Protein AF-0000000084954285 (afdb_homodimer)

InterPro domains:
  IPR023214 HAD superfamily [G3DSA:3.40.50.1000] (372-583)
  IPR036412 HAD-like superfamily [SSF56784] (378-584)
  IPR046348 SIS domain superfamily [SSF53697] (40-312)

Nearest PDB structures (foldseek):
  3ooj-assembly1_C  TM=7.540E-01  e=4.101E-11  Escherichia coli
  2j6h-assembly1_B  TM=7.605E-01  e=1.048E-10  Escherichia coli
  7dnr-assembly1_B  TM=7.717E-01  e=2.677E-10  Escherichia coli K-12
  3ooj-assembly1_E  TM=7.482E-01  e=1.237E-10  Escherichia coli
  3tbf-assembly1_B  TM=7.006E-01  e=2.946E-11  Francisella tularensis subsp. tularensis

Organism: Tannerella forsythia (strain ATCC 43037 / JCM 10827 / CCUG 21028 A / KCTC 5666 / FDC 338) (NCBI:txid203275)

Secondary structure (DSSP, 8-state):
-PPPHHHHHHTHHHHHHHHHHS--HHHHHHHHTTTTTS-EEEE--THHHHHHHHHHHHHHHHH---EEEE-HHHHHHH-HHHHHHSEEEEEESSS--HHHHHHHHHHHHH--S-EEEEESSSS-HHHHHHTT-TTSEEEE---TT-S--SS-SHHHHHHHHHHHHHTT----------TT---S-TTS-TTT--EEEEEE-TTTHHHHHHHHHHHHHTTS-EEEEEETTGGGTTGGGHHHHH-TTEEEEEEE-GGGHHHHHHHHHTS-TTS-EEEEE----STHHHHHHHHHHHHHHHHHHHHHT--TT-----HHHHHHHT---HHHHHHHSPPPPHHHHHHHHHHHHHHHH-HHHHHHHHHHHHHHHHHHHH--BSEEEEETBTTTB-SSHHHHHSSS--HHHHHHHHHHHHTT-EEEEE-S--HHHHHHHHHHS-GGGGGGEEEEEGGGTEEEETT-THHHHHHHTSPPPHHHHHHHHHHHHHS-TTTS-EEEEEETTEEEEEES--HHHHHHHHHHHHHHHHHTT--SEEEEE-SS-EEEEEBTTB-GGGG-S-GGGEEEEEEE-STTBTTHHHHTSSSEEEEEE--S-TTS-B--SPTT--HHHHHHHHHTTEEEETTEEEE----/-PPPHHHHHHTHHHHHHHHHHS--HHHHHHHHTTTTTS-EEEE--THHHHHHHHHHHHHHHHH---EEEE-HHHHHHH-HHHHHHSEEEEE-SSS--HHHHHHHHHHHHH--S-EEEEESSSS-HHHHHHTT-TTSEEEE---TT-S--SS-SHHHHHHHHHHHHHTT----------TT---S-TTS-TTT--EEEEEE-TTTHHHHHHHHHHHHHTTS-EEEEEETTGGGTTGGGHHHHH-TTEEEEEEE-TTTHHHHHHHHHTS-TTS-EEEEE----STHHHHHHHHHHHHHHHHHHHHHT--TT-----HHHHHHHT---HHHHHHHSPPPPHHHHHHHHHHHHHHHH-HHHHHHHHHHHHHHHHHHHH--BSEEEEETBTTTB-SSHHHHHSSS--HHHHHHHHHHHHTT-EEEEE-S--HHHHHHHHHHS-GGGGGGEEEEEGGGTEEEETT-THHHHHHHTSPPPHHHHHHHHHHHHHS-TTTS-EEEEEETTEEEEEES--HHHHHHHHHHHHHHHHHTT--SEEEEE-SS-EEEEEBTTB-GGGG-S-GGGEEEEEEE-STTBTTHHHHTSSSEEEEEE--S-TTS-B--SPTT--HHHHHHHHHTTEEEETTEEEE----

Solvent-accessible surface area (backbone atoms only — not comparable to full-atom values): 64475 Å² total; per-residue (Å²): 122,55,34,58,42,71,63,50,59,70,43,40,66,58,36,52,55,50,36,70,70,54,87,42,64,68,58,21,38,56,60,70,49,47,70,33,82,49,35,37,37,22,32,15,52,48,52,34,32,22,48,16,41,44,50,28,53,51,43,20,64,74,47,38,27,63,49,41,60,31,38,39,67,51,49,43,59,51,31,66,47,39,45,22,64,19,29,38,41,39,40,33,53,55,36,64,55,59,54,60,45,50,38,48,52,53,38,58,44,36,26,71,64,45,44,37,41,42,30,40,34,64,92,21,58,42,58,59,59,41,66,79,37,75,83,47,44,75,46,67,44,68,50,88,78,57,79,48,31,68,43,66,48,55,56,44,52,32,50,50,44,41,57,49,48,33,73,64,55,74,73,63,74,78,62,75,65,72,84,79,50,69,63,79,50,84,86,52,69,59,66,61,43,45,37,32,41,34,31,23,50,69,63,28,39,29,40,48,48,38,51,31,46,53,25,34,31,47,46,65,31,50,55,46,79,36,42,66,66,49,31,30,50,40,41,58,41,25,53,78,74,49,39,90,33,33,35,35,37,39,36,36,36,64,65,49,37,67,59,50,52,53,53,58,63,46,48,68,83,82,61,47,69,38,68,47,71,45,86,42,82,52,80,63,29,31,55,48,44,37,54,47,49,50,45,44,52,50,52,47,19,60,54,67,74,37,45,52,8,45,64,71,75,58,70,46,49,58,51,44,47,65,56,84,52,69,77,58,40,43,64,57,46,61,86,78,54,41,49,57,52,29,40,34,68,52,48,35,69,71,37,57,71,39,58,57,38,38,51,52,43,47,51,31,47,54,51,43,48,52,49,52,40,69,39,64,23,39,29,40,35,31,30,37,76,25,22,64,30,50,7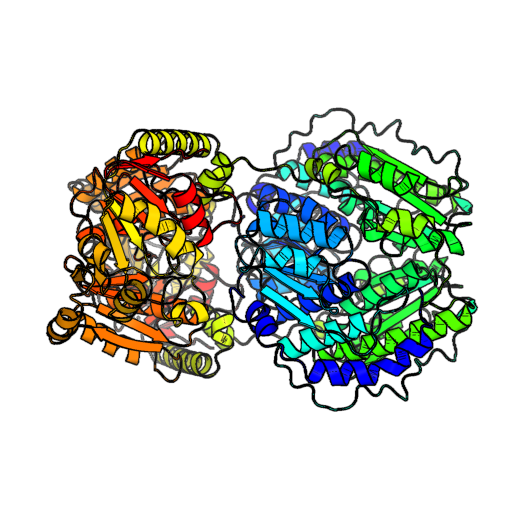2,48,72,67,52,66,70,44,85,37,59,53,67,69,54,46,62,63,48,44,59,34,49,76,27,57,27,33,39,33,37,32,26,72,48,61,69,67,57,57,52,14,47,58,71,60,44,66,74,90,51,26,84,41,28,34,37,10,28,49,29,18,57,45,73,39,49,48,89,48,64,73,56,51,61,63,54,56,67,43,72,62,42,67,65,58,51,53,48,53,56,50,46,44,67,78,50,39,61,84,49,46,55,65,42,79,43,87,46,27,59,35,42,36,42,38,60,82,52,52,67,63,52,47,49,51,52,52,53,48,52,55,45,48,39,58,74,66,62,58,73,57,59,46,74,25,37,54,100,77,38,37,37,35,30,34,50,93,67,38,35,43,48,67,64,54,85,51,65,90,32,28,41,27,38,28,22,34,22,27,85,54,20,64,30,18,72,41,24,60,33,75,44,20,35,21,25,65,38,41,31,75,54,61,67,25,14,46,39,64,55,55,65,39,52,43,22,38,59,26,42,52,55,55,54,72,35,47,47,58,53,88,28,31,32,40,40,64,77,73,102,122,56,34,60,42,70,62,51,60,70,43,40,64,59,37,52,55,52,36,71,69,53,86,42,63,70,59,20,37,56,59,69,49,49,71,33,80,47,34,40,37,22,30,15,53,49,51,35,32,23,49,16,41,43,50,27,52,51,42,20,66,75,47,37,28,62,51,41,60,32,38,36,68,52,49,43,59,51,31,65,46,38,45,22,64,19,31,37,40,39,40,33,53,55,36,64,54,60,54,61,46,49,38,48,52,52,39,58,44,37,26,71,66,44,45,36,41,41,29,40,34,64,93,21,59,42,56,58,60,40,66,79,36,75,83,46,42,76,44,67,45,68,50,88,79,55,80,48,30,69,43,66,48,55,55,43,52,32,51,49,45,42,56,49,48,34,73,62,52,75,72,63,80,70,73,78,58,72,85,79,51,68,65,79,49,85,87,54,69,60,66,61,43,44,36,31,41,35,32,24,52,71,62,28,39,29,40,48,47,38,52,33,46,53,24,35,32,46,47,67,32,50,56,45,79,36,40,66,65,50,32,30,51,39,42,59,38,23,53,78,73,49,38,90,34,31,35,36,38,39,38,37,36,64,66,48,37,68,59,50,51,54,54,58,63,48,46,68,84,82,62,47,70,38,67,46,70,44,86,42,83,52,80,64,30,30,55,49,44,37,54,50,47,50,44,45,52,51,52,47,19,59,54,65,74,36,46,53,7,46,65,72,74,59,70,47,48,57,52,45,47,64,55,83,52,70,77,57,39,43,66,58,45,61,84,77,56,42,49,56,53,29,40,33,68,52,47,35,68,71,36,58,70,39,59,56,38,38,50,53,41,46,51,32,47,53,51,44,48,52,50,51,41,69,38,63,23,39,30,38,36,30,31,36,76,25,21,65,30,50,72,48,72,67,52,64,71,44,84,36,59,52,67,70,55,47,62,62,47,46,59,34,49,77,27,56,27,32,40,33,36,34,26,72,48,60,69,66,58,58,53,14,48,59,72,60,45,65,72,91,52,25,84,43,28,35,36,10,28,52,29,19,59,44,75,40,49,49,88,49,64,75,56,53,62,64,54,55,69,43,71,64,43,65,67,58,50,53,49,53,55,52,46,46,67,79,51,39,62,85,48,46,54,65,42,79,44,86,45,26,58,33,39,37,41,38,59,83,52,52,68,64,52,47,49,50,51,50,53,47,51,55,46,48,39,56,76,66,61,58,73,58,59,44,74,24,38,54,101,76,37,37,39,37,31,34,48,92,67,38,36,41,50,66,62,55,86,50,63,89,31,29,41,26,38,27,22,35,24,28,86,53,20,63,30,19,71,42,23,62,34,75,43,20,35,21,23,64,37,42,31,75,54,60,67,26,13,47,39,65,56,55,66,41,52,42,23,37,59,27,43,52,54,54,53,71,33,46,45,57,53,87,28,30,33,39,41,64,76,72,102

Foldseek 3Di:
DFDFLVVLLVCQVVLLVVLVPDDLQVVLCLQQFAPLQFEAEEEDDQLVLLLRLLLQLLSCVRSVHHYYYDYLLVLLLVFLVCLARHEYEYEDAQQAFPSSVLSVVSSLQFHDRAYEYEYQAPPYPNVVVCVVPVRHHYDYHHGPSHDFFQHDDSSNLSSLSSSQVSSVDPPPPPPLVLPPQAFPCVVPLLLQAAEEEEEEDSLCVSLLVNLQSLCVSLVLHHYHYDYLVVCVVCVVCCCVVPQRRYAYEYEDEPVCNVSRCVSCVVDDPPRHYTYQYDDDPDSCSSSSSNSSSSNVSCVSCVSNVARSRCRPDDPVVVVVRRPDCSVVSCVSYPDDDLLQVLLCQQQPPVQCVVVVSSVVLSVLVVVLLVVQQVAKFLEEEEEPALAQFDVDPVRVPDAAGDPLSLVLCVQLLVLPGAYEYFYLAADRVLRRCPVRDDPVSQQSYWYQYNQNLDIDGRPVSVVVVVQQPAAADPLVVVLVVVLCVVQPCVRAPWDWDTRRFKIKIAGDGGPVSQVVSQVVSVVCCVVVVGPQWAWADDSGIIMIGRHPSHHNCNRPPDLSRYAYEEAACAPRHSCVVVFVGQHYEHQHHAHNDSRTHTHSDRRSGGGHRSSSVQSVQWDRHNSIIRGDDDD/DFDFLVVLLVCQVVLLVVLVPDDLQLVLCLQQFAPLQFEEEEEDDQLVLLLRLLLQLLSCVRSVHHYYYDYLLVLLLVFLVCLARHEYEYEDAQQAFPSSVLSVVSSLQFHDRAYEYEYQAPPYPNVVVCVVPVRHHYDYHHGPSHDFFQHDDSSSLSSLSSSQVSSVDDPPPDPLVLPPQDFPCVVPLLLQAAEEEEEEDSLCVSLLVNLQSLCVSLVLHHYHYDYLVVCVVCVVCCCVVPQRRYAYEYEDEPVCNVSRCVSCVVDDPPRHYTYQYDDDPDSCSSSSSNSSSSNVSCVSCVSNVARSRCRPDDPVVVVVRRPDCSVVSCVSYPDDDLLQVLLCQQQPPVNCVVPVSSVVLSVLVVVLLVVQQPAKFLEEEEEPALAQFDPDPVRVPDAAGDPLSLVLCVQLLVLNGAYEYFYLAADRVLRRCPVRDDPVSQQSYWYQYNQNLDIDGRPVSVVVVVQQPAAADPLVVVLVVVLCVVQPCVRAPWDWDTRRFKIKIAGDGGPVSQVVSVVVSVVCCVVVVGPQWAWADDSGIIMIGRHPSHHNCNRPPDLRRYAYEYAACDPRHSCVVVFVGQHYEHQHHAHNDSRTHTHSDRRSGGGHRSSSVQSVQWDRHNSIIRGDDDD

Radius of gyration: 32.31 Å; Cα contacts (8 Å, |Δi|>4): 2661; chains: 2; bounding box: 78×87×75 Å

Sequence (1262 aa):
MGKPFKVELKKLSETIRWAEQQDVTRLAWFLFAENKHIPLVCIGSGGSFSACHYAVQLYQHCNGVLAQAMTPLQLMYAGHNIIRSSKLLCLSASGKNKDVLNAVKYGVKYNETGMMSLTLRKKNPTEELLEQYPKVLRWCEDIPSEKDGFLATNSLIATFMLLNKATGSKFQDSRFKLSDLQPATCNLKLDSIQNFIVLFGALGEPVAWDIESKLTEAALGSALLSDYRNFGHGRHHWFAKKGENSCIIALVTPVERELAYKTIGCLPKDVPVIYLETELETPAASIDLLIKAFHFVNELGIARGIDPGRPGVPSYGRTLYNLDYFKLTNRILPSEKALDVAVLRKLGVAGMENKPLREYYSEACKRFVKQLNKGKFTTVAFDYDGTLSASDHTSRHTKGLCDEIKNALLPLLENGVQILVATGRGKSVGESFQESIAQKYWPQIKVGYYNGACLLVLGEEAKLEAWKEQPFDSELKALEEELKVRLPKGCVDYKCEERSLQLSIEGEMTQTESQLVYETCCEIIWDKQMKGIRVWCSSHSMDIVVYRKVSKLQVIEDPENTLCIGDYGTVEGNDYEMLTCKYSLSVDRVSKNAESCWNIVPSGVKGLDATLYYMSRMKANDGKITCKFRVMGKPFKVELKKLSETIRWAEQQDVTRLAWFLFAENKHIPLVCIGSGGSFSACHYAVQLYQHCNGVLAQAMTPLQLMYAGHNIIRSSKLLCLSASGKNKDVLNAVKYGVKYNETGMMSLTLRKKNPTEELLEQYPKVLRWCEDIPSEKDGFLATNSLIATFMLLNKATGSKFQDSRFKLSDLQPATCNLKLDSIQNFIVLFGALGEPVAWDIESKLTEAALGSALLSDYRNFGHGRHHWFAKKGENSCIIALVTPVERELAYKTIGCLPKDVPVIYLETELETPAASIDLLIKAFHFVNELGIARGIDPGRPGVPSYGRTLYNLDYFKLTNRILPSEKALDVAVLRKLGVAGMENKPLREYYSEACKRFVKQLNKGKFTTVAFDYDGTLSASDHTSRHTKGLCDEIKNALLPLLENGVQILVATGRGKSVGESFQESIAQKYWPQIKVGYYNGACLLVLGEEAKLEAWKEQPFDSELKALEEELKVRLPKGCVDYKCEERSLQLSIEGEMTQTESQLVYETCCEIIWDKQMKGIRVWCSSHSMDIVVYRKVSKLQVIEDPENTLCIGDYGTVEGNDYEMLTCKYSLSVDRVSKNAESCWNIVPSGVKGLDATLYYMSRMKANDGKITCKFRV

pLDDT: mean 92.01, std 8.44, range [45.44, 98.69]

Structure (mmCIF, N/CA/C/O backbone):
data_AF-0000000084954285-model_v1
#
loop_
_entity.id
_entity.type
_entity.pdbx_description
1 polymer 'Uncharacterized protein'
#
loop_
_atom_site.group_PDB
_atom_site.id
_atom_site.type_symbol
_atom_site.label_atom_id
_atom_site.label_alt_id
_atom_site.label_comp_id
_atom_site.label_asym_id
_atom_site.label_entity_id
_atom_site.label_seq_id
_atom_site.pdbx_PDB_ins_code
_atom_site.Cartn_x
_atom_site.Cartn_y
_atom_site.Cartn_z
_atom_site.occupancy
_atom_site.B_iso_or_equiv
_atom_site.auth_seq_id
_atom_site.auth_comp_id
_atom_site.auth_asym_id
_atom_site.auth_atom_id
_atom_site.pdbx_PDB_model_num
ATOM 1 N N . MET A 1 1 ? -23.922 -31.422 -7.855 1 57.88 1 MET A N 1
ATOM 2 C CA . MET A 1 1 ? -23.797 -32.344 -8.977 1 57.88 1 MET A CA 1
ATOM 3 C C . MET A 1 1 ? -23.203 -31.656 -10.195 1 57.88 1 MET A C 1
ATOM 5 O O . MET A 1 1 ? -23.312 -30.438 -10.336 1 57.88 1 MET A O 1
ATOM 9 N N . GLY A 1 2 ? -22.078 -32.281 -10.805 1 71.38 2 GLY A N 1
ATOM 10 C CA . GLY A 1 2 ? -21.391 -31.781 -11.984 1 71.38 2 GLY A CA 1
ATOM 11 C C . GLY A 1 2 ? -22.312 -31.578 -13.172 1 71.38 2 GLY A C 1
ATOM 12 O O . GLY A 1 2 ? -23.422 -32.125 -13.211 1 71.38 2 GLY A O 1
ATOM 13 N N . LYS A 1 3 ? -22.25 -30.5 -13.945 1 87.75 3 LYS A N 1
ATOM 14 C CA . LYS A 1 3 ? -22.891 -30.219 -15.234 1 87.75 3 LYS A CA 1
ATOM 15 C C . LYS A 1 3 ? -21.891 -30.391 -16.375 1 87.75 3 LYS A C 1
ATOM 17 O O . LYS A 1 3 ? -20.719 -30.031 -16.25 1 87.75 3 LYS A O 1
ATOM 22 N N . PRO A 1 4 ? -22.453 -31.062 -17.438 1 93.06 4 PRO A N 1
ATOM 23 C CA . PRO A 1 4 ? -21.516 -31.188 -18.562 1 93.06 4 PRO A CA 1
ATOM 24 C C . PRO A 1 4 ? -20.922 -29.844 -18.969 1 93.06 4 PRO A C 1
ATOM 26 O O . PRO A 1 4 ? -21.625 -28.844 -19.078 1 93.06 4 PRO A O 1
ATOM 29 N N . PHE A 1 5 ? -19.672 -29.875 -19.219 1 95.25 5 PHE A N 1
ATOM 30 C CA . PHE A 1 5 ? -18.922 -28.656 -19.484 1 95.25 5 PHE A CA 1
ATOM 31 C C . PHE A 1 5 ? -19.391 -28 -20.781 1 95.25 5 PHE A C 1
ATOM 33 O O . PHE A 1 5 ? -19.547 -26.781 -20.844 1 95.25 5 PHE A O 1
ATOM 40 N N . LYS A 1 6 ? -19.703 -28.797 -21.766 1 93.19 6 LYS A N 1
ATOM 41 C CA . LYS A 1 6 ? -20.172 -28.312 -23.062 1 93.19 6 LYS A CA 1
ATOM 42 C C . LYS A 1 6 ? -21.484 -27.547 -22.938 1 93.19 6 LYS A C 1
ATOM 44 O O . LYS A 1 6 ? -21.703 -26.547 -23.625 1 93.19 6 LYS A O 1
ATOM 49 N N . VAL A 1 7 ? -22.281 -28.016 -22.109 1 93.06 7 VAL A N 1
ATOM 50 C CA . VAL A 1 7 ? -23.578 -27.391 -21.875 1 93.06 7 VAL A CA 1
ATOM 51 C C . VAL A 1 7 ? -23.406 -26.047 -21.188 1 93.06 7 VAL A C 1
ATOM 53 O O . VAL A 1 7 ? -24.109 -25.094 -21.5 1 93.06 7 VAL A O 1
ATOM 56 N N . GLU A 1 8 ? -22.484 -26.016 -20.297 1 94.81 8 GLU A N 1
ATOM 57 C CA . GLU A 1 8 ? -22.188 -24.75 -19.625 1 94.81 8 GLU A CA 1
ATOM 58 C C . GLU A 1 8 ? -21.703 -23.688 -20.609 1 94.81 8 GLU A C 1
ATOM 60 O O . GLU A 1 8 ? -22.031 -22.516 -20.469 1 94.81 8 GLU A O 1
ATOM 65 N N . LEU A 1 9 ? -20.891 -24.125 -21.594 1 94.69 9 LEU A N 1
ATOM 66 C CA . LEU A 1 9 ? -20.328 -23.188 -22.578 1 94.69 9 LEU A CA 1
ATOM 67 C C . LEU A 1 9 ? -21.438 -22.578 -23.438 1 94.69 9 LEU A C 1
ATOM 69 O O . LEU A 1 9 ? -21.328 -21.438 -23.875 1 94.69 9 LEU A O 1
ATOM 73 N N . LYS A 1 10 ? -22.469 -23.281 -23.609 1 93.12 10 LYS A N 1
ATOM 74 C CA . LYS A 1 10 ? -23.578 -22.797 -24.422 1 93.12 10 LYS A CA 1
ATOM 75 C C . LYS A 1 10 ? -24.312 -21.656 -23.719 1 93.12 10 LYS A C 1
ATOM 77 O O . LYS A 1 10 ? -25.016 -20.875 -24.359 1 93.12 10 LYS A O 1
ATOM 82 N N . LYS A 1 11 ? -24.141 -21.578 -22.453 1 94.69 11 LYS A N 1
ATOM 83 C CA . LYS A 1 11 ? -24.859 -20.594 -21.672 1 94.69 11 LYS A CA 1
ATOM 84 C C . LYS A 1 11 ? -24.047 -19.312 -21.516 1 94.69 11 LYS A C 1
ATOM 86 O O . LYS A 1 11 ? -24.516 -18.328 -20.922 1 94.69 11 LYS A O 1
ATOM 91 N N . LEU A 1 12 ? -22.875 -19.266 -22.078 1 95 12 LEU A N 1
ATOM 92 C CA . LEU A 1 12 ? -21.969 -18.141 -21.875 1 95 12 LEU A CA 1
ATOM 93 C C . LEU A 1 12 ? -22.578 -16.844 -22.391 1 95 12 LEU A C 1
ATOM 95 O O . LEU A 1 12 ? -22.484 -15.805 -21.734 1 95 12 LEU A O 1
ATOM 99 N N . SER A 1 13 ? -23.156 -16.922 -23.594 1 92.94 13 SER A N 1
ATOM 100 C CA . SER A 1 13 ? -23.734 -15.719 -24.203 1 92.94 13 SER A CA 1
ATOM 101 C C . SER A 1 13 ? -24.812 -15.125 -23.312 1 92.94 13 SER A C 1
ATOM 103 O O . SER A 1 13 ? -24.891 -13.898 -23.156 1 92.94 13 SER A O 1
ATOM 105 N N . GLU A 1 14 ? -25.625 -15.977 -22.781 1 94.5 14 GLU A N 1
ATOM 106 C CA . GLU A 1 14 ? -26.688 -15.531 -21.891 1 94.5 14 GLU A CA 1
ATOM 107 C C . GLU A 1 14 ? -26.094 -14.898 -20.625 1 94.5 14 GLU A C 1
ATOM 109 O O . GLU A 1 14 ? -26.578 -13.859 -20.172 1 94.5 14 GLU A O 1
ATOM 114 N N . THR A 1 15 ? -25.109 -15.5 -20.062 1 96 15 THR A N 1
ATOM 115 C CA . THR A 1 15 ? -24.453 -15 -18.875 1 96 15 THR A CA 1
ATOM 116 C C . THR A 1 15 ? -23.797 -13.641 -19.125 1 96 15 THR A C 1
ATOM 118 O O . THR A 1 15 ? -23.875 -12.734 -18.297 1 96 15 THR A O 1
ATOM 121 N N . ILE A 1 16 ? -23.156 -13.484 -20.266 1 94.81 16 ILE A N 1
ATOM 122 C CA . ILE A 1 16 ? -22.5 -12.234 -20.625 1 94.81 16 ILE A CA 1
ATOM 123 C C . ILE A 1 16 ? -23.531 -11.117 -20.75 1 94.81 16 ILE A C 1
ATOM 125 O O . ILE A 1 16 ? -23.344 -10.031 -20.203 1 94.81 16 ILE A O 1
ATOM 129 N N . ARG A 1 17 ? -24.641 -11.375 -21.422 1 93.25 17 ARG A N 1
ATOM 130 C CA . ARG A 1 17 ? -25.703 -10.398 -21.547 1 93.25 17 ARG A CA 1
ATOM 131 C C . ARG A 1 17 ? -26.266 -10.016 -20.188 1 93.25 17 ARG A C 1
ATOM 133 O O . ARG A 1 17 ? -26.562 -8.844 -19.938 1 93.25 17 ARG A O 1
ATOM 140 N N . TRP A 1 18 ? -26.484 -10.984 -19.406 1 96.38 18 TRP A N 1
ATOM 141 C CA . TRP A 1 18 ? -26.984 -10.758 -18.062 1 96.38 18 TRP A CA 1
ATOM 142 C C . TRP A 1 18 ? -26.047 -9.82 -17.281 1 96.38 18 TRP A C 1
ATOM 144 O O . TRP A 1 18 ? -26.516 -8.875 -16.641 1 96.38 18 TRP A O 1
ATOM 154 N N . ALA A 1 19 ? -24.781 -10.125 -17.25 1 96 19 ALA A N 1
ATOM 155 C CA . ALA A 1 19 ? -23.797 -9.344 -16.516 1 96 19 ALA A CA 1
ATOM 156 C C . ALA A 1 19 ? -23.781 -7.891 -16.984 1 96 19 ALA A C 1
ATOM 158 O O . ALA A 1 19 ? -23.625 -6.969 -16.172 1 96 19 ALA A O 1
ATOM 159 N N . GLU A 1 20 ? -23.969 -7.691 -18.266 1 93.12 20 GLU A N 1
ATOM 160 C CA . GLU A 1 20 ? -23.969 -6.352 -18.844 1 93.12 20 GLU A CA 1
ATOM 161 C C . GLU A 1 20 ? -25.141 -5.523 -18.297 1 93.12 20 GLU A C 1
ATOM 163 O O . GLU A 1 20 ? -25.062 -4.293 -18.25 1 93.12 20 GLU A O 1
ATOM 168 N N . GLN A 1 21 ? -26.141 -6.176 -17.875 1 94.75 21 GLN A N 1
ATOM 169 C CA . GLN A 1 21 ? -27.359 -5.484 -17.453 1 94.75 21 GLN A CA 1
ATOM 170 C C . GLN A 1 21 ? -27.328 -5.223 -15.945 1 94.75 21 GLN A C 1
ATOM 172 O O . GLN A 1 21 ? -28.156 -4.473 -15.43 1 94.75 21 GLN A O 1
ATOM 177 N N . GLN A 1 22 ? -26.375 -5.75 -15.242 1 96.25 22 GLN A N 1
ATOM 178 C CA . GLN A 1 22 ? -26.359 -5.621 -13.789 1 96.25 22 GLN A CA 1
ATOM 179 C C . GLN A 1 22 ? -25.891 -4.23 -13.367 1 96.25 22 GLN A C 1
ATOM 181 O O . GLN A 1 22 ? -25.109 -3.586 -14.078 1 96.25 22 GLN A O 1
ATOM 186 N N . ASP A 1 23 ? -26.406 -3.768 -12.258 1 96.25 23 ASP A N 1
ATOM 187 C CA . ASP A 1 23 ? -25.922 -2.531 -11.641 1 96.25 23 ASP A CA 1
ATOM 188 C C . ASP A 1 23 ? -24.641 -2.77 -10.859 1 96.25 23 ASP A C 1
ATOM 190 O O . ASP A 1 23 ? -24.641 -3.465 -9.844 1 96.25 23 ASP A O 1
ATOM 194 N N . VAL A 1 24 ? -23.547 -2.174 -11.312 1 96.94 24 VAL A N 1
ATOM 195 C CA . VAL A 1 24 ? -22.266 -2.402 -10.664 1 96.94 24 VAL A CA 1
ATOM 196 C C . VAL A 1 24 ? -21.781 -1.112 -10.008 1 96.94 24 VAL A C 1
ATOM 198 O O . VAL A 1 24 ? -20.578 -0.936 -9.781 1 96.94 24 VAL A O 1
ATOM 201 N N . THR A 1 25 ? -22.609 -0.203 -9.703 1 94.19 25 THR A N 1
ATOM 202 C CA . THR A 1 25 ? -22.25 1.098 -9.148 1 94.19 25 THR A CA 1
ATOM 203 C C . THR A 1 25 ? -21.531 0.935 -7.816 1 94.19 25 THR A C 1
ATOM 205 O O . THR A 1 25 ? -20.5 1.585 -7.578 1 94.19 25 THR A O 1
ATOM 208 N N . AR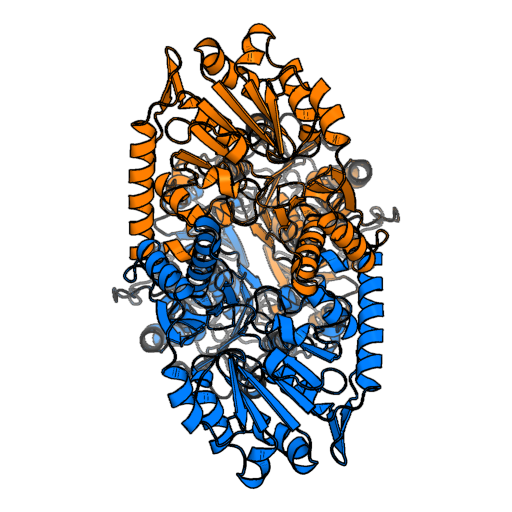G A 1 26 ? -22.031 0.055 -6.973 1 93.69 26 ARG A N 1
ATOM 209 C CA . ARG A 1 26 ? -21.422 -0.17 -5.664 1 93.69 26 ARG A CA 1
ATOM 210 C C . ARG A 1 26 ? -20.047 -0.798 -5.805 1 93.69 26 ARG A C 1
ATOM 212 O O . ARG A 1 26 ? -19.125 -0.459 -5.059 1 93.69 26 ARG A O 1
ATOM 219 N N . LEU A 1 27 ? -19.969 -1.681 -6.762 1 97.12 27 LEU A N 1
ATOM 220 C CA . LEU A 1 27 ? -18.688 -2.33 -7.02 1 97.12 27 LEU A CA 1
ATOM 221 C C . LEU A 1 27 ? -17.672 -1.33 -7.547 1 97.12 27 LEU A C 1
ATOM 223 O O . LEU A 1 27 ? -16.531 -1.312 -7.102 1 97.12 27 LEU A O 1
ATOM 227 N N . ALA A 1 28 ? -18.078 -0.49 -8.445 1 95.44 28 ALA A N 1
ATOM 228 C CA . ALA A 1 28 ? -17.219 0.542 -9.016 1 95.44 28 ALA A CA 1
ATOM 229 C C . ALA A 1 28 ? -16.781 1.543 -7.953 1 95.44 28 ALA A C 1
ATOM 231 O O . ALA A 1 28 ? -15.609 1.949 -7.922 1 95.44 28 ALA A O 1
ATOM 232 N N . TRP A 1 29 ? -17.719 1.905 -7.125 1 91.31 29 TRP A N 1
ATOM 233 C CA . TRP A 1 29 ? -17.422 2.85 -6.051 1 91.31 29 TRP A CA 1
ATOM 234 C C . TRP A 1 29 ? -16.391 2.275 -5.09 1 91.31 29 TRP A C 1
ATOM 236 O O . TRP A 1 29 ? -15.438 2.965 -4.703 1 91.31 29 TRP A O 1
ATOM 246 N N . PHE A 1 30 ? -16.547 1.055 -4.691 1 94.44 30 PHE A N 1
ATOM 247 C CA . PHE A 1 30 ? -15.656 0.402 -3.748 1 94.44 30 PHE A CA 1
ATOM 248 C C . PHE A 1 30 ? -14.25 0.293 -4.324 1 94.44 30 PHE A C 1
ATOM 250 O O . PHE A 1 30 ? -13.266 0.566 -3.633 1 94.44 30 PHE A O 1
ATOM 257 N N . LEU A 1 31 ? -14.148 -0.06 -5.609 1 95.94 31 LEU A N 1
ATOM 258 C CA . LEU A 1 31 ? -12.859 -0.385 -6.195 1 95.94 31 LEU A CA 1
ATOM 259 C C . LEU A 1 31 ? -12.156 0.873 -6.691 1 95.94 31 LEU A C 1
ATOM 261 O O . LEU A 1 31 ? -10.93 0.988 -6.59 1 95.94 31 LEU A O 1
ATOM 265 N N . PHE A 1 32 ? -12.875 1.858 -7.199 1 91.38 32 PHE A N 1
ATOM 266 C CA . PHE A 1 32 ? -12.195 2.861 -8.008 1 91.38 32 PHE A CA 1
ATOM 267 C C . PHE A 1 32 ? -12.547 4.266 -7.539 1 91.38 32 PHE A C 1
ATOM 269 O O . PHE A 1 32 ? -12.156 5.254 -8.164 1 91.38 32 PHE A O 1
ATOM 276 N N . ALA A 1 33 ? -13.289 4.359 -6.441 1 87.25 33 ALA A N 1
ATOM 277 C CA . ALA A 1 33 ? -13.633 5.691 -5.949 1 87.25 33 ALA A CA 1
ATOM 278 C C . ALA A 1 33 ? -13.273 5.836 -4.473 1 87.25 33 ALA A C 1
ATOM 280 O O . ALA A 1 33 ? -12.406 6.637 -4.113 1 87.25 33 ALA A O 1
ATOM 281 N N . GLU A 1 34 ? -13.82 4.957 -3.705 1 84.56 34 GLU A N 1
ATOM 282 C CA . GLU A 1 34 ? -13.617 5.051 -2.264 1 84.56 34 GLU A CA 1
ATOM 283 C C . GLU A 1 34 ? -12.258 4.492 -1.86 1 84.56 34 GLU A C 1
ATOM 285 O O . GLU A 1 34 ? -11.922 3.357 -2.199 1 84.56 34 GLU A O 1
ATOM 290 N N . ASN A 1 35 ? -11.516 5.266 -1.099 1 85.56 35 ASN A N 1
ATOM 291 C CA . ASN A 1 35 ? -10.242 4.805 -0.561 1 85.56 35 ASN A CA 1
ATOM 292 C C . ASN A 1 35 ? -9.383 4.141 -1.637 1 85.56 35 ASN A C 1
ATOM 294 O O . ASN A 1 35 ? -8.781 3.094 -1.398 1 85.56 35 ASN A O 1
ATOM 298 N N . LYS A 1 36 ? -9.438 4.637 -2.863 1 88.31 36 LYS A N 1
ATOM 299 C CA . LYS A 1 36 ? -8.789 3.98 -3.994 1 88.31 36 LYS A CA 1
ATOM 300 C C . LYS A 1 36 ? -7.273 4.062 -3.881 1 88.31 36 LYS A C 1
ATOM 302 O O . LYS A 1 36 ? -6.551 3.443 -4.664 1 88.31 36 LYS A O 1
ATOM 307 N N . HIS A 1 37 ? -6.707 4.824 -2.879 1 88.31 37 HIS A N 1
ATOM 308 C CA . HIS A 1 37 ? -5.27 4.91 -2.656 1 88.31 37 HIS A CA 1
ATOM 309 C C . HIS A 1 37 ? -4.785 3.787 -1.746 1 88.31 37 HIS A C 1
ATOM 311 O O . HIS A 1 37 ? -3.578 3.609 -1.56 1 88.31 37 HIS A O 1
ATOM 317 N N . ILE A 1 38 ? -5.715 3.051 -1.14 1 93.12 38 ILE A N 1
ATOM 318 C CA . ILE A 1 38 ? -5.387 1.966 -0.221 1 93.12 38 ILE A CA 1
ATOM 319 C C . ILE A 1 38 ? -5.168 0.673 -1.005 1 93.12 38 ILE A C 1
ATOM 321 O O . ILE A 1 38 ? -5.91 0.377 -1.945 1 93.12 38 ILE A O 1
ATOM 325 N N . PRO A 1 39 ? -4.125 -0.133 -0.671 1 96.31 39 PRO A N 1
ATOM 326 C CA . PRO A 1 39 ? -3.902 -1.415 -1.345 1 96.31 39 PRO A CA 1
ATOM 327 C C . PRO A 1 39 ? -5.094 -2.361 -1.221 1 96.31 39 PRO A C 1
ATOM 329 O O . PRO A 1 39 ? -5.852 -2.281 -0.249 1 96.31 39 PRO A O 1
ATOM 332 N N . LEU A 1 40 ? -5.211 -3.266 -2.189 1 97.75 40 LEU A N 1
ATOM 333 C CA . LEU A 1 40 ? -6.336 -4.191 -2.236 1 97.75 40 LEU A CA 1
ATOM 334 C C . LEU A 1 40 ? -5.859 -5.637 -2.104 1 97.75 40 LEU A C 1
ATOM 336 O O . LEU A 1 40 ? -4.848 -6.016 -2.699 1 97.75 40 LEU A O 1
ATOM 340 N N . VAL A 1 41 ? -6.535 -6.41 -1.299 1 98.38 41 VAL A N 1
ATOM 341 C CA . VAL A 1 41 ? -6.406 -7.863 -1.306 1 98.38 41 VAL A CA 1
ATOM 342 C C . VAL A 1 41 ? -7.695 -8.492 -1.821 1 98.38 41 VAL A C 1
ATOM 344 O O . VAL A 1 41 ? -8.773 -8.266 -1.263 1 98.38 41 VAL A O 1
ATOM 347 N N . CYS A 1 42 ? -7.59 -9.203 -2.885 1 98.62 42 CYS A N 1
ATOM 348 C CA . CYS A 1 42 ? -8.711 -9.961 -3.422 1 98.62 42 CYS A CA 1
ATOM 349 C C . CYS A 1 42 ? -8.641 -11.422 -2.992 1 98.62 42 CYS A C 1
ATOM 351 O O . CYS A 1 42 ? -7.629 -12.086 -3.223 1 98.62 42 CYS A O 1
ATOM 353 N N . ILE A 1 43 ? -9.688 -11.906 -2.414 1 98.56 43 ILE A N 1
ATOM 354 C CA . ILE A 1 43 ? -9.664 -13.234 -1.798 1 98.56 43 ILE A CA 1
ATOM 355 C C . ILE A 1 43 ? -10.586 -14.18 -2.568 1 98.56 43 ILE A C 1
ATOM 357 O O . ILE A 1 43 ? -11.75 -13.859 -2.816 1 98.56 43 ILE A O 1
ATOM 361 N N . GLY A 1 44 ? -10.055 -15.312 -2.938 1 97.69 44 GLY A N 1
ATOM 362 C CA . GLY A 1 44 ? -10.82 -16.344 -3.623 1 97.69 44 GLY A CA 1
ATOM 363 C C . GLY A 1 44 ? -10.125 -17.688 -3.635 1 97.69 44 GLY A C 1
ATOM 364 O O . GLY A 1 44 ? -8.953 -17.797 -3.258 1 97.69 44 GLY A O 1
ATOM 365 N N . SER A 1 45 ? -10.859 -18.703 -4.027 1 95.12 45 SER A N 1
ATOM 366 C CA . SER A 1 45 ? -10.367 -20.078 -4.145 1 95.12 45 SER A CA 1
ATOM 367 C C . SER A 1 45 ? -10.773 -20.703 -5.473 1 95.12 45 SER A C 1
ATOM 369 O O . SER A 1 45 ? -11.789 -20.312 -6.059 1 95.12 45 SER A O 1
ATOM 371 N N . GLY A 1 46 ? -10 -21.625 -5.934 1 91.06 46 GLY A N 1
ATOM 372 C CA . GLY A 1 46 ? -10.344 -22.297 -7.18 1 91.06 46 GLY A CA 1
ATOM 373 C C . GLY A 1 46 ? -10.531 -21.328 -8.344 1 91.06 46 GLY A C 1
ATOM 374 O O . GLY A 1 46 ? -9.656 -20.516 -8.625 1 91.06 46 GLY A O 1
ATOM 375 N N . GLY A 1 47 ? -11.695 -21.422 -8.906 1 90.31 47 GLY A N 1
ATOM 376 C CA . GLY A 1 47 ? -12.008 -20.547 -10.023 1 90.31 47 GLY A CA 1
ATOM 377 C C . GLY A 1 47 ? -12.07 -19.078 -9.641 1 90.31 47 GLY A C 1
ATOM 378 O O . GLY A 1 47 ? -11.656 -18.219 -10.406 1 90.31 47 GLY A O 1
ATOM 379 N N . SER A 1 48 ? -12.555 -18.766 -8.461 1 95.94 48 SER A N 1
ATOM 380 C CA . SER A 1 48 ? -12.648 -17.375 -8.016 1 95.94 48 SER A CA 1
ATOM 381 C C . SER A 1 48 ? -11.273 -16.766 -7.832 1 95.94 48 SER A C 1
ATOM 383 O O . SER A 1 48 ? -11.117 -15.539 -7.887 1 95.94 48 SER A O 1
ATOM 385 N N . PHE A 1 49 ? -10.305 -17.641 -7.621 1 97.38 49 PHE A N 1
ATOM 386 C CA . PHE A 1 49 ? -8.945 -17.141 -7.461 1 97.38 49 PHE A CA 1
ATOM 387 C C . PHE A 1 49 ? -8.438 -16.531 -8.758 1 97.38 49 PHE A C 1
ATOM 389 O O . PHE A 1 49 ? -7.688 -15.547 -8.727 1 97.38 49 PHE A O 1
ATOM 396 N N . SER A 1 50 ? -8.852 -17.078 -9.898 1 97.19 50 SER A N 1
ATOM 397 C CA . SER A 1 50 ? -8.516 -16.484 -11.195 1 97.19 50 SER A CA 1
ATOM 398 C C . SER A 1 50 ? -9.117 -15.094 -11.344 1 97.19 50 SER A C 1
ATOM 400 O O . SER A 1 50 ? -8.484 -14.195 -11.891 1 97.19 50 SER A O 1
ATOM 402 N N . ALA A 1 51 ? -10.336 -14.969 -10.859 1 98.31 51 ALA A N 1
ATOM 403 C CA . ALA A 1 51 ? -10.992 -13.664 -10.898 1 98.31 51 ALA A CA 1
ATOM 404 C C . ALA A 1 51 ? -10.266 -12.656 -10.016 1 98.31 51 ALA A C 1
ATOM 406 O O . ALA A 1 51 ? -10.242 -11.461 -10.32 1 98.31 51 ALA A O 1
ATOM 407 N N . CYS A 1 52 ? -9.672 -13.117 -8.914 1 98.56 52 CYS A N 1
ATOM 408 C CA . CYS A 1 52 ? -8.891 -12.242 -8.047 1 98.56 52 CYS A CA 1
ATOM 409 C C . CYS A 1 52 ? -7.707 -11.648 -8.797 1 98.56 52 CYS A C 1
ATOM 411 O O . CYS A 1 52 ? -7.406 -10.469 -8.648 1 98.56 52 CYS A O 1
ATOM 413 N N . HIS A 1 53 ? -7.066 -12.492 -9.617 1 98.12 53 HIS A N 1
ATOM 414 C CA . HIS A 1 53 ? -5.941 -12 -10.406 1 98.12 53 HIS A CA 1
ATOM 415 C C . HIS A 1 53 ? -6.387 -10.938 -11.398 1 98.12 53 HIS A C 1
ATOM 417 O O . HIS A 1 53 ? -5.66 -9.977 -11.656 1 98.12 53 HIS A O 1
ATOM 423 N N . TYR A 1 54 ? -7.566 -11.094 -11.93 1 98.19 54 TYR A N 1
ATOM 424 C CA . TYR A 1 54 ? -8.109 -10.102 -12.852 1 98.19 54 TYR A CA 1
ATOM 425 C C . TYR A 1 54 ? -8.414 -8.797 -12.125 1 98.19 54 TYR A C 1
ATOM 427 O O . TYR A 1 54 ? -8.078 -7.715 -12.609 1 98.19 54 TYR A O 1
ATOM 435 N N . ALA A 1 55 ? -9.016 -8.922 -10.953 1 98.5 55 ALA A N 1
ATOM 436 C CA . ALA A 1 55 ? -9.328 -7.746 -10.141 1 98.5 55 ALA A CA 1
ATOM 437 C C . ALA A 1 55 ? -8.062 -6.984 -9.766 1 98.5 55 ALA A C 1
ATOM 439 O O . ALA A 1 55 ? -8.047 -5.754 -9.758 1 98.5 55 ALA A O 1
ATOM 440 N N . VAL A 1 56 ? -7.039 -7.695 -9.453 1 97.56 56 VAL A N 1
ATOM 441 C CA . VAL A 1 56 ? -5.75 -7.109 -9.094 1 97.56 56 VAL A CA 1
ATOM 442 C C . VAL A 1 56 ? -5.215 -6.281 -10.258 1 97.56 56 VAL A C 1
ATOM 444 O O . VAL A 1 56 ? -4.766 -5.148 -10.07 1 97.56 56 VAL A O 1
ATOM 447 N N . GLN A 1 57 ? -5.309 -6.859 -11.453 1 96.31 57 GLN A N 1
ATOM 448 C CA . GLN A 1 57 ? -4.828 -6.152 -12.633 1 96.31 57 GLN A CA 1
ATOM 449 C C . GLN A 1 57 ? -5.605 -4.859 -12.852 1 96.31 57 GLN A C 1
ATOM 451 O O . GLN A 1 57 ? -5.016 -3.812 -13.125 1 96.31 57 GLN A O 1
ATOM 456 N N . LEU A 1 58 ? -6.902 -4.957 -12.758 1 96.5 58 LEU A N 1
ATOM 457 C CA . LEU A 1 58 ? -7.75 -3.787 -12.961 1 96.5 58 LEU A CA 1
ATOM 458 C C . LEU A 1 58 ? -7.457 -2.717 -11.914 1 96.5 58 LEU A C 1
ATOM 460 O O . LEU A 1 58 ? -7.332 -1.535 -12.242 1 96.5 58 LEU A O 1
ATOM 464 N N . TYR A 1 59 ? -7.316 -3.094 -10.656 1 96.12 59 TYR A N 1
ATOM 465 C CA . TYR A 1 59 ? -7.121 -2.16 -9.555 1 96.12 59 TYR A CA 1
ATOM 466 C C . TYR A 1 59 ? -5.789 -1.427 -9.688 1 96.12 59 TYR A C 1
ATOM 468 O O . TYR A 1 59 ? -5.723 -0.211 -9.492 1 96.12 59 TYR A O 1
ATOM 476 N N . GLN A 1 60 ? -4.734 -2.17 -10.031 1 94.75 60 GLN A N 1
ATOM 477 C CA . GLN A 1 60 ? -3.408 -1.579 -10.18 1 94.75 60 GLN A CA 1
ATOM 478 C C . GLN A 1 60 ? -3.359 -0.635 -11.375 1 94.75 60 GLN A C 1
ATOM 480 O O . GLN A 1 60 ? -2.754 0.435 -11.305 1 94.75 60 GLN A O 1
ATOM 485 N N . HIS A 1 61 ? -3.984 -1.04 -12.406 1 90.94 61 HIS A N 1
ATOM 486 C CA . HIS A 1 61 ? -3.969 -0.236 -13.625 1 90.94 61 HIS A CA 1
ATOM 487 C C . HIS A 1 61 ? -4.766 1.052 -13.445 1 90.94 61 HIS A C 1
ATOM 489 O O . HIS A 1 61 ? -4.332 2.121 -13.875 1 90.94 61 HIS A O 1
ATOM 495 N N . CYS A 1 62 ? -5.91 0.923 -12.797 1 91.25 62 CYS A N 1
ATOM 496 C CA . CYS A 1 62 ? -6.809 2.066 -12.688 1 91.25 62 CYS A CA 1
ATOM 497 C C . CYS A 1 62 ? -6.355 3.014 -11.586 1 91.25 62 CYS A C 1
ATOM 499 O O . CYS A 1 62 ? -6.453 4.234 -11.727 1 91.25 62 CYS A O 1
ATOM 501 N N . ASN A 1 63 ? -5.855 2.439 -10.484 1 91.5 63 ASN A N 1
ATOM 502 C CA . ASN A 1 63 ? -5.602 3.271 -9.32 1 91.5 63 ASN A CA 1
ATOM 503 C C . ASN A 1 63 ? -4.109 3.551 -9.141 1 91.5 63 ASN A C 1
ATOM 505 O O . ASN A 1 63 ? -3.73 4.465 -8.406 1 91.5 63 ASN A O 1
ATOM 509 N N . GLY A 1 64 ? -3.227 2.727 -9.758 1 91.38 64 GLY A N 1
ATOM 510 C CA . GLY A 1 64 ? -1.795 2.881 -9.562 1 91.38 64 GLY A CA 1
ATOM 511 C C . GLY A 1 64 ? -1.335 2.457 -8.18 1 91.38 64 GLY A C 1
ATOM 512 O O . GLY A 1 64 ? -0.352 2.988 -7.656 1 91.38 64 GLY A O 1
ATOM 513 N N . VAL A 1 65 ? -2.115 1.616 -7.566 1 93.94 65 VAL A N 1
ATOM 514 C CA . VAL A 1 65 ? -1.838 1.143 -6.215 1 93.94 65 VAL A CA 1
ATOM 515 C C . VAL A 1 65 ? -1.703 -0.378 -6.215 1 93.94 65 VAL A C 1
ATOM 517 O O . VAL A 1 65 ? -2.395 -1.067 -6.969 1 93.94 65 VAL A O 1
ATOM 520 N N . LEU A 1 66 ? -0.829 -0.876 -5.387 1 96.12 66 LEU A N 1
ATOM 521 C CA . LEU A 1 66 ? -0.53 -2.303 -5.348 1 96.12 66 LEU A CA 1
ATOM 522 C C . LEU A 1 66 ? -1.74 -3.1 -4.871 1 96.12 66 LEU A C 1
ATOM 524 O O . LEU A 1 66 ? -2.477 -2.648 -3.99 1 96.12 66 LEU A O 1
ATOM 528 N N . ALA A 1 67 ? -1.942 -4.215 -5.41 1 97.12 67 ALA A N 1
ATOM 529 C CA . ALA A 1 67 ? -2.977 -5.176 -5.035 1 97.12 67 ALA A CA 1
ATOM 530 C C . ALA A 1 67 ? -2.447 -6.605 -5.102 1 97.12 67 ALA A C 1
ATOM 532 O O . ALA A 1 67 ? -1.442 -6.871 -5.766 1 97.12 67 ALA A O 1
ATOM 533 N N . GLN A 1 68 ? -3.107 -7.516 -4.383 1 97.38 68 GLN A N 1
ATOM 534 C CA . GLN A 1 68 ? -2.645 -8.898 -4.348 1 97.38 68 GLN A CA 1
ATOM 535 C C . GLN A 1 68 ? -3.818 -9.875 -4.297 1 97.38 68 GLN A C 1
ATOM 537 O O . GLN A 1 68 ? -4.809 -9.625 -3.607 1 97.38 68 GLN A O 1
ATOM 542 N N . ALA A 1 69 ? -3.699 -10.914 -5.059 1 97.94 69 ALA A N 1
ATOM 543 C CA . ALA A 1 69 ? -4.625 -12.039 -4.949 1 97.94 69 ALA A CA 1
ATOM 544 C C . ALA A 1 69 ? -4.172 -13.016 -3.869 1 97.94 69 ALA A C 1
ATOM 546 O O . ALA A 1 69 ? -3.004 -13.406 -3.828 1 97.94 69 ALA A O 1
ATOM 547 N N . MET A 1 70 ? -5.082 -13.367 -2.975 1 97.88 70 MET A N 1
ATOM 548 C CA . MET A 1 70 ? -4.789 -14.336 -1.917 1 97.88 70 MET A CA 1
ATOM 549 C C . MET A 1 70 ? -5.91 -15.359 -1.791 1 97.88 70 MET A C 1
ATOM 551 O O . MET A 1 70 ? -7.074 -15.047 -2.049 1 97.88 70 MET A O 1
ATOM 555 N N . THR A 1 71 ? -5.523 -16.562 -1.466 1 97.94 71 THR A N 1
ATOM 556 C CA . THR A 1 71 ? -6.516 -17.5 -0.957 1 97.94 71 THR A CA 1
ATOM 557 C C . THR A 1 71 ? -6.93 -17.141 0.466 1 97.94 71 THR A C 1
ATOM 559 O O . THR A 1 71 ? -6.258 -16.344 1.128 1 97.94 71 THR A O 1
ATOM 562 N N . PRO A 1 72 ? -8.062 -17.719 0.943 1 96.69 72 PRO A N 1
ATOM 563 C CA . PRO A 1 72 ? -8.461 -17.438 2.326 1 96.69 72 PRO A CA 1
ATOM 564 C C . PRO A 1 72 ? -7.379 -17.812 3.338 1 96.69 72 PRO A C 1
ATOM 566 O O . PRO A 1 72 ? -7.141 -17.078 4.297 1 96.69 72 PRO A O 1
ATOM 569 N N . LEU A 1 73 ? -6.707 -18.891 3.152 1 96.5 73 LEU A N 1
ATOM 570 C CA . LEU A 1 73 ? -5.66 -19.312 4.078 1 96.5 73 LEU A CA 1
ATOM 571 C C . LEU A 1 73 ? -4.465 -18.375 4.016 1 96.5 73 LEU A C 1
ATOM 573 O O . LEU A 1 73 ? -3.875 -18.047 5.047 1 96.5 73 LEU A O 1
ATOM 577 N N . GLN A 1 74 ? -4.117 -17.938 2.82 1 96.38 74 GLN A N 1
ATOM 578 C CA . GLN A 1 74 ? -3.023 -16.984 2.658 1 96.38 74 GLN A CA 1
ATOM 579 C C . GLN A 1 74 ? -3.336 -15.664 3.355 1 96.38 74 GLN A C 1
ATOM 581 O O . GLN A 1 74 ? -2.436 -15.016 3.891 1 96.38 74 GLN A O 1
ATOM 586 N N . LEU A 1 75 ? -4.59 -15.258 3.32 1 96.62 75 LEU A N 1
ATOM 587 C CA . LEU A 1 75 ? -4.988 -14.039 4.027 1 96.62 75 LEU A CA 1
ATOM 588 C C . LEU A 1 75 ? -4.68 -14.156 5.52 1 96.62 75 LEU A C 1
ATOM 590 O O . LEU A 1 75 ? -4.184 -13.211 6.129 1 96.62 75 LEU A O 1
ATOM 594 N N . MET A 1 76 ? -4.961 -15.336 6.086 1 95 76 MET A N 1
ATOM 595 C CA . MET A 1 76 ? -4.691 -15.547 7.504 1 95 76 MET A CA 1
ATOM 596 C C . MET A 1 76 ? -3.193 -15.492 7.785 1 95 76 MET A C 1
ATOM 598 O O . MET A 1 76 ? -2.764 -14.883 8.766 1 95 76 MET A O 1
ATOM 602 N N . TYR A 1 77 ? -2.451 -16.078 6.875 1 94.5 77 TYR A N 1
ATOM 603 C CA . TYR A 1 77 ? -1.001 -16.078 7.031 1 94.5 77 TYR A CA 1
ATOM 604 C C . TYR A 1 77 ? -0.429 -14.672 6.91 1 94.5 77 TYR A C 1
ATOM 606 O O . TYR A 1 77 ? 0.601 -14.359 7.512 1 94.5 77 TYR A O 1
ATOM 614 N N . ALA A 1 78 ? -1.109 -13.789 6.133 1 94.44 78 ALA A N 1
ATOM 615 C CA . ALA A 1 78 ? -0.618 -12.43 5.914 1 94.44 78 ALA A CA 1
ATOM 616 C C . ALA A 1 78 ? -0.629 -11.633 7.211 1 94.44 78 ALA A C 1
ATOM 618 O O . ALA A 1 78 ? 0.163 -10.703 7.383 1 94.44 78 ALA A O 1
ATOM 619 N N . GLY A 1 79 ? -1.648 -11.891 8.125 1 92.94 79 GLY A N 1
ATOM 620 C CA . GLY A 1 79 ? -1.603 -11.32 9.461 1 92.94 79 GLY A CA 1
ATOM 621 C C . GLY A 1 79 ? -2.615 -10.203 9.664 1 92.94 79 GLY A C 1
ATOM 622 O O . GLY A 1 79 ? -3.211 -9.719 8.703 1 92.94 79 GLY A O 1
ATOM 623 N N . HIS A 1 80 ? -2.676 -9.734 10.914 1 93.5 80 HIS A N 1
ATOM 624 C CA . HIS A 1 80 ? -3.668 -8.758 11.344 1 93.5 80 HIS A CA 1
ATOM 625 C C . HIS A 1 80 ? -3.477 -7.422 10.633 1 93.5 80 HIS A C 1
ATOM 627 O O . HIS A 1 80 ? -4.445 -6.805 10.188 1 93.5 80 HIS A O 1
ATOM 633 N N . ASN A 1 81 ? -2.271 -7.039 10.57 1 93.19 81 ASN A N 1
ATOM 634 C CA . ASN A 1 81 ? -1.98 -5.703 10.062 1 93.19 81 ASN A CA 1
ATOM 635 C C . ASN A 1 81 ? -2.336 -5.578 8.578 1 93.19 81 ASN A C 1
ATOM 637 O O . ASN A 1 81 ? -2.834 -4.539 8.141 1 93.19 81 ASN A O 1
ATOM 641 N N . ILE A 1 82 ? -2.125 -6.648 7.797 1 95.62 82 ILE A N 1
ATOM 642 C CA . ILE A 1 82 ? -2.492 -6.637 6.387 1 95.62 82 ILE A CA 1
ATOM 643 C C . ILE A 1 82 ? -4.012 -6.59 6.25 1 95.62 82 ILE A C 1
ATOM 645 O O . ILE A 1 82 ? -4.547 -5.82 5.445 1 95.62 82 ILE A O 1
ATOM 649 N N . ILE A 1 83 ? -4.703 -7.398 7.031 1 96.06 83 ILE A N 1
ATOM 650 C CA . ILE A 1 83 ? -6.164 -7.426 6.996 1 96.06 83 ILE A CA 1
ATOM 651 C C . ILE A 1 83 ? -6.715 -6.059 7.395 1 96.06 83 ILE A C 1
ATOM 653 O O . ILE A 1 83 ? -7.66 -5.559 6.777 1 96.06 83 ILE A O 1
ATOM 657 N N . ARG A 1 84 ? -6.121 -5.434 8.32 1 93.31 84 ARG A N 1
ATOM 658 C CA . ARG A 1 84 ? -6.574 -4.168 8.891 1 93.31 84 ARG A CA 1
ATOM 659 C C . ARG A 1 84 ? -6.371 -3.023 7.906 1 93.31 84 ARG A C 1
ATOM 661 O O . ARG A 1 84 ? -7.238 -2.16 7.762 1 93.31 84 ARG A O 1
ATOM 668 N N . SER A 1 85 ? -5.258 -3.041 7.188 1 92.06 85 SER A N 1
ATOM 669 C CA . SER A 1 85 ? -4.836 -1.851 6.461 1 92.06 85 SER A CA 1
ATOM 670 C C . SER A 1 85 ? -5.102 -1.991 4.965 1 92.06 85 SER A C 1
ATOM 672 O O . SER A 1 85 ? -4.816 -1.077 4.188 1 92.06 85 SER A O 1
ATOM 674 N N . SER A 1 86 ? -5.664 -3.119 4.512 1 96.06 86 SER A N 1
ATOM 675 C CA . SER A 1 86 ? -5.988 -3.314 3.102 1 96.06 86 SER A CA 1
ATOM 676 C C . SER A 1 86 ? -7.496 -3.334 2.875 1 96.06 86 SER A C 1
ATOM 678 O O . SER A 1 86 ? -8.258 -3.715 3.768 1 96.06 86 SER A O 1
ATOM 680 N N . LYS A 1 87 ? -7.875 -2.838 1.691 1 96.5 87 LYS A N 1
ATOM 681 C CA . LYS A 1 87 ? -9.234 -3.164 1.255 1 96.5 87 LYS A CA 1
ATOM 682 C C . LYS A 1 87 ? -9.367 -4.652 0.94 1 96.5 87 LYS A C 1
ATOM 684 O O . LYS A 1 87 ? -8.438 -5.262 0.401 1 96.5 87 LYS A O 1
ATOM 689 N N . LEU A 1 88 ? -10.492 -5.242 1.284 1 98.12 88 LEU A N 1
ATOM 690 C CA . LEU A 1 88 ? -10.688 -6.672 1.064 1 98.12 88 LEU A CA 1
ATOM 691 C C . LEU A 1 88 ? -11.867 -6.918 0.123 1 98.12 88 LEU A C 1
ATOM 693 O O . LEU A 1 88 ? -12.984 -6.469 0.389 1 98.12 88 LEU A O 1
ATOM 697 N N . LEU A 1 89 ? -11.633 -7.559 -0.99 1 98.69 89 LEU A N 1
ATOM 698 C CA . LEU A 1 89 ? -12.68 -8.016 -1.899 1 98.69 89 LEU A CA 1
ATOM 699 C C . LEU A 1 89 ? -12.797 -9.531 -1.877 1 98.69 89 LEU A C 1
ATOM 701 O O . LEU A 1 89 ? -11.891 -10.234 -2.338 1 98.69 89 LEU A O 1
ATOM 705 N N . CYS A 1 90 ? -13.844 -10.055 -1.365 1 98.5 90 CYS A N 1
ATOM 706 C CA . CYS A 1 90 ? -14.094 -11.492 -1.333 1 98.5 90 CYS A CA 1
ATOM 707 C C . CYS A 1 90 ? -14.945 -11.922 -2.52 1 98.5 90 CYS A C 1
ATOM 709 O O . CYS A 1 90 ? -16.078 -11.461 -2.68 1 98.5 90 CYS A O 1
ATOM 711 N N . LEU A 1 91 ? -14.43 -12.805 -3.33 1 98.38 91 LEU A N 1
ATOM 712 C CA . LEU A 1 91 ? -15.133 -13.312 -4.508 1 98.38 91 LEU A CA 1
ATOM 713 C C . LEU A 1 91 ? -15.516 -14.773 -4.328 1 98.38 91 LEU A C 1
ATOM 715 O O . LEU A 1 91 ? -14.656 -15.617 -4.082 1 98.38 91 LEU A O 1
ATOM 719 N N . SER A 1 92 ? -16.734 -15.078 -4.41 1 97.31 92 SER A N 1
ATOM 720 C CA . SER A 1 92 ? -17.25 -16.438 -4.328 1 97.31 92 SER A CA 1
ATOM 721 C C . SER A 1 92 ? -18.531 -16.594 -5.125 1 97.31 92 SER A C 1
ATOM 723 O O . SER A 1 92 ? -19.438 -15.766 -5.027 1 97.31 92 SER A O 1
ATOM 725 N N . ALA A 1 93 ? -18.625 -17.641 -5.914 1 95.81 93 ALA A N 1
ATOM 726 C CA . ALA A 1 93 ? -19.828 -17.844 -6.703 1 95.81 93 ALA A CA 1
ATOM 727 C C . ALA A 1 93 ? -21.031 -18.141 -5.805 1 95.81 93 ALA A C 1
ATOM 729 O O . ALA A 1 93 ? -22.047 -17.438 -5.859 1 95.81 93 ALA A O 1
ATOM 730 N N . SER A 1 94 ? -20.906 -19.078 -4.879 1 93.75 94 SER A N 1
ATOM 731 C CA . SER A 1 94 ? -22.047 -19.531 -4.102 1 93.75 94 SER A CA 1
ATOM 732 C C . SER A 1 94 ? -22.047 -18.938 -2.699 1 93.75 94 SER A C 1
ATOM 734 O O . SER A 1 94 ? -23.047 -18.969 -1.996 1 93.75 94 SER A O 1
ATOM 736 N N . GLY A 1 95 ? -20.891 -18.438 -2.182 1 94.19 95 GLY A N 1
ATOM 737 C CA . GLY A 1 95 ? -20.766 -17.891 -0.842 1 94.19 95 GLY A CA 1
ATOM 738 C C . GLY A 1 95 ? -20.953 -18.922 0.248 1 94.19 95 GLY A C 1
ATOM 739 O O . GLY A 1 95 ? -21.281 -18.578 1.388 1 94.19 95 GLY A O 1
ATOM 740 N N . LYS A 1 96 ? -20.688 -20.203 -0.105 1 91.88 96 LYS A N 1
ATOM 741 C CA . LYS A 1 96 ? -21.078 -21.25 0.826 1 91.88 96 LYS A CA 1
ATOM 742 C C . LYS A 1 96 ? -19.844 -21.906 1.444 1 91.88 96 LYS A C 1
ATOM 744 O O . LYS A 1 96 ? -19.938 -22.531 2.506 1 91.88 96 LYS A O 1
ATOM 749 N N . ASN A 1 97 ? -18.734 -21.859 0.77 1 90.62 97 ASN A N 1
ATOM 750 C CA . ASN A 1 97 ? -17.594 -22.641 1.258 1 90.62 97 ASN A CA 1
ATOM 751 C C . ASN A 1 97 ? -17.031 -22.047 2.547 1 90.62 97 ASN A C 1
ATOM 753 O O . ASN A 1 97 ? -17.062 -20.844 2.748 1 90.62 97 ASN A O 1
ATOM 757 N N . LYS A 1 98 ? -16.453 -22.922 3.35 1 92.69 98 LYS A N 1
ATOM 758 C CA . LYS A 1 98 ? -15.984 -22.562 4.684 1 92.69 98 LYS A CA 1
ATOM 759 C C . LYS A 1 98 ? -14.773 -21.625 4.613 1 92.69 98 LYS A C 1
ATOM 761 O O . LYS A 1 98 ? -14.57 -20.812 5.508 1 92.69 98 LYS A O 1
ATOM 766 N N . ASP A 1 99 ? -14.039 -21.75 3.592 1 95.25 99 ASP A N 1
ATOM 767 C CA . ASP A 1 99 ? -12.82 -20.953 3.465 1 95.25 99 ASP A CA 1
ATOM 768 C C . ASP A 1 99 ? -13.156 -19.469 3.299 1 95.25 99 ASP A C 1
ATOM 770 O O . ASP A 1 99 ? -12.609 -18.625 4.008 1 95.25 99 ASP A O 1
ATOM 774 N N . VAL A 1 100 ? -14.062 -19.125 2.395 1 94.69 100 VAL A N 1
ATOM 775 C CA . VAL A 1 100 ? -14.438 -17.734 2.195 1 94.69 100 VAL A CA 1
ATOM 776 C C . VAL A 1 100 ? -15.148 -17.219 3.443 1 94.69 100 VAL A C 1
ATOM 778 O O . VAL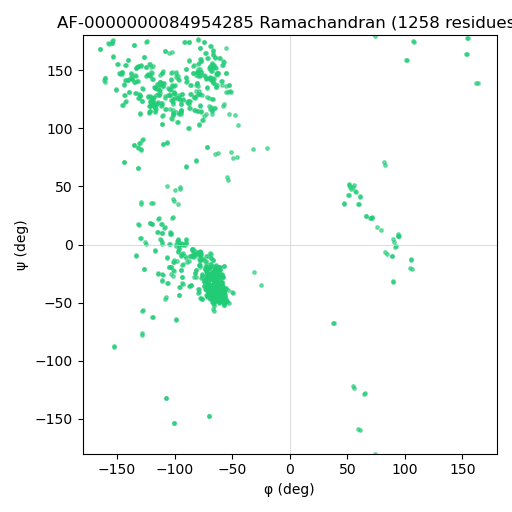 A 1 100 ? -14.992 -16.047 3.811 1 94.69 100 VAL A O 1
ATOM 781 N N . LEU A 1 101 ? -15.938 -18.062 4.07 1 94.81 101 LEU A N 1
ATOM 782 C CA . LEU A 1 101 ? -16.609 -17.672 5.305 1 94.81 101 LEU A CA 1
ATOM 783 C C . LEU A 1 101 ? -15.602 -17.312 6.387 1 94.81 101 LEU A C 1
ATOM 785 O O . LEU A 1 101 ? -15.773 -16.328 7.102 1 94.81 101 LEU A O 1
ATOM 789 N N . ASN A 1 102 ? -14.578 -18.125 6.488 1 94.12 102 ASN A N 1
ATOM 790 C CA . ASN A 1 102 ? -13.523 -17.828 7.449 1 94.12 102 ASN A CA 1
ATOM 791 C C . ASN A 1 102 ? -12.82 -16.516 7.121 1 94.12 102 ASN A C 1
ATOM 793 O O . ASN A 1 102 ? -12.539 -15.711 8.016 1 94.12 102 ASN A O 1
ATOM 797 N N . ALA A 1 103 ? -12.547 -16.328 5.844 1 95.62 103 ALA A N 1
ATOM 798 C CA . ALA A 1 103 ? -11.922 -15.078 5.418 1 95.62 103 ALA A CA 1
ATOM 799 C C . ALA A 1 103 ? -12.789 -13.875 5.77 1 95.62 103 ALA A C 1
ATOM 801 O O . ALA A 1 103 ? -12.289 -12.852 6.238 1 95.62 103 ALA A O 1
ATOM 802 N N . VAL A 1 104 ? -14.078 -14 5.578 1 95.81 104 VAL A N 1
ATOM 803 C CA . VAL A 1 104 ? -15.023 -12.93 5.875 1 95.81 104 VAL A CA 1
ATOM 804 C C . VAL A 1 104 ? -15.07 -12.68 7.383 1 95.81 104 VAL A C 1
ATOM 806 O O . VAL A 1 104 ? -15.078 -11.531 7.828 1 95.81 104 VAL A O 1
ATOM 809 N N . LYS A 1 105 ? -15.062 -13.727 8.125 1 93 105 LYS A N 1
ATOM 810 C CA . LYS A 1 105 ? -15.086 -13.602 9.578 1 93 105 LYS A CA 1
ATOM 811 C C . LYS A 1 105 ? -13.867 -12.836 10.086 1 93 105 LYS A C 1
ATOM 813 O O . LYS A 1 105 ? -13.992 -11.938 10.914 1 93 105 LYS A O 1
ATOM 818 N N . TYR A 1 106 ? -12.734 -13.18 9.57 1 93.25 106 TYR A N 1
ATOM 819 C CA . TYR A 1 106 ? -11.516 -12.484 9.977 1 93.25 106 TYR A CA 1
ATOM 820 C C . TYR A 1 106 ? -11.492 -11.062 9.422 1 93.25 106 TYR A C 1
ATOM 822 O O . TYR A 1 106 ? -11.008 -10.141 10.078 1 93.25 106 TYR A O 1
ATOM 830 N N . GLY A 1 107 ? -12.039 -10.875 8.219 1 94.44 107 GLY A N 1
ATOM 831 C CA . GLY A 1 107 ? -12.172 -9.531 7.672 1 94.44 107 GLY A CA 1
ATOM 832 C C . GLY A 1 107 ? -13.023 -8.617 8.539 1 94.44 107 GLY A C 1
ATOM 833 O O . GLY A 1 107 ? -12.602 -7.508 8.875 1 94.44 107 GLY A O 1
ATOM 834 N N . VAL A 1 108 ? -14.141 -9.125 8.914 1 92.12 108 VAL A N 1
ATOM 835 C CA . VAL A 1 108 ? -15.055 -8.328 9.727 1 92.12 108 VAL A CA 1
ATOM 836 C C . VAL A 1 108 ? -14.414 -8.023 11.078 1 92.12 108 VAL A C 1
ATOM 838 O O . VAL A 1 108 ? -14.602 -6.93 11.625 1 92.12 108 VAL A O 1
ATOM 841 N N . LYS A 1 109 ? -13.648 -8.906 11.523 1 90.56 109 LYS A N 1
ATOM 842 C CA . LYS A 1 109 ? -13.047 -8.781 12.852 1 90.56 109 LYS A CA 1
ATOM 843 C C . LYS A 1 109 ? -11.922 -7.746 12.844 1 90.56 109 LYS A C 1
ATOM 845 O O . LYS A 1 109 ? -11.727 -7.027 13.828 1 90.56 109 LYS A O 1
ATOM 850 N N . TYR A 1 110 ? -11.211 -7.578 11.727 1 92.81 110 TYR A N 1
ATOM 851 C CA . TYR A 1 110 ? -9.961 -6.828 11.828 1 92.81 110 TYR A CA 1
ATOM 852 C C . TYR A 1 110 ? -9.93 -5.688 10.82 1 92.81 110 TYR A C 1
ATOM 854 O O . TYR A 1 110 ? -9.188 -4.719 10.992 1 92.81 110 TYR A O 1
ATOM 862 N N . ASN A 1 111 ? -10.688 -5.715 9.773 1 93.88 111 ASN A N 1
ATOM 863 C CA . ASN A 1 111 ? -10.57 -4.754 8.68 1 93.88 111 ASN A CA 1
ATOM 864 C C . ASN A 1 111 ? -11.078 -3.375 9.094 1 93.88 111 ASN A C 1
ATOM 866 O O . ASN A 1 111 ? -12.133 -3.26 9.727 1 93.88 111 ASN A O 1
ATOM 870 N N . GLU A 1 112 ? -10.344 -2.354 8.766 1 88.25 112 GLU A N 1
ATOM 871 C CA . GLU A 1 112 ? -10.711 -0.996 9.156 1 88.25 112 GLU A CA 1
ATOM 872 C C . GLU A 1 112 ? -10.789 -0.073 7.945 1 88.25 112 GLU A C 1
ATOM 874 O O . GLU A 1 112 ? -11.07 1.12 8.086 1 88.25 112 GLU A O 1
ATOM 879 N N . THR A 1 113 ? -10.531 -0.589 6.742 1 89.5 113 THR A N 1
ATOM 880 C CA . THR A 1 113 ? -10.43 0.259 5.562 1 89.5 113 THR A CA 1
ATOM 881 C C . THR A 1 113 ? -11.648 0.089 4.664 1 89.5 113 THR A C 1
ATOM 883 O O . THR A 1 113 ? -12.117 1.052 4.047 1 89.5 113 THR A O 1
ATOM 886 N N . GLY A 1 114 ? -12.062 -1.085 4.426 1 92.06 114 GLY A N 1
ATOM 887 C CA . GLY A 1 114 ? -13.219 -1.39 3.6 1 92.06 114 GLY A CA 1
ATOM 888 C C . GLY A 1 114 ? -13.242 -2.826 3.111 1 92.06 114 GLY A C 1
ATOM 889 O O . GLY A 1 114 ? -12.211 -3.371 2.723 1 92.06 114 GLY A O 1
ATOM 890 N N . MET A 1 115 ? -14.398 -3.387 3.133 1 95.88 115 MET A N 1
ATOM 891 C CA . MET A 1 115 ? -14.57 -4.777 2.715 1 95.88 115 MET A CA 1
ATOM 892 C C . MET A 1 115 ? -15.812 -4.938 1.854 1 95.88 115 MET A C 1
ATOM 894 O O . MET A 1 115 ? -16.828 -4.262 2.076 1 95.88 115 MET A O 1
ATOM 898 N N . MET A 1 116 ? -15.734 -5.777 0.853 1 97.69 116 MET A N 1
ATOM 899 C CA . MET A 1 116 ? -16.875 -6.082 -0.004 1 97.69 116 MET A CA 1
ATOM 900 C C . MET A 1 116 ? -16.906 -7.566 -0.352 1 97.69 116 MET A C 1
ATOM 902 O O . MET A 1 116 ? -15.867 -8.195 -0.521 1 97.69 116 MET A O 1
ATOM 906 N N . SER A 1 117 ? -18.078 -8.125 -0.393 1 98 117 SER A N 1
ATOM 907 C CA . SER A 1 117 ? -18.297 -9.484 -0.87 1 98 117 SER A CA 1
ATOM 908 C C . SER A 1 117 ? -19.094 -9.492 -2.166 1 98 117 SER A C 1
ATOM 910 O O . SER A 1 117 ? -20.031 -8.719 -2.326 1 98 117 SER A O 1
ATOM 912 N N . LEU A 1 118 ? -18.656 -10.227 -3.121 1 98.25 118 LEU A N 1
ATOM 913 C CA . LEU A 1 118 ? -19.359 -10.453 -4.371 1 98.25 118 LEU A CA 1
ATOM 914 C C . LEU A 1 118 ? -19.719 -11.922 -4.535 1 98.25 118 LEU A C 1
ATOM 916 O O . LEU A 1 118 ? -18.828 -12.773 -4.621 1 98.25 118 LEU A O 1
ATOM 920 N N . THR A 1 119 ? -20.984 -12.227 -4.52 1 97.88 119 THR A N 1
ATOM 921 C CA . THR A 1 119 ? -21.484 -13.578 -4.715 1 97.88 119 THR A CA 1
ATOM 922 C C . THR A 1 119 ? -22.516 -13.625 -5.832 1 97.88 119 THR A C 1
ATOM 924 O O . THR A 1 119 ? -23.078 -12.586 -6.207 1 97.88 119 THR A O 1
ATOM 927 N N . LEU A 1 120 ? -22.781 -14.805 -6.375 1 97.75 120 LEU A N 1
ATOM 928 C CA . LEU A 1 120 ? -23.625 -14.93 -7.555 1 97.75 120 LEU A CA 1
ATOM 929 C C . LEU A 1 120 ? -24.859 -15.797 -7.258 1 97.75 120 LEU A C 1
ATOM 931 O O . LEU A 1 120 ? -25.453 -16.359 -8.172 1 97.75 120 LEU A O 1
ATOM 935 N N . ARG A 1 121 ? -25.109 -15.938 -6.023 1 96 121 ARG A N 1
ATOM 936 C CA . ARG A 1 121 ? -26.297 -16.625 -5.535 1 96 121 ARG A CA 1
ATOM 937 C C . ARG A 1 121 ? -26.891 -15.898 -4.328 1 96 121 ARG A C 1
ATOM 939 O O . ARG A 1 121 ? -26.188 -15.648 -3.346 1 96 121 ARG A O 1
ATOM 946 N N . LYS A 1 122 ? -28.172 -15.68 -4.383 1 94.62 122 LYS A N 1
ATOM 947 C CA . LYS A 1 122 ? -28.812 -15 -3.268 1 94.62 122 LYS A CA 1
ATOM 948 C C . LYS A 1 122 ? -29.031 -15.945 -2.088 1 94.62 122 LYS A C 1
ATOM 950 O O . LYS A 1 122 ? -28.984 -17.172 -2.252 1 94.62 122 LYS A O 1
ATOM 955 N N . LYS A 1 123 ? -29.203 -15.438 -0.98 1 92.31 123 LYS A N 1
ATOM 956 C CA . LYS A 1 123 ? -29.5 -16.156 0.252 1 92.31 123 LYS A CA 1
ATOM 957 C C . LYS A 1 123 ? -28.453 -17.234 0.532 1 92.31 123 LYS A C 1
ATOM 959 O O . LYS A 1 123 ? -28.797 -18.391 0.768 1 92.31 123 LYS A O 1
ATOM 964 N N . ASN A 1 124 ? -27.25 -16.891 0.462 1 95.25 124 ASN A N 1
ATOM 965 C CA . ASN A 1 124 ? -26.156 -17.797 0.771 1 95.25 124 ASN A CA 1
ATOM 966 C C . ASN A 1 124 ? -25.578 -17.516 2.154 1 95.25 124 ASN A C 1
ATOM 968 O O . ASN A 1 124 ? -25.844 -16.484 2.752 1 95.25 124 ASN A O 1
ATOM 972 N N . PRO A 1 125 ? -24.812 -18.391 2.684 1 95.81 125 PRO A N 1
ATOM 973 C CA . PRO A 1 125 ? -24.297 -18.266 4.047 1 95.81 125 PRO A CA 1
ATOM 974 C C . PRO A 1 125 ? -23.469 -17 4.238 1 95.81 125 PRO A C 1
ATOM 976 O O . PRO A 1 125 ? -23.469 -16.406 5.316 1 95.81 125 PRO A O 1
ATOM 979 N N . THR A 1 126 ? -22.703 -16.562 3.264 1 96.38 126 THR A N 1
ATOM 980 C CA . THR A 1 126 ? -21.906 -15.336 3.361 1 96.38 126 THR A CA 1
ATOM 981 C C . THR A 1 126 ? -22.812 -14.117 3.516 1 96.38 126 THR A C 1
ATOM 983 O O . THR A 1 126 ? -22.562 -13.258 4.363 1 96.38 126 THR A O 1
ATOM 986 N N . GLU A 1 127 ? -23.797 -14.086 2.717 1 94.88 127 GLU A N 1
ATOM 987 C CA . GLU A 1 127 ? -24.766 -13 2.814 1 94.88 127 GLU A CA 1
ATOM 988 C C . GLU A 1 127 ? -25.453 -12.992 4.176 1 94.88 127 GLU A C 1
ATOM 990 O O . GLU A 1 127 ? -25.656 -11.938 4.773 1 94.88 127 GLU A O 1
ATOM 995 N N . GLU A 1 128 ? -25.797 -14.148 4.594 1 95.25 128 GLU A N 1
ATOM 996 C CA . GLU A 1 128 ? -26.453 -14.273 5.891 1 95.25 128 GLU A CA 1
ATOM 997 C C . GLU A 1 128 ? -25.547 -13.766 7.016 1 95.25 128 GLU A C 1
ATOM 999 O O . GLU A 1 128 ? -26 -13.047 7.906 1 95.25 128 GLU A O 1
ATOM 1004 N N . LEU A 1 129 ? -24.344 -14.188 6.922 1 94.44 129 LEU A N 1
ATOM 1005 C CA . LEU A 1 129 ? -23.375 -13.742 7.914 1 94.44 129 LEU A CA 1
ATOM 1006 C C . LEU A 1 129 ? -23.234 -12.227 7.895 1 94.44 129 LEU A C 1
ATOM 1008 O O . LEU A 1 129 ? -23.188 -11.594 8.953 1 94.44 129 LEU A O 1
ATOM 1012 N N . LEU A 1 130 ? -23.219 -11.602 6.746 1 93.88 130 LEU A N 1
ATOM 1013 C CA . LEU A 1 130 ? -22.906 -10.188 6.574 1 93.88 130 LEU A CA 1
ATOM 1014 C C . LEU A 1 130 ? -24.125 -9.312 6.855 1 93.88 130 LEU A C 1
ATOM 1016 O O . LEU A 1 130 ? -24 -8.094 6.941 1 93.88 130 LEU A O 1
ATOM 1020 N N . GLU A 1 131 ? -25.25 -9.961 6.992 1 89.88 131 GLU A N 1
ATOM 1021 C CA . GLU A 1 131 ? -26.438 -9.211 7.406 1 89.88 131 GLU A CA 1
ATOM 1022 C C . GLU A 1 131 ? -26.219 -8.539 8.758 1 89.88 131 GLU A C 1
ATOM 1024 O O . GLU A 1 131 ? -26.781 -7.469 9.023 1 89.88 131 GLU A O 1
ATOM 1029 N N . GLN A 1 132 ? -25.406 -9.141 9.492 1 85.38 132 GLN A N 1
ATOM 1030 C CA . GLN A 1 132 ? -25.125 -8.617 10.828 1 85.38 132 GLN A CA 1
ATOM 1031 C C . GLN A 1 132 ? -24.078 -7.504 10.773 1 85.38 132 GLN A C 1
ATOM 1033 O O . GLN A 1 132 ? -23.875 -6.793 11.758 1 85.38 132 GLN A O 1
ATOM 1038 N N . TYR A 1 133 ? -23.516 -7.328 9.641 1 87.25 133 TYR A N 1
ATOM 1039 C CA . TYR A 1 133 ? -22.453 -6.344 9.492 1 87.25 133 TYR A CA 1
ATOM 1040 C C . TYR A 1 133 ? -22.734 -5.414 8.312 1 87.25 133 TYR A C 1
ATOM 1042 O O . TYR A 1 133 ? -22.078 -5.508 7.27 1 87.25 133 TYR A O 1
ATOM 1050 N N . PRO A 1 134 ? -23.5 -4.465 8.523 1 78 134 PRO A N 1
ATOM 1051 C CA . PRO A 1 134 ? -23.969 -3.617 7.422 1 78 134 PRO A CA 1
ATOM 1052 C C . PRO A 1 134 ? -22.859 -2.758 6.82 1 78 134 PRO A C 1
ATOM 1054 O O . PRO A 1 134 ? -23 -2.254 5.703 1 78 134 PRO A O 1
ATOM 1057 N N . LYS A 1 135 ? -21.812 -2.598 7.469 1 78.19 135 LYS A N 1
ATOM 1058 C CA . LYS A 1 135 ? -20.703 -1.796 6.953 1 78.19 135 LYS A CA 1
ATOM 1059 C C . LYS A 1 135 ? -20.016 -2.496 5.785 1 78.19 135 LYS A C 1
ATOM 1061 O O . LYS A 1 135 ? -19.344 -1.852 4.973 1 78.19 135 LYS A O 1
ATOM 1066 N N . VAL A 1 136 ? -20.125 -3.771 5.777 1 91.31 136 VAL A N 1
ATOM 1067 C CA . VAL A 1 136 ? -19.516 -4.531 4.688 1 91.31 136 VAL A CA 1
ATOM 1068 C C . VAL A 1 136 ? -20.391 -4.441 3.441 1 91.31 136 VAL A C 1
ATOM 1070 O O . VAL A 1 136 ? -21.578 -4.789 3.482 1 91.31 136 VAL A O 1
ATOM 1073 N N . LEU A 1 137 ? -19.797 -3.898 2.418 1 93.81 137 LEU A N 1
ATOM 1074 C CA . LEU A 1 137 ? -20.547 -3.803 1.17 1 93.81 137 LEU A CA 1
ATOM 1075 C C . LEU A 1 137 ? -20.797 -5.184 0.577 1 93.81 137 LEU A C 1
ATOM 1077 O O . LEU A 1 137 ? -19.938 -6.07 0.673 1 93.81 137 LEU A O 1
ATOM 1081 N N . ARG A 1 138 ? -22.062 -5.355 -0.014 1 95.06 138 ARG A N 1
ATOM 1082 C CA . ARG A 1 138 ? -22.453 -6.637 -0.599 1 95.06 138 ARG A CA 1
ATOM 1083 C C . ARG A 1 138 ? -23.016 -6.449 -2.008 1 95.06 138 ARG A C 1
ATOM 1085 O O . ARG A 1 138 ? -23.766 -5.512 -2.262 1 95.06 138 ARG A O 1
ATOM 1092 N N . TRP A 1 139 ? -22.516 -7.152 -2.893 1 97.31 139 TRP A N 1
ATOM 1093 C CA . TRP A 1 139 ? -23.109 -7.332 -4.207 1 97.31 139 TRP A CA 1
ATOM 1094 C C . TRP A 1 139 ? -23.516 -8.789 -4.426 1 97.31 139 TRP A C 1
ATOM 1096 O O . TRP A 1 139 ? -22.656 -9.68 -4.402 1 97.31 139 TRP A O 1
ATOM 1106 N N . CYS A 1 140 ? -24.75 -9.07 -4.586 1 96.5 140 CYS A N 1
ATOM 1107 C CA . CYS A 1 140 ? -25.25 -10.43 -4.703 1 96.5 140 CYS A CA 1
ATOM 1108 C C . CYS A 1 140 ? -26.422 -10.508 -5.668 1 96.5 140 CYS A C 1
ATOM 1110 O O . CYS A 1 140 ? -27.422 -9.805 -5.492 1 96.5 140 CYS A O 1
ATOM 1112 N N . GLU A 1 141 ? -26.328 -11.273 -6.738 1 97.12 141 GLU A N 1
ATOM 1113 C CA . GLU A 1 141 ? -27.391 -11.555 -7.691 1 97.12 141 GLU A CA 1
ATOM 1114 C C . GLU A 1 141 ? -27.328 -13 -8.18 1 97.12 141 GLU A C 1
ATOM 1116 O O . GLU A 1 141 ? -26.25 -13.609 -8.195 1 97.12 141 GLU A O 1
ATOM 1121 N N . ASP A 1 142 ? -28.469 -13.5 -8.586 1 96.81 142 ASP A N 1
ATOM 1122 C CA . ASP A 1 142 ? -28.5 -14.844 -9.148 1 96.81 142 ASP A CA 1
ATOM 1123 C C . ASP A 1 142 ? -28.109 -14.828 -10.625 1 96.81 142 ASP A C 1
ATOM 1125 O O . ASP A 1 142 ? -28.688 -14.078 -11.422 1 96.81 142 ASP A O 1
ATOM 1129 N N . ILE A 1 143 ? -27.203 -15.594 -10.93 1 96.06 143 ILE A N 1
ATOM 1130 C CA . ILE A 1 143 ? -26.859 -15.727 -12.344 1 96.06 143 ILE A CA 1
ATOM 1131 C C . ILE A 1 143 ? -27.844 -16.672 -13.031 1 96.06 143 ILE A C 1
ATOM 1133 O O . ILE A 1 143 ? -28.344 -17.609 -12.414 1 96.06 143 ILE A O 1
ATOM 1137 N N . PRO A 1 144 ? -28.109 -16.453 -14.258 1 94.31 144 PRO A N 1
ATOM 1138 C CA . PRO A 1 144 ? -29.125 -17.25 -14.953 1 94.31 144 PRO A CA 1
ATOM 1139 C C . PRO A 1 144 ? -28.703 -18.703 -15.125 1 94.31 144 PRO A C 1
ATOM 1141 O O . PRO A 1 144 ? -29.562 -19.594 -15.172 1 94.31 144 PRO A O 1
ATOM 1144 N N . SER A 1 145 ? -27.438 -18.984 -15.203 1 92.62 145 SER A N 1
ATOM 1145 C CA . SER A 1 145 ? -26.953 -20.344 -15.461 1 92.62 145 SER A CA 1
ATOM 1146 C C . SER A 1 145 ? -27.016 -21.203 -14.203 1 92.62 145 SER A C 1
ATOM 1148 O O . SER A 1 145 ? -26.75 -22.391 -14.25 1 92.62 145 SER A O 1
ATOM 1150 N N . GLU A 1 146 ? -27.359 -20.594 -13.125 1 90.44 146 GLU A N 1
ATOM 1151 C CA . GLU A 1 146 ? -27.344 -21.266 -11.836 1 90.44 146 GLU A CA 1
ATOM 1152 C C . GLU A 1 146 ? -25.953 -21.781 -11.484 1 90.44 146 GLU A C 1
ATOM 1154 O O . GLU A 1 146 ? -24.953 -21.188 -11.875 1 90.44 146 GLU A O 1
ATOM 1159 N N . LYS A 1 147 ? -25.953 -22.75 -10.586 1 90.19 147 LYS A N 1
ATOM 1160 C CA . LYS A 1 147 ? -24.672 -23.25 -10.109 1 90.19 147 LYS A CA 1
ATOM 1161 C C . LYS A 1 147 ? -23.875 -23.906 -11.234 1 90.19 147 LYS A C 1
ATOM 1163 O O . LYS A 1 147 ? -24.438 -24.625 -12.062 1 90.19 147 LYS A O 1
ATOM 1168 N N . ASP A 1 148 ? -22.578 -23.578 -11.289 1 91.75 148 ASP A N 1
ATOM 1169 C CA . ASP A 1 148 ? -21.703 -24.203 -12.258 1 91.75 148 ASP A CA 1
ATOM 1170 C C . ASP A 1 148 ? -21.531 -25.703 -11.953 1 91.75 148 ASP A C 1
ATOM 1172 O O . ASP A 1 148 ? -21.938 -26.172 -10.891 1 91.75 148 ASP A O 1
ATOM 1176 N N . GLY A 1 149 ? -20.984 -26.359 -12.922 1 90.62 149 GLY A N 1
ATOM 1177 C CA . GLY A 1 149 ? -20.562 -27.719 -12.641 1 90.62 149 GLY A CA 1
ATOM 1178 C C . GLY A 1 149 ? -19.359 -27.797 -11.719 1 90.62 149 GLY A C 1
ATOM 1179 O O . GLY A 1 149 ? -19.234 -27 -10.781 1 90.62 149 GLY A O 1
ATOM 1180 N N . PHE A 1 150 ? -18.547 -28.766 -11.906 1 91.31 150 PHE A N 1
ATOM 1181 C CA . PHE A 1 150 ? -17.375 -28.953 -11.055 1 91.31 150 PHE A CA 1
ATOM 1182 C C . PHE A 1 150 ? -16.422 -27.781 -11.18 1 91.31 150 PHE A C 1
ATOM 1184 O O . PHE A 1 150 ? -15.867 -27.312 -10.188 1 91.31 150 PHE A O 1
ATOM 1191 N N . LEU A 1 151 ? -16.266 -27.312 -12.398 1 94.25 151 LEU A N 1
ATOM 1192 C CA . LEU A 1 151 ? -15.367 -26.188 -12.648 1 94.25 151 LEU A CA 1
ATOM 1193 C C . LEU A 1 151 ? -16.141 -24.875 -12.75 1 94.25 151 LEU A C 1
ATOM 1195 O O . LEU A 1 151 ? -17.281 -24.859 -13.219 1 94.25 151 LEU A O 1
ATOM 1199 N N . ALA A 1 152 ? -15.5 -23.797 -12.305 1 94.38 152 ALA A N 1
ATOM 1200 C CA . ALA A 1 152 ? -16.078 -22.453 -12.469 1 94.38 152 ALA A CA 1
ATOM 1201 C C . ALA A 1 152 ? -16.094 -22.047 -13.938 1 94.38 152 ALA A C 1
ATOM 1203 O O . ALA A 1 152 ? -15.039 -22.016 -14.594 1 94.38 152 ALA A O 1
ATOM 1204 N N . THR A 1 153 ? -17.234 -21.812 -14.484 1 96.56 153 THR A N 1
ATOM 1205 C CA . THR A 1 153 ? -17.359 -21.438 -15.891 1 96.56 153 THR A CA 1
ATOM 1206 C C . THR A 1 153 ? -18.203 -20.172 -16.047 1 96.56 153 THR A C 1
ATOM 1208 O O . THR A 1 153 ? -17.656 -19.062 -16.078 1 96.56 153 THR A O 1
ATOM 1211 N N . ASN A 1 154 ? -19.531 -20.359 -15.906 1 97.12 154 ASN A N 1
ATOM 1212 C CA . ASN A 1 154 ? -20.406 -19.203 -16.047 1 97.12 154 ASN A CA 1
ATOM 1213 C C . ASN A 1 154 ? -20.234 -18.234 -14.883 1 97.12 154 ASN A C 1
ATOM 1215 O O . ASN A 1 154 ? -20.297 -17.016 -15.07 1 97.12 154 ASN A O 1
ATOM 1219 N N . SER A 1 155 ? -20.062 -18.719 -13.688 1 97.44 155 SER A N 1
ATOM 1220 C CA . SER A 1 155 ? -19.812 -17.844 -12.547 1 97.44 155 SER A CA 1
ATOM 1221 C C . SER A 1 155 ? -18.547 -17.016 -12.75 1 97.44 155 SER A C 1
ATOM 1223 O O . SER A 1 155 ? -18.5 -15.836 -12.391 1 97.44 155 SER A O 1
ATOM 1225 N N . LEU A 1 156 ? -17.531 -17.641 -13.328 1 98 156 LEU A N 1
ATOM 1226 C CA . LEU A 1 156 ? -16.266 -16.953 -13.531 1 98 156 LEU A CA 1
ATOM 1227 C C . LEU A 1 156 ? -16.406 -15.859 -14.586 1 98 156 LEU A C 1
ATOM 1229 O O . LEU A 1 156 ? -15.961 -14.727 -14.375 1 98 156 LEU A O 1
ATOM 1233 N N . ILE A 1 157 ? -17.047 -16.203 -15.703 1 96.69 157 ILE A N 1
ATOM 1234 C CA . ILE A 1 157 ? -17.219 -15.211 -16.766 1 96.69 157 ILE A CA 1
ATOM 1235 C C . ILE A 1 157 ? -18.078 -14.062 -16.25 1 96.69 157 ILE A C 1
ATOM 1237 O O . ILE A 1 157 ? -17.828 -12.898 -16.594 1 96.69 157 ILE A O 1
ATOM 1241 N N . ALA A 1 158 ? -19.094 -14.383 -15.5 1 97.62 158 ALA A N 1
ATOM 1242 C CA . ALA A 1 158 ? -19.938 -13.344 -14.906 1 97.62 158 ALA A CA 1
ATOM 1243 C C . ALA A 1 158 ? -19.109 -12.398 -14.047 1 97.62 158 ALA A C 1
ATOM 1245 O O . ALA A 1 158 ? -19.25 -11.172 -14.148 1 97.62 158 ALA A O 1
ATOM 1246 N N . THR A 1 159 ? -18.266 -12.93 -13.188 1 98.25 159 THR A N 1
ATOM 1247 C CA . THR A 1 159 ? -17.438 -12.117 -12.297 1 98.25 159 THR A CA 1
ATOM 1248 C C . THR A 1 159 ? -16.484 -11.242 -13.102 1 98.25 159 THR A C 1
ATOM 1250 O O . THR A 1 159 ? -16.312 -10.062 -12.789 1 98.25 159 THR A O 1
ATOM 1253 N N . PHE A 1 160 ? -15.805 -11.859 -14.172 1 97.56 160 PHE A N 1
ATOM 1254 C CA . PHE A 1 160 ? -14.93 -11.086 -15.039 1 97.56 160 PHE A CA 1
ATOM 1255 C C . PHE A 1 160 ? -15.68 -9.914 -15.656 1 97.56 160 PHE A C 1
ATOM 1257 O O . PHE A 1 160 ? -15.172 -8.789 -15.68 1 97.56 160 PHE A O 1
ATOM 1264 N N . MET A 1 161 ? -16.891 -10.203 -16.125 1 96.62 161 MET A N 1
ATOM 1265 C CA . MET A 1 161 ? -17.703 -9.188 -16.781 1 96.62 161 MET A CA 1
ATOM 1266 C C . MET A 1 161 ? -18.078 -8.07 -15.82 1 96.62 161 MET A C 1
ATOM 1268 O O . MET A 1 161 ? -18 -6.891 -16.172 1 96.62 161 MET A O 1
ATOM 1272 N N . LEU A 1 162 ? -18.469 -8.406 -14.641 1 97.56 162 LEU A N 1
ATOM 1273 C CA . LEU A 1 162 ? -18.875 -7.426 -13.641 1 97.56 162 LEU A CA 1
ATOM 1274 C C . LEU A 1 162 ? -17.688 -6.535 -13.258 1 97.56 162 LEU A C 1
ATOM 1276 O O . LEU A 1 162 ? -17.844 -5.316 -13.141 1 97.56 162 LEU A O 1
ATOM 1280 N N . LEU A 1 163 ? -16.531 -7.113 -13.047 1 97.81 163 LEU A N 1
ATOM 1281 C CA . LEU A 1 163 ? -15.328 -6.359 -12.703 1 97.81 163 LEU A CA 1
ATOM 1282 C C . LEU A 1 163 ? -14.945 -5.414 -13.836 1 97.81 163 LEU A C 1
ATOM 1284 O O . LEU A 1 163 ? -14.594 -4.258 -13.586 1 97.81 163 LEU A O 1
ATOM 1288 N N . ASN A 1 164 ? -14.969 -5.965 -15.062 1 96.62 164 ASN A N 1
ATOM 1289 C CA . ASN A 1 164 ? -14.648 -5.133 -16.219 1 96.62 164 ASN A CA 1
ATOM 1290 C C . ASN A 1 164 ? -15.602 -3.951 -16.344 1 96.62 164 ASN A C 1
ATOM 1292 O O . ASN A 1 164 ? -15.172 -2.82 -16.578 1 96.62 164 ASN A O 1
ATOM 1296 N N . LYS A 1 165 ? -16.859 -4.23 -16.203 1 95.56 165 LYS A N 1
ATOM 1297 C CA . LYS A 1 165 ? -17.891 -3.193 -16.266 1 95.56 165 LYS A CA 1
ATOM 1298 C C . LYS A 1 165 ? -17.672 -2.131 -15.195 1 95.56 165 LYS A C 1
ATOM 1300 O O . LYS A 1 165 ? -17.922 -0.946 -15.43 1 95.56 165 LYS A O 1
ATOM 1305 N N . ALA A 1 166 ? -17.203 -2.506 -14.047 1 96.06 166 ALA A N 1
ATOM 1306 C CA . ALA A 1 166 ? -16.984 -1.597 -12.922 1 96.06 166 ALA A CA 1
ATOM 1307 C C . ALA A 1 166 ? -15.906 -0.565 -13.242 1 96.06 166 ALA A C 1
ATOM 1309 O O . ALA A 1 166 ? -15.844 0.497 -12.617 1 96.06 166 ALA A O 1
ATOM 1310 N N . THR A 1 167 ? -15 -0.822 -14.188 1 93.31 167 THR A N 1
ATOM 1311 C CA . THR A 1 167 ? -13.969 0.133 -14.57 1 93.31 167 THR A CA 1
ATOM 1312 C C . THR A 1 167 ? -14.555 1.254 -15.422 1 93.31 167 THR A C 1
ATOM 1314 O O . THR A 1 167 ? -13.898 2.271 -15.656 1 93.31 167 THR A O 1
ATOM 1317 N N . GLY A 1 168 ? -15.703 1.118 -15.883 1 85.69 168 GLY A N 1
ATOM 1318 C CA . GLY A 1 168 ? -16.312 2.088 -16.781 1 85.69 168 GLY A CA 1
ATOM 1319 C C . GLY A 1 168 ? -16.078 1.787 -18.25 1 85.69 168 GLY A C 1
ATOM 1320 O O . GLY A 1 168 ? -16.5 2.559 -19.109 1 85.69 168 GLY A O 1
ATOM 1321 N N . SER A 1 169 ? -15.367 0.782 -18.453 1 74.5 169 SER A N 1
ATOM 1322 C CA . SER A 1 169 ? -15.086 0.423 -19.844 1 74.5 169 SER A CA 1
ATOM 1323 C C . SER A 1 169 ? -16.359 0.016 -20.578 1 74.5 169 SER A C 1
ATOM 1325 O O . SER A 1 169 ? -17.203 -0.672 -20.031 1 74.5 169 SER A O 1
ATOM 1327 N N . LYS A 1 170 ? -16.625 0.895 -21.641 1 62.47 170 LYS A N 1
ATOM 1328 C CA . LYS A 1 170 ? -17.766 0.557 -22.469 1 62.47 170 LYS A CA 1
ATOM 1329 C C . LYS A 1 170 ? -17.516 -0.726 -23.266 1 62.47 170 LYS A C 1
ATOM 1331 O O . LYS A 1 170 ? -16.438 -0.912 -23.828 1 62.47 170 LYS A O 1
ATOM 1336 N N . PHE A 1 171 ? -18.297 -1.656 -22.844 1 58.16 171 PHE A N 1
ATOM 1337 C CA . PHE A 1 171 ? -18.219 -2.893 -23.625 1 58.16 171 PHE A CA 1
ATOM 1338 C C . PHE A 1 171 ? -18.656 -2.664 -25.062 1 58.16 171 PHE A C 1
ATOM 1340 O O . PHE A 1 171 ? -19.719 -2.09 -25.312 1 58.16 171 PHE A O 1
ATOM 1347 N N . GLN A 1 172 ? -17.781 -2.092 -25.891 1 51.88 172 GLN A N 1
ATOM 1348 C CA . GLN A 1 172 ? -18.297 -2.143 -27.25 1 51.88 172 GLN A CA 1
ATOM 1349 C C . GLN A 1 172 ? -18.812 -3.539 -27.594 1 51.88 172 GLN A C 1
ATOM 1351 O O . GLN A 1 172 ? -18.156 -4.539 -27.281 1 51.88 172 GLN A O 1
ATOM 1356 N N . ASP A 1 173 ? -20.016 -3.49 -27.703 1 48.56 173 ASP A N 1
ATOM 1357 C CA . ASP A 1 173 ? -20.766 -4.672 -28.094 1 48.56 173 ASP A CA 1
ATOM 1358 C C . ASP A 1 173 ? -19.953 -5.574 -29.016 1 48.56 173 ASP A C 1
ATOM 1360 O O . ASP A 1 173 ? -20.453 -6.574 -29.531 1 48.56 173 ASP A O 1
ATOM 1364 N N . SER A 1 174 ? -18.906 -4.957 -29.75 1 48.09 174 SER A N 1
ATOM 1365 C CA . SER A 1 174 ? -18.375 -5.926 -30.688 1 48.09 174 SER A CA 1
ATOM 1366 C C . SER A 1 174 ? -17.984 -7.223 -29.984 1 48.09 174 SER A C 1
ATOM 1368 O O . SER A 1 174 ? -17.172 -7.207 -29.062 1 48.09 174 SER A O 1
ATOM 1370 N N . ARG A 1 175 ? -18.766 -8.312 -30.312 1 54.97 175 ARG A N 1
ATOM 1371 C CA . ARG A 1 175 ? -19.266 -9.672 -30.078 1 54.97 175 ARG A CA 1
ATOM 1372 C C . ARG A 1 175 ? -18.109 -10.641 -29.875 1 54.97 175 ARG A C 1
ATOM 1374 O O . ARG A 1 175 ? -17.25 -10.797 -30.734 1 54.97 175 ARG A O 1
ATOM 1381 N N . PHE A 1 176 ? -17.469 -10.602 -28.359 1 65.94 176 PHE A N 1
ATOM 1382 C CA . PHE A 1 176 ? -16.703 -11.82 -28.156 1 65.94 176 PHE A CA 1
ATOM 1383 C C . PHE A 1 176 ? -17.125 -12.898 -29.141 1 65.94 176 PHE A C 1
ATOM 1385 O O . PHE A 1 176 ? -18.328 -13.188 -29.281 1 65.94 176 PHE A O 1
ATOM 1392 N N . LYS A 1 177 ? -16.641 -12.938 -30.344 1 58.47 177 LYS A N 1
ATOM 1393 C CA . LYS A 1 177 ? -17.016 -13.93 -31.359 1 58.47 177 LYS A CA 1
ATOM 1394 C C . LYS A 1 177 ? -17.031 -15.336 -30.766 1 58.47 177 LYS A C 1
ATOM 1396 O O . LYS A 1 177 ? -16.016 -16.031 -30.781 1 58.47 177 LYS A O 1
ATOM 1401 N N . LEU A 1 178 ? -18.094 -15.68 -29.953 1 58.25 178 LEU A N 1
ATOM 1402 C CA . LEU A 1 178 ? -18.219 -16.984 -29.281 1 58.25 178 LEU A CA 1
ATOM 1403 C C . LEU A 1 178 ? -18.297 -18.109 -30.312 1 58.25 178 LEU A C 1
ATOM 1405 O O . LEU A 1 178 ? -17.969 -19.25 -30.016 1 58.25 178 LEU A O 1
ATOM 1409 N N . SER A 1 179 ? -18.938 -17.922 -31.484 1 48.06 179 SER A N 1
ATOM 1410 C CA . SER A 1 179 ? -19.281 -19.016 -32.406 1 48.06 179 SER A CA 1
ATOM 1411 C C . SER A 1 179 ? -18.031 -19.656 -33 1 48.06 179 SER A C 1
ATOM 1413 O O . SER A 1 179 ? -17.969 -20.875 -33.188 1 48.06 179 SER A O 1
ATOM 1415 N N . ASP A 1 180 ? -17.141 -18.891 -33.531 1 49.53 180 ASP A N 1
ATOM 1416 C CA . ASP A 1 180 ? -16.141 -19.469 -34.438 1 49.53 180 ASP A CA 1
ATOM 1417 C C . ASP A 1 180 ? -14.82 -19.688 -33.719 1 49.53 180 ASP A C 1
ATOM 1419 O O . ASP A 1 180 ? -13.758 -19.641 -34.344 1 49.53 180 ASP A O 1
ATOM 1423 N N . LEU A 1 181 ? -14.969 -20.109 -32.375 1 59.34 181 LEU A N 1
ATOM 1424 C CA . LEU A 1 181 ? -13.727 -19.953 -31.625 1 59.34 181 LEU A CA 1
ATOM 1425 C C . LEU A 1 181 ? -13.008 -21.281 -31.484 1 59.34 181 LEU A C 1
ATOM 1427 O O . LEU A 1 181 ? -13.086 -21.938 -30.438 1 59.34 181 LEU A O 1
ATOM 1431 N N . GLN A 1 182 ? -12.984 -22.141 -32.5 1 57.12 182 GLN A N 1
ATOM 1432 C CA . GLN A 1 182 ? -12.148 -23.312 -32.281 1 57.12 182 GLN A CA 1
ATOM 1433 C C . GLN A 1 182 ? -10.672 -22.953 -32.344 1 57.12 182 GLN A C 1
ATOM 1435 O O . GLN A 1 182 ? -10.188 -22.422 -33.344 1 57.12 182 GLN A O 1
ATOM 1440 N N . PRO A 1 183 ? -10.047 -23.094 -31.062 1 61.41 183 PRO A N 1
ATOM 1441 C CA . PRO A 1 183 ? -8.602 -22.891 -31.125 1 61.41 183 PRO A CA 1
ATOM 1442 C C . PRO A 1 183 ? -7.93 -23.75 -32.188 1 61.41 183 PRO A C 1
ATOM 1444 O O . PRO A 1 183 ? -8.438 -24.828 -32.531 1 61.41 183 PRO A O 1
ATOM 1447 N N . ALA A 1 184 ? -7.102 -23.219 -33 1 60.03 184 ALA A N 1
ATOM 1448 C CA . ALA A 1 184 ? -6.387 -23.969 -34.031 1 60.03 184 ALA A CA 1
ATOM 1449 C C . ALA A 1 184 ? -5.625 -25.141 -33.438 1 60.03 184 ALA A C 1
ATOM 1451 O O . ALA A 1 184 ? -4.398 -25.109 -33.312 1 60.03 184 ALA A O 1
ATOM 1452 N N . THR A 1 185 ? -6.32 -26.125 -32.719 1 67.38 185 THR A N 1
ATOM 1453 C CA . THR A 1 185 ? -5.73 -27.297 -32.125 1 67.38 185 THR A CA 1
ATOM 1454 C C . THR A 1 185 ? -5.734 -28.469 -33.094 1 67.38 185 THR A C 1
ATOM 1456 O O . THR A 1 185 ? -5.324 -29.578 -32.75 1 67.38 185 THR A O 1
ATOM 1459 N N . CYS A 1 186 ? -6.223 -28.203 -34.25 1 54.06 186 CYS A N 1
ATOM 1460 C CA . CYS A 1 186 ? -6.586 -29.266 -35.188 1 54.06 186 CYS A CA 1
ATOM 1461 C C . CYS A 1 186 ? -5.363 -30.094 -35.594 1 54.06 186 CYS A C 1
ATOM 1463 O O . CYS A 1 186 ? -5.48 -31.281 -35.844 1 54.06 186 CYS A O 1
ATOM 1465 N N . ASN A 1 187 ? -4.293 -29.484 -35.375 1 66.56 187 ASN A N 1
ATOM 1466 C CA . ASN A 1 187 ? -3.146 -30.25 -35.844 1 66.56 187 ASN A CA 1
ATOM 1467 C C . ASN A 1 187 ? -2.393 -30.906 -34.688 1 66.56 187 ASN A C 1
ATOM 1469 O O . ASN A 1 187 ? -1.352 -31.531 -34.906 1 66.56 187 ASN A O 1
ATOM 1473 N N . LEU A 1 188 ? -3.045 -30.844 -33.5 1 80.5 188 LEU A N 1
ATOM 1474 C CA . LEU A 1 188 ? -2.326 -31.391 -32.344 1 80.5 188 LEU A CA 1
ATOM 1475 C C . LEU A 1 188 ? -3.033 -32.625 -31.797 1 80.5 188 LEU A C 1
ATOM 1477 O O . LEU A 1 188 ? -4.266 -32.688 -31.766 1 80.5 188 LEU A O 1
ATOM 1481 N N . LYS A 1 189 ? -2.334 -33.688 -31.609 1 85.62 189 LYS A N 1
ATOM 1482 C CA . LYS A 1 189 ? -2.861 -34.875 -30.906 1 85.62 189 LYS A CA 1
ATOM 1483 C C . LYS A 1 189 ? -3 -34.594 -29.422 1 85.62 189 LYS A C 1
ATOM 1485 O O . LYS A 1 189 ? -2.158 -35.031 -28.625 1 85.62 189 LYS A O 1
ATOM 1490 N N . LEU A 1 190 ? -4.059 -34 -29 1 90.69 190 LEU A N 1
ATOM 1491 C CA . LEU A 1 190 ? -4.285 -33.531 -27.641 1 90.69 190 LEU A CA 1
ATOM 1492 C C . LEU A 1 190 ? -4.293 -34.719 -26.656 1 90.69 190 LEU A C 1
ATOM 1494 O O . LEU A 1 190 ? -4.02 -34.562 -25.469 1 90.69 190 LEU A O 1
ATOM 1498 N N . ASP A 1 191 ? -4.551 -35.875 -27.172 1 89.12 191 ASP A N 1
ATOM 1499 C CA . ASP A 1 191 ? -4.645 -37.031 -26.328 1 89.12 191 ASP A CA 1
ATOM 1500 C C . ASP A 1 191 ? -3.268 -37.469 -25.812 1 89.12 191 ASP A C 1
ATOM 1502 O O . ASP A 1 191 ? -3.158 -38.125 -24.766 1 89.12 191 ASP A O 1
ATOM 1506 N N . SER A 1 192 ? -2.275 -37.062 -26.5 1 89.94 192 SER A N 1
ATOM 1507 C CA . SER A 1 192 ? -0.928 -37.469 -26.125 1 89.94 192 SER A CA 1
ATOM 1508 C C . SER A 1 192 ? -0.215 -36.406 -25.312 1 89.94 192 SER A C 1
ATOM 1510 O O . SER A 1 192 ? 0.788 -36.688 -24.641 1 89.94 192 SER A O 1
ATOM 1512 N N . ILE A 1 193 ? -0.713 -35.219 -25.281 1 94.12 193 ILE A N 1
ATOM 1513 C CA . ILE A 1 193 ? -0.054 -34.094 -24.594 1 94.12 193 ILE A CA 1
ATOM 1514 C C . ILE A 1 193 ? -0.463 -34.094 -23.125 1 94.12 193 ILE A C 1
ATOM 1516 O O . ILE A 1 193 ? -1.649 -34 -22.797 1 94.12 193 ILE A O 1
ATOM 1520 N N . GLN A 1 194 ? 0.556 -34.156 -22.219 1 94.38 194 GLN A N 1
ATOM 1521 C CA . GLN A 1 194 ? 0.251 -34.25 -20.781 1 94.38 194 GLN A CA 1
ATOM 1522 C C . GLN A 1 194 ? 0.708 -33 -20.031 1 94.38 194 GLN A C 1
ATOM 1524 O O . GLN A 1 194 ? 0.245 -32.75 -18.922 1 94.38 194 GLN A O 1
ATOM 1529 N N . ASN A 1 195 ? 1.684 -32.312 -20.578 1 96.31 195 ASN A N 1
ATOM 1530 C CA . ASN A 1 195 ? 2.268 -31.156 -19.906 1 96.31 195 ASN A CA 1
ATOM 1531 C C . ASN A 1 195 ? 2.137 -29.906 -20.766 1 96.31 195 ASN A C 1
ATOM 1533 O O . ASN A 1 195 ? 2.461 -29.922 -21.953 1 96.31 195 ASN A O 1
ATOM 1537 N N . PHE A 1 196 ? 1.591 -28.875 -20.172 1 97.5 196 PHE A N 1
ATOM 1538 C CA . PHE A 1 196 ? 1.407 -27.609 -20.875 1 97.5 196 PHE A CA 1
ATOM 1539 C C . PHE A 1 196 ? 2.209 -26.5 -20.203 1 97.5 196 PHE A C 1
ATOM 1541 O O . PHE A 1 196 ? 2.164 -26.359 -18.984 1 97.5 196 PHE A O 1
ATOM 1548 N N . ILE A 1 197 ? 3.02 -25.797 -20.938 1 98.06 197 ILE A N 1
ATOM 1549 C CA . ILE A 1 197 ? 3.635 -24.562 -20.484 1 98.06 197 ILE A CA 1
ATOM 1550 C C . ILE A 1 197 ? 2.828 -23.359 -20.969 1 98.06 197 ILE A C 1
ATOM 1552 O O . ILE A 1 197 ? 2.738 -23.125 -22.172 1 98.06 197 ILE A O 1
ATOM 1556 N N . VAL A 1 198 ? 2.215 -22.656 -20.062 1 98.5 198 VAL A N 1
ATOM 1557 C CA . VAL A 1 198 ? 1.361 -21.516 -20.406 1 98.5 198 VAL A CA 1
ATOM 1558 C C . VAL A 1 198 ? 2.164 -20.219 -20.328 1 98.5 198 VAL A C 1
ATOM 1560 O O . VAL A 1 198 ? 2.645 -19.844 -19.266 1 98.5 198 VAL A O 1
ATOM 1563 N N . LEU A 1 199 ? 2.354 -19.578 -21.469 1 98.62 199 LEU A N 1
ATOM 1564 C CA . LEU A 1 199 ? 3.07 -18.312 -21.547 1 98.62 199 LEU A CA 1
ATOM 1565 C C . LEU A 1 199 ? 2.096 -17.141 -21.625 1 98.62 199 LEU A C 1
ATOM 1567 O O . LEU A 1 199 ? 1.084 -17.219 -22.328 1 98.62 199 LEU A O 1
ATOM 1571 N N . PHE A 1 200 ? 2.42 -16.062 -20.859 1 98.31 200 PHE A N 1
ATOM 1572 C CA . PHE A 1 200 ? 1.423 -15.008 -20.797 1 98.31 200 PHE A CA 1
ATOM 1573 C C . PHE A 1 200 ? 2.086 -13.648 -20.594 1 98.31 200 PHE A C 1
ATOM 1575 O O . PHE A 1 200 ? 3.248 -13.578 -20.188 1 98.31 200 PHE A O 1
ATOM 1582 N N . GLY A 1 201 ? 1.37 -12.578 -21.031 1 96 201 GLY A N 1
ATOM 1583 C CA . GLY A 1 201 ? 1.619 -11.203 -20.641 1 96 201 GLY A CA 1
ATOM 1584 C C . GLY A 1 201 ? 0.672 -10.703 -19.562 1 96 201 GLY A C 1
ATOM 1585 O O . GLY A 1 201 ? 0.194 -11.492 -18.734 1 96 201 GLY A O 1
ATOM 1586 N N . ALA A 1 202 ? 0.427 -9.414 -19.5 1 94.19 202 ALA A N 1
ATOM 1587 C CA . ALA A 1 202 ? -0.354 -8.828 -18.406 1 94.19 202 ALA A CA 1
ATOM 1588 C C . ALA A 1 202 ? -1.804 -9.297 -18.453 1 94.19 202 ALA A C 1
ATOM 1590 O O . ALA A 1 202 ? -2.281 -9.953 -17.531 1 94.19 202 ALA A O 1
ATOM 1591 N N . LEU A 1 203 ? -2.479 -9.086 -19.609 1 95.56 203 LEU A N 1
ATOM 1592 C CA . LEU A 1 203 ? -3.908 -9.359 -19.703 1 95.56 203 LEU A CA 1
ATOM 1593 C C . LEU A 1 203 ? -4.16 -10.859 -19.844 1 95.56 203 LEU A C 1
ATOM 1595 O O . LEU A 1 203 ? -5.285 -11.328 -19.656 1 95.56 203 LEU A O 1
ATOM 1599 N N . GLY A 1 204 ? -3.117 -11.625 -20.125 1 97.75 204 GLY A N 1
ATOM 1600 C CA . GLY A 1 204 ? -3.219 -13.07 -20.203 1 97.75 204 GLY A CA 1
ATOM 1601 C C . GLY A 1 204 ? -3.02 -13.773 -18.875 1 97.75 204 GLY A C 1
ATOM 1602 O O . GLY A 1 204 ? -3.359 -14.945 -18.734 1 97.75 204 GLY A O 1
ATOM 1603 N N . GLU A 1 205 ? -2.506 -13.078 -17.891 1 97.75 205 GLU A N 1
ATOM 1604 C CA . GLU A 1 205 ? -2.105 -13.703 -16.625 1 97.75 205 GLU A CA 1
ATOM 1605 C C . GLU A 1 205 ? -3.307 -14.289 -15.898 1 97.75 205 GLU A C 1
ATOM 1607 O O . GLU A 1 205 ? -3.275 -15.453 -15.477 1 97.75 205 GLU A O 1
ATOM 1612 N N . PRO A 1 206 ? -4.426 -13.523 -15.734 1 98 206 PRO A N 1
ATOM 1613 C CA . PRO A 1 206 ? -5.574 -14.133 -15.055 1 98 206 PRO A CA 1
ATOM 1614 C C . PRO A 1 206 ? -6.086 -15.383 -15.766 1 98 206 PRO A C 1
ATOM 1616 O O . PRO A 1 206 ? -6.547 -16.328 -15.117 1 98 206 PRO A O 1
ATOM 1619 N N . VAL A 1 207 ? -5.973 -15.398 -17.078 1 98.25 207 VAL A N 1
ATOM 1620 C CA . VAL A 1 207 ? -6.422 -16.531 -17.891 1 98.25 207 VAL A CA 1
ATOM 1621 C C . VAL A 1 207 ? -5.469 -17.703 -17.703 1 98.25 207 VAL A C 1
ATOM 1623 O O . VAL A 1 207 ? -5.902 -18.859 -17.641 1 98.25 207 VAL A O 1
ATOM 1626 N N . ALA A 1 208 ? -4.18 -17.375 -17.625 1 98.56 208 ALA A N 1
ATOM 1627 C CA . ALA A 1 208 ? -3.193 -18.422 -17.359 1 98.56 208 ALA A CA 1
ATOM 1628 C C . ALA A 1 208 ? -3.488 -19.125 -16.031 1 98.56 208 ALA A C 1
ATOM 1630 O O . ALA A 1 208 ? -3.428 -20.359 -15.961 1 98.56 208 ALA A O 1
ATOM 1631 N N . TRP A 1 209 ? -3.857 -18.375 -15.055 1 98.06 209 TRP A N 1
ATOM 1632 C CA . TRP A 1 209 ? -4.203 -18.938 -13.758 1 98.06 209 TRP A CA 1
ATOM 1633 C C . TRP A 1 209 ? -5.449 -19.812 -13.867 1 98.06 209 TRP A C 1
ATOM 1635 O O . TRP A 1 209 ? -5.547 -20.844 -13.195 1 98.06 209 TRP A O 1
ATOM 1645 N N . ASP A 1 210 ? -6.336 -19.422 -14.672 1 98.31 210 ASP A N 1
ATOM 1646 C CA . ASP A 1 210 ? -7.551 -20.219 -14.828 1 98.31 210 ASP A CA 1
ATOM 1647 C C . ASP A 1 210 ? -7.266 -21.531 -15.57 1 98.31 210 ASP A C 1
ATOM 1649 O O . ASP A 1 210 ? -7.824 -22.578 -15.234 1 98.31 210 ASP A O 1
ATOM 1653 N N . ILE A 1 211 ? -6.449 -21.438 -16.609 1 98.12 211 ILE A N 1
ATOM 1654 C CA . ILE A 1 211 ? -6.062 -22.641 -17.328 1 98.12 211 ILE A CA 1
ATOM 1655 C C . ILE A 1 211 ? -5.406 -23.625 -16.359 1 98.12 211 ILE A C 1
ATOM 1657 O O . ILE A 1 211 ? -5.754 -24.812 -16.344 1 98.12 211 ILE A O 1
ATOM 1661 N N . GLU A 1 212 ? -4.488 -23.094 -15.602 1 98.19 212 GLU A N 1
ATOM 1662 C CA . GLU A 1 212 ? -3.805 -23.938 -14.617 1 98.19 212 GLU A CA 1
ATOM 1663 C C . GLU A 1 212 ? -4.797 -24.562 -13.648 1 98.19 212 GLU A C 1
ATOM 1665 O O . GLU A 1 212 ? -4.719 -25.766 -13.367 1 98.19 212 GLU A O 1
ATOM 1670 N N . SER A 1 213 ? -5.723 -23.781 -13.164 1 97.12 213 SER A N 1
ATOM 1671 C CA . SER A 1 213 ? -6.723 -24.25 -12.211 1 97.12 213 SER A CA 1
ATOM 1672 C C . SER A 1 213 ? -7.605 -25.328 -12.828 1 97.12 213 SER A C 1
ATOM 1674 O O . SER A 1 213 ? -7.789 -26.391 -12.242 1 97.12 213 SER A O 1
ATOM 1676 N N . LYS A 1 214 ? -8.117 -25.172 -14.031 1 97.5 214 LYS A N 1
ATOM 1677 C CA . LYS A 1 214 ? -9.047 -26.109 -14.664 1 97.5 214 LYS A CA 1
ATOM 1678 C C . LYS A 1 214 ? -8.352 -27.406 -15.055 1 97.5 214 LYS A C 1
ATOM 1680 O O . LYS A 1 214 ? -8.945 -28.484 -14.977 1 97.5 214 LYS A O 1
ATOM 1685 N N . LEU A 1 215 ? -7.141 -27.266 -15.555 1 97.5 215 LEU A N 1
ATOM 1686 C CA . LEU A 1 215 ? -6.41 -28.469 -15.93 1 97.5 215 LEU A CA 1
ATOM 1687 C C . LEU A 1 215 ? -6.078 -29.312 -14.703 1 97.5 215 LEU A C 1
ATOM 1689 O O . LEU A 1 215 ? -6.203 -30.547 -14.742 1 97.5 215 LEU A O 1
ATOM 1693 N N . THR A 1 216 ? -5.684 -28.656 -13.641 1 96.56 216 THR A N 1
ATOM 1694 C CA . THR A 1 216 ? -5.336 -29.375 -12.414 1 96.56 216 THR A CA 1
ATOM 1695 C C . THR A 1 216 ? -6.574 -29.984 -11.773 1 96.56 216 THR A C 1
ATOM 1697 O O . THR A 1 216 ? -6.578 -31.156 -11.422 1 96.56 216 THR A O 1
ATOM 1700 N N . GLU A 1 217 ? -7.625 -29.234 -11.664 1 96.06 217 GLU A N 1
ATOM 1701 C CA . GLU A 1 217 ? -8.828 -29.672 -10.961 1 96.06 217 GLU A CA 1
ATOM 1702 C C . GLU A 1 217 ? -9.531 -30.797 -11.711 1 96.06 217 GLU A C 1
ATOM 1704 O O . GLU A 1 217 ? -10.102 -31.703 -11.094 1 96.06 217 GLU A O 1
ATOM 1709 N N . ALA A 1 218 ? -9.477 -30.75 -13.039 1 95.69 218 ALA A N 1
ATOM 1710 C CA . ALA A 1 218 ? -10.133 -31.781 -13.828 1 95.69 218 ALA A CA 1
ATOM 1711 C C . ALA A 1 218 ? -9.148 -32.906 -14.203 1 95.69 218 ALA A C 1
ATOM 1713 O O . ALA A 1 218 ? -9.516 -33.844 -14.898 1 95.69 218 ALA A O 1
ATOM 1714 N N . ALA A 1 219 ? -7.934 -32.75 -13.758 1 95.62 219 ALA A N 1
ATOM 1715 C CA . ALA A 1 219 ? -6.887 -33.75 -14.016 1 95.62 219 ALA A CA 1
ATOM 1716 C C . ALA A 1 219 ? -6.699 -33.969 -15.516 1 95.62 219 ALA A C 1
ATOM 1718 O O . ALA A 1 219 ? -6.668 -35.125 -15.977 1 95.62 219 ALA A O 1
ATOM 1719 N N . LEU A 1 220 ? -6.656 -32.875 -16.219 1 95.94 220 LEU A N 1
ATOM 1720 C CA . LEU A 1 220 ? -6.535 -32.969 -17.672 1 95.94 220 LEU A CA 1
ATOM 1721 C C . LEU A 1 220 ? -5.074 -32.906 -18.094 1 95.94 220 LEU A C 1
ATOM 1723 O O . LEU A 1 220 ? -4.738 -33.25 -19.234 1 95.94 220 LEU A O 1
ATOM 1727 N N . GLY A 1 221 ? -4.207 -32.469 -17.25 1 95.94 221 GLY A N 1
ATOM 1728 C CA . GLY A 1 221 ? -2.785 -32.312 -17.516 1 95.94 221 GLY A CA 1
ATOM 1729 C C . GLY A 1 221 ? -2.141 -31.234 -16.656 1 95.94 221 GLY A C 1
ATOM 1730 O O . GLY A 1 221 ? -2.834 -30.453 -16 1 95.94 221 GLY A O 1
ATOM 1731 N N . SER A 1 222 ? -0.8 -31.266 -16.594 1 96.75 222 SER A N 1
ATOM 1732 C CA . SER A 1 222 ? -0.089 -30.25 -15.812 1 96.75 222 SER A CA 1
ATOM 1733 C C . SER A 1 222 ? 0.046 -28.953 -16.594 1 96.75 222 SER A C 1
ATOM 1735 O O . SER A 1 222 ? 0.206 -28.969 -17.812 1 96.75 222 SER A O 1
ATOM 1737 N N . ALA A 1 223 ? -0.142 -27.891 -15.93 1 97.31 223 ALA A N 1
ATOM 1738 C CA . ALA A 1 223 ? 0.044 -26.578 -16.516 1 97.31 223 ALA A CA 1
ATOM 1739 C C . ALA A 1 223 ? 1.077 -25.766 -15.734 1 97.31 223 ALA A C 1
ATOM 1741 O O . ALA A 1 223 ? 0.861 -25.438 -14.562 1 97.31 223 ALA A O 1
ATOM 1742 N N . LEU A 1 224 ? 2.188 -25.484 -16.359 1 97.31 224 LEU A N 1
ATOM 1743 C CA . LEU A 1 224 ? 3.26 -24.688 -15.766 1 97.31 224 LEU A CA 1
ATOM 1744 C C . LEU A 1 224 ? 3.227 -23.25 -16.297 1 97.31 224 LEU A C 1
ATOM 1746 O O . LEU A 1 224 ? 3.281 -23.031 -17.5 1 97.31 224 LEU A O 1
ATOM 1750 N N . LEU A 1 225 ? 3.16 -22.328 -15.375 1 97.69 225 LEU A N 1
ATOM 1751 C CA . LEU A 1 225 ? 2.932 -20.938 -15.758 1 97.69 225 LEU A CA 1
ATOM 1752 C C . LEU A 1 225 ? 4.25 -20.172 -15.844 1 97.69 225 LEU A C 1
ATOM 1754 O O . LEU A 1 225 ? 5.148 -20.391 -15.023 1 97.69 225 LEU A O 1
ATOM 1758 N N . SER A 1 226 ? 4.355 -19.297 -16.828 1 97.81 226 SER A N 1
ATOM 1759 C CA . SER A 1 226 ? 5.488 -18.375 -16.938 1 97.81 226 SER A CA 1
ATOM 1760 C C . SER A 1 226 ? 5.152 -17.188 -17.828 1 97.81 226 SER A C 1
ATOM 1762 O O . SER A 1 226 ? 4.449 -17.344 -18.828 1 97.81 226 SER A O 1
ATOM 1764 N N . ASP A 1 227 ? 5.656 -16.031 -17.453 1 97.31 227 ASP A N 1
ATOM 1765 C CA . ASP A 1 227 ? 5.605 -14.984 -18.469 1 97.31 227 ASP A CA 1
ATOM 1766 C C . ASP A 1 227 ? 6.648 -15.227 -19.562 1 97.31 227 ASP A C 1
ATOM 1768 O O . ASP A 1 227 ? 7.461 -16.141 -19.453 1 97.31 227 ASP A O 1
ATOM 1772 N N . TYR A 1 228 ? 6.648 -14.461 -20.578 1 96.81 228 TYR A N 1
ATOM 1773 C CA . TYR A 1 228 ? 7.438 -14.711 -21.781 1 96.81 228 TYR A CA 1
ATOM 1774 C C . TYR A 1 228 ? 8.93 -14.586 -21.484 1 96.81 228 TYR A C 1
ATOM 1776 O O . TYR A 1 228 ? 9.75 -15.219 -22.156 1 96.81 228 TYR A O 1
ATOM 1784 N N . ARG A 1 229 ? 9.328 -13.828 -20.516 1 96.62 229 ARG A N 1
ATOM 1785 C CA . ARG A 1 229 ? 10.75 -13.641 -20.266 1 96.62 229 ARG A CA 1
ATOM 1786 C C . ARG A 1 229 ? 11.258 -14.609 -19.203 1 96.62 229 ARG A C 1
ATOM 1788 O O . ARG A 1 229 ? 12.383 -15.102 -19.281 1 96.62 229 ARG A O 1
ATOM 1795 N N . ASN A 1 230 ? 10.43 -14.883 -18.203 1 96.62 230 ASN A N 1
ATOM 1796 C CA . ASN A 1 230 ? 10.836 -15.852 -17.203 1 96.62 230 ASN A CA 1
ATOM 1797 C C . ASN A 1 230 ? 10.984 -17.25 -17.797 1 96.62 230 ASN A C 1
ATOM 1799 O O . ASN A 1 230 ? 11.703 -18.094 -17.25 1 96.62 230 ASN A O 1
ATOM 1803 N N . PHE A 1 231 ? 10.352 -17.484 -18.922 1 97.25 231 PHE A N 1
ATOM 1804 C CA . PHE A 1 231 ? 10.5 -18.703 -19.688 1 97.25 231 PHE A CA 1
ATOM 1805 C C . PHE A 1 231 ? 11.953 -18.906 -20.109 1 97.25 231 PHE A C 1
ATOM 1807 O O . PHE A 1 231 ? 12.438 -20.047 -20.141 1 97.25 231 PHE A O 1
ATOM 1814 N N . GLY A 1 232 ? 12.625 -17.812 -20.344 1 95.19 232 GLY A N 1
ATOM 1815 C CA . GLY A 1 232 ? 14.008 -17.859 -20.781 1 95.19 232 GLY A CA 1
ATOM 1816 C C . GLY A 1 232 ? 14.984 -18.109 -19.656 1 95.19 232 GLY A C 1
ATOM 1817 O O . GLY A 1 232 ? 16.172 -18.328 -19.891 1 95.19 232 GLY A O 1
ATOM 1818 N N . HIS A 1 233 ? 14.492 -18.109 -18.469 1 94.5 233 HIS A N 1
ATOM 1819 C CA . HIS A 1 233 ? 15.344 -18.359 -17.312 1 94.5 233 HIS A CA 1
ATOM 1820 C C . HIS A 1 233 ? 15.297 -19.828 -16.906 1 94.5 233 HIS A C 1
ATOM 1822 O O . HIS A 1 233 ? 15.078 -20.141 -15.734 1 94.5 233 HIS A O 1
ATOM 1828 N N . GLY A 1 234 ? 15.477 -20.688 -17.875 1 94.31 234 GLY A N 1
ATOM 1829 C CA . GLY A 1 234 ? 15.688 -22.109 -17.625 1 94.31 234 GLY A CA 1
ATOM 1830 C C . GLY A 1 234 ? 14.469 -22.953 -17.922 1 94.31 234 GLY A C 1
ATOM 1831 O O . GLY A 1 234 ? 14.594 -24.141 -18.234 1 94.31 234 GLY A O 1
ATOM 1832 N N . ARG A 1 235 ? 13.289 -22.438 -17.984 1 96.19 235 ARG A N 1
ATOM 1833 C CA . ARG A 1 235 ? 12.062 -23.203 -18.094 1 96.19 235 ARG A CA 1
ATOM 1834 C C . ARG A 1 235 ? 11.914 -23.797 -19.5 1 96.19 235 ARG A C 1
ATOM 1836 O O . ARG A 1 235 ? 11.25 -24.812 -19.688 1 96.19 235 ARG A O 1
ATOM 1843 N N . HIS A 1 236 ? 12.602 -23.172 -20.453 1 95.44 236 HIS A N 1
ATOM 1844 C CA . HIS A 1 236 ? 12.609 -23.656 -21.828 1 95.44 236 HIS A CA 1
ATOM 1845 C C . HIS A 1 236 ? 13.242 -25.047 -21.906 1 95.44 236 HIS A C 1
ATOM 1847 O O . HIS A 1 236 ? 12.969 -25.797 -22.844 1 95.44 236 HIS A O 1
ATOM 1853 N N . HIS A 1 237 ? 14.141 -25.391 -20.969 1 95.25 237 HIS A N 1
ATOM 1854 C CA . HIS A 1 237 ? 14.852 -26.656 -20.969 1 95.25 237 HIS A CA 1
ATOM 1855 C C . HIS A 1 237 ? 13.883 -27.828 -20.875 1 95.25 237 HIS A C 1
ATOM 1857 O O . HIS A 1 237 ? 14.195 -28.938 -21.312 1 95.25 237 HIS A O 1
ATOM 1863 N N . TRP A 1 238 ? 12.703 -27.562 -20.391 1 96.12 238 TRP A N 1
ATOM 1864 C CA . TRP A 1 238 ? 11.648 -28.578 -20.297 1 96.12 238 TRP A CA 1
ATOM 1865 C C . TRP A 1 238 ? 11.484 -29.297 -21.625 1 96.12 238 TRP A C 1
ATOM 1867 O O . TRP A 1 238 ? 11.406 -30.531 -21.672 1 96.12 238 TRP A O 1
ATOM 1877 N N . PHE A 1 239 ? 11.539 -28.578 -22.703 1 95.5 239 PHE A N 1
ATOM 1878 C CA . PHE A 1 239 ? 11.234 -29.125 -24.016 1 95.5 239 PHE A CA 1
ATOM 1879 C C . PHE A 1 239 ? 12.414 -29.938 -24.562 1 95.5 239 PHE A C 1
ATOM 1881 O O . PHE A 1 239 ? 12.25 -30.734 -25.469 1 95.5 239 PHE A O 1
ATOM 1888 N N . ALA A 1 240 ? 13.586 -29.719 -23.984 1 93.81 240 ALA A N 1
ATOM 1889 C CA . ALA A 1 240 ? 14.75 -30.516 -24.375 1 93.81 240 ALA A CA 1
ATOM 1890 C C . ALA A 1 240 ? 14.656 -31.938 -23.859 1 93.81 240 ALA A C 1
ATOM 1892 O O . ALA A 1 240 ? 15.188 -32.875 -24.469 1 93.81 240 ALA A O 1
ATOM 1893 N N . LYS A 1 241 ? 13.969 -32.094 -22.734 1 93.62 241 LYS A N 1
ATOM 1894 C CA . LYS A 1 241 ? 13.938 -33.375 -22.094 1 93.62 241 LYS A CA 1
ATOM 1895 C C . LYS A 1 241 ? 12.555 -34.031 -22.172 1 93.62 241 LYS A C 1
ATOM 1897 O O . LYS A 1 241 ? 12.422 -35.25 -22.203 1 93.62 241 LYS A O 1
ATOM 1902 N N . LYS A 1 242 ? 11.523 -33.188 -22.203 1 93.19 242 LYS A N 1
ATOM 1903 C CA . LYS A 1 242 ? 10.156 -33.688 -22.109 1 93.19 242 LYS A CA 1
ATOM 1904 C C . LYS A 1 242 ? 9.281 -33.125 -23.219 1 93.19 242 LYS A C 1
ATOM 1906 O O . LYS A 1 242 ? 8.094 -32.875 -23.031 1 93.19 242 LYS A O 1
ATOM 1911 N N . GLY A 1 243 ? 9.828 -32.938 -24.312 1 91.38 243 GLY A N 1
ATOM 1912 C CA . GLY A 1 243 ? 9.125 -32.312 -25.422 1 91.38 243 GLY A CA 1
ATOM 1913 C C . GLY A 1 243 ? 8.062 -33.188 -26.047 1 91.38 243 GLY A C 1
ATOM 1914 O O . GLY A 1 243 ? 7.07 -32.688 -26.578 1 91.38 243 GLY A O 1
ATOM 1915 N N . GLU A 1 244 ? 8.164 -34.5 -26.016 1 89.12 244 GLU A N 1
ATOM 1916 C CA . GLU A 1 244 ? 7.297 -35.438 -26.719 1 89.12 244 GLU A CA 1
ATOM 1917 C C . GLU A 1 244 ? 5.859 -35.344 -26.219 1 89.12 244 GLU A C 1
ATOM 1919 O O . GLU A 1 244 ? 4.914 -35.438 -27 1 89.12 244 GLU A O 1
ATOM 1924 N N . ASN A 1 245 ? 5.609 -35.094 -25 1 92.44 245 ASN A N 1
ATOM 1925 C CA . ASN A 1 245 ? 4.254 -35 -24.469 1 92.44 245 ASN A CA 1
ATOM 1926 C C . ASN A 1 245 ? 3.979 -33.625 -23.859 1 92.44 245 ASN A C 1
ATOM 1928 O O . ASN A 1 245 ? 3.297 -33.531 -22.844 1 92.44 245 ASN A O 1
ATOM 1932 N N . SER A 1 246 ? 4.574 -32.656 -24.516 1 95.88 246 SER A N 1
ATOM 1933 C CA . SER A 1 246 ? 4.418 -31.297 -23.984 1 95.88 246 SER A CA 1
ATOM 1934 C C . SER A 1 246 ? 4.012 -30.312 -25.062 1 95.88 246 SER A C 1
ATOM 1936 O O . SER A 1 246 ? 4.215 -30.578 -26.25 1 95.88 246 SER A O 1
ATOM 1938 N N . CYS A 1 247 ? 3.35 -29.266 -24.672 1 96.12 247 CYS A N 1
ATOM 1939 C CA . CYS A 1 247 ? 2.859 -28.234 -25.578 1 96.12 247 CYS A CA 1
ATOM 1940 C C . CYS A 1 247 ? 2.898 -26.859 -24.922 1 96.12 247 CYS A C 1
ATOM 1942 O O . CYS A 1 247 ? 2.775 -26.75 -23.703 1 96.12 247 CYS A O 1
ATOM 1944 N N . ILE A 1 248 ? 3.15 -25.828 -25.75 1 97.25 248 ILE A N 1
ATOM 1945 C CA . ILE A 1 248 ? 3.062 -24.453 -25.266 1 97.25 248 ILE A CA 1
ATOM 1946 C C . ILE A 1 248 ? 1.669 -23.906 -25.547 1 97.25 248 ILE A C 1
ATOM 1948 O O . ILE A 1 248 ? 1.124 -24.094 -26.625 1 97.25 248 ILE A O 1
ATOM 1952 N N . ILE A 1 249 ? 1.02 -23.328 -24.531 1 97.69 249 ILE A N 1
ATOM 1953 C CA . ILE A 1 249 ? -0.145 -22.469 -24.719 1 97.69 249 ILE A CA 1
ATOM 1954 C C . ILE A 1 249 ? 0.269 -21 -24.609 1 97.69 249 ILE A C 1
ATOM 1956 O O . ILE A 1 249 ? 0.642 -20.547 -23.531 1 97.69 249 ILE A O 1
ATOM 1960 N N . ALA A 1 250 ? 0.217 -20.281 -25.719 1 97.94 250 ALA A N 1
ATOM 1961 C CA . ALA A 1 250 ? 0.632 -18.891 -25.734 1 97.94 250 ALA A CA 1
ATOM 1962 C C . ALA A 1 250 ? -0.577 -17.953 -25.703 1 97.94 250 ALA A C 1
ATOM 1964 O O . ALA A 1 250 ? -1.393 -17.953 -26.625 1 97.94 250 ALA A O 1
ATOM 1965 N N . LEU A 1 251 ? -0.759 -17.219 -24.641 1 98.06 251 LEU A N 1
ATOM 1966 C CA . LEU A 1 251 ? -1.772 -16.172 -24.547 1 98.06 251 LEU A CA 1
ATOM 1967 C C . LEU A 1 251 ? -1.236 -14.852 -25.094 1 98.06 251 LEU A C 1
ATOM 1969 O O . LEU A 1 251 ? -0.31 -14.273 -24.531 1 98.06 251 LEU A O 1
ATOM 1973 N N . VAL A 1 252 ? -1.872 -14.359 -26.172 1 97.12 252 VAL A N 1
ATOM 1974 C CA . VAL A 1 252 ? -1.232 -13.266 -26.906 1 97.12 252 VAL A CA 1
ATOM 1975 C C . VAL A 1 252 ? -2.223 -12.117 -27.078 1 97.12 252 VAL A C 1
ATOM 1977 O O . VAL A 1 252 ? -3.326 -12.32 -27.594 1 97.12 252 VAL A O 1
ATOM 1980 N N . THR A 1 253 ? -1.897 -10.953 -26.641 1 95.12 253 THR A N 1
ATOM 1981 C CA . THR A 1 253 ? -2.562 -9.703 -26.984 1 95.12 253 THR A CA 1
ATOM 1982 C C . THR A 1 253 ? -1.681 -8.852 -27.891 1 95.12 253 THR A C 1
ATOM 1984 O O . THR A 1 253 ? -0.495 -9.148 -28.062 1 95.12 253 THR A O 1
ATOM 1987 N N . PRO A 1 254 ? -2.215 -7.812 -28.516 1 94.69 254 PRO A N 1
ATOM 1988 C CA . PRO A 1 254 ? -1.4 -6.973 -29.391 1 94.69 254 PRO A CA 1
ATOM 1989 C C . PRO A 1 254 ? -0.21 -6.344 -28.672 1 94.69 254 PRO A C 1
ATOM 1991 O O . PRO A 1 254 ? 0.831 -6.098 -29.297 1 94.69 254 PRO A O 1
ATOM 1994 N N . VAL A 1 255 ? -0.262 -6.145 -27.469 1 93.31 255 VAL A N 1
ATOM 1995 C CA . VAL A 1 255 ? 0.765 -5.453 -26.688 1 93.31 255 VAL A CA 1
ATOM 1996 C C . VAL A 1 255 ? 2.047 -6.281 -26.672 1 93.31 255 VAL A C 1
ATOM 1998 O O . VAL A 1 255 ? 3.141 -5.746 -26.875 1 93.31 255 VAL A O 1
ATOM 2001 N N . GLU A 1 256 ? 1.946 -7.598 -26.422 1 93.44 256 GLU A N 1
ATOM 2002 C CA . GLU A 1 256 ? 3.152 -8.406 -26.297 1 93.44 256 GLU A CA 1
ATOM 2003 C C . GLU A 1 256 ? 3.32 -9.336 -27.5 1 93.44 256 GLU A C 1
ATOM 2005 O O . GLU A 1 256 ? 4.102 -10.289 -27.438 1 93.44 256 GLU A O 1
ATOM 2010 N N . ARG A 1 257 ? 2.627 -9.141 -28.562 1 95.06 257 ARG A N 1
ATOM 2011 C CA . ARG A 1 257 ? 2.613 -10.047 -29.703 1 95.06 257 ARG A CA 1
ATOM 2012 C C . ARG A 1 257 ? 4.02 -10.258 -30.25 1 95.06 257 ARG A C 1
ATOM 2014 O O . ARG A 1 257 ? 4.457 -11.398 -30.438 1 95.06 257 ARG A O 1
ATOM 2021 N N . GLU A 1 258 ? 4.684 -9.164 -30.469 1 95.56 258 GLU A N 1
ATOM 2022 C CA . GLU A 1 258 ? 6.031 -9.289 -31.016 1 95.56 258 GLU A CA 1
ATOM 2023 C C . GLU A 1 258 ? 6.941 -10.07 -30.078 1 95.56 258 GLU A C 1
ATOM 2025 O O . GLU A 1 258 ? 7.715 -10.922 -30.516 1 95.56 258 GLU A O 1
ATOM 2030 N N . LEU A 1 259 ? 6.875 -9.781 -28.812 1 95.56 259 LEU A N 1
ATOM 2031 C CA . LEU A 1 259 ? 7.684 -10.484 -27.828 1 95.56 259 LEU A CA 1
ATOM 2032 C C . LEU A 1 259 ? 7.316 -11.969 -27.797 1 95.56 259 LEU A C 1
ATOM 2034 O O . LEU A 1 259 ? 8.195 -12.828 -27.703 1 95.56 259 LEU A O 1
ATOM 2038 N N . ALA A 1 260 ? 6.02 -12.281 -27.812 1 96.75 260 ALA A N 1
ATOM 2039 C CA . ALA A 1 260 ? 5.535 -13.656 -27.781 1 96.75 260 ALA A CA 1
ATOM 2040 C C . ALA A 1 260 ? 6.078 -14.453 -28.969 1 96.75 260 ALA A C 1
ATOM 2042 O O . ALA A 1 260 ? 6.633 -15.539 -28.781 1 96.75 260 ALA A O 1
ATOM 2043 N N . TYR A 1 261 ? 6 -13.906 -30.125 1 95.88 261 TYR A N 1
ATOM 2044 C CA . TYR A 1 261 ? 6.414 -14.617 -31.344 1 95.88 261 TYR A CA 1
ATOM 2045 C C . TYR A 1 261 ? 7.934 -14.734 -31.406 1 95.88 261 TYR A C 1
ATOM 2047 O O . TYR A 1 261 ? 8.469 -15.75 -31.844 1 95.88 261 TYR A O 1
ATOM 2055 N N . LYS A 1 262 ? 8.602 -13.68 -30.953 1 95.56 262 LYS A N 1
ATOM 2056 C CA . LYS A 1 262 ? 10.062 -13.758 -30.906 1 95.56 262 LYS A CA 1
ATOM 2057 C C . LYS A 1 262 ? 10.523 -14.836 -29.922 1 95.56 262 LYS A C 1
ATOM 2059 O O . LYS A 1 262 ? 11.492 -15.547 -30.203 1 95.56 262 LYS A O 1
ATOM 2064 N N . THR A 1 263 ? 9.883 -14.914 -28.766 1 96.62 263 THR A N 1
ATOM 2065 C CA . THR A 1 263 ? 10.211 -15.914 -27.766 1 96.62 263 THR A CA 1
ATOM 2066 C C . THR A 1 263 ? 10 -17.328 -28.312 1 96.62 263 THR A C 1
ATOM 2068 O O . THR A 1 263 ? 10.891 -18.172 -28.219 1 96.62 263 THR A O 1
ATOM 2071 N N . ILE A 1 264 ? 8.859 -17.578 -28.906 1 96.19 264 ILE A N 1
ATOM 2072 C CA . ILE A 1 264 ? 8.5 -18.906 -29.406 1 96.19 264 ILE A CA 1
ATOM 2073 C C . ILE A 1 264 ? 9.352 -19.234 -30.641 1 96.19 264 ILE A C 1
ATOM 2075 O O . ILE A 1 264 ? 9.75 -20.375 -30.828 1 96.19 264 ILE A O 1
ATOM 2079 N N . GLY A 1 265 ? 9.727 -18.188 -31.391 1 95.06 265 GLY A N 1
ATOM 2080 C CA . GLY A 1 265 ? 10.57 -18.359 -32.562 1 95.06 265 GLY A CA 1
ATOM 2081 C C . GLY A 1 265 ? 11.961 -18.875 -32.219 1 95.06 265 GLY A C 1
ATOM 2082 O O . GLY A 1 265 ? 12.641 -19.438 -33.094 1 95.06 265 GLY A O 1
ATOM 2083 N N . CYS A 1 266 ? 12.406 -18.703 -30.984 1 95.06 266 CYS A N 1
ATOM 2084 C CA . CYS A 1 266 ? 13.727 -19.156 -30.562 1 95.06 266 CYS A CA 1
ATOM 2085 C C . CYS A 1 266 ? 13.734 -20.656 -30.312 1 95.06 266 CYS A C 1
ATOM 2087 O O . CYS A 1 266 ? 14.797 -21.281 -30.234 1 95.06 266 CYS A O 1
ATOM 2089 N N . LEU A 1 267 ? 12.555 -21.312 -30.219 1 95.62 267 LEU A N 1
ATOM 2090 C CA . LEU A 1 267 ? 12.453 -22.734 -29.922 1 95.62 267 LEU A CA 1
ATOM 2091 C C . LEU A 1 267 ? 12.523 -23.578 -31.203 1 95.62 267 LEU A C 1
ATOM 2093 O O . LEU A 1 267 ? 12.32 -23.047 -32.281 1 95.62 267 LEU A O 1
ATOM 2097 N N . PRO A 1 268 ? 12.898 -24.859 -30.984 1 94.25 268 PRO A N 1
ATOM 2098 C CA . PRO A 1 268 ? 12.797 -25.75 -32.156 1 94.25 268 PRO A CA 1
ATOM 2099 C C . PRO A 1 268 ? 11.406 -25.766 -32.781 1 94.25 268 PRO A C 1
ATOM 2101 O O . PRO A 1 268 ? 10.398 -25.703 -32.062 1 94.25 268 PRO A O 1
ATOM 2104 N N . LYS A 1 269 ? 11.328 -25.938 -34 1 91.88 269 LYS A N 1
ATOM 2105 C CA . LYS A 1 269 ? 10.078 -25.812 -34.75 1 91.88 269 LYS A CA 1
ATOM 2106 C C . LYS A 1 269 ? 9.117 -26.938 -34.438 1 91.88 269 LYS A C 1
ATOM 2108 O O . LYS A 1 269 ? 7.91 -26.812 -34.625 1 91.88 269 LYS A O 1
ATOM 2113 N N . ASP A 1 270 ? 9.625 -27.984 -33.938 1 90.62 270 ASP A N 1
ATOM 2114 C CA . ASP A 1 270 ? 8.789 -29.156 -33.688 1 90.62 270 ASP A CA 1
ATOM 2115 C C . ASP A 1 270 ? 8.062 -29.031 -32.344 1 90.62 270 ASP A C 1
ATOM 2117 O O . ASP A 1 270 ? 7.195 -29.844 -32.031 1 90.62 270 ASP A O 1
ATOM 2121 N N . VAL A 1 271 ? 8.375 -28.016 -31.547 1 93.5 271 VAL A N 1
ATOM 2122 C CA . VAL A 1 271 ? 7.637 -27.797 -30.312 1 93.5 271 VAL A CA 1
ATOM 2123 C C . VAL A 1 271 ? 6.211 -27.344 -30.641 1 93.5 271 VAL A C 1
ATOM 2125 O O . VAL A 1 271 ? 6.008 -26.328 -31.281 1 93.5 271 VAL A O 1
ATOM 2128 N N . PRO A 1 272 ? 5.219 -28.125 -30.281 1 94.19 272 PRO A N 1
ATOM 2129 C CA . PRO A 1 272 ? 3.838 -27.734 -30.562 1 94.19 272 PRO A CA 1
ATOM 2130 C C . PRO A 1 272 ? 3.406 -26.5 -29.781 1 94.19 272 PRO A C 1
ATOM 2132 O O . PRO A 1 272 ? 3.756 -26.344 -28.594 1 94.19 272 PRO A O 1
ATOM 2135 N N . VAL A 1 273 ? 2.689 -25.625 -30.422 1 95 273 VAL A N 1
ATOM 2136 C CA . VAL A 1 273 ? 2.23 -24.391 -29.797 1 95 273 VAL A CA 1
ATOM 2137 C C . VAL A 1 273 ? 0.751 -24.172 -30.109 1 95 273 VAL A C 1
ATOM 2139 O O . VAL A 1 273 ? 0.328 -24.312 -31.266 1 95 273 VAL A O 1
ATOM 2142 N N . ILE A 1 274 ? -0.027 -23.906 -29.094 1 95.38 274 ILE A N 1
ATOM 2143 C CA . ILE A 1 274 ? -1.405 -23.453 -29.234 1 95.38 274 ILE A CA 1
ATOM 2144 C C . ILE A 1 274 ? -1.477 -21.953 -28.953 1 95.38 274 ILE A C 1
ATOM 2146 O O . ILE A 1 274 ? -1.208 -21.516 -27.828 1 95.38 274 ILE A O 1
ATOM 2150 N N . TYR A 1 275 ? -1.842 -21.203 -29.938 1 95.12 275 TYR A N 1
ATOM 2151 C CA . TYR A 1 275 ? -1.987 -19.766 -29.75 1 95.12 275 TYR A CA 1
ATOM 2152 C C . TYR A 1 275 ? -3.428 -19.391 -29.422 1 95.12 275 TYR A C 1
ATOM 2154 O O . TYR A 1 275 ? -4.348 -19.703 -30.188 1 95.12 275 TYR A O 1
ATOM 2162 N N . LEU A 1 276 ? -3.67 -18.875 -28.281 1 95.69 276 LEU A N 1
ATOM 2163 C CA . LEU A 1 276 ? -4.898 -18.156 -27.953 1 95.69 276 LEU A CA 1
ATOM 2164 C C . LEU A 1 276 ? -4.691 -16.656 -28.062 1 95.69 276 LEU A C 1
ATOM 2166 O O . LEU A 1 276 ? -4.133 -16.031 -27.156 1 95.69 276 LEU A O 1
ATOM 2170 N N . GLU A 1 277 ? -5.219 -16.062 -29.094 1 94.25 277 GLU A N 1
ATOM 2171 C CA . GLU A 1 277 ? -4.91 -14.68 -29.438 1 94.25 277 GLU A CA 1
ATOM 2172 C C . GLU A 1 277 ? -6.168 -13.82 -29.438 1 94.25 277 GLU A C 1
ATOM 2174 O O . GLU A 1 277 ? -7.27 -14.32 -29.688 1 94.25 277 GLU A O 1
ATOM 2179 N N . THR A 1 278 ? -6.016 -12.586 -29.094 1 93.69 278 THR A N 1
ATOM 2180 C CA . THR A 1 278 ? -7.074 -11.586 -29.172 1 93.69 278 THR A CA 1
ATOM 2181 C C . THR A 1 278 ? -6.551 -10.297 -29.812 1 93.69 278 THR A C 1
ATOM 2183 O O . THR A 1 278 ? -5.344 -10.047 -29.797 1 93.69 278 THR A O 1
ATOM 2186 N N . GLU A 1 279 ? -7.395 -9.547 -30.453 1 93.12 279 GLU A N 1
ATOM 2187 C CA . GLU A 1 279 ? -7.023 -8.266 -31.031 1 93.12 279 GLU A CA 1
ATOM 2188 C C . GLU A 1 279 ? -7.367 -7.109 -30.094 1 93.12 279 GLU A C 1
ATOM 2190 O O . GLU A 1 279 ? -7.039 -5.953 -30.375 1 93.12 279 GLU A O 1
ATOM 2195 N N . LEU A 1 280 ? -7.992 -7.488 -28.984 1 91.5 280 LEU A N 1
ATOM 2196 C CA . LEU A 1 280 ? -8.344 -6.465 -28.016 1 91.5 280 LEU A CA 1
ATOM 2197 C C . LEU A 1 280 ? -7.117 -6.047 -27.203 1 91.5 280 LEU A C 1
ATOM 2199 O O . LEU A 1 280 ? -6.254 -6.875 -26.906 1 91.5 280 LEU A O 1
ATOM 2203 N N . GLU A 1 281 ? -7.074 -4.762 -26.844 1 89.19 281 GLU A N 1
ATOM 2204 C CA . GLU A 1 281 ? -5.957 -4.238 -26.062 1 89.19 281 GLU A CA 1
ATOM 2205 C C . GLU A 1 281 ? -6.422 -3.732 -24.703 1 89.19 281 GLU A C 1
ATOM 2207 O O . GLU A 1 281 ? -5.605 -3.32 -23.875 1 89.19 281 GLU A O 1
ATOM 2212 N N . THR A 1 282 ? -7.734 -3.756 -24.531 1 89.81 282 THR A N 1
ATOM 2213 C CA . THR A 1 282 ? -8.328 -3.318 -23.266 1 89.81 282 THR A CA 1
ATOM 2214 C C . THR A 1 282 ? -8.484 -4.492 -22.312 1 89.81 282 THR A C 1
ATOM 2216 O O . THR A 1 282 ? -8.242 -5.645 -22.672 1 89.81 282 THR A O 1
ATOM 2219 N N . PRO A 1 283 ? -8.898 -4.188 -21.125 1 92.44 283 PRO A N 1
ATOM 2220 C CA . PRO A 1 283 ? -9.102 -5.277 -20.156 1 92.44 283 PRO A CA 1
ATOM 2221 C C . PRO A 1 283 ? -10.086 -6.328 -20.656 1 92.44 283 PRO A C 1
ATOM 2223 O O . PRO A 1 283 ? -10.086 -7.465 -20.172 1 92.44 283 PRO A O 1
ATOM 2226 N N . ALA A 1 284 ? -10.875 -6.027 -21.609 1 93.62 284 ALA A N 1
ATOM 2227 C CA . ALA A 1 284 ? -11.797 -6.977 -22.219 1 93.62 284 ALA A CA 1
ATOM 2228 C C . ALA A 1 284 ? -11.047 -8.109 -22.906 1 93.62 284 ALA A C 1
ATOM 2230 O O . ALA A 1 284 ? -11.617 -9.172 -23.172 1 93.62 284 ALA A O 1
ATOM 2231 N N . ALA A 1 285 ? -9.781 -7.883 -23.188 1 94.62 285 ALA A N 1
ATOM 2232 C CA . ALA A 1 285 ? -8.945 -8.914 -23.797 1 94.62 285 ALA A CA 1
ATOM 2233 C C . ALA A 1 285 ? -8.898 -10.164 -22.922 1 94.62 285 ALA A C 1
ATOM 2235 O O . ALA A 1 285 ? -8.883 -11.289 -23.422 1 94.62 285 ALA A O 1
ATOM 2236 N N . SER A 1 286 ? -8.844 -9.969 -21.594 1 96.56 286 SER A N 1
ATOM 2237 C CA . SER A 1 286 ? -8.828 -11.094 -20.656 1 96.56 286 SER A CA 1
ATOM 2238 C C . SER A 1 286 ? -10.094 -11.938 -20.797 1 96.56 286 SER A C 1
ATOM 2240 O O . SER A 1 286 ? -10.047 -13.164 -20.672 1 96.56 286 SER A O 1
ATOM 2242 N N . ILE A 1 287 ? -11.219 -11.289 -21.031 1 95.88 287 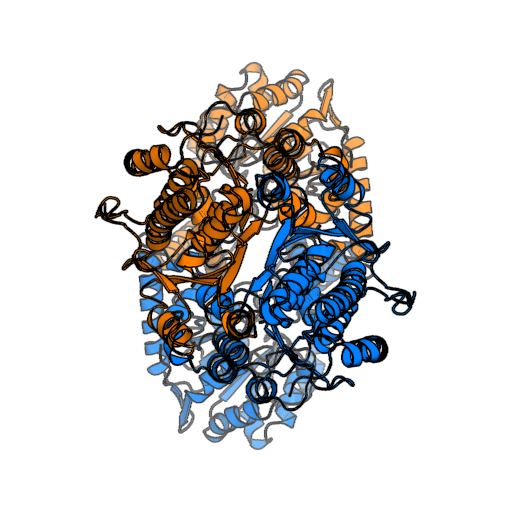ILE A N 1
ATOM 2243 C CA . ILE A 1 287 ? -12.5 -11.977 -21.172 1 95.88 287 ILE A CA 1
ATOM 2244 C C . ILE A 1 287 ? -12.516 -12.789 -22.469 1 95.88 287 ILE A C 1
ATOM 2246 O O . ILE A 1 287 ? -12.914 -13.953 -22.469 1 95.88 287 ILE A O 1
ATOM 2250 N N . ASP A 1 288 ? -12.062 -12.211 -23.516 1 94.75 288 ASP A N 1
ATOM 2251 C CA . ASP A 1 288 ? -11.984 -12.898 -24.797 1 94.75 288 ASP A CA 1
ATOM 2252 C C . ASP A 1 288 ? -11.07 -14.117 -24.703 1 94.75 288 ASP A C 1
ATOM 2254 O O . ASP A 1 288 ? -11.414 -15.195 -25.188 1 94.75 288 ASP A O 1
ATOM 2258 N N . LEU A 1 289 ? -9.898 -13.922 -24.156 1 96.19 289 LEU A N 1
ATOM 2259 C CA . LEU A 1 289 ? -8.945 -15.008 -23.984 1 96.19 289 LEU A CA 1
ATOM 2260 C C . LEU A 1 289 ? -9.516 -16.094 -23.078 1 96.19 289 LEU A C 1
ATOM 2262 O O . LEU A 1 289 ? -9.25 -17.281 -23.281 1 96.19 289 LEU A O 1
ATOM 2266 N N . LEU A 1 290 ? -10.273 -15.656 -22.047 1 97 290 LEU A N 1
ATOM 2267 C CA . LEU A 1 290 ? -10.875 -16.625 -21.125 1 97 290 LEU A CA 1
ATOM 2268 C C . LEU A 1 290 ? -11.859 -17.516 -21.859 1 97 290 LEU A C 1
ATOM 2270 O O . LEU A 1 290 ? -11.875 -18.734 -21.641 1 97 290 LEU A O 1
ATOM 2274 N N . ILE A 1 291 ? -12.672 -16.969 -22.703 1 95.56 291 ILE A N 1
ATOM 2275 C CA . ILE A 1 291 ? -13.641 -17.719 -23.484 1 95.56 291 ILE A CA 1
ATOM 2276 C C . ILE A 1 291 ? -12.922 -18.719 -24.391 1 95.56 291 ILE A C 1
ATOM 2278 O O . ILE A 1 291 ? -13.305 -19.891 -24.453 1 95.56 291 ILE A O 1
ATOM 2282 N N . LYS A 1 292 ? -11.914 -18.328 -25.016 1 95.19 292 LYS A N 1
ATOM 2283 C CA . LYS A 1 292 ? -11.125 -19.219 -25.859 1 95.19 292 LYS A CA 1
ATOM 2284 C C . LYS A 1 292 ? -10.477 -20.328 -25.047 1 95.19 292 LYS A C 1
ATOM 2286 O O . LYS A 1 292 ? -10.391 -21.469 -25.5 1 95.19 292 LYS A O 1
ATOM 2291 N N . ALA A 1 293 ? -10.008 -19.953 -23.859 1 96.31 293 ALA A N 1
ATOM 2292 C CA . ALA A 1 293 ? -9.43 -20.953 -22.969 1 96.31 293 ALA A CA 1
ATOM 2293 C C . ALA A 1 293 ? -10.461 -22 -22.562 1 96.31 293 ALA A C 1
ATOM 2295 O O . ALA A 1 293 ? -10.141 -23.188 -22.438 1 96.31 293 ALA A O 1
ATOM 2296 N N . PHE A 1 294 ? -11.742 -21.578 -22.359 1 96.12 294 PHE A N 1
ATOM 2297 C CA . PHE A 1 294 ? -12.812 -22.516 -22.047 1 96.12 294 PHE A CA 1
ATOM 2298 C C . PHE A 1 294 ? -12.984 -23.531 -23.172 1 96.12 294 PHE A C 1
ATOM 2300 O O . PHE A 1 294 ? -13.141 -24.719 -22.906 1 96.12 294 PHE A O 1
ATOM 2307 N N . HIS A 1 295 ? -12.961 -23.062 -24.312 1 94.06 295 HIS A N 1
ATOM 2308 C CA . HIS A 1 295 ? -13.125 -23.953 -25.453 1 94.06 295 HIS A CA 1
ATOM 2309 C C . HIS A 1 295 ? -11.953 -24.922 -25.562 1 94.06 295 HIS A C 1
ATOM 2311 O O . HIS A 1 295 ? -12.141 -26.094 -25.891 1 94.06 295 HIS A O 1
ATOM 2317 N N . PHE A 1 296 ? -10.828 -24.453 -25.328 1 94.88 296 PHE A N 1
ATOM 2318 C CA . PHE A 1 296 ? -9.656 -25.328 -25.297 1 94.88 296 PHE A CA 1
ATOM 2319 C C . PHE A 1 296 ? -9.812 -26.422 -24.25 1 94.88 296 PHE A C 1
ATOM 2321 O O . PHE A 1 296 ? -9.57 -27.609 -24.531 1 94.88 296 PHE A O 1
ATOM 2328 N N . VAL A 1 297 ? -10.188 -26.016 -23.062 1 95.69 297 VAL A N 1
ATOM 2329 C CA . VAL A 1 297 ? -10.367 -26.969 -21.969 1 95.69 297 VAL A CA 1
ATOM 2330 C C . VAL A 1 297 ? -11.406 -28.016 -22.375 1 95.69 297 VAL A C 1
ATOM 2332 O O . VAL A 1 297 ? -11.242 -29.203 -22.078 1 95.69 297 VAL A O 1
ATOM 2335 N N . ASN A 1 298 ? -12.469 -27.547 -23.031 1 94.44 298 ASN A N 1
ATOM 2336 C CA . ASN A 1 298 ? -13.492 -28.469 -23.516 1 94.44 298 ASN A CA 1
ATOM 2337 C C . ASN A 1 298 ? -12.93 -29.484 -24.5 1 94.44 298 ASN A C 1
ATOM 2339 O O . ASN A 1 298 ? -13.195 -30.672 -24.406 1 94.44 298 ASN A O 1
ATOM 2343 N N . GLU A 1 299 ? -12.172 -29.031 -25.422 1 93.69 299 GLU A N 1
ATOM 2344 C CA . GLU A 1 299 ? -11.562 -29.906 -26.422 1 93.69 299 GLU A CA 1
ATOM 2345 C C . GLU A 1 299 ? -10.594 -30.906 -25.781 1 93.69 299 GLU A C 1
ATOM 2347 O O . GLU A 1 299 ? -10.555 -32.062 -26.172 1 93.69 299 GLU A O 1
ATOM 2352 N N . LEU A 1 300 ? -9.859 -30.438 -24.859 1 95.06 300 LEU A N 1
ATOM 2353 C CA . LEU A 1 300 ? -8.93 -31.297 -24.141 1 95.06 300 LEU A CA 1
ATOM 2354 C C . LEU A 1 300 ? -9.672 -32.375 -23.359 1 95.06 300 LEU A C 1
ATOM 2356 O O . LEU A 1 300 ? -9.25 -33.531 -23.312 1 95.06 300 LEU A O 1
ATOM 2360 N N . GLY A 1 301 ? -10.773 -31.953 -22.703 1 94.94 301 GLY A N 1
ATOM 2361 C CA . GLY A 1 301 ? -11.602 -32.906 -22 1 94.94 301 GLY A CA 1
ATOM 2362 C C . GLY A 1 301 ? -12.148 -34 -22.922 1 94.94 301 GLY A C 1
ATOM 2363 O O . GLY A 1 301 ? -12.141 -35.188 -22.547 1 94.94 301 GLY A O 1
ATOM 2364 N N . ILE A 1 302 ? -12.586 -33.594 -24.094 1 93.44 302 ILE A N 1
ATOM 2365 C CA . ILE A 1 302 ? -13.102 -34.562 -25.078 1 93.44 302 ILE A CA 1
ATOM 2366 C C . ILE A 1 302 ? -11.992 -35.5 -25.5 1 93.44 302 ILE A C 1
ATOM 2368 O O . ILE A 1 302 ? -12.195 -36.719 -25.531 1 93.44 302 ILE A O 1
ATOM 2372 N N . ALA A 1 303 ? -10.875 -35 -25.719 1 93.25 303 ALA A N 1
ATOM 2373 C CA . ALA A 1 303 ? -9.75 -35.812 -26.156 1 93.25 303 ALA A CA 1
ATOM 2374 C C . ALA A 1 303 ? -9.352 -36.812 -25.078 1 93.25 303 ALA A C 1
ATOM 2376 O O . ALA A 1 303 ? -8.922 -37.938 -25.391 1 93.25 303 ALA A O 1
ATOM 2377 N N . ARG A 1 304 ? -9.547 -36.531 -23.797 1 92.62 304 ARG A N 1
ATOM 2378 C CA . ARG A 1 304 ? -9.141 -37.375 -22.672 1 92.62 304 ARG A CA 1
ATOM 2379 C C . ARG A 1 304 ? -10.281 -38.281 -22.219 1 92.62 304 ARG A C 1
ATOM 2381 O O . ARG A 1 304 ? -10.086 -39.156 -21.391 1 92.62 304 ARG A O 1
ATOM 2388 N N . GLY A 1 305 ? -11.422 -38 -22.75 1 92.38 305 GLY A N 1
ATOM 2389 C CA . GLY A 1 305 ? -12.586 -38.719 -22.281 1 92.38 305 GLY A CA 1
ATOM 2390 C C . GLY A 1 305 ? -13.016 -38.344 -20.875 1 92.38 305 GLY A C 1
ATOM 2391 O O . GLY A 1 305 ? -13.516 -39.188 -20.125 1 92.38 305 GLY A O 1
ATOM 2392 N N . ILE A 1 306 ? -12.648 -37.188 -20.422 1 94.19 306 ILE A N 1
ATOM 2393 C CA . ILE A 1 306 ? -13.039 -36.656 -19.125 1 94.19 306 ILE A CA 1
ATOM 2394 C C . ILE A 1 306 ? -13.844 -35.375 -19.312 1 94.19 306 ILE A C 1
ATOM 2396 O O . ILE A 1 306 ? -13.336 -34.406 -19.844 1 94.19 306 ILE A O 1
ATOM 2400 N N . ASP A 1 307 ? -15.039 -35.375 -18.891 1 94.94 307 ASP A N 1
ATOM 2401 C CA . ASP A 1 307 ? -15.812 -34.125 -18.906 1 94.94 307 ASP A CA 1
ATOM 2402 C C . ASP A 1 307 ? -15.398 -33.219 -17.766 1 94.94 307 ASP A C 1
ATOM 2404 O O . ASP A 1 307 ? -15.695 -33.5 -16.594 1 94.94 307 ASP A O 1
ATOM 2408 N N . PRO A 1 308 ? -14.82 -32.062 -18.078 1 94.12 308 PRO A N 1
ATOM 2409 C CA . PRO A 1 308 ? -14.328 -31.172 -17.016 1 94.12 308 PRO A CA 1
ATOM 2410 C C . PRO A 1 308 ? -15.43 -30.719 -16.062 1 94.12 308 PRO A C 1
ATOM 2412 O O . PRO A 1 308 ? -15.156 -30.375 -14.914 1 94.12 308 PRO A O 1
ATOM 2415 N N . GLY A 1 309 ? -16.609 -30.688 -16.531 1 93.06 309 GLY A N 1
ATOM 2416 C CA . GLY A 1 309 ? -17.719 -30.25 -15.695 1 93.06 309 GLY A CA 1
ATOM 2417 C C . GLY A 1 309 ? -18.234 -31.344 -14.773 1 93.06 309 GLY A C 1
ATOM 2418 O O . GLY A 1 309 ? -18.938 -31.062 -13.797 1 93.06 309 GLY A O 1
ATOM 2419 N N . ARG A 1 310 ? -17.969 -32.531 -15.125 1 92.12 310 ARG A N 1
ATOM 2420 C CA . ARG A 1 310 ? -18.375 -33.688 -14.344 1 92.12 310 ARG A CA 1
ATOM 2421 C C . ARG A 1 310 ? -17.328 -34.781 -14.383 1 92.12 310 ARG A C 1
ATOM 2423 O O . ARG A 1 310 ? -17.594 -35.906 -14.836 1 92.12 310 ARG A O 1
ATOM 2430 N N . PRO A 1 311 ? -16.25 -34.594 -13.758 1 88.94 311 PRO A N 1
ATOM 2431 C CA . PRO A 1 311 ? -15.133 -35.5 -13.93 1 88.94 311 PRO A CA 1
ATOM 2432 C C . PRO A 1 311 ? -15.234 -36.75 -13.023 1 88.94 311 PRO A C 1
ATOM 2434 O O . PRO A 1 311 ? -14.43 -37.656 -13.141 1 88.94 311 PRO A O 1
ATOM 2437 N N . GLY A 1 312 ? -16.266 -36.812 -12.141 1 87.19 312 GLY A N 1
ATOM 2438 C CA . GLY A 1 312 ? -16.406 -37.938 -11.227 1 87.19 312 GLY A CA 1
ATOM 2439 C C . GLY A 1 312 ? -15.539 -37.812 -9.992 1 87.19 312 GLY A C 1
ATOM 2440 O O . GLY A 1 312 ? -14.688 -38.656 -9.734 1 87.19 312 GLY A O 1
ATOM 2441 N N . VAL A 1 313 ? -15.859 -36.969 -9.172 1 87.5 313 VAL A N 1
ATOM 2442 C CA . VAL A 1 313 ? -15.055 -36.594 -8.008 1 87.5 313 VAL A CA 1
ATOM 2443 C C . VAL A 1 313 ? -15.328 -37.594 -6.871 1 87.5 313 VAL A C 1
ATOM 2445 O O . VAL A 1 313 ? -16.484 -37.812 -6.516 1 87.5 313 VAL A O 1
ATOM 2448 N N . PRO A 1 314 ? -14.281 -38.125 -6.371 1 91 314 PRO A N 1
ATOM 2449 C CA . PRO A 1 314 ? -14.469 -39.062 -5.262 1 91 314 PRO A CA 1
ATOM 2450 C C . PRO A 1 314 ? -14.969 -38.406 -3.988 1 91 314 PRO A C 1
ATOM 2452 O O . PRO A 1 314 ? -14.898 -37.156 -3.871 1 91 314 PRO A O 1
ATOM 2455 N N . SER A 1 315 ? -15.352 -39.188 -2.984 1 90 315 SER A N 1
ATOM 2456 C CA . SER A 1 315 ? -16.016 -38.688 -1.782 1 90 315 SER A CA 1
ATOM 2457 C C . SER A 1 315 ? -15.055 -37.938 -0.881 1 90 315 SER A C 1
ATOM 2459 O O . SER A 1 315 ? -15.461 -37.031 -0.154 1 90 315 SER A O 1
ATOM 2461 N N . TYR A 1 316 ? -13.773 -38.312 -0.906 1 91.62 316 TYR A N 1
ATOM 2462 C CA . TYR A 1 316 ? -12.828 -37.625 -0.04 1 91.62 316 TYR A CA 1
ATOM 2463 C C . TYR A 1 316 ? -12.703 -36.156 -0.436 1 91.62 316 TYR A C 1
ATOM 2465 O O . TYR A 1 316 ? -12.297 -35.312 0.374 1 91.62 316 TYR A O 1
ATOM 2473 N N . GLY A 1 317 ? -13.031 -35.875 -1.673 1 92.19 317 GLY A N 1
ATOM 2474 C CA . GLY A 1 317 ? -13.07 -34.5 -2.094 1 92.19 317 GLY A CA 1
ATOM 2475 C C . GLY A 1 317 ? -14.047 -33.656 -1.295 1 92.19 317 GLY A C 1
ATOM 2476 O O . GLY A 1 317 ? -13.727 -32.531 -0.892 1 92.19 317 GLY A O 1
ATOM 2477 N N . ARG A 1 318 ? -15.164 -34.219 -1.103 1 90.44 318 ARG A N 1
ATOM 2478 C CA . ARG A 1 318 ? -16.188 -33.531 -0.316 1 90.44 318 ARG A CA 1
ATOM 2479 C C . ARG A 1 318 ? -15.727 -33.344 1.127 1 90.44 318 ARG A C 1
ATOM 2481 O O . ARG A 1 318 ? -16 -32.312 1.741 1 90.44 318 ARG A O 1
ATOM 2488 N N . THR A 1 319 ? -15.039 -34.312 1.618 1 91.94 319 THR A N 1
ATOM 2489 C CA . THR A 1 319 ? -14.516 -34.25 2.975 1 91.94 319 THR A CA 1
ATOM 2490 C C . THR A 1 319 ? -13.492 -33.094 3.09 1 91.94 319 THR A C 1
ATOM 2492 O O . THR A 1 319 ? -13.531 -32.312 4.047 1 91.94 319 THR A O 1
ATOM 2495 N N . LEU A 1 320 ? -12.688 -33 2.111 1 92.81 320 LEU A N 1
ATOM 2496 C CA . LEU A 1 320 ? -11.656 -31.969 2.086 1 92.81 320 LEU A CA 1
ATOM 2497 C C . LEU A 1 320 ? -12.266 -30.578 1.937 1 92.81 320 LEU A C 1
ATOM 2499 O O . LEU A 1 320 ? -11.859 -29.641 2.615 1 92.81 320 LEU A O 1
ATOM 2503 N N . TYR A 1 321 ? -13.18 -30.516 1.074 1 90.44 321 TYR A N 1
ATOM 2504 C CA . TYR A 1 321 ? -13.844 -29.25 0.784 1 90.44 321 TYR A CA 1
ATOM 2505 C C . TYR A 1 321 ? -14.539 -28.703 2.023 1 90.44 321 TYR A C 1
ATOM 2507 O O . TYR A 1 321 ? -14.516 -27.484 2.275 1 90.44 321 TYR A O 1
ATOM 2515 N N . ASN A 1 322 ? -15.062 -29.578 2.855 1 89.06 322 ASN A N 1
ATOM 2516 C CA . ASN A 1 322 ? -15.859 -29.172 4.012 1 89.06 322 ASN A CA 1
ATOM 2517 C C . ASN A 1 322 ? -15.062 -29.281 5.305 1 89.06 322 ASN A C 1
ATOM 2519 O O . ASN A 1 322 ? -15.625 -29.234 6.398 1 89.06 322 ASN A O 1
ATOM 2523 N N . LEU A 1 323 ? -13.805 -29.516 5.148 1 88.31 323 LEU A N 1
ATOM 2524 C CA . LEU A 1 323 ? -12.977 -29.656 6.336 1 88.31 323 LEU A CA 1
ATOM 2525 C C . LEU A 1 323 ? -13.07 -28.406 7.219 1 88.31 323 LEU A C 1
ATOM 2527 O O . LEU A 1 323 ? -12.812 -27.297 6.762 1 88.31 323 LEU A O 1
ATOM 2531 N N . ASP A 1 324 ? -13.492 -28.594 8.422 1 83.5 324 ASP A N 1
ATOM 2532 C CA . ASP A 1 324 ? -13.555 -27.5 9.375 1 83.5 324 ASP A CA 1
ATOM 2533 C C . ASP A 1 324 ? -12.203 -27.266 10.047 1 83.5 324 ASP A C 1
ATOM 2535 O O . ASP A 1 324 ? -11.688 -28.156 10.734 1 83.5 324 ASP A O 1
ATOM 2539 N N . TYR A 1 325 ? -11.648 -26.109 9.805 1 84.25 325 TYR A N 1
ATOM 2540 C CA . TYR A 1 325 ? -10.312 -25.844 10.336 1 84.25 325 TYR A CA 1
ATOM 2541 C C . TYR A 1 325 ? -10.266 -24.484 11.023 1 84.25 325 TYR A C 1
ATOM 2543 O O . TYR A 1 325 ? -9.195 -23.891 11.164 1 84.25 325 TYR A O 1
ATOM 2551 N N . PHE A 1 326 ? -11.375 -23.953 11.344 1 83.31 326 PHE A N 1
ATOM 2552 C CA . PHE A 1 326 ? -11.422 -22.609 11.922 1 83.31 326 PHE A CA 1
ATOM 2553 C C . PHE A 1 326 ? -10.609 -22.547 13.211 1 83.31 326 PHE A C 1
ATOM 2555 O O . PHE A 1 326 ? -9.844 -21.609 13.414 1 83.31 326 PHE A O 1
ATOM 2562 N N . LYS A 1 327 ? -10.695 -23.562 14.016 1 83.12 327 LYS A N 1
ATOM 2563 C CA . LYS A 1 327 ? -9.969 -23.594 15.281 1 83.12 327 LYS A CA 1
ATOM 2564 C C . LYS A 1 327 ? -8.461 -23.641 15.047 1 83.12 327 LYS A C 1
ATOM 2566 O O . LYS A 1 327 ? -7.691 -23.094 15.852 1 83.12 327 LYS A O 1
ATOM 2571 N N . LEU A 1 328 ? -8.125 -24.281 13.984 1 86.75 328 LEU A N 1
ATOM 2572 C CA . LEU A 1 328 ? -6.711 -24.422 13.664 1 86.75 328 LEU A CA 1
ATOM 2573 C C . LEU A 1 328 ? -6.133 -23.094 13.188 1 86.75 328 LEU A C 1
ATOM 2575 O O . LEU A 1 328 ? -4.926 -22.859 13.289 1 86.75 328 LEU A O 1
ATOM 2579 N N . THR A 1 329 ? -7.074 -22.234 12.742 1 84.25 329 THR A N 1
ATOM 2580 C CA . THR A 1 329 ? -6.625 -20.938 12.234 1 84.25 329 THR A CA 1
ATOM 2581 C C . THR A 1 329 ? -6.152 -20.047 13.375 1 84.25 329 THR A C 1
ATOM 2583 O O . THR A 1 329 ? -5.406 -19.094 13.148 1 84.25 329 THR A O 1
ATOM 2586 N N . ASN A 1 330 ? -6.551 -20.344 14.594 1 84.44 330 ASN A N 1
ATOM 2587 C CA . ASN A 1 330 ? -6.141 -19.531 15.734 1 84.44 330 ASN A CA 1
ATOM 2588 C C . ASN A 1 330 ? -4.633 -19.609 15.961 1 84.44 330 ASN A C 1
ATOM 2590 O O . ASN A 1 330 ? -4.031 -18.656 16.484 1 84.44 330 ASN A O 1
ATOM 2594 N N . ARG A 1 331 ? -4.125 -20.75 15.516 1 86.62 331 ARG A N 1
ATOM 2595 C CA . ARG A 1 331 ? -2.674 -20.891 15.617 1 86.62 331 ARG A CA 1
ATOM 2596 C C . ARG A 1 331 ? -1.974 -20.031 14.555 1 86.62 331 ARG A C 1
ATOM 2598 O O . ARG A 1 331 ? -0.885 -19.516 14.789 1 86.62 331 ARG A O 1
ATOM 2605 N N . ILE A 1 332 ? -2.637 -19.922 13.5 1 90.12 332 ILE A N 1
ATOM 2606 C CA . ILE A 1 332 ? -2.082 -19.172 12.367 1 90.12 332 ILE A CA 1
ATOM 2607 C C . ILE A 1 332 ? -2.236 -17.672 12.609 1 90.12 332 ILE A C 1
ATOM 2609 O O . ILE A 1 332 ? -1.299 -16.906 12.383 1 90.12 332 ILE A O 1
ATOM 2613 N N . LEU A 1 333 ? -3.369 -17.234 13.133 1 91.44 333 LEU A N 1
ATOM 2614 C CA . LEU A 1 333 ? -3.699 -15.836 13.406 1 91.44 333 LEU A CA 1
ATOM 2615 C C . LEU A 1 333 ? -4.34 -15.688 14.781 1 91.44 333 LEU A C 1
ATOM 2617 O O . LEU A 1 333 ? -5.562 -15.57 14.891 1 91.44 333 LEU A O 1
ATOM 2621 N N . PRO A 1 334 ? -3.516 -15.57 15.719 1 86.94 334 PRO A N 1
ATOM 2622 C CA . PRO A 1 334 ? -4.051 -15.445 17.078 1 86.94 334 PRO A CA 1
ATOM 2623 C C . PRO A 1 334 ? -4.805 -14.133 17.297 1 86.94 334 PRO A C 1
ATOM 2625 O O . PRO A 1 334 ? -4.527 -13.133 16.625 1 86.94 334 PRO A O 1
ATOM 2628 N N . SER A 1 335 ? -5.719 -14.141 18.266 1 88.31 335 SER A N 1
ATOM 2629 C CA . SER A 1 335 ? -6.496 -12.945 18.578 1 88.31 335 SER A CA 1
ATOM 2630 C C . SER A 1 335 ? -5.617 -11.844 19.156 1 88.31 335 SER A C 1
ATOM 2632 O O . SER A 1 335 ? -4.645 -12.133 19.859 1 88.31 335 SER A O 1
ATOM 2634 N N . GLU A 1 336 ? -6 -10.664 18.953 1 89.19 336 GLU A N 1
ATOM 2635 C CA . GLU A 1 336 ? -5.273 -9.508 19.469 1 89.19 336 GLU A CA 1
ATOM 2636 C C . GLU A 1 336 ? -5.895 -9.016 20.781 1 89.19 336 GLU A C 1
ATOM 2638 O O . GLU A 1 336 ? -7.117 -9.031 20.938 1 89.19 336 GLU A O 1
ATOM 2643 N N . LYS A 1 337 ? -4.992 -8.57 21.609 1 90.06 337 LYS A N 1
ATOM 2644 C CA . LYS A 1 337 ? -5.48 -7.957 22.844 1 90.06 337 LYS A CA 1
ATOM 2645 C C . LYS A 1 337 ? -6.047 -6.566 22.562 1 90.06 337 LYS A C 1
ATOM 2647 O O . LYS A 1 337 ? -5.504 -5.812 21.766 1 90.06 337 LYS A O 1
ATOM 2652 N N . ALA A 1 338 ? -7.09 -6.234 23.328 1 91.06 338 ALA A N 1
ATOM 2653 C CA . ALA A 1 338 ? -7.746 -4.938 23.172 1 91.06 338 ALA A CA 1
ATOM 2654 C C . ALA A 1 338 ? -6.781 -3.793 23.453 1 91.06 338 ALA A C 1
ATOM 2656 O O . ALA A 1 338 ? -6.801 -2.771 22.75 1 91.06 338 ALA A O 1
ATOM 2657 N N . LEU A 1 339 ? -5.973 -4.008 24.484 1 95.81 339 LEU A N 1
ATOM 2658 C CA . LEU A 1 339 ? -5 -2.988 24.859 1 95.81 339 LEU A CA 1
ATOM 2659 C C . LEU A 1 339 ? -4.027 -2.717 23.719 1 95.81 339 LEU A C 1
ATOM 2661 O O . LEU A 1 339 ? -3.713 -1.562 23.422 1 95.81 339 LEU A O 1
ATOM 2665 N N . ASP A 1 340 ? -3.609 -3.795 23.047 1 94.38 340 ASP A N 1
ATOM 2666 C CA . ASP A 1 340 ? -2.652 -3.656 21.953 1 94.38 340 ASP A CA 1
ATOM 2667 C C . ASP A 1 340 ? -3.277 -2.932 20.766 1 94.38 340 ASP A C 1
ATOM 2669 O O . ASP A 1 340 ? -2.609 -2.146 20.078 1 94.38 340 ASP A O 1
ATOM 2673 N N . VAL A 1 341 ? -4.52 -3.18 20.562 1 93.94 341 VAL A N 1
ATOM 2674 C CA . VAL A 1 341 ? -5.223 -2.531 19.453 1 93.94 341 VAL A CA 1
ATOM 2675 C C . VAL A 1 341 ? -5.344 -1.034 19.734 1 93.94 341 VAL A C 1
ATOM 2677 O O . VAL A 1 341 ? -5.129 -0.214 18.844 1 93.94 341 VAL A O 1
ATOM 2680 N N . ALA A 1 342 ? -5.66 -0.672 20.953 1 96.56 342 ALA A N 1
ATOM 2681 C CA . ALA A 1 342 ? -5.781 0.734 21.344 1 96.56 342 ALA A CA 1
ATOM 2682 C C . ALA A 1 342 ? -4.449 1.462 21.172 1 96.56 342 ALA A C 1
ATOM 2684 O O . ALA A 1 342 ? -4.406 2.58 20.656 1 96.56 342 ALA A O 1
ATOM 2685 N N . VAL A 1 343 ? -3.422 0.818 21.609 1 96.81 343 VAL A N 1
ATOM 2686 C CA . VAL A 1 343 ? -2.094 1.416 21.531 1 96.81 343 VAL A CA 1
ATOM 2687 C C . VAL A 1 343 ? -1.657 1.523 20.078 1 96.81 343 VAL A C 1
ATOM 2689 O O . VAL A 1 343 ? -1.084 2.535 19.656 1 96.81 343 VAL A O 1
ATOM 2692 N N . LEU A 1 344 ? -1.948 0.52 19.344 1 94.19 344 LEU A N 1
ATOM 2693 C CA . LEU A 1 344 ? -1.615 0.501 17.922 1 94.19 344 LEU A CA 1
ATOM 2694 C C . LEU A 1 344 ? -2.273 1.669 17.203 1 94.19 344 LEU A C 1
ATOM 2696 O O . LEU A 1 344 ? -1.669 2.27 16.312 1 94.19 344 LEU A O 1
ATOM 2700 N N . ARG A 1 345 ? -3.443 2.031 17.531 1 93.62 345 ARG A N 1
ATOM 2701 C CA . ARG A 1 345 ? -4.176 3.113 16.875 1 93.62 345 ARG A CA 1
ATOM 2702 C C . ARG A 1 345 ? -3.477 4.453 17.078 1 93.62 345 ARG A C 1
ATOM 2704 O O . ARG A 1 345 ? -3.518 5.32 16.203 1 93.62 345 ARG A O 1
ATOM 2711 N N . LYS A 1 346 ? -2.812 4.598 18.188 1 94.62 346 LYS A N 1
ATOM 2712 C CA . LYS A 1 346 ? -2.113 5.855 18.453 1 94.62 346 LYS A CA 1
ATOM 2713 C C . LYS A 1 346 ? -0.704 5.828 17.859 1 94.62 346 LYS A C 1
ATOM 2715 O O . LYS A 1 346 ? -0.211 6.848 17.375 1 94.62 346 LYS A O 1
ATOM 2720 N N . LEU A 1 347 ? -0.089 4.668 17.906 1 92.44 347 LEU A N 1
ATOM 2721 C CA . LEU A 1 347 ? 1.336 4.625 17.594 1 92.44 347 LEU A CA 1
ATOM 2722 C C . LEU A 1 347 ? 1.568 4.125 16.172 1 92.44 347 LEU A C 1
ATOM 2724 O O . LEU A 1 347 ? 2.633 4.359 15.602 1 92.44 347 LEU A O 1
ATOM 2728 N N . GLY A 1 348 ? 0.611 3.424 15.648 1 86.31 348 GLY A N 1
ATOM 2729 C CA . GLY A 1 348 ? 0.843 2.73 14.391 1 86.31 348 GLY A CA 1
ATOM 2730 C C . GLY A 1 348 ? 1.722 1.503 14.539 1 86.31 348 GLY A C 1
ATOM 2731 O O . GLY A 1 348 ? 2.242 1.233 15.625 1 86.31 348 GLY A O 1
ATOM 2732 N N . VAL A 1 349 ? 1.991 0.828 13.516 1 79.81 349 VAL A N 1
ATOM 2733 C CA . VAL A 1 349 ? 2.736 -0.427 13.508 1 79.81 349 VAL A CA 1
ATOM 2734 C C . VAL A 1 349 ? 4.195 -0.164 13.875 1 79.81 349 VAL A C 1
ATOM 2736 O O . VAL A 1 349 ? 4.777 -0.886 14.688 1 79.81 349 VAL A O 1
ATOM 2739 N N . ALA A 1 350 ? 4.715 0.848 13.359 1 74 350 ALA A N 1
ATOM 2740 C CA . ALA A 1 350 ? 6.117 1.18 13.609 1 74 350 ALA A CA 1
ATOM 2741 C C . ALA A 1 350 ? 6.34 1.555 15.07 1 74 350 ALA A C 1
ATOM 2743 O O . ALA A 1 350 ? 7.359 1.196 15.664 1 74 350 ALA A O 1
ATOM 2744 N N . GLY A 1 351 ? 5.406 2.229 15.664 1 81.62 351 GLY A N 1
ATOM 2745 C CA . GLY A 1 351 ? 5.52 2.602 17.062 1 81.62 351 GLY A CA 1
ATOM 2746 C C . GLY A 1 351 ? 5.453 1.412 18 1 81.62 351 GLY A C 1
ATOM 2747 O O . GLY A 1 351 ? 6.07 1.426 19.078 1 81.62 351 GLY A O 1
ATOM 2748 N N . MET A 1 352 ? 4.848 0.393 17.516 1 86.88 352 MET A N 1
ATOM 2749 C CA . MET A 1 352 ? 4.684 -0.803 18.328 1 86.88 352 MET A CA 1
ATOM 2750 C C . MET A 1 352 ? 6.004 -1.55 18.484 1 86.88 352 MET A C 1
ATOM 2752 O O . MET A 1 352 ? 6.188 -2.314 19.422 1 86.88 352 MET A O 1
ATOM 2756 N N . GLU A 1 353 ? 6.871 -1.309 17.594 1 84.38 353 GLU A N 1
ATOM 2757 C CA . GLU A 1 353 ? 8.172 -1.976 17.625 1 84.38 353 GLU A CA 1
ATOM 2758 C C . GLU A 1 353 ? 9.07 -1.362 18.688 1 84.38 353 GLU A C 1
ATOM 2760 O O . GLU A 1 353 ? 9.992 -2.02 19.188 1 84.38 353 GLU A O 1
ATOM 2765 N N . ASN A 1 354 ? 8.82 -0.088 19.016 1 88.88 354 ASN A N 1
ATOM 2766 C CA . ASN A 1 354 ? 9.547 0.586 20.094 1 88.88 354 ASN A CA 1
ATOM 2767 C C . ASN A 1 354 ? 9.008 0.192 21.469 1 88.88 354 ASN A C 1
ATOM 2769 O O . ASN A 1 354 ? 8.008 0.749 21.922 1 88.88 354 ASN A O 1
ATOM 2773 N N . LYS A 1 355 ? 9.727 -0.654 22.141 1 91.94 355 LYS A N 1
ATOM 2774 C CA . LYS A 1 355 ? 9.234 -1.275 23.375 1 91.94 355 LYS A CA 1
ATOM 2775 C C . LYS A 1 355 ? 8.969 -0.229 24.453 1 91.94 355 LYS A C 1
ATOM 2777 O O . LYS A 1 355 ? 7.898 -0.213 25.062 1 91.94 355 LYS A O 1
ATOM 2782 N N . PRO A 1 356 ? 9.922 0.675 24.656 1 93.44 356 PRO A N 1
ATOM 2783 C CA . PRO A 1 356 ? 9.648 1.681 25.688 1 93.44 356 PRO A CA 1
ATOM 2784 C C . PRO A 1 356 ? 8.438 2.547 25.359 1 93.44 356 PRO A C 1
ATOM 2786 O O . PRO A 1 356 ? 7.645 2.859 26.25 1 93.44 356 PRO A O 1
ATOM 2789 N N . LEU A 1 357 ? 8.305 2.922 24.188 1 93.69 357 LEU A N 1
ATOM 2790 C CA . LEU A 1 357 ? 7.172 3.738 23.75 1 93.69 357 LEU A CA 1
ATOM 2791 C C . LEU A 1 357 ? 5.863 2.973 23.906 1 93.69 357 LEU A C 1
ATOM 2793 O O . LEU A 1 357 ? 4.867 3.521 24.375 1 93.69 357 LEU A O 1
ATOM 2797 N N . ARG A 1 358 ? 5.863 1.745 23.484 1 94.81 358 ARG A N 1
ATOM 2798 C CA . ARG A 1 358 ? 4.688 0.887 23.578 1 94.81 358 ARG A CA 1
ATOM 2799 C C . ARG A 1 358 ? 4.262 0.718 25.031 1 94.81 358 ARG A C 1
ATOM 2801 O O . ARG A 1 358 ? 3.07 0.778 25.359 1 94.81 358 ARG A O 1
ATOM 2808 N N . GLU A 1 359 ? 5.18 0.505 25.922 1 96 359 GLU A N 1
ATOM 2809 C CA . GLU A 1 359 ? 4.883 0.336 27.344 1 96 359 GLU A CA 1
ATOM 2810 C C . GLU A 1 359 ? 4.328 1.622 27.938 1 96 359 GLU A C 1
ATOM 2812 O O . GLU A 1 359 ? 3.387 1.584 28.734 1 96 359 GLU A O 1
ATOM 2817 N N . TYR A 1 360 ? 4.91 2.682 27.547 1 95.69 360 TYR A N 1
ATOM 2818 C CA . TYR A 1 360 ? 4.449 3.979 28.031 1 95.69 360 TYR A CA 1
ATOM 2819 C C . TYR A 1 360 ? 2.986 4.207 27.672 1 95.69 360 TYR A C 1
ATOM 2821 O O . TYR A 1 360 ? 2.18 4.562 28.547 1 95.69 360 TYR A O 1
ATOM 2829 N N . TYR A 1 361 ? 2.627 3.955 26.453 1 96.75 361 TYR A N 1
ATOM 2830 C CA . TYR A 1 361 ? 1.254 4.16 26 1 96.75 361 TYR A CA 1
ATOM 2831 C C . TYR A 1 361 ? 0.325 3.104 26.594 1 96.75 361 TYR A C 1
ATOM 2833 O O . TYR A 1 361 ? -0.845 3.381 26.859 1 96.75 361 TYR A O 1
ATOM 2841 N N . SER A 1 362 ? 0.822 1.879 26.766 1 97.62 362 SER A N 1
ATOM 2842 C CA . SER A 1 362 ? 0.02 0.822 27.375 1 97.62 362 SER A CA 1
ATOM 2843 C C . SER A 1 362 ? -0.386 1.186 28.797 1 97.62 362 SER A C 1
ATOM 2845 O O . SER A 1 362 ? -1.55 1.032 29.172 1 97.62 362 SER A O 1
ATOM 2847 N N . GLU A 1 363 ? 0.547 1.699 29.5 1 97.38 363 GLU A N 1
ATOM 2848 C CA . GLU A 1 363 ? 0.264 2.098 30.875 1 97.38 363 GLU A CA 1
ATOM 2849 C C . GLU A 1 363 ? -0.679 3.297 30.906 1 97.38 363 GLU A C 1
ATOM 2851 O O . GLU A 1 363 ? -1.561 3.369 31.766 1 97.38 363 GLU A O 1
ATOM 2856 N N . ALA A 1 364 ? -0.441 4.211 30.031 1 97.44 364 ALA A N 1
ATOM 2857 C CA . ALA A 1 364 ? -1.314 5.379 29.969 1 97.44 364 ALA A CA 1
ATOM 2858 C C . ALA A 1 364 ? -2.75 4.973 29.641 1 97.44 364 ALA A C 1
ATOM 2860 O O . ALA A 1 364 ? -3.699 5.523 30.203 1 97.44 364 ALA A O 1
ATOM 2861 N N . CYS A 1 365 ? -2.881 4.027 28.75 1 98.12 365 CYS A N 1
ATOM 2862 C CA . CYS A 1 365 ? -4.207 3.561 28.375 1 98.12 365 CYS A CA 1
ATOM 2863 C C . CYS A 1 365 ? -4.922 2.912 29.547 1 98.12 365 CYS A C 1
ATOM 2865 O O . CYS A 1 365 ? -6.102 3.172 29.781 1 98.12 365 CYS A O 1
ATOM 2867 N N . LYS A 1 366 ? -4.207 2.059 30.281 1 98 366 LYS A N 1
ATOM 2868 C CA . LYS A 1 366 ? -4.77 1.414 31.469 1 98 366 LYS A CA 1
ATOM 2869 C C . LYS A 1 366 ? -5.227 2.447 32.5 1 98 366 LYS A C 1
ATOM 2871 O O . LYS A 1 366 ? -6.316 2.332 33.062 1 98 366 LYS A O 1
ATOM 2876 N N . ARG A 1 367 ? -4.395 3.408 32.688 1 97.69 367 ARG A N 1
ATOM 2877 C CA . ARG A 1 367 ? -4.727 4.469 33.625 1 97.69 367 ARG A CA 1
ATOM 2878 C C . ARG A 1 367 ? -5.953 5.246 33.188 1 97.69 367 ARG A C 1
ATOM 2880 O O . ARG A 1 367 ? -6.82 5.582 34 1 97.69 367 ARG A O 1
ATOM 2887 N N . PHE A 1 368 ? -5.973 5.535 31.984 1 97.75 368 PHE A N 1
ATOM 2888 C CA . PHE A 1 368 ? -7.086 6.277 31.406 1 97.75 368 PHE A CA 1
ATOM 2889 C C . PHE A 1 368 ? -8.398 5.531 31.609 1 97.75 368 PHE A C 1
ATOM 2891 O O . PHE A 1 368 ? -9.391 6.117 32.031 1 97.75 368 PHE A O 1
ATOM 2898 N N . VAL A 1 369 ? -8.359 4.242 31.281 1 98 369 VAL A N 1
ATOM 2899 C CA . VAL A 1 369 ? -9.555 3.422 31.406 1 98 369 VAL A CA 1
ATOM 2900 C C . VAL A 1 369 ? -9.977 3.336 32.875 1 98 369 VAL A C 1
ATOM 2902 O O . VAL A 1 369 ? -11.164 3.402 33.188 1 98 369 VAL A O 1
ATOM 2905 N N . LYS A 1 370 ? -9.055 3.154 33.719 1 97.44 370 LYS A N 1
ATOM 2906 C CA . LYS A 1 370 ? -9.336 3.143 35.156 1 97.44 370 LYS A CA 1
ATOM 2907 C C . LYS A 1 370 ? -9.992 4.445 35.594 1 97.44 370 LYS A C 1
ATOM 2909 O O . LYS A 1 370 ? -10.93 4.434 36.406 1 97.44 370 LYS A O 1
ATOM 2914 N N . GLN A 1 371 ? -9.5 5.512 35.062 1 96.56 371 GLN A N 1
ATOM 2915 C CA . GLN A 1 371 ? -10.047 6.824 35.406 1 96.56 371 GLN A CA 1
ATOM 2916 C C . GLN A 1 371 ? -11.484 6.957 34.906 1 96.56 371 GLN A C 1
ATOM 2918 O O . GLN A 1 371 ? -12.344 7.508 35.594 1 96.56 371 GLN A O 1
ATOM 2923 N N . LEU A 1 372 ? -11.742 6.508 33.75 1 97.19 372 LEU A N 1
ATOM 2924 C CA . LEU A 1 372 ? -13.094 6.543 33.188 1 97.19 372 LEU A CA 1
ATOM 2925 C C . LEU A 1 372 ? -14.047 5.73 34.062 1 97.19 372 LEU A C 1
ATOM 2927 O O . LEU A 1 372 ? -15.172 6.164 34.344 1 97.19 372 LEU A O 1
ATOM 2931 N N . ASN A 1 373 ? -13.555 4.582 34.469 1 97.5 373 ASN A N 1
ATOM 2932 C CA . ASN A 1 373 ? -14.398 3.67 35.25 1 97.5 373 ASN A CA 1
ATOM 2933 C C . ASN A 1 373 ? -14.641 4.191 36.656 1 97.5 373 ASN A C 1
ATOM 2935 O O . ASN A 1 373 ? -15.625 3.814 37.312 1 97.5 373 ASN A O 1
ATOM 2939 N N . LYS A 1 374 ? -13.805 4.977 37.125 1 95.44 374 LYS A N 1
ATOM 2940 C CA . LYS A 1 374 ? -13.969 5.586 38.438 1 95.44 374 LYS A CA 1
ATOM 2941 C C . LYS A 1 374 ? -14.883 6.809 38.344 1 95.44 374 LYS A C 1
ATOM 2943 O O . LYS A 1 374 ? -15.461 7.215 39.375 1 95.44 374 LYS A O 1
ATOM 2948 N N . GLY A 1 375 ? -14.922 7.348 37.219 1 93.25 375 GLY A N 1
ATOM 2949 C CA . GLY A 1 375 ? -15.68 8.578 37.031 1 93.25 375 GLY A CA 1
ATOM 2950 C C . GLY A 1 375 ? -17.172 8.367 37.125 1 93.25 375 GLY A C 1
ATOM 2951 O O . GLY A 1 375 ? -17.656 7.246 36.969 1 93.25 375 GLY A O 1
ATOM 2952 N N . LYS A 1 376 ? -17.922 9.43 37.531 1 95.25 376 LYS A N 1
ATOM 2953 C CA . LYS A 1 376 ? -19.375 9.539 37.5 1 95.25 376 LYS A CA 1
ATOM 2954 C C . LYS A 1 376 ? -19.812 10.734 36.656 1 95.25 376 LYS A C 1
ATOM 2956 O O . LYS A 1 376 ? -19.531 11.883 37 1 95.25 376 LYS A O 1
ATOM 2961 N N . PHE A 1 377 ? -20.562 10.391 35.625 1 97.88 377 PHE A N 1
ATOM 2962 C CA . PHE A 1 377 ? -20.859 11.445 34.656 1 97.88 377 PHE A CA 1
ATOM 2963 C C . PHE A 1 377 ? -22.344 11.789 34.688 1 97.88 377 PHE A C 1
ATOM 2965 O O . PHE A 1 377 ? -23.188 10.898 34.812 1 97.88 377 PHE A O 1
ATOM 2972 N N . THR A 1 378 ? -22.625 13.023 34.594 1 97.94 378 THR A N 1
ATOM 2973 C CA . THR A 1 378 ? -24.016 13.469 34.531 1 97.94 378 THR A CA 1
ATOM 2974 C C . THR A 1 378 ? -24.422 13.805 33.125 1 97.94 378 THR A C 1
ATOM 2976 O O . THR A 1 378 ? -25.609 13.945 32.812 1 97.94 378 THR A O 1
ATOM 2979 N N . THR A 1 379 ? -23.438 13.938 32.281 1 97.88 379 THR A N 1
ATOM 2980 C CA . THR A 1 379 ? -23.641 14.391 30.922 1 97.88 379 THR A CA 1
ATOM 2981 C C . THR A 1 379 ? -22.781 13.586 29.953 1 97.88 379 THR A C 1
ATOM 2983 O O . THR A 1 379 ? -21.672 13.172 30.281 1 97.88 379 THR A O 1
ATOM 2986 N N . VAL A 1 380 ? -23.297 13.312 28.781 1 98.12 380 VAL A N 1
ATOM 2987 C CA . VAL A 1 380 ? -22.516 12.758 27.688 1 98.12 380 VAL A CA 1
ATOM 2988 C C . VAL A 1 380 ? -22.609 13.672 26.469 1 98.12 380 VAL A C 1
ATOM 2990 O O . VAL A 1 380 ? -23.703 14.094 26.078 1 98.12 380 VAL A O 1
ATOM 2993 N N . ALA A 1 381 ? -21.5 14.031 25.953 1 98.25 381 ALA A N 1
ATOM 2994 C CA . ALA A 1 381 ? -21.422 14.844 24.734 1 98.25 381 ALA A CA 1
ATOM 2995 C C . ALA A 1 381 ? -21.031 13.992 23.531 1 98.25 381 ALA A C 1
ATOM 2997 O O . ALA A 1 381 ? -20.047 13.25 23.594 1 98.25 381 ALA A O 1
ATOM 2998 N N . PHE A 1 382 ? -21.812 14.094 22.469 1 97.94 382 PHE A N 1
ATOM 2999 C CA . PHE A 1 382 ? -21.562 13.32 21.25 1 97.94 382 PHE A CA 1
ATOM 3000 C C . PHE A 1 382 ? -21.297 14.242 20.062 1 97.94 382 PHE A C 1
ATOM 3002 O O . PHE A 1 382 ? -21.938 15.289 19.938 1 97.94 382 PHE A O 1
ATOM 3009 N N . ASP A 1 383 ? -20.359 13.836 19.188 1 95.81 383 ASP A N 1
ATOM 3010 C CA . ASP A 1 383 ? -20.422 14.281 17.797 1 95.81 383 ASP A CA 1
ATOM 3011 C C . ASP A 1 383 ? -21.562 13.602 17.047 1 95.81 383 ASP A C 1
ATOM 3013 O O . ASP A 1 383 ? -22.141 12.633 17.547 1 95.81 383 ASP A O 1
ATOM 3017 N N . TYR A 1 384 ? -21.938 14.188 15.977 1 94.75 384 TYR A N 1
ATOM 3018 C CA . TYR A 1 384 ? -23.094 13.625 15.273 1 94.75 384 TYR A CA 1
ATOM 3019 C C . TYR A 1 384 ? -22.641 12.75 14.109 1 94.75 384 TYR A C 1
ATOM 3021 O O . TYR A 1 384 ? -22.688 11.523 14.188 1 94.75 384 TYR A O 1
ATOM 3029 N N . ASP A 1 385 ? -21.969 13.367 13.086 1 90.5 385 ASP A N 1
ATOM 3030 C CA . ASP A 1 385 ? -21.562 12.633 11.891 1 90.5 385 ASP A CA 1
ATOM 3031 C C . ASP A 1 385 ? -20.406 11.68 12.203 1 90.5 385 ASP A C 1
ATOM 3033 O O . ASP A 1 385 ? -19.375 12.102 12.742 1 90.5 385 ASP A O 1
ATOM 3037 N N . GLY A 1 386 ? -20.562 10.422 11.852 1 90.88 386 GLY A N 1
ATOM 3038 C CA . GLY A 1 386 ? -19.547 9.43 12.094 1 90.88 386 GLY A CA 1
ATOM 3039 C C . GLY A 1 386 ? -19.578 8.859 13.5 1 90.88 386 GLY A C 1
ATOM 3040 O O . GLY A 1 386 ? -18.875 7.902 13.812 1 90.88 386 GLY A O 1
ATOM 3041 N N . THR A 1 387 ? -20.438 9.43 14.359 1 94.88 387 THR A N 1
ATOM 3042 C CA . THR A 1 387 ? -20.562 9.023 15.75 1 94.88 387 THR A CA 1
ATOM 3043 C C . THR A 1 387 ? -21.969 8.539 16.047 1 94.88 387 THR A C 1
ATOM 3045 O O . THR A 1 387 ? -22.203 7.332 16.203 1 94.88 387 THR A O 1
ATOM 3048 N N . LEU A 1 388 ? -22.984 9.43 15.914 1 94.75 388 LEU A N 1
ATOM 3049 C CA . LEU A 1 388 ? -24.375 9.047 16.141 1 94.75 388 LEU A CA 1
ATOM 3050 C C . LEU A 1 388 ? -25.031 8.664 14.82 1 94.75 388 LEU A C 1
ATOM 3052 O O . LEU A 1 388 ? -26.094 8.016 14.82 1 94.75 388 LEU A O 1
ATOM 3056 N N . SER A 1 389 ? -24.438 9.164 13.828 1 89.5 389 SER A N 1
ATOM 3057 C CA . SER A 1 389 ? -24.906 8.836 12.484 1 89.5 389 SER A CA 1
ATOM 3058 C C . SER A 1 389 ? -23.781 8.227 11.648 1 89.5 389 SER A C 1
ATOM 3060 O O . SER A 1 389 ? -22.609 8.594 11.797 1 89.5 389 SER A O 1
ATOM 3062 N N . ALA A 1 390 ? -24.219 7.297 10.766 1 78.56 390 ALA A N 1
ATOM 3063 C CA . ALA A 1 390 ? -23.219 6.676 9.906 1 78.56 390 ALA A CA 1
ATOM 3064 C C . ALA A 1 390 ? -22.625 7.688 8.93 1 78.56 390 ALA A C 1
ATOM 3066 O O . ALA A 1 390 ? -23.25 8.711 8.633 1 78.56 390 ALA A O 1
ATOM 3067 N N . SER A 1 391 ? -21.453 7.414 8.516 1 66.44 391 SER A N 1
ATOM 3068 C CA . SER A 1 391 ? -20.703 8.352 7.676 1 66.44 391 SER A CA 1
ATOM 3069 C C . SER A 1 391 ? -21.125 8.234 6.215 1 66.44 391 SER A C 1
ATOM 3071 O O . SER A 1 391 ? -20.781 9.086 5.395 1 66.44 391 SER A O 1
ATOM 3073 N N . ASP A 1 392 ? -21.969 7.277 5.918 1 64.31 392 ASP A N 1
ATOM 3074 C CA . ASP A 1 392 ? -22.312 7.094 4.508 1 64.31 392 ASP A CA 1
ATOM 3075 C C . ASP A 1 392 ? -23.344 8.109 4.059 1 64.31 392 ASP A C 1
ATOM 3077 O O . ASP A 1 392 ? -24.094 8.648 4.879 1 64.31 392 ASP A O 1
ATOM 3081 N N . HIS A 1 393 ? -23.312 8.445 2.826 1 56 393 HIS A N 1
ATOM 3082 C CA . HIS A 1 393 ? -24.141 9.484 2.211 1 56 393 HIS A CA 1
ATOM 3083 C C . HIS A 1 393 ? -25.609 9.25 2.475 1 56 393 HIS A C 1
ATOM 3085 O O . HIS A 1 393 ? -26.359 10.195 2.768 1 56 393 HIS A O 1
ATOM 3091 N N . THR A 1 394 ? -25.922 8.047 2.416 1 57.84 394 THR A N 1
ATOM 3092 C CA . THR A 1 394 ? -27.328 7.734 2.574 1 57.84 394 THR A CA 1
ATOM 3093 C C . THR A 1 394 ? -27.797 8.039 3.996 1 57.84 394 THR A C 1
ATOM 3095 O O . THR A 1 394 ? -28.875 8.602 4.195 1 57.84 394 THR A O 1
ATOM 3098 N N . SER A 1 395 ? -27 7.723 4.883 1 62.22 395 SER A N 1
ATOM 3099 C CA . SER A 1 395 ? -27.359 7.926 6.281 1 62.22 395 SER A CA 1
ATOM 3100 C C . SER A 1 395 ? -27.375 9.406 6.637 1 62.22 395 SER A C 1
ATOM 3102 O O . SER A 1 395 ? -28.156 9.836 7.496 1 62.22 395 SER A O 1
ATOM 3104 N N . ARG A 1 396 ? -26.688 10.102 5.938 1 61.19 396 ARG A N 1
ATOM 3105 C CA . ARG A 1 396 ? -26.562 11.531 6.211 1 61.19 396 ARG A CA 1
ATOM 3106 C C . ARG A 1 396 ? -27.859 12.266 5.871 1 61.19 396 ARG A C 1
ATOM 3108 O O . ARG A 1 396 ? -28.172 13.289 6.477 1 61.19 396 ARG A O 1
ATOM 3115 N N . HIS A 1 397 ? -28.531 11.703 5.004 1 65 397 HIS A N 1
ATOM 3116 C CA . HIS A 1 397 ? -29.688 12.445 4.531 1 65 397 HIS A CA 1
ATOM 3117 C C . HIS A 1 397 ? -30.984 11.789 4.977 1 65 397 HIS A C 1
ATOM 3119 O O . HIS A 1 397 ? -32.062 12.258 4.637 1 65 397 HIS A O 1
ATOM 3125 N N . THR A 1 398 ? -30.766 10.742 5.676 1 69.62 398 THR A N 1
ATOM 3126 C CA . THR A 1 398 ? -31.938 10.117 6.258 1 69.62 398 THR A CA 1
ATOM 3127 C C . THR A 1 398 ? -32.406 10.859 7.512 1 69.62 398 THR A C 1
ATOM 3129 O O . THR A 1 398 ? -31.562 11.25 8.336 1 69.62 398 THR A O 1
ATOM 3132 N N . LYS A 1 399 ? -33.688 11.094 7.52 1 76.62 399 LYS A N 1
ATOM 3133 C CA . LYS A 1 399 ? -34.25 11.797 8.672 1 76.62 399 LYS A CA 1
ATOM 3134 C C . LYS A 1 399 ? -34.406 10.859 9.867 1 76.62 399 LYS A C 1
ATOM 3136 O O . LYS A 1 399 ? -34.844 9.711 9.711 1 76.62 399 LYS A O 1
ATOM 3141 N N . GLY A 1 400 ? -33.875 11.375 10.953 1 87.25 400 GLY A N 1
ATOM 3142 C CA . GLY A 1 400 ? -34.031 10.609 12.18 1 87.25 400 GLY A CA 1
ATOM 3143 C C . GLY A 1 400 ? -32.781 9.82 12.555 1 87.25 400 GLY A C 1
ATOM 3144 O O . GLY A 1 400 ? -31.922 9.578 11.711 1 87.25 400 GLY A O 1
ATOM 3145 N N . LEU A 1 401 ? -32.75 9.508 13.82 1 92 401 LEU A N 1
ATOM 3146 C CA . LEU A 1 401 ? -31.719 8.617 14.305 1 92 401 LEU A CA 1
ATOM 3147 C C . LEU A 1 401 ? -32.062 7.164 14 1 92 401 LEU A C 1
ATOM 3149 O O . LEU A 1 401 ? -33.219 6.805 13.898 1 92 401 LEU A O 1
ATOM 3153 N N . CYS A 1 402 ? -31.109 6.355 13.719 1 88.88 402 CYS A N 1
ATOM 3154 C CA . CYS A 1 402 ? -31.406 4.938 13.547 1 88.88 402 CYS A CA 1
ATOM 3155 C C . CYS A 1 402 ? -31.906 4.32 14.852 1 88.88 402 CYS A C 1
ATOM 3157 O O . CYS A 1 402 ? -31.609 4.82 15.938 1 88.88 402 CYS A O 1
ATOM 3159 N N . ASP A 1 403 ? -32.562 3.211 14.836 1 91.31 403 ASP A N 1
ATOM 3160 C CA . ASP A 1 403 ? -33.25 2.6 15.977 1 91.31 403 ASP A CA 1
ATOM 3161 C C . ASP A 1 403 ? -32.25 2.191 17.047 1 91.31 403 ASP A C 1
ATOM 3163 O O . ASP A 1 403 ? -32.531 2.312 18.25 1 91.31 403 ASP A O 1
ATOM 3167 N N . GLU A 1 404 ? -31.156 1.744 16.625 1 91.88 404 GLU A N 1
ATOM 3168 C CA . GLU A 1 404 ? -30.156 1.29 17.594 1 91.88 404 GLU A CA 1
ATOM 3169 C C . GLU A 1 404 ? -29.672 2.438 18.469 1 91.88 404 GLU A C 1
ATOM 3171 O O . GLU A 1 404 ? -29.547 2.279 19.688 1 91.88 404 GLU A O 1
ATOM 3176 N N . ILE A 1 405 ? -29.469 3.574 17.859 1 94.38 405 ILE A N 1
ATOM 3177 C CA . ILE A 1 405 ? -29 4.746 18.594 1 94.38 405 ILE A CA 1
ATOM 3178 C C . ILE A 1 405 ? -30.109 5.289 19.484 1 94.38 405 ILE A C 1
ATOM 3180 O O . ILE A 1 405 ? -29.875 5.648 20.641 1 94.38 405 ILE A O 1
ATOM 3184 N N . LYS A 1 406 ? -31.266 5.344 18.922 1 95.19 406 LYS A N 1
ATOM 3185 C CA . LYS A 1 406 ? -32.438 5.789 19.703 1 95.19 406 LYS A CA 1
ATOM 3186 C C . LYS A 1 406 ? -32.594 4.945 20.969 1 95.19 406 LYS A C 1
ATOM 3188 O O . LYS A 1 406 ? -32.719 5.48 22.062 1 95.19 406 LYS A O 1
ATOM 3193 N N . ASN A 1 407 ? -32.531 3.656 20.75 1 95.69 407 ASN A N 1
ATOM 3194 C CA . ASN A 1 407 ? -32.719 2.719 21.844 1 95.69 407 ASN A CA 1
ATOM 3195 C C . ASN A 1 407 ? -31.578 2.826 22.875 1 95.69 407 ASN A C 1
ATOM 3197 O O . ASN A 1 407 ? -31.797 2.572 24.062 1 95.69 407 ASN A O 1
ATOM 3201 N N . ALA A 1 408 ? -30.422 3.17 22.438 1 96.56 408 ALA A N 1
ATOM 3202 C CA . ALA A 1 408 ? -29.281 3.291 23.328 1 96.56 408 ALA A CA 1
ATOM 3203 C C . ALA A 1 408 ? -29.344 4.59 24.125 1 96.56 408 ALA A C 1
ATOM 3205 O O . ALA A 1 408 ? -28.859 4.652 25.266 1 96.56 408 ALA A O 1
ATOM 3206 N N . LEU A 1 409 ? -29.953 5.656 23.609 1 97.31 409 LEU A N 1
ATOM 3207 C CA . LEU A 1 409 ? -30.031 6.965 24.25 1 97.31 409 LEU A CA 1
ATOM 3208 C C . LEU A 1 409 ? -31.156 7.008 25.281 1 97.31 409 LEU A C 1
ATOM 3210 O O . LEU A 1 409 ? -31.062 7.738 26.266 1 97.31 409 LEU A O 1
ATOM 3214 N N . LEU A 1 410 ? -32.156 6.254 25.109 1 96.88 410 LEU A N 1
ATOM 3215 C CA . LEU A 1 410 ? -33.375 6.332 25.906 1 96.88 410 LEU A CA 1
ATOM 3216 C C . LEU A 1 410 ? -33.094 6.02 27.359 1 96.88 410 LEU A C 1
ATOM 3218 O O . LEU A 1 410 ? -33.562 6.742 28.25 1 96.88 410 LEU A O 1
ATOM 3222 N N . PRO A 1 411 ? -32.344 4.906 27.625 1 96.88 411 PRO A N 1
ATOM 3223 C CA . PRO A 1 411 ? -32.062 4.629 29.031 1 96.88 411 PRO A CA 1
ATOM 3224 C C . PRO A 1 411 ? -31.328 5.766 29.719 1 96.88 411 PRO A C 1
ATOM 3226 O O . PRO A 1 411 ? -31.516 5.996 30.922 1 96.88 411 PRO A O 1
ATOM 3229 N N . LEU A 1 412 ? -30.5 6.465 29.078 1 97.38 412 LEU A N 1
ATOM 3230 C CA . LEU A 1 412 ? -29.797 7.605 29.641 1 97.38 412 LEU A CA 1
ATOM 3231 C C . LEU A 1 412 ? -30.75 8.742 29.969 1 97.38 412 LEU A C 1
ATOM 3233 O O . LEU A 1 412 ? -30.719 9.297 31.062 1 97.38 412 LEU A O 1
ATOM 3237 N N . LEU A 1 413 ? -31.625 9.023 29.047 1 97.44 413 LEU A N 1
ATOM 3238 C CA . LEU A 1 413 ? -32.594 10.102 29.219 1 97.44 413 LEU A CA 1
ATOM 3239 C C . LEU A 1 413 ? -33.594 9.773 30.328 1 97.44 413 LEU A C 1
ATOM 3241 O O . LEU A 1 413 ? -33.938 10.641 31.125 1 97.44 413 LEU A O 1
ATOM 3245 N N . GLU A 1 414 ? -34.031 8.562 30.312 1 97.5 414 GLU A N 1
ATOM 3246 C CA . GLU A 1 414 ? -35 8.117 31.312 1 97.5 414 GLU A CA 1
ATOM 3247 C C . GLU A 1 414 ? -34.438 8.25 32.719 1 97.5 414 GLU A C 1
ATOM 3249 O O . GLU A 1 414 ? -35.188 8.461 33.688 1 97.5 414 GLU A O 1
ATOM 3254 N N . ASN A 1 415 ? -33.188 8.164 32.812 1 97.56 415 ASN A N 1
ATOM 3255 C CA . ASN A 1 415 ? -32.562 8.234 34.125 1 97.56 415 ASN A CA 1
ATOM 3256 C C . ASN A 1 415 ? -32.062 9.648 34.438 1 97.56 415 ASN A C 1
ATOM 3258 O O . ASN A 1 415 ? -31.266 9.844 35.344 1 97.56 415 ASN A O 1
ATOM 3262 N N . GLY A 1 416 ? -32.344 10.555 33.562 1 96.81 416 GLY A N 1
ATOM 3263 C CA . GLY A 1 416 ? -32.125 11.953 33.875 1 96.81 416 GLY A CA 1
ATOM 3264 C C . GLY A 1 416 ? -30.766 12.453 33.375 1 96.81 416 GLY A C 1
ATOM 3265 O O . GLY A 1 416 ? -30.328 13.547 33.75 1 96.81 416 GLY A O 1
ATOM 3266 N N . VAL A 1 417 ? -30.062 11.719 32.656 1 97.5 417 VAL A N 1
ATOM 3267 C CA . VAL A 1 417 ? -28.766 12.109 32.094 1 97.5 417 VAL A CA 1
ATOM 3268 C C . VAL A 1 417 ? -28.953 13.195 31.047 1 97.5 417 VAL A C 1
ATOM 3270 O O . VAL A 1 417 ? -29.938 13.172 30.297 1 97.5 417 VAL A O 1
ATOM 3273 N N . GLN A 1 418 ? -28.016 14.109 31.016 1 97.69 418 GLN A N 1
ATOM 3274 C CA . GLN A 1 418 ? -28.016 15.148 29.984 1 97.69 418 GLN A CA 1
ATOM 3275 C C . GLN A 1 418 ? -27.234 14.711 28.75 1 97.69 418 GLN A C 1
ATOM 3277 O O . GLN A 1 418 ? -26.188 14.07 28.875 1 97.69 418 GLN A O 1
ATOM 3282 N N . ILE A 1 419 ? -27.781 15.055 27.625 1 97.94 419 ILE A N 1
ATOM 3283 C CA . ILE A 1 419 ? -27.125 14.719 26.359 1 97.94 419 ILE A CA 1
ATOM 3284 C C . ILE A 1 419 ? -26.781 15.992 25.609 1 97.94 419 ILE A C 1
ATOM 3286 O O . ILE A 1 419 ? -27.625 16.859 25.391 1 97.94 419 ILE A O 1
ATOM 3290 N N . LEU A 1 420 ? -25.547 16.109 25.25 1 98.06 420 LEU A N 1
ATOM 3291 C CA . LEU A 1 420 ? -25.062 17.203 24.422 1 98.06 420 LEU A CA 1
ATOM 3292 C C . LEU A 1 420 ? -24.672 16.688 23.031 1 98.06 420 LEU A C 1
ATOM 3294 O O . LEU A 1 420 ? -24.078 15.617 22.922 1 98.06 420 LEU A O 1
ATOM 3298 N N . VAL A 1 421 ? -25.047 17.391 21.984 1 97.31 421 VAL A N 1
ATOM 3299 C CA . VAL A 1 421 ? -24.656 17.031 20.625 1 97.31 421 VAL A CA 1
ATOM 3300 C C . VAL A 1 421 ? -23.891 18.203 19.984 1 97.31 421 VAL A C 1
ATOM 3302 O O . VAL A 1 421 ? -24.438 19.297 19.859 1 97.31 421 VAL A O 1
ATOM 3305 N N . ALA A 1 422 ? -22.672 18.016 19.703 1 95.94 422 ALA A N 1
ATOM 3306 C CA . ALA A 1 422 ? -21.859 19 18.984 1 95.94 422 ALA A CA 1
ATOM 3307 C C . ALA A 1 422 ? -21.703 18.625 17.516 1 95.94 422 ALA A C 1
ATOM 3309 O O . ALA A 1 422 ? -21.172 17.562 17.203 1 95.94 422 ALA A O 1
ATOM 3310 N N . THR A 1 423 ? -22.094 19.422 16.578 1 93.5 423 THR A N 1
ATOM 3311 C CA . THR A 1 423 ? -22.125 19.031 15.172 1 93.5 423 THR A CA 1
ATOM 3312 C C . THR A 1 423 ? -21.781 20.219 14.281 1 93.5 423 THR A C 1
ATOM 3314 O O . THR A 1 423 ? -22.016 21.375 14.656 1 93.5 423 THR A O 1
ATOM 3317 N N . GLY A 1 424 ? -21.188 19.922 13.219 1 91.38 424 GLY A N 1
ATOM 3318 C CA . GLY A 1 424 ? -20.938 20.953 12.211 1 91.38 424 GLY A CA 1
ATOM 3319 C C . GLY A 1 424 ? -22.172 21.266 11.391 1 91.38 424 GLY A C 1
ATOM 3320 O O . GLY A 1 424 ? -22.219 22.297 10.711 1 91.38 424 GLY A O 1
ATOM 3321 N N . ARG A 1 425 ? -23.203 20.547 11.562 1 90.25 425 ARG A N 1
ATOM 3322 C CA . ARG A 1 425 ? -24.438 20.672 10.789 1 90.25 425 ARG A CA 1
ATOM 3323 C C . ARG A 1 425 ? -25.375 21.703 11.406 1 90.25 425 ARG A C 1
ATOM 3325 O O . ARG A 1 425 ? -25.078 22.266 12.469 1 90.25 425 ARG A O 1
ATOM 3332 N N . GLY A 1 426 ? -26.469 21.922 10.625 1 88.94 426 GLY A N 1
ATOM 3333 C CA . GLY A 1 426 ? -27.484 22.875 11.07 1 88.94 426 GLY A CA 1
ATOM 3334 C C . GLY A 1 426 ? -28.766 22.203 11.523 1 88.94 426 GLY A C 1
ATOM 3335 O O . GLY A 1 426 ? -28.734 21.219 12.266 1 88.94 426 GLY A O 1
ATOM 3336 N N . LYS A 1 427 ? -29.781 22.703 11.039 1 86.81 427 LYS A N 1
ATOM 3337 C CA . LYS A 1 427 ? -31.109 22.406 11.547 1 86.81 427 LYS A CA 1
ATOM 3338 C C . LYS A 1 427 ? -31.469 20.938 11.344 1 86.81 427 LYS A C 1
ATOM 3340 O O . LYS A 1 427 ? -32.281 20.375 12.094 1 86.81 427 LYS A O 1
ATOM 3345 N N . SER A 1 428 ? -30.812 20.266 10.422 1 89.5 428 SER A N 1
ATOM 3346 C CA . SER A 1 428 ? -31.156 18.891 10.094 1 89.5 428 SER A CA 1
ATOM 3347 C C . SER A 1 428 ? -30.953 17.969 11.289 1 89.5 428 SER A C 1
ATOM 3349 O O . SER A 1 428 ? -31.672 16.984 11.453 1 89.5 428 SER A O 1
ATOM 3351 N N . VAL A 1 429 ? -29.969 18.219 12.156 1 92.31 429 VAL A N 1
ATOM 3352 C CA . VAL A 1 429 ? -29.688 17.375 13.312 1 92.31 429 VAL A CA 1
ATOM 3353 C C . VAL A 1 429 ? -30.781 17.547 14.367 1 92.31 429 VAL A C 1
ATOM 3355 O O . VAL A 1 429 ? -31.25 16.562 14.953 1 92.31 429 VAL A O 1
ATOM 3358 N N . GLY A 1 430 ? -31.156 18.797 14.602 1 93.38 430 GLY A N 1
ATOM 3359 C CA . GLY A 1 430 ? -32.25 19.031 15.516 1 93.38 430 GLY A CA 1
ATOM 3360 C C . GLY A 1 430 ? -33.531 18.328 15.102 1 93.38 430 GLY A C 1
ATOM 3361 O O . GLY A 1 430 ? -34.219 17.734 15.93 1 93.38 430 GLY A O 1
ATOM 3362 N N . GLU A 1 431 ? -33.812 18.391 13.82 1 92.75 431 GLU A N 1
ATOM 3363 C CA . GLU A 1 431 ? -34.969 17.734 13.281 1 92.75 431 GLU A CA 1
ATOM 3364 C C . GLU A 1 431 ? -34.906 16.219 13.469 1 92.75 431 GLU A C 1
ATOM 3366 O O . GLU A 1 431 ? -35.906 15.578 13.797 1 92.75 431 GLU A O 1
ATOM 3371 N N . SER A 1 432 ? -33.75 15.703 13.281 1 93.69 432 SER A N 1
ATOM 3372 C CA . SER A 1 432 ? -33.562 14.266 13.453 1 93.69 432 SER A CA 1
ATOM 3373 C C . SER A 1 432 ? -33.844 13.836 14.891 1 93.69 432 SER A C 1
ATOM 3375 O O . SER A 1 432 ? -34.469 12.812 15.133 1 93.69 432 SER A O 1
ATOM 3377 N N . PHE A 1 433 ? -33.344 14.586 15.828 1 95.5 433 PHE A N 1
ATOM 3378 C CA . PHE A 1 433 ? -33.562 14.273 17.234 1 95.5 433 PHE A CA 1
ATOM 3379 C C . PHE A 1 433 ? -35.031 14.453 17.625 1 95.5 433 PHE A C 1
ATOM 3381 O O . PHE A 1 433 ? -35.562 13.656 18.391 1 95.5 433 PHE A O 1
ATOM 3388 N N . GLN A 1 434 ? -35.656 15.492 17.109 1 95.25 434 GLN A N 1
ATOM 3389 C CA . GLN A 1 434 ? -37.062 15.758 17.422 1 95.25 434 GLN A CA 1
ATOM 3390 C C . GLN A 1 434 ? -37.969 14.641 16.906 1 95.25 434 GLN A C 1
ATOM 3392 O O . GLN A 1 434 ? -38.938 14.289 17.562 1 95.25 434 GLN A O 1
ATOM 3397 N N . GLU A 1 435 ? -37.594 14.148 15.781 1 94 435 GLU A N 1
ATOM 3398 C CA . GLU A 1 435 ? -38.344 13.062 15.188 1 94 435 GLU A CA 1
ATOM 3399 C C . GLU A 1 435 ? -38.188 11.766 15.969 1 94 435 GLU A C 1
ATOM 3401 O O . GLU A 1 435 ? -39.094 10.93 16 1 94 435 GLU A O 1
ATOM 3406 N N . SER A 1 436 ? -37.094 11.547 16.609 1 95.12 436 SER A N 1
ATOM 3407 C CA . SER A 1 436 ? -36.719 10.242 17.141 1 95.12 436 SER A CA 1
ATOM 3408 C C . SER A 1 436 ? -36.938 10.188 18.656 1 95.12 436 SER A C 1
ATOM 3410 O O . SER A 1 436 ? -37.062 9.102 19.234 1 95.12 436 SER A O 1
ATOM 3412 N N . ILE A 1 437 ? -36.906 11.312 19.344 1 96.69 437 ILE A N 1
ATOM 3413 C CA . ILE A 1 437 ? -36.938 11.344 20.812 1 96.69 437 ILE A CA 1
ATOM 3414 C C . ILE A 1 437 ? -38.219 12.031 21.281 1 96.69 437 ILE A C 1
ATOM 3416 O O . ILE A 1 437 ? -38.625 13.07 20.734 1 96.69 437 ILE A O 1
ATOM 3420 N N . ALA A 1 438 ? -38.875 11.508 22.297 1 96.62 438 ALA A N 1
ATOM 3421 C CA . ALA A 1 438 ? -40.125 12.062 22.828 1 96.62 438 ALA A CA 1
ATOM 3422 C C . ALA A 1 438 ? -39.906 13.469 23.375 1 96.62 438 ALA A C 1
ATOM 3424 O O . ALA A 1 438 ? -38.875 13.758 23.969 1 96.62 438 ALA A O 1
ATOM 3425 N N . GLN A 1 439 ? -40.844 14.336 23.312 1 97.06 439 GLN A N 1
ATOM 3426 C CA . GLN A 1 439 ? -40.781 15.75 23.656 1 97.06 439 GLN A CA 1
ATOM 3427 C C . GLN A 1 439 ? -40.438 15.945 25.125 1 97.06 439 GLN A C 1
ATOM 3429 O O . GLN A 1 439 ? -39.75 16.922 25.484 1 97.06 439 GLN A O 1
ATOM 3434 N N . LYS A 1 440 ? -40.844 15.07 26 1 96.94 440 LYS A N 1
ATOM 3435 C CA . LYS A 1 440 ? -40.594 15.195 27.438 1 96.94 440 LYS A CA 1
ATOM 3436 C C . LYS A 1 440 ? -39.094 15.195 27.734 1 96.94 440 LYS A C 1
ATOM 3438 O O . LYS A 1 440 ? -38.688 15.703 28.766 1 96.94 440 LYS A O 1
ATOM 3443 N N . TYR A 1 441 ? -38.281 14.648 26.844 1 97.69 441 TYR A N 1
ATOM 3444 C CA . TYR A 1 441 ? -36.875 14.539 27.078 1 97.69 441 TYR A CA 1
ATOM 3445 C C . TYR A 1 441 ? -36.094 15.688 26.422 1 97.69 441 TYR A C 1
ATOM 3447 O O . TYR A 1 441 ? -34.906 15.828 26.594 1 97.69 441 TYR A O 1
ATOM 3455 N N . TRP A 1 442 ? -36.75 16.562 25.625 1 97.69 442 TRP A N 1
ATOM 3456 C CA . TRP A 1 442 ? -36.094 17.609 24.828 1 97.69 442 TRP A CA 1
ATOM 3457 C C . TRP A 1 442 ? -35.312 18.562 25.734 1 97.69 442 TRP A C 1
ATOM 3459 O O . TRP A 1 442 ? -34.188 18.953 25.391 1 97.69 442 TRP A O 1
ATOM 3469 N N . PRO A 1 443 ? -35.781 18.844 26.875 1 96.94 443 PRO A N 1
ATOM 3470 C CA . PRO A 1 443 ? -35.031 19.766 27.734 1 96.94 443 PRO A CA 1
ATOM 3471 C C . PRO A 1 443 ? -33.688 19.172 28.203 1 96.94 443 PRO A C 1
ATOM 3473 O O . PRO A 1 443 ? -32.812 19.906 28.672 1 96.94 443 PRO A O 1
ATOM 3476 N N . GLN A 1 444 ? -33.531 17.875 28.141 1 97.25 444 GLN A N 1
ATOM 3477 C CA . GLN A 1 444 ? -32.312 17.188 28.562 1 97.25 444 GLN A CA 1
ATOM 3478 C C . GLN A 1 444 ? -31.281 17.156 27.453 1 97.25 444 GLN A C 1
ATOM 3480 O O . GLN A 1 444 ? -30.156 16.703 27.641 1 97.25 444 GLN A O 1
ATOM 3485 N N . ILE A 1 445 ? -31.656 17.672 26.266 1 97.81 445 ILE A N 1
ATOM 3486 C CA . ILE A 1 445 ? -30.797 17.562 25.078 1 97.81 445 ILE A CA 1
ATOM 3487 C C . ILE A 1 445 ? -30.438 18.969 24.578 1 97.81 445 ILE A C 1
ATOM 3489 O O . ILE A 1 445 ? -31.328 19.766 24.281 1 97.81 445 ILE A O 1
ATOM 3493 N N . LYS A 1 446 ? -29.203 19.266 24.531 1 97.44 446 LYS A N 1
ATOM 3494 C CA . LYS A 1 446 ? -28.703 20.5 23.938 1 97.44 446 LYS A CA 1
ATOM 3495 C C . LYS A 1 446 ? -27.891 20.203 22.672 1 97.44 446 LYS A C 1
ATOM 3497 O O . LYS A 1 446 ? -27.141 19.219 22.625 1 97.44 446 LYS A O 1
ATOM 3502 N N . VAL A 1 447 ? -28.047 20.984 21.688 1 96.75 447 VAL A N 1
ATOM 3503 C CA . VAL A 1 447 ? -27.328 20.797 20.422 1 96.75 447 VAL A CA 1
ATOM 3504 C C . VAL A 1 447 ? -26.5 22.031 20.109 1 96.75 447 VAL A C 1
ATOM 3506 O O . VAL A 1 447 ? -27.016 23.156 20.109 1 96.75 447 VAL A O 1
ATOM 3509 N N . GLY A 1 448 ? -25.203 21.797 20.031 1 96.31 448 GLY A N 1
ATOM 3510 C CA . GLY A 1 448 ? -24.328 22.828 19.484 1 96.31 448 GLY A CA 1
ATOM 3511 C C . GLY A 1 448 ? -24.172 22.766 17.984 1 96.31 448 GLY A C 1
ATOM 3512 O O . GLY A 1 448 ? -23.344 22.016 17.469 1 96.31 448 GLY A O 1
ATOM 3513 N N . TYR A 1 449 ? -24.922 23.641 17.312 1 94.94 449 TYR A N 1
ATOM 3514 C CA . TYR A 1 449 ? -24.922 23.688 15.844 1 94.94 449 TYR A CA 1
ATOM 3515 C C . TYR A 1 449 ? -23.703 24.422 15.32 1 94.94 449 TYR A C 1
ATOM 3517 O O . TYR A 1 449 ? -23.094 25.203 16.047 1 94.94 449 TYR A O 1
ATOM 3525 N N . TYR A 1 450 ? -23.328 24.094 14.039 1 93.75 450 TYR A N 1
ATOM 3526 C CA . TYR A 1 450 ? -22.234 24.766 13.359 1 93.75 450 TYR A CA 1
ATOM 3527 C C . TYR A 1 450 ? -20.969 24.781 14.227 1 93.75 450 TYR A C 1
ATOM 3529 O O . TYR A 1 450 ? -20.391 25.844 14.469 1 93.75 450 TYR A O 1
ATOM 3537 N N . ASN A 1 451 ? -20.625 23.625 14.695 1 94 451 ASN A N 1
ATOM 3538 C CA . ASN A 1 451 ? -19.438 23.344 15.492 1 94 451 ASN A CA 1
ATOM 3539 C C . ASN A 1 451 ? -19.438 24.141 16.797 1 94 451 ASN A C 1
ATOM 3541 O O . ASN A 1 451 ? -18.391 24.625 17.234 1 94 451 ASN A O 1
ATOM 3545 N N . GLY A 1 452 ? -20.594 24.359 17.375 1 93.19 452 GLY A N 1
ATOM 3546 C CA . GLY A 1 452 ? -20.703 25 18.672 1 93.19 452 GLY A CA 1
ATOM 3547 C C . GLY A 1 452 ? -20.922 26.5 18.578 1 93.19 452 GLY A C 1
ATOM 3548 O O . GLY A 1 452 ? -20.969 27.188 19.609 1 93.19 452 GLY A O 1
ATOM 3549 N N . ALA A 1 453 ? -21.141 27.016 17.391 1 92.69 453 ALA A N 1
ATOM 3550 C CA . ALA A 1 453 ? -21.344 28.453 17.219 1 92.69 453 ALA A CA 1
ATOM 3551 C C . ALA A 1 453 ? -22.703 28.875 17.781 1 92.69 453 ALA A C 1
ATOM 3553 O O . ALA A 1 453 ? -22.859 30 18.266 1 92.69 453 ALA A O 1
ATOM 3554 N N . CYS A 1 454 ? -23.656 27.969 17.672 1 93.94 454 CYS A N 1
ATOM 3555 C CA . CYS A 1 454 ? -25 28.219 18.172 1 93.94 454 CYS A CA 1
ATOM 3556 C C . CYS A 1 454 ? -25.469 27.062 19.047 1 93.94 454 CYS A C 1
ATOM 3558 O O . CYS A 1 454 ? -25.641 25.938 18.562 1 93.94 454 CYS A O 1
ATOM 3560 N N . LEU A 1 455 ? -25.625 27.328 20.328 1 94.81 455 LEU A N 1
ATOM 3561 C CA . LEU A 1 455 ? -26.047 26.312 21.281 1 94.81 455 LEU A CA 1
ATOM 3562 C C . LEU A 1 455 ? -27.531 26.484 21.625 1 94.81 455 LEU A C 1
ATOM 3564 O O . LEU A 1 455 ? -27.953 27.547 22.047 1 94.81 455 LEU A O 1
ATOM 3568 N N . LEU A 1 456 ? -28.312 25.422 21.406 1 96.19 456 LEU A N 1
ATOM 3569 C CA . LEU A 1 456 ? -29.734 25.484 21.656 1 96.19 456 LEU A CA 1
ATOM 3570 C C . LEU A 1 456 ? -30.234 24.219 22.344 1 96.19 456 LEU A C 1
ATOM 3572 O O . LEU A 1 456 ? -29.672 23.141 22.141 1 96.19 456 LEU A O 1
ATOM 3576 N N . VAL A 1 457 ? -31.219 24.406 23.172 1 96.75 457 VAL A N 1
ATOM 3577 C CA . VAL A 1 457 ? -31.938 23.25 23.688 1 96.75 457 VAL A CA 1
ATOM 3578 C C . VAL A 1 457 ? -32.812 22.656 22.594 1 96.75 457 VAL A C 1
ATOM 3580 O O . VAL A 1 457 ? -33.375 23.391 21.781 1 96.75 457 VAL A O 1
ATOM 3583 N N . LEU A 1 458 ? -32.875 21.375 22.594 1 96.69 458 LEU A N 1
ATOM 3584 C CA . LEU A 1 458 ? -33.719 20.734 21.578 1 96.69 458 LEU A CA 1
ATOM 3585 C C . LEU A 1 458 ? -35.125 21.297 21.609 1 96.69 458 LEU A C 1
ATOM 3587 O O . LEU A 1 458 ? -35.719 21.422 22.672 1 96.69 458 LEU A O 1
ATOM 3591 N N . GLY A 1 459 ? -35.656 21.672 20.438 1 93.81 459 GLY A N 1
ATOM 3592 C CA . GLY A 1 459 ? -37 22.25 20.344 1 93.81 459 GLY A CA 1
ATOM 3593 C C . GLY A 1 459 ? -36.969 23.75 20.094 1 93.81 459 GLY A C 1
ATOM 3594 O O . GLY A 1 459 ? -37.969 24.344 19.719 1 93.81 459 GLY A O 1
ATOM 3595 N N . GLU A 1 460 ? -35.812 24.391 20.234 1 93.75 460 GLU A N 1
ATOM 3596 C CA . GLU A 1 460 ? -35.688 25.828 20.078 1 93.75 460 GLU A CA 1
ATOM 3597 C C . GLU A 1 460 ? -35.094 26.172 18.719 1 93.75 460 GLU A C 1
ATOM 3599 O O . GLU A 1 460 ? -34.5 27.25 18.547 1 93.75 460 GLU A O 1
ATOM 3604 N N . GLU A 1 461 ? -35.156 25.375 17.75 1 89.62 461 GLU A N 1
ATOM 3605 C CA . GLU A 1 461 ? -34.438 25.516 16.484 1 89.62 461 GLU A CA 1
ATOM 3606 C C . GLU A 1 461 ? -34.938 26.719 15.695 1 89.62 461 GLU A C 1
ATOM 3608 O O . GLU A 1 461 ? -34.281 27.156 14.742 1 89.62 461 GLU A O 1
ATOM 3613 N N . ALA A 1 462 ? -36.062 27.281 16.078 1 87.12 462 ALA A N 1
ATOM 3614 C CA . ALA A 1 462 ? -36.531 28.516 15.445 1 87.12 462 ALA A CA 1
ATOM 3615 C C . ALA A 1 462 ? -35.531 29.641 15.633 1 87.12 462 ALA A C 1
ATOM 3617 O O . ALA A 1 462 ? -35.406 30.516 14.766 1 87.12 462 ALA A O 1
ATOM 3618 N N . LYS A 1 463 ? -34.781 29.531 16.688 1 90.81 463 LYS A N 1
ATOM 3619 C CA . LYS A 1 463 ? -33.781 30.531 17 1 90.81 463 LYS A CA 1
ATOM 3620 C C . LYS A 1 463 ? -32.594 30.438 16.062 1 90.81 463 LYS A C 1
ATOM 3622 O O . LYS A 1 463 ? -31.812 31.391 15.945 1 90.81 463 LYS A O 1
ATOM 3627 N N . LEU A 1 464 ? -32.438 29.312 15.453 1 91.19 464 LEU A N 1
ATOM 3628 C CA . LEU A 1 464 ? -31.328 29.094 14.531 1 91.19 464 LEU A CA 1
ATOM 3629 C C . LEU A 1 464 ? -31.422 30.031 13.336 1 91.19 464 LEU A C 1
ATOM 3631 O O . LEU A 1 464 ? -30.406 30.484 12.805 1 91.19 464 LEU A O 1
ATOM 3635 N N . GLU A 1 465 ? -32.656 30.312 12.875 1 86.38 465 GLU A N 1
ATOM 3636 C CA . GLU A 1 465 ? -32.875 31.188 11.734 1 86.38 465 GLU A CA 1
ATOM 3637 C C . GLU A 1 465 ? -32.406 32.625 12.039 1 86.38 465 GLU A C 1
ATOM 3639 O O . GLU A 1 465 ? -31.797 33.281 11.195 1 86.38 465 GLU A O 1
ATOM 3644 N N . ALA A 1 466 ? -32.719 33.031 13.242 1 87.12 466 ALA A N 1
ATOM 3645 C CA . ALA A 1 466 ? -32.281 34.344 13.664 1 87.12 466 ALA A CA 1
ATOM 3646 C C . ALA A 1 466 ? -30.75 34.406 13.727 1 87.12 466 ALA A C 1
ATOM 3648 O O . ALA A 1 466 ? -30.141 35.438 13.391 1 87.12 466 ALA A O 1
ATOM 3649 N N . TRP A 1 467 ? -30.188 33.375 14.141 1 88.31 467 TRP A N 1
ATOM 3650 C CA . TRP A 1 467 ? -28.719 33.312 14.227 1 88.31 467 TRP A CA 1
ATOM 3651 C C . TRP A 1 467 ? -28.094 33.375 12.844 1 88.31 467 TRP A C 1
ATOM 3653 O O . TRP A 1 467 ? -27.047 34 12.68 1 88.31 467 TRP A O 1
ATOM 3663 N N . LYS A 1 468 ? -28.656 32.781 11.891 1 87.31 468 LYS A N 1
ATOM 3664 C CA . LYS A 1 468 ? -28.141 32.75 10.523 1 87.31 468 LYS A CA 1
ATOM 3665 C C . LYS A 1 468 ? -28.141 34.125 9.891 1 87.31 468 LYS A C 1
ATOM 3667 O O . LYS A 1 468 ? -27.438 34.375 8.906 1 87.31 468 LYS A O 1
ATOM 3672 N N . GLU A 1 469 ? -28.922 35.031 10.422 1 86.19 469 GLU A N 1
ATOM 3673 C CA . GLU A 1 469 ? -29.047 36.375 9.859 1 86.19 469 GLU A CA 1
ATOM 3674 C C . GLU A 1 469 ? -27.859 37.25 10.25 1 86.19 469 GLU A C 1
ATOM 3676 O O . GLU A 1 469 ? -27.656 38.344 9.695 1 86.19 469 GLU A O 1
ATOM 3681 N N . GLN A 1 470 ? -27.094 36.719 11.117 1 90.19 470 GLN A N 1
ATOM 3682 C CA . GLN A 1 470 ? -25.875 37.469 11.492 1 90.19 470 GLN A CA 1
ATOM 3683 C C . GLN A 1 470 ? -24.938 37.594 10.297 1 90.19 470 GLN A C 1
ATOM 3685 O O . GLN A 1 470 ? -24.953 36.781 9.383 1 90.19 470 GLN A O 1
ATOM 3690 N N . PRO A 1 471 ? -24.188 38.656 10.359 1 92.94 471 PRO A N 1
ATOM 3691 C CA . PRO A 1 471 ? -23.297 38.906 9.227 1 92.94 471 PRO A CA 1
ATOM 3692 C C . PRO A 1 471 ? -22.25 37.812 9.047 1 92.94 471 PRO A C 1
ATOM 3694 O O . PRO A 1 471 ? -21.734 37.281 10.031 1 92.94 471 PRO A O 1
ATOM 3697 N N . PHE A 1 472 ? -21.922 37.625 7.82 1 95.25 472 PHE A N 1
ATOM 3698 C CA . PHE A 1 472 ? -20.906 36.625 7.477 1 95.25 472 PHE A CA 1
ATOM 3699 C C . PHE A 1 472 ? -19.516 37.219 7.695 1 95.25 472 PHE A C 1
ATOM 3701 O O . PHE A 1 472 ? -19.25 38.375 7.371 1 95.25 472 PHE A O 1
ATOM 3708 N N . ASP A 1 473 ? -18.625 36.5 8.258 1 95.06 473 ASP A N 1
ATOM 3709 C CA . ASP A 1 473 ? -17.297 36.938 8.633 1 95.06 473 ASP A CA 1
ATOM 3710 C C . ASP A 1 473 ? -16.484 37.344 7.402 1 95.06 473 ASP A C 1
ATOM 3712 O O . ASP A 1 473 ? -16.484 36.625 6.395 1 95.06 473 ASP A O 1
ATOM 3716 N N . SER A 1 474 ? -15.773 38.406 7.465 1 95.19 474 SER A N 1
ATOM 3717 C CA . SER A 1 474 ? -15.07 38.969 6.32 1 95.19 474 SER A CA 1
ATOM 3718 C C . SER A 1 474 ? -13.891 38.062 5.91 1 95.19 474 SER A C 1
ATOM 3720 O O . SER A 1 474 ? -13.578 37.969 4.727 1 95.19 474 SER A O 1
ATOM 3722 N N . GLU A 1 475 ? -13.211 37.5 6.895 1 95.38 475 GLU A N 1
ATOM 3723 C CA . GLU A 1 475 ? -12.094 36.625 6.578 1 95.38 475 GLU A CA 1
ATOM 3724 C C . GLU A 1 475 ? -12.57 35.375 5.836 1 95.38 475 GLU A C 1
ATOM 3726 O O . GLU A 1 475 ? -11.898 34.875 4.922 1 95.38 475 GLU A O 1
ATOM 3731 N N . LEU A 1 476 ? -13.672 34.844 6.266 1 96.62 476 LEU A N 1
ATOM 3732 C CA . LEU A 1 476 ? -14.25 33.656 5.605 1 96.62 476 LEU A CA 1
ATOM 3733 C C . LEU A 1 476 ? -14.641 34 4.168 1 96.62 476 LEU A C 1
ATOM 3735 O O . LEU A 1 476 ? -14.453 33.188 3.268 1 96.62 476 LEU A O 1
ATOM 3739 N N . LYS A 1 477 ? -15.18 35.156 4.004 1 96.81 477 LYS A N 1
ATOM 3740 C CA . LYS A 1 477 ? -15.539 35.594 2.656 1 96.81 477 LYS A CA 1
ATOM 3741 C C . LYS A 1 477 ? -14.312 35.719 1.766 1 96.81 477 LYS A C 1
ATOM 3743 O O . LYS A 1 477 ? -14.336 35.281 0.603 1 96.81 477 LYS A O 1
ATOM 3748 N N . ALA A 1 478 ? -13.305 36.312 2.303 1 97.06 478 ALA A N 1
ATOM 3749 C CA . ALA A 1 478 ? -12.055 36.438 1.561 1 97.06 478 ALA A CA 1
ATOM 3750 C C . ALA A 1 478 ? -11.5 35.094 1.155 1 97.06 478 ALA A C 1
ATOM 3752 O O . ALA A 1 478 ? -10.984 34.938 0.047 1 97.06 478 ALA A O 1
ATOM 3753 N N . LEU A 1 479 ? -11.531 34.156 2.076 1 97.12 479 LEU A N 1
ATOM 3754 C CA . LEU A 1 479 ? -11.055 32.812 1.78 1 97.12 479 LEU A CA 1
ATOM 3755 C C . LEU A 1 479 ? -11.875 32.156 0.668 1 97.12 479 LEU A C 1
ATOM 3757 O O . LEU A 1 479 ? -11.32 31.531 -0.231 1 97.12 479 LEU A O 1
ATOM 3761 N N . GLU A 1 480 ? -13.172 32.281 0.753 1 97.06 480 GLU A N 1
ATOM 3762 C CA . GLU A 1 480 ? -14.062 31.719 -0.261 1 97.06 480 GLU A CA 1
ATOM 3763 C C . GLU A 1 480 ? -13.719 32.25 -1.649 1 97.06 480 GLU A C 1
ATOM 3765 O O . GLU A 1 480 ? -13.664 31.484 -2.615 1 97.06 480 GLU A O 1
ATOM 3770 N N . GLU A 1 481 ? -13.539 33.5 -1.743 1 96.56 481 GLU A N 1
ATOM 3771 C CA . GLU A 1 481 ? -13.227 34.156 -3.02 1 96.56 481 GLU A CA 1
ATOM 3772 C C . GLU A 1 481 ? -11.891 33.656 -3.562 1 96.56 481 GLU A C 1
ATOM 3774 O O . GLU A 1 481 ? -11.766 33.375 -4.754 1 96.56 481 GLU A O 1
ATOM 3779 N N . GLU A 1 482 ? -10.906 33.562 -2.68 1 96.31 482 GLU A N 1
ATOM 3780 C CA . GLU A 1 482 ? -9.594 33.094 -3.105 1 96.31 482 GLU A CA 1
ATOM 3781 C C . GLU A 1 482 ? -9.648 31.641 -3.543 1 96.31 482 GLU A C 1
ATOM 3783 O O . GLU A 1 482 ? -8.953 31.25 -4.477 1 96.31 482 GLU A O 1
ATOM 3788 N N . LEU A 1 483 ? -10.422 30.812 -2.797 1 96.06 483 LEU A N 1
ATOM 3789 C CA . LEU A 1 483 ? -10.578 29.406 -3.139 1 96.06 483 LEU A CA 1
ATOM 3790 C C . LEU A 1 483 ? -11.148 29.25 -4.543 1 96.06 483 LEU A C 1
ATOM 3792 O O . LEU A 1 483 ? -10.688 28.406 -5.312 1 96.06 483 LEU A O 1
ATOM 3796 N N . LYS A 1 484 ? -12.078 30.094 -4.922 1 95.38 484 LYS A N 1
ATOM 3797 C CA . LYS A 1 484 ? -12.711 30.047 -6.234 1 95.38 484 LYS A CA 1
ATOM 3798 C C . LYS A 1 484 ? -11.727 30.406 -7.34 1 95.38 484 LYS A C 1
ATOM 3800 O O . LYS A 1 484 ? -11.82 29.891 -8.461 1 95.38 484 LYS A O 1
ATOM 3805 N N . VAL A 1 485 ? -10.828 31.188 -6.973 1 94.38 485 VAL A N 1
ATOM 3806 C CA . VAL A 1 485 ? -9.812 31.594 -7.941 1 94.38 485 VAL A CA 1
ATOM 3807 C C . VAL A 1 485 ? -8.805 30.469 -8.125 1 94.38 485 VAL A C 1
ATOM 3809 O O . VAL A 1 485 ? -8.445 30.125 -9.258 1 94.38 485 VAL A O 1
ATOM 3812 N N . ARG A 1 486 ? -8.328 29.875 -7.043 1 94.06 486 ARG A N 1
ATOM 3813 C CA . ARG A 1 486 ? -7.277 28.859 -7.098 1 94.06 486 ARG A CA 1
ATOM 3814 C C . ARG A 1 486 ? -7.82 27.547 -7.621 1 94.06 486 ARG A C 1
ATOM 3816 O O . ARG A 1 486 ? -7.086 26.766 -8.234 1 94.06 486 ARG A O 1
ATOM 3823 N N . LEU A 1 487 ? -9.07 27.281 -7.242 1 92.88 487 LEU A N 1
ATOM 3824 C CA . LEU A 1 487 ? -9.742 26.062 -7.691 1 92.88 487 LEU A CA 1
ATOM 3825 C C . LEU A 1 487 ? -11.102 26.391 -8.305 1 92.88 487 LEU A C 1
ATOM 3827 O O . LEU A 1 487 ? -12.133 26.281 -7.641 1 92.88 487 LEU A O 1
ATOM 3831 N N . PRO A 1 488 ? -11.031 26.609 -9.57 1 90.06 488 PRO A N 1
ATOM 3832 C CA . PRO A 1 488 ? -12.289 27 -10.203 1 90.06 488 PRO A CA 1
ATOM 3833 C C . PRO A 1 488 ? -13.367 25.922 -10.125 1 90.06 488 PRO A C 1
ATOM 3835 O O . PRO A 1 488 ? -13.055 24.734 -10.203 1 90.06 488 PRO A O 1
ATOM 3838 N N . LYS A 1 489 ? -14.586 26.281 -10 1 83.06 489 LYS A N 1
ATOM 3839 C CA . LYS A 1 489 ? -15.734 25.391 -9.812 1 83.06 489 LYS A CA 1
ATOM 3840 C C . LYS A 1 489 ? -15.859 24.406 -10.969 1 83.06 489 LYS A C 1
ATOM 3842 O O . LYS A 1 489 ? -16.359 23.297 -10.789 1 83.06 489 LYS A O 1
ATOM 3847 N N . GLY A 1 490 ? -15.422 24.703 -12.07 1 85.44 490 GLY A N 1
ATOM 3848 C CA . GLY A 1 490 ? -15.477 23.781 -13.188 1 85.44 490 GLY A CA 1
ATOM 3849 C C . GLY A 1 490 ? -14.492 22.625 -13.055 1 85.44 490 GLY A C 1
ATOM 3850 O O . GLY A 1 490 ? -14.664 21.594 -13.695 1 85.44 490 GLY A O 1
ATOM 3851 N N . CYS A 1 491 ? -13.555 22.75 -12.188 1 89.88 491 CYS A N 1
ATOM 3852 C CA . CYS A 1 491 ? -12.516 21.734 -12.031 1 89.88 491 CYS A CA 1
ATOM 3853 C C . CYS A 1 491 ? -12.852 20.781 -10.906 1 89.88 491 CYS A C 1
ATOM 3855 O O . CYS A 1 491 ? -12.625 19.562 -11.023 1 89.88 491 CYS A O 1
ATOM 3857 N N . VAL A 1 492 ? -13.312 21.297 -9.812 1 89.81 492 VAL A N 1
ATOM 3858 C CA . VAL A 1 492 ? -13.742 20.5 -8.672 1 89.81 492 VAL A CA 1
ATOM 3859 C C . VAL A 1 492 ? -15.148 20.906 -8.25 1 89.81 492 VAL A C 1
ATOM 3861 O O . VAL A 1 492 ? -15.438 22.094 -8.102 1 89.81 492 VAL A O 1
ATOM 3864 N N . ASP A 1 493 ? -15.961 19.953 -8.031 1 87.75 493 ASP A N 1
ATOM 3865 C CA . ASP A 1 493 ? -17.375 20.203 -7.738 1 87.75 493 ASP A CA 1
ATOM 3866 C C . ASP A 1 493 ? -17.594 20.359 -6.234 1 87.75 493 ASP A C 1
ATOM 3868 O O . ASP A 1 493 ? -18.344 19.594 -5.625 1 87.75 493 ASP A O 1
ATOM 3872 N N . TYR A 1 494 ? -17.062 21.422 -5.688 1 90.25 494 TYR A N 1
ATOM 3873 C CA . TYR A 1 494 ? -17.328 21.734 -4.289 1 90.25 494 TYR A CA 1
ATOM 3874 C C . TYR A 1 494 ? -18.359 22.859 -4.172 1 90.25 494 TYR A C 1
ATOM 3876 O O . TYR A 1 494 ? -18.484 23.703 -5.07 1 90.25 494 TYR A O 1
ATOM 3884 N N . LYS A 1 495 ? -19.172 22.859 -3.154 1 92.31 495 LYS A N 1
ATOM 3885 C CA . LYS A 1 495 ? -20.156 23.875 -2.832 1 92.31 495 LYS A CA 1
ATOM 3886 C C . LYS A 1 495 ? -19.844 24.547 -1.5 1 92.31 495 LYS A C 1
ATOM 3888 O O . LYS A 1 495 ? -19.453 23.891 -0.537 1 92.31 495 LYS A O 1
ATOM 3893 N N . CYS A 1 496 ? -19.953 25.875 -1.53 1 93.88 496 CYS A N 1
ATOM 3894 C CA . CYS A 1 496 ? -19.719 26.641 -0.318 1 93.88 496 CYS A CA 1
ATOM 3895 C C . CYS A 1 496 ? -21.031 27.141 0.28 1 93.88 496 CYS A C 1
ATOM 3897 O O . CYS A 1 496 ? -21.891 27.656 -0.438 1 93.88 496 CYS A O 1
ATOM 3899 N N . GLU A 1 497 ? -21.188 26.891 1.487 1 93 497 GLU A N 1
ATOM 3900 C CA . GLU A 1 497 ? -22.328 27.422 2.227 1 93 497 GLU A CA 1
ATOM 3901 C C . GLU A 1 497 ? -21.875 28.391 3.318 1 93 497 GLU A C 1
ATOM 3903 O O . GLU A 1 497 ? -21.141 28 4.234 1 93 497 GLU A O 1
ATOM 3908 N N . GLU A 1 498 ? -22.359 29.594 3.227 1 93.81 498 GLU A N 1
ATOM 3909 C CA . GLU A 1 498 ? -22 30.641 4.168 1 93.81 498 GLU A CA 1
ATOM 3910 C C . GLU A 1 498 ? -22.922 30.641 5.387 1 93.81 498 GLU A C 1
ATOM 3912 O O . GLU A 1 498 ? -24.141 30.703 5.25 1 93.81 498 GLU A O 1
ATOM 3917 N N . ARG A 1 499 ? -22.297 30.484 6.52 1 90.88 499 ARG A N 1
ATOM 3918 C CA . ARG A 1 499 ? -23.031 30.516 7.777 1 90.88 499 ARG A CA 1
ATOM 3919 C C . ARG A 1 499 ? -22.359 31.422 8.789 1 90.88 499 ARG A C 1
ATOM 3921 O O . ARG A 1 499 ? -21.75 30.953 9.758 1 90.88 499 ARG A O 1
ATOM 3928 N N . SER A 1 500 ? -22.516 32.688 8.859 1 91.88 500 SER A N 1
ATOM 3929 C CA . SER A 1 500 ? -22.031 33.75 9.711 1 91.88 500 SER A CA 1
ATOM 3930 C C . SER A 1 500 ? -20.578 33.531 10.109 1 91.88 500 SER A C 1
ATOM 3932 O O . SER A 1 500 ? -19.672 34.156 9.562 1 91.88 500 SER A O 1
ATOM 3934 N N . LEU A 1 501 ? -20.297 32.406 10.984 1 94.62 501 LEU A N 1
ATOM 3935 C CA . LEU A 1 501 ? -18.953 32.156 11.516 1 94.62 501 LEU A CA 1
ATOM 3936 C C . LEU A 1 501 ? -18.375 30.875 10.977 1 94.62 501 LEU A C 1
ATOM 3938 O O . LEU A 1 501 ? -17.328 30.406 11.461 1 94.62 501 LEU A O 1
ATOM 3942 N N . GLN A 1 502 ? -19.016 30.328 10.008 1 94.62 502 GLN A N 1
ATOM 3943 C CA . GLN A 1 502 ? -18.578 29.047 9.43 1 94.62 502 GLN A CA 1
ATOM 3944 C C . GLN A 1 502 ? -18.812 29.031 7.922 1 94.62 502 GLN A C 1
ATOM 3946 O O . GLN A 1 502 ? -19.875 29.438 7.445 1 94.62 502 GLN A O 1
ATOM 3951 N N . LEU A 1 503 ? -17.812 28.703 7.211 1 96 503 LEU A N 1
ATOM 3952 C CA . LEU A 1 503 ? -17.922 28.375 5.797 1 96 503 LEU A CA 1
ATOM 3953 C C . LEU A 1 503 ? -17.875 26.859 5.586 1 96 503 LEU A C 1
ATOM 3955 O O . LEU A 1 503 ? -16.828 26.234 5.797 1 96 503 LEU A O 1
ATOM 3959 N N . SER A 1 504 ? -18.969 26.266 5.242 1 93.94 504 SER A N 1
ATOM 3960 C CA . SER A 1 504 ? -19.031 24.828 5.012 1 93.94 504 SER A CA 1
ATOM 3961 C C . SER A 1 504 ? -18.797 24.484 3.545 1 93.94 504 SER A C 1
ATOM 3963 O O . SER A 1 504 ? -19.438 25.062 2.66 1 93.94 504 SER A O 1
ATOM 3965 N N . ILE A 1 505 ? -17.844 23.656 3.334 1 93.38 505 ILE A N 1
ATOM 3966 C CA . ILE A 1 505 ? -17.547 23.203 1.978 1 93.38 505 ILE A CA 1
ATOM 3967 C C . ILE A 1 505 ? -17.984 21.75 1.816 1 93.38 505 ILE A C 1
ATOM 3969 O O . ILE A 1 505 ? -17.5 20.859 2.527 1 93.38 505 ILE A O 1
ATOM 3973 N N . GLU A 1 506 ? -18.859 21.531 1.01 1 86.31 506 GLU A N 1
ATOM 3974 C CA . GLU A 1 506 ? -19.391 20.219 0.699 1 86.31 506 GLU A CA 1
ATOM 3975 C C . GLU A 1 506 ? -19.547 20.016 -0.807 1 86.31 506 GLU A C 1
ATOM 3977 O O . GLU A 1 506 ? -19.188 20.906 -1.591 1 86.31 506 GLU A O 1
ATOM 3982 N N . GLY A 1 507 ? -19.859 18.828 -1.256 1 80.5 507 GLY A N 1
ATOM 3983 C CA . GLY A 1 507 ? -20.078 18.562 -2.668 1 80.5 507 GLY A CA 1
ATOM 3984 C C . GLY A 1 507 ? -19.812 17.125 -3.053 1 80.5 507 GLY A C 1
ATOM 3985 O O . GLY A 1 507 ? -19.516 16.281 -2.193 1 80.5 507 GLY A O 1
ATOM 3986 N N . GLU A 1 508 ? -20.047 16.875 -4.262 1 78.94 508 GLU A N 1
ATOM 3987 C CA . GLU A 1 508 ? -19.75 15.555 -4.805 1 78.94 508 GLU A CA 1
ATOM 3988 C C . GLU A 1 508 ? -18.281 15.422 -5.172 1 78.94 508 GLU A C 1
ATOM 3990 O O . GLU A 1 508 ? -17.922 15.461 -6.352 1 78.94 508 GLU A O 1
ATOM 3995 N N . MET A 1 509 ? -17.5 15.336 -4.125 1 81.25 509 MET A N 1
ATOM 3996 C CA . MET A 1 509 ? -16.062 15.234 -4.301 1 81.25 509 MET A CA 1
ATOM 3997 C C . MET A 1 509 ? -15.562 13.844 -3.92 1 81.25 509 MET A C 1
ATOM 3999 O O . MET A 1 509 ? -16.062 13.242 -2.965 1 81.25 509 MET A O 1
ATOM 4003 N N . THR A 1 510 ? -14.664 13.43 -4.75 1 77.44 510 THR A N 1
ATOM 4004 C CA . THR A 1 510 ? -13.93 12.25 -4.309 1 77.44 510 THR A CA 1
ATOM 4005 C C . THR A 1 510 ? -13.07 12.57 -3.088 1 77.44 510 THR A C 1
ATOM 4007 O O . THR A 1 510 ? -12.867 13.742 -2.758 1 77.44 510 THR A O 1
ATOM 4010 N N . GLN A 1 511 ? -12.633 11.641 -2.414 1 77.12 511 GLN A N 1
ATOM 4011 C CA . GLN A 1 511 ? -11.75 11.844 -1.266 1 77.12 511 GLN A CA 1
ATOM 4012 C C . GLN A 1 511 ? -10.508 12.633 -1.658 1 77.12 511 GLN A C 1
ATOM 4014 O O . GLN A 1 511 ? -10.039 13.477 -0.896 1 77.12 511 GLN A O 1
ATOM 4019 N N . THR A 1 512 ? -10.008 12.352 -2.836 1 78.5 512 THR A N 1
ATOM 4020 C CA . THR A 1 512 ? -8.805 13.031 -3.309 1 78.5 512 THR A CA 1
ATOM 4021 C C . THR A 1 512 ? -9.094 14.508 -3.586 1 78.5 512 THR A C 1
ATOM 4023 O O . THR A 1 512 ? -8.266 15.375 -3.297 1 78.5 512 THR A O 1
ATOM 4026 N N . GLU A 1 513 ? -10.188 14.734 -4.152 1 85 513 GLU A N 1
ATOM 4027 C CA . GLU A 1 513 ? -10.578 16.125 -4.422 1 85 513 GLU A CA 1
ATOM 4028 C C . GLU A 1 513 ? -10.82 16.891 -3.127 1 85 513 GLU A C 1
ATOM 4030 O O . GLU A 1 513 ? -10.461 18.062 -3.02 1 85 513 GLU A O 1
ATOM 4035 N N . SER A 1 514 ? -11.406 16.172 -2.211 1 87.12 514 SER A N 1
ATOM 4036 C CA . SER A 1 514 ? -11.617 16.781 -0.905 1 87.12 514 SER A CA 1
ATOM 4037 C C . SER A 1 514 ? -10.297 17.125 -0.235 1 87.12 514 SER A C 1
ATOM 4039 O O . SER A 1 514 ? -10.18 18.172 0.414 1 87.12 514 SER A O 1
ATOM 4041 N N . GLN A 1 515 ? -9.367 16.281 -0.387 1 87.69 515 GLN A N 1
ATOM 4042 C CA . GLN A 1 515 ? -8.047 16.531 0.168 1 87.69 515 GLN A CA 1
ATOM 4043 C C . GLN A 1 515 ? -7.379 17.719 -0.519 1 87.69 515 GLN A C 1
ATOM 4045 O O . GLN A 1 515 ? -6.707 18.531 0.132 1 87.69 515 GLN A O 1
ATOM 4050 N N . LEU A 1 516 ? -7.547 17.828 -1.811 1 90.19 516 LEU A N 1
ATOM 4051 C CA . LEU A 1 516 ? -7.016 18.953 -2.566 1 90.19 516 LEU A CA 1
ATOM 4052 C C . LEU A 1 516 ? -7.617 20.266 -2.076 1 90.19 516 LEU A C 1
ATOM 4054 O O . LEU A 1 516 ? -6.902 21.25 -1.892 1 90.19 516 LEU A O 1
ATOM 4058 N N . VAL A 1 517 ? -8.883 20.25 -1.881 1 92.31 517 VAL A N 1
ATOM 4059 C CA . VAL A 1 517 ? -9.562 21.453 -1.398 1 92.31 517 VAL A CA 1
ATOM 4060 C C . VAL A 1 517 ? -9.047 21.812 -0.009 1 92.31 517 VAL A C 1
ATOM 4062 O O . VAL A 1 517 ? -8.773 22.984 0.272 1 92.31 517 VAL A O 1
ATOM 4065 N N . TYR A 1 518 ? -8.938 20.812 0.815 1 92.31 518 TYR A N 1
ATOM 4066 C CA . TYR A 1 518 ? -8.43 21.031 2.164 1 92.31 518 TYR A CA 1
ATOM 4067 C C . TYR A 1 518 ? -7.043 21.672 2.129 1 92.31 518 TYR A C 1
ATOM 4069 O O . TYR A 1 518 ? -6.797 22.672 2.793 1 92.31 518 TYR A O 1
ATOM 4077 N N . GLU A 1 519 ? -6.156 21.094 1.36 1 92.31 519 GLU A N 1
ATOM 4078 C CA . GLU A 1 519 ? -4.789 21.578 1.267 1 92.31 519 GLU A CA 1
ATOM 4079 C C . GLU A 1 519 ? -4.754 23 0.694 1 92.31 519 GLU A C 1
ATOM 4081 O O . GLU A 1 519 ? -3.98 23.844 1.153 1 92.31 519 GLU A O 1
ATOM 4086 N N . THR A 1 520 ? -5.574 23.25 -0.294 1 94.19 520 THR A N 1
ATOM 4087 C CA . THR A 1 520 ? -5.652 24.578 -0.893 1 94.19 520 THR A CA 1
ATOM 4088 C C . THR A 1 520 ? -6.113 25.609 0.134 1 94.19 520 THR A C 1
ATOM 4090 O O . THR A 1 520 ? -5.574 26.719 0.194 1 94.19 520 THR A O 1
ATOM 4093 N N . CYS A 1 521 ? -7.094 25.234 0.928 1 95.38 521 CYS A N 1
ATOM 4094 C CA . CYS A 1 521 ? -7.566 26.141 1.968 1 95.38 521 CYS A CA 1
ATOM 4095 C C . CYS A 1 521 ? -6.465 26.438 2.975 1 95.38 521 CYS A C 1
ATOM 4097 O O . CYS A 1 521 ? -6.273 27.594 3.367 1 95.38 521 CYS A O 1
ATOM 4099 N N . CYS A 1 522 ? -5.781 25.422 3.381 1 93.62 522 CYS A N 1
ATOM 4100 C CA . CYS A 1 522 ? -4.68 25.625 4.316 1 93.62 522 CYS A CA 1
ATOM 4101 C C . CYS A 1 522 ? -3.613 26.531 3.719 1 93.62 522 CYS A C 1
ATOM 4103 O O . CYS A 1 522 ? -3.088 27.406 4.406 1 93.62 522 CYS A O 1
ATOM 4105 N N . GLU A 1 523 ? -3.33 26.375 2.459 1 94.56 523 GLU A N 1
ATOM 4106 C CA . GLU A 1 523 ? -2.344 27.203 1.778 1 94.56 523 GLU A CA 1
ATOM 4107 C C . GLU A 1 523 ? -2.803 28.656 1.714 1 94.56 523 GLU A C 1
ATOM 4109 O O . GLU A 1 523 ? -2.008 29.578 1.931 1 94.56 523 GLU A O 1
ATOM 4114 N N . ILE A 1 524 ? -4.039 28.844 1.426 1 95.38 524 ILE A N 1
ATOM 4115 C CA . ILE A 1 524 ? -4.598 30.188 1.332 1 95.38 524 ILE A CA 1
ATOM 4116 C C . ILE A 1 524 ? -4.457 30.906 2.676 1 95.38 524 ILE A C 1
ATOM 4118 O O . ILE A 1 524 ? -4.047 32.062 2.73 1 95.38 524 ILE A O 1
ATOM 4122 N N . ILE A 1 525 ? -4.812 30.219 3.713 1 93.62 525 ILE A N 1
ATOM 4123 C CA . ILE A 1 525 ? -4.746 30.812 5.047 1 93.62 525 ILE A CA 1
ATOM 4124 C C . ILE A 1 525 ? -3.314 31.25 5.348 1 93.62 525 ILE A C 1
ATOM 4126 O O . ILE A 1 525 ? -3.09 32.312 5.891 1 93.62 525 ILE A O 1
ATOM 4130 N N . TRP A 1 526 ? -2.492 30.453 4.91 1 88.25 526 TRP A N 1
ATOM 4131 C CA . TRP A 1 526 ? -1.089 30.766 5.172 1 88.25 526 TRP A CA 1
ATOM 4132 C C . TRP A 1 526 ? -0.591 31.875 4.258 1 88.25 526 TRP A C 1
ATOM 4134 O O . TRP A 1 526 ? 0.042 32.812 4.719 1 88.25 526 TRP A O 1
ATOM 4144 N N . ASP A 1 527 ? -0.878 31.766 3.012 1 90.69 527 ASP A N 1
ATOM 4145 C CA . ASP A 1 527 ? -0.388 32.719 2.014 1 90.69 527 ASP A CA 1
ATOM 4146 C C . ASP A 1 527 ? -0.897 34.125 2.297 1 90.69 527 ASP A C 1
ATOM 4148 O O . ASP A 1 527 ? -0.164 35.094 2.125 1 90.69 527 ASP A O 1
ATOM 4152 N N . LYS A 1 528 ? -2.094 34.156 2.707 1 91.31 528 LYS A N 1
ATOM 4153 C CA . LYS A 1 528 ? -2.721 35.438 2.92 1 91.31 528 LYS A CA 1
ATOM 4154 C C . LYS A 1 528 ? -2.629 35.875 4.383 1 91.31 528 LYS A C 1
ATOM 4156 O O . LYS A 1 528 ? -3.125 36.938 4.758 1 91.31 528 LYS A O 1
ATOM 4161 N N . GLN A 1 529 ? -2.031 35.062 5.188 1 86.75 529 GLN A N 1
ATOM 4162 C CA . GLN A 1 529 ? -1.864 35.312 6.613 1 86.75 529 GLN A CA 1
ATOM 4163 C C . GLN A 1 529 ? -3.199 35.656 7.273 1 86.75 529 GLN A C 1
ATOM 4165 O O . GLN A 1 529 ? -3.328 36.688 7.949 1 86.75 529 GLN A O 1
ATOM 4170 N N . MET A 1 530 ? -4.102 34.844 6.98 1 91.06 530 MET A N 1
ATOM 4171 C CA . MET A 1 530 ? -5.438 35.062 7.527 1 91.06 530 MET A CA 1
ATOM 4172 C C . MET A 1 530 ? -5.461 34.812 9.031 1 91.06 530 MET A C 1
ATOM 4174 O O . MET A 1 530 ? -4.773 33.906 9.523 1 91.06 530 MET A O 1
ATOM 4178 N N . LYS A 1 531 ? -6.23 35.594 9.68 1 87.19 531 LYS A N 1
ATOM 4179 C CA . LYS A 1 531 ? -6.219 35.531 11.141 1 87.19 531 LYS A CA 1
ATOM 4180 C C . LYS A 1 531 ? -7.535 35 11.672 1 87.19 531 LYS A C 1
ATOM 4182 O O . LYS A 1 531 ? -8.602 35.281 11.141 1 87.19 531 LYS A O 1
ATOM 4187 N N . GLY A 1 532 ? -7.387 34.156 12.617 1 88.12 532 GLY A N 1
ATOM 4188 C CA . GLY A 1 532 ? -8.539 33.75 13.398 1 88.12 532 GLY A CA 1
ATOM 4189 C C . GLY A 1 532 ? -9.406 32.719 12.695 1 88.12 532 GLY A C 1
ATOM 4190 O O . GLY A 1 532 ? -10.594 32.594 13.008 1 88.12 532 GLY A O 1
ATOM 4191 N N . ILE A 1 533 ? -8.938 32.188 11.703 1 92.56 533 ILE A N 1
ATOM 4192 C CA . ILE A 1 533 ? -9.758 31.188 11.039 1 92.56 533 ILE A CA 1
ATOM 4193 C C . ILE A 1 533 ? -9.008 29.859 11 1 92.56 533 ILE A C 1
ATOM 4195 O O . ILE A 1 533 ? -7.781 29.828 11.039 1 92.56 533 ILE A O 1
ATOM 4199 N N . ARG A 1 534 ? -9.758 28.75 10.906 1 91 534 ARG A N 1
ATOM 4200 C CA . ARG A 1 534 ? -9.195 27.406 10.875 1 91 534 ARG A CA 1
ATOM 4201 C C . ARG A 1 534 ? -10.055 26.469 10.039 1 91 534 ARG A C 1
ATOM 4203 O O . ARG A 1 534 ? -11.281 26.609 10 1 91 534 ARG A O 1
ATOM 4210 N N . VAL A 1 535 ? -9.352 25.531 9.414 1 93.06 535 VAL A N 1
ATOM 4211 C CA . VAL A 1 535 ? -10.047 24.516 8.648 1 93.06 535 VAL A CA 1
ATOM 4212 C C . VAL A 1 535 ? -10.234 23.266 9.508 1 93.06 535 VAL A C 1
ATOM 4214 O O . VAL A 1 535 ? -9.273 22.734 10.062 1 93.06 535 VAL A O 1
ATOM 4217 N N . TRP A 1 536 ? -11.383 22.797 9.586 1 91.5 536 TRP A N 1
ATOM 4218 C CA . TRP A 1 536 ? -11.703 21.547 10.273 1 91.5 536 TRP A CA 1
ATOM 4219 C C . TRP A 1 536 ? -12.219 20.5 9.289 1 91.5 536 TRP A C 1
ATOM 4221 O O . TRP A 1 536 ? -13.047 20.797 8.43 1 91.5 536 TRP A O 1
ATOM 4231 N N . CYS A 1 537 ? -11.68 19.312 9.445 1 88.81 537 CYS A N 1
ATOM 4232 C CA . CYS A 1 537 ? -12.094 18.234 8.57 1 88.81 537 CYS A CA 1
ATOM 4233 C C . CYS A 1 537 ? -13.055 17.281 9.289 1 88.81 537 CYS A C 1
ATOM 4235 O O . CYS A 1 537 ? -12.93 17.078 10.5 1 88.81 537 CYS A O 1
ATOM 4237 N N . SER A 1 538 ? -13.977 16.875 8.523 1 83.69 538 SER A N 1
ATOM 4238 C CA . SER A 1 538 ? -14.836 15.773 8.945 1 83.69 538 SER A CA 1
ATOM 4239 C C . SER A 1 538 ? -14.812 14.633 7.934 1 83.69 538 SER A C 1
ATOM 4241 O O . SER A 1 538 ? -14.117 14.711 6.918 1 83.69 538 SER A O 1
ATOM 4243 N N . SER A 1 539 ? -15.445 13.492 8.18 1 68.44 539 SER A N 1
ATOM 4244 C CA . SER A 1 539 ? -15.453 12.328 7.297 1 68.44 539 SER A CA 1
ATOM 4245 C C . SER A 1 539 ? -16.078 12.664 5.949 1 68.44 539 SER A C 1
ATOM 4247 O O . SER A 1 539 ? -15.836 11.977 4.953 1 68.44 539 SER A O 1
ATOM 4249 N N . HIS A 1 540 ? -16.875 13.773 5.871 1 67.44 540 HIS A N 1
ATOM 4250 C CA . HIS A 1 540 ? -17.641 13.992 4.652 1 67.44 540 HIS A CA 1
ATOM 4251 C C . HIS A 1 540 ? -17.516 15.438 4.168 1 67.44 540 HIS A C 1
ATOM 4253 O O . HIS A 1 540 ? -18.016 15.781 3.094 1 67.44 540 HIS A O 1
ATOM 4259 N N . SER A 1 541 ? -16.953 16.188 5.008 1 81.06 541 SER A N 1
ATOM 4260 C CA . SER A 1 541 ? -16.938 17.609 4.691 1 81.06 541 SER A CA 1
ATOM 4261 C C . SER A 1 541 ? -15.805 18.328 5.422 1 81.06 541 SER A C 1
ATOM 4263 O O . SER A 1 541 ? -15.023 17.703 6.137 1 81.06 541 SER A O 1
ATOM 4265 N N . MET A 1 542 ? -15.711 19.562 5.012 1 91.25 542 MET A N 1
ATOM 4266 C CA . MET A 1 542 ? -14.789 20.438 5.734 1 91.25 542 MET A CA 1
ATOM 4267 C C . MET A 1 542 ? -15.453 21.766 6.094 1 91.25 542 MET A C 1
ATOM 4269 O O . MET A 1 542 ? -16.312 22.25 5.355 1 91.25 542 MET A O 1
ATOM 4273 N N . ASP A 1 543 ? -15.18 22.266 7.258 1 94.06 543 ASP A N 1
ATOM 4274 C CA . ASP A 1 543 ? -15.688 23.531 7.766 1 94.06 543 ASP A CA 1
ATOM 4275 C C . ASP A 1 543 ? -14.547 24.5 8.094 1 94.06 543 ASP A C 1
ATOM 4277 O O . ASP A 1 543 ? -13.617 24.141 8.812 1 94.06 543 ASP A O 1
ATOM 4281 N N . ILE A 1 544 ? -14.617 25.625 7.496 1 96 544 ILE A N 1
ATOM 4282 C CA . ILE A 1 544 ? -13.727 26.703 7.898 1 96 544 ILE A CA 1
ATOM 4283 C C . ILE A 1 544 ? -14.438 27.609 8.898 1 96 544 ILE A C 1
ATOM 4285 O O . ILE A 1 544 ? -15.523 28.109 8.625 1 96 544 ILE A O 1
ATOM 4289 N N . VAL A 1 545 ? -13.844 27.797 10.031 1 95.62 545 VAL A N 1
ATOM 4290 C CA . VAL A 1 545 ? -14.555 28.484 11.109 1 95.62 545 VAL A CA 1
ATOM 4291 C C . VAL A 1 545 ? -13.695 29.609 11.664 1 95.62 545 VAL A C 1
ATOM 4293 O O . VAL A 1 545 ? -12.477 29.625 11.484 1 95.62 545 VAL A O 1
ATOM 4296 N N . VAL A 1 546 ? -14.391 30.609 12.234 1 93.88 546 VAL A N 1
ATOM 4297 C CA . VAL A 1 546 ? -13.711 31.641 13.008 1 93.88 546 VAL A CA 1
ATOM 4298 C C . VAL A 1 546 ? -13.312 31.094 14.375 1 93.88 546 VAL A C 1
ATOM 4300 O O . VAL A 1 546 ? -14.141 31 15.281 1 93.88 546 VAL A O 1
ATOM 4303 N N . TYR A 1 547 ? -12.125 30.922 14.414 1 86.12 547 TYR A N 1
ATOM 4304 C CA . TYR A 1 547 ? -11.625 30.219 15.594 1 86.12 547 TYR A CA 1
ATOM 4305 C C . TYR A 1 547 ? -11.781 31.078 16.844 1 86.12 547 TYR A C 1
ATOM 4307 O O . TYR A 1 547 ? -11.906 32.312 16.75 1 86.12 547 TYR A O 1
ATOM 4315 N N . ARG A 1 548 ? -11.984 30.672 18.078 1 80.38 548 ARG A N 1
ATOM 4316 C CA . ARG A 1 548 ? -12.203 31.297 19.375 1 80.38 548 ARG A CA 1
ATOM 4317 C C . ARG A 1 548 ? -13.695 31.531 19.625 1 80.38 548 ARG A C 1
ATOM 4319 O O . ARG A 1 548 ? -14.141 31.562 20.781 1 80.38 548 ARG A O 1
ATOM 4326 N N . LYS A 1 549 ? -14.32 31.797 18.391 1 88.62 549 LYS A N 1
ATOM 4327 C CA . LYS A 1 549 ? -15.758 32 18.531 1 88.62 549 LYS A CA 1
ATOM 4328 C C . LYS A 1 549 ? -16.516 30.703 18.312 1 88.62 549 LYS A C 1
ATOM 4330 O O . LYS A 1 549 ? -17.656 30.547 18.766 1 88.62 549 LYS A O 1
ATOM 4335 N N . VAL A 1 550 ? -15.938 29.906 17.562 1 92.31 550 VAL A N 1
ATOM 4336 C CA . VAL A 1 550 ? -16.547 28.625 17.234 1 92.31 550 VAL A CA 1
ATOM 4337 C C . VAL A 1 550 ? -15.711 27.484 17.797 1 92.31 550 VAL A C 1
ATOM 4339 O O . VAL A 1 550 ? -14.516 27.375 17.484 1 92.31 550 VAL A O 1
ATOM 4342 N N . SER A 1 551 ? -16.328 26.656 18.625 1 91.38 551 SER A N 1
ATOM 4343 C CA . SER A 1 551 ? -15.672 25.484 19.219 1 91.38 551 SER A CA 1
ATOM 4344 C C . SER A 1 551 ? -16.703 24.484 19.734 1 91.38 551 SER A C 1
ATOM 4346 O O . SER A 1 551 ? -17.719 24.875 20.312 1 91.38 551 SER A O 1
ATOM 4348 N N . LYS A 1 552 ? -16.359 23.312 19.531 1 92.56 552 LYS A N 1
ATOM 4349 C CA . LYS A 1 552 ? -17.266 22.297 20.047 1 92.56 552 LYS A CA 1
ATOM 4350 C C . LYS A 1 552 ? -17.188 22.219 21.578 1 92.56 552 LYS A C 1
ATOM 4352 O O . LYS A 1 552 ? -18.047 21.625 22.219 1 92.56 552 LYS A O 1
ATOM 4357 N N . LEU A 1 553 ? -16.281 22.844 22.172 1 91.69 553 LEU A N 1
ATOM 4358 C CA . LEU A 1 553 ? -16.156 22.891 23.625 1 91.69 553 LEU A CA 1
ATOM 4359 C C . LEU A 1 553 ? -17.25 23.734 24.25 1 91.69 553 LEU A C 1
ATOM 4361 O O . LEU A 1 553 ? -17.531 23.625 25.453 1 91.69 553 LEU A O 1
ATOM 4365 N N . GLN A 1 554 ? -17.766 24.516 23.438 1 90.19 554 GLN A N 1
ATOM 4366 C CA . GLN A 1 554 ? -18.781 25.438 23.953 1 90.19 554 GLN A CA 1
ATOM 4367 C C . GLN A 1 554 ? -20 24.672 24.469 1 90.19 554 GLN A C 1
ATOM 4369 O O . GLN A 1 554 ? -20.734 25.172 25.312 1 90.19 554 GLN A O 1
ATOM 4374 N N . VAL A 1 555 ? -20.125 23.516 23.984 1 90.44 555 VAL A N 1
ATOM 4375 C CA . VAL A 1 555 ? -21.281 22.719 24.391 1 90.44 555 VAL A CA 1
ATOM 4376 C C . VAL A 1 555 ? -21.031 22.125 25.781 1 90.44 555 VAL A C 1
ATOM 4378 O O . VAL A 1 555 ? -21.984 21.734 26.469 1 90.44 555 VAL A O 1
ATOM 4381 N N . ILE A 1 556 ? -19.828 22.109 26.156 1 93.31 556 ILE A N 1
ATOM 4382 C CA . ILE A 1 556 ? -19.453 21.438 27.406 1 93.31 556 ILE A CA 1
ATOM 4383 C C . ILE A 1 556 ? -19.391 22.469 28.531 1 93.31 556 ILE A C 1
ATOM 4385 O O . ILE A 1 556 ? -18.406 23.203 28.656 1 93.31 556 ILE A O 1
ATOM 4389 N N . GLU A 1 557 ? -20.234 22.391 29.438 1 90.5 557 GLU A N 1
ATOM 4390 C CA . GLU A 1 557 ? -20.297 23.328 30.562 1 90.5 557 GLU A CA 1
ATOM 4391 C C . GLU A 1 557 ? -19.516 22.797 31.766 1 90.5 557 GLU A C 1
ATOM 4393 O O . GLU A 1 557 ? -18.875 23.562 32.469 1 90.5 557 GLU A O 1
ATOM 4398 N N . ASP A 1 558 ? -19.531 21.484 31.906 1 93.19 558 ASP A N 1
ATOM 4399 C CA . ASP A 1 558 ? -18.859 20.828 33.031 1 93.19 558 ASP A CA 1
ATOM 4400 C C . ASP A 1 558 ? -17.984 19.688 32.531 1 93.19 558 ASP A C 1
ATOM 4402 O O . ASP A 1 558 ? -18.391 18.531 32.562 1 93.19 558 ASP A O 1
ATOM 4406 N N . PRO A 1 559 ? -16.797 20 32.188 1 92.38 559 PRO A N 1
ATOM 4407 C CA . PRO A 1 559 ? -15.914 18.984 31.625 1 92.38 559 PRO A CA 1
ATOM 4408 C C . PRO A 1 559 ? -15.609 17.859 32.594 1 92.38 559 PRO A C 1
ATOM 4410 O O . PRO A 1 559 ? -15.328 16.734 32.188 1 92.38 559 PRO A O 1
ATOM 4413 N N . GLU A 1 560 ? -15.656 18.094 33.938 1 93.62 560 GLU A N 1
ATOM 4414 C CA . GLU A 1 560 ? -15.297 17.094 34.938 1 93.62 560 GLU A CA 1
ATOM 4415 C C . GLU A 1 560 ? -16.375 16.016 35.031 1 93.62 560 GLU A C 1
ATOM 4417 O O . GLU A 1 560 ? -16.125 14.93 35.562 1 93.62 560 GLU A O 1
ATOM 4422 N N . ASN A 1 561 ? -17.547 16.359 34.594 1 96.25 561 ASN A N 1
ATOM 4423 C CA . ASN A 1 561 ? -18.641 15.406 34.719 1 96.25 561 ASN A CA 1
ATOM 4424 C C . ASN A 1 561 ? -19.25 15.078 33.344 1 96.25 561 ASN A C 1
ATOM 4426 O O . ASN A 1 561 ? -20.406 14.648 33.25 1 96.25 561 ASN A O 1
ATOM 4430 N N . THR A 1 562 ? -18.516 15.359 32.281 1 97.56 562 THR A N 1
ATOM 4431 C CA . THR A 1 562 ? -19.016 15.102 30.938 1 97.56 562 THR A CA 1
ATOM 4432 C C . THR A 1 562 ? -18.125 14.102 30.203 1 97.56 562 THR A C 1
ATOM 4434 O O . THR A 1 562 ? -16.906 14.289 30.125 1 97.56 562 THR A O 1
ATOM 4437 N N . LEU A 1 563 ? -18.703 13.031 29.75 1 98.06 563 LEU A N 1
ATOM 4438 C CA . LEU A 1 563 ? -18 12.094 28.859 1 98.06 563 LEU A CA 1
ATOM 4439 C C . LEU A 1 563 ? -18.172 12.492 27.406 1 98.06 563 LEU A C 1
ATOM 4441 O O . LEU A 1 563 ? -19.297 12.648 26.922 1 98.06 563 LEU A O 1
ATOM 4445 N N . CYS A 1 564 ? -17.078 12.688 26.719 1 98.25 564 CYS A N 1
ATOM 4446 C CA . CYS A 1 564 ? -17.125 13.141 25.344 1 98.25 564 CYS A CA 1
ATOM 4447 C C . CYS A 1 564 ? -16.828 11.992 24.375 1 98.25 564 CYS A C 1
ATOM 4449 O O . CYS A 1 564 ? -15.883 11.234 24.594 1 98.25 564 CYS A O 1
ATOM 4451 N N . ILE A 1 565 ? -17.609 11.812 23.312 1 98.31 565 ILE A N 1
ATOM 4452 C CA . ILE A 1 565 ? -17.438 10.773 22.297 1 98.31 565 ILE A CA 1
ATOM 4453 C C . ILE A 1 565 ? -17.5 11.391 20.906 1 98.31 565 ILE A C 1
ATOM 4455 O O . ILE A 1 565 ? -18.453 12.117 20.578 1 98.31 565 ILE A O 1
ATOM 4459 N N . GLY A 1 566 ? -16.531 11.18 20.094 1 97.06 566 GLY A N 1
ATOM 4460 C CA . GLY A 1 566 ? -16.469 11.695 18.734 1 97.06 566 GLY A CA 1
ATOM 4461 C C . GLY A 1 566 ? -15.609 10.852 17.812 1 97.06 566 GLY A C 1
ATOM 4462 O O . GLY A 1 566 ? -14.961 9.898 18.266 1 97.06 566 GLY A O 1
ATOM 4463 N N . ASP A 1 567 ? -15.586 11.148 16.469 1 94.44 567 ASP A N 1
ATOM 4464 C CA . ASP A 1 567 ? -14.922 10.25 15.531 1 94.44 567 ASP A CA 1
ATOM 4465 C C . ASP A 1 567 ? -13.594 10.836 15.055 1 94.44 567 ASP A C 1
ATOM 4467 O O . ASP A 1 567 ? -12.648 10.102 14.758 1 94.44 567 ASP A O 1
ATOM 4471 N N . TYR A 1 568 ? -13.453 12.133 14.922 1 93.88 568 TYR A N 1
ATOM 4472 C CA . TYR A 1 568 ? -12.273 12.734 14.305 1 93.88 568 TYR A CA 1
ATOM 4473 C C . TYR A 1 568 ? -11.43 13.453 15.352 1 93.88 568 TYR A C 1
ATOM 4475 O O . TYR A 1 568 ? -11.406 14.68 15.398 1 93.88 568 TYR A O 1
ATOM 4483 N N . GLY A 1 569 ? -10.547 12.711 15.992 1 95.31 569 GLY A N 1
ATOM 4484 C CA . GLY A 1 569 ? -9.836 13.211 17.156 1 95.31 569 GLY A CA 1
ATOM 4485 C C . GLY A 1 569 ? -8.445 13.742 16.828 1 95.31 569 GLY A C 1
ATOM 4486 O O . GLY A 1 569 ? -7.73 14.203 17.719 1 95.31 569 GLY A O 1
ATOM 4487 N N . THR A 1 570 ? -8.055 13.758 15.57 1 93.94 570 THR A N 1
ATOM 4488 C CA . THR A 1 570 ? -6.766 14.328 15.203 1 93.94 570 THR A CA 1
ATOM 4489 C C . THR A 1 570 ? -6.832 15.852 15.188 1 93.94 570 THR A C 1
ATOM 4491 O O . THR A 1 570 ? -7.918 16.438 15.211 1 93.94 570 THR A O 1
ATOM 4494 N N . VAL A 1 571 ? -5.754 16.406 15.094 1 90.62 571 VAL A N 1
ATOM 4495 C CA . VAL A 1 571 ? -5.648 17.859 15.242 1 90.62 571 VAL A CA 1
ATOM 4496 C C . VAL A 1 571 ? -6.438 18.547 14.133 1 90.62 571 VAL A C 1
ATOM 4498 O O . VAL A 1 571 ? -7 19.625 14.336 1 90.62 571 VAL A O 1
ATOM 4501 N N . GLU A 1 572 ? -6.547 17.938 12.969 1 90.06 572 GLU A N 1
ATOM 4502 C CA . GLU A 1 572 ? -7.258 18.531 11.844 1 90.06 572 GLU A CA 1
ATOM 4503 C C . GLU A 1 572 ? -8.758 18.266 11.938 1 90.06 572 GLU A C 1
ATOM 4505 O O . GLU A 1 572 ? -9.547 18.906 11.234 1 90.06 572 GLU A O 1
ATOM 4510 N N . GLY A 1 573 ? -9.117 17.422 12.836 1 92.69 573 GLY A N 1
ATOM 4511 C CA . GLY A 1 573 ? -10.516 17.031 12.938 1 92.69 573 GLY A CA 1
ATOM 4512 C C . GLY A 1 573 ? -11.352 18 13.742 1 92.69 573 GLY A C 1
ATOM 4513 O O . GLY A 1 573 ? -10.852 18.641 14.68 1 92.69 573 GLY A O 1
ATOM 4514 N N . ASN A 1 574 ? -12.633 18.047 13.477 1 92.12 574 ASN A N 1
ATOM 4515 C CA . ASN A 1 574 ? -13.516 19 14.156 1 92.12 574 ASN A CA 1
ATOM 4516 C C . ASN A 1 574 ? -13.859 18.531 15.57 1 92.12 574 ASN A C 1
ATOM 4518 O O . ASN A 1 574 ? -14.398 19.297 16.359 1 92.12 574 ASN A O 1
ATOM 4522 N N . ASP A 1 575 ? -13.461 17.297 15.891 1 94.88 575 ASP A N 1
ATOM 4523 C CA . ASP A 1 575 ? -13.727 16.812 17.234 1 94.88 575 ASP A CA 1
ATOM 4524 C C . ASP A 1 575 ? -12.492 16.953 18.125 1 94.88 575 ASP A C 1
ATOM 4526 O O . ASP A 1 575 ? -12.516 16.562 19.297 1 94.88 575 ASP A O 1
ATOM 4530 N N . TYR A 1 576 ? -11.453 17.422 17.594 1 94.25 576 TYR A N 1
ATOM 4531 C CA . TYR A 1 576 ? -10.18 17.438 18.297 1 94.25 576 TYR A CA 1
ATOM 4532 C C . TYR A 1 576 ? -10.32 18.094 19.672 1 94.25 576 TYR A C 1
ATOM 4534 O O . TYR A 1 576 ? -9.938 17.516 20.688 1 94.25 576 TYR A O 1
ATOM 4542 N N . GLU A 1 577 ? -10.898 19.25 19.734 1 93 577 GLU A N 1
ATOM 4543 C CA . GLU A 1 577 ? -11.008 20.016 20.969 1 93 577 GLU A CA 1
ATOM 4544 C C . GLU A 1 577 ? -11.852 19.266 22 1 93 577 GLU A C 1
ATOM 4546 O O . GLU A 1 577 ? -11.461 19.156 23.172 1 93 577 GLU A O 1
ATOM 4551 N N . MET A 1 578 ? -12.922 18.766 21.5 1 95.38 578 MET A N 1
ATOM 4552 C CA . MET A 1 578 ? -13.812 18.031 22.391 1 95.38 578 MET A CA 1
ATOM 4553 C C . MET A 1 578 ? -13.133 16.75 22.891 1 95.38 578 MET A C 1
ATOM 4555 O O . MET A 1 578 ? -13.297 16.391 24.062 1 95.38 578 MET A O 1
ATOM 4559 N N . LEU A 1 579 ? -12.32 16.156 22.047 1 96.31 579 LEU A N 1
ATOM 4560 C CA . LEU A 1 579 ? -11.727 14.875 22.391 1 96.31 579 LEU A CA 1
ATOM 4561 C C . LEU A 1 579 ? -10.398 15.07 23.109 1 96.31 579 LEU A C 1
ATOM 4563 O O . LEU A 1 579 ? -9.734 14.094 23.469 1 96.31 579 LEU A O 1
ATOM 4567 N N . THR A 1 580 ? -10.023 16.234 23.391 1 93.12 580 THR A N 1
ATOM 4568 C CA . THR A 1 580 ? -8.867 16.516 24.234 1 93.12 580 THR A CA 1
ATOM 4569 C C . THR A 1 580 ? -9.281 16.609 25.703 1 93.12 580 THR A C 1
ATOM 4571 O O . THR A 1 580 ? -8.43 16.609 26.594 1 93.12 580 THR A O 1
ATOM 4574 N N . CYS A 1 581 ? -10.57 16.656 25.938 1 93.81 581 CYS A N 1
ATOM 4575 C CA . CYS A 1 581 ? -11.07 16.641 27.297 1 93.81 581 CYS A CA 1
ATOM 4576 C C . CYS A 1 581 ? -10.586 15.406 28.047 1 93.81 581 CYS A C 1
ATOM 4578 O O . CYS A 1 581 ? -10.281 14.383 27.438 1 93.81 581 CYS A O 1
ATOM 4580 N N . LYS A 1 582 ? -10.586 15.547 29.344 1 94.31 582 LYS A N 1
ATOM 4581 C CA . LYS A 1 582 ? -10.055 14.516 30.234 1 94.31 582 LYS A CA 1
ATOM 4582 C C . LYS A 1 582 ? -10.773 13.188 30.016 1 94.31 582 LYS A C 1
ATOM 4584 O O . LYS A 1 582 ? -10.148 12.125 29.984 1 94.31 582 LYS A O 1
ATOM 4589 N N . TYR A 1 583 ? -12.086 13.242 29.922 1 97.25 583 TYR A N 1
ATOM 4590 C CA . TYR A 1 583 ? -12.906 12.055 29.703 1 97.25 583 TYR A CA 1
ATOM 4591 C C . TYR A 1 583 ? -13.445 12.031 28.281 1 97.25 583 TYR A C 1
ATOM 4593 O O . TYR A 1 583 ? -14.523 12.57 28.016 1 97.25 583 TYR A O 1
ATOM 4601 N N . SER A 1 584 ? -12.664 11.477 27.422 1 97.75 584 SER A N 1
ATOM 4602 C CA . SER A 1 584 ? -13.039 11.492 26.016 1 97.75 584 SER A CA 1
ATOM 4603 C C . SER A 1 584 ? -12.672 10.18 25.328 1 97.75 584 SER A C 1
ATOM 4605 O O . SER A 1 584 ? -11.633 9.586 25.625 1 97.75 584 SER A O 1
ATOM 4607 N N . LEU A 1 585 ? -13.516 9.695 24.438 1 98.19 585 LEU A N 1
ATOM 4608 C CA . LEU A 1 585 ? -13.32 8.477 23.672 1 98.19 585 LEU A CA 1
ATOM 4609 C C . LEU A 1 585 ? -13.562 8.734 22.188 1 98.19 585 LEU A C 1
ATOM 4611 O O . LEU A 1 585 ? -14.562 9.344 21.812 1 98.19 585 LEU A O 1
ATOM 4615 N N . SER A 1 586 ? -12.617 8.344 21.422 1 97.81 586 SER A N 1
ATOM 4616 C CA . SER A 1 586 ? -12.805 8.414 19.984 1 97.81 586 SER A CA 1
ATOM 4617 C C . SER A 1 586 ? -13.406 7.121 19.438 1 97.81 586 SER A C 1
ATOM 4619 O O . SER A 1 586 ? -13.172 6.043 19.984 1 97.81 586 SER A O 1
ATOM 4621 N N . VAL A 1 587 ? -14.148 7.266 18.328 1 96.75 587 VAL A N 1
ATOM 4622 C CA . VAL A 1 587 ? -14.742 6.086 17.703 1 96.75 587 VAL A CA 1
ATOM 4623 C C . VAL A 1 587 ? -14.086 5.832 16.344 1 96.75 587 VAL A C 1
ATOM 4625 O O . VAL A 1 587 ? -14.531 4.961 15.602 1 96.75 587 VAL A O 1
ATOM 4628 N N . ASP A 1 588 ? -13.07 6.613 15.992 1 93.81 588 ASP A N 1
ATOM 4629 C CA . ASP A 1 588 ? -12.344 6.41 14.75 1 93.81 588 ASP A CA 1
ATOM 4630 C C . ASP A 1 588 ? -10.906 6.918 14.859 1 93.81 588 ASP A C 1
ATOM 4632 O O . ASP A 1 588 ? -10.023 6.199 15.336 1 93.81 588 ASP A O 1
ATOM 4636 N N . ARG A 1 589 ? -10.656 8.203 14.578 1 94.5 589 ARG A N 1
ATOM 4637 C CA . ARG A 1 589 ? -9.305 8.75 14.586 1 94.5 589 ARG A CA 1
ATOM 4638 C C . ARG A 1 589 ? -8.938 9.289 15.961 1 94.5 589 ARG A C 1
ATOM 4640 O O . ARG A 1 589 ? -9.773 9.875 16.656 1 94.5 589 ARG A O 1
ATOM 4647 N N . VAL A 1 590 ? -7.68 9.102 16.312 1 97.12 590 VAL A N 1
ATOM 4648 C CA . VAL A 1 590 ? -7.25 9.469 17.656 1 97.12 590 VAL A CA 1
ATOM 4649 C C . VAL A 1 590 ? -6.062 10.43 17.578 1 97.12 590 VAL A C 1
ATOM 4651 O O . VAL A 1 590 ? -5.344 10.453 16.578 1 97.12 590 VAL A O 1
ATOM 4654 N N . SER A 1 591 ? -5.93 11.242 18.578 1 96.44 591 SER A N 1
ATOM 4655 C CA . SER A 1 591 ? -4.727 12.055 18.719 1 96.44 591 SER A CA 1
ATOM 4656 C C . SER A 1 591 ? -3.578 11.234 19.312 1 96.44 591 SER A C 1
ATOM 4658 O O . SER A 1 591 ? -3.76 10.07 19.672 1 96.44 591 SER A O 1
ATOM 4660 N N . LYS A 1 592 ? -2.416 11.836 19.438 1 95.5 592 LYS A N 1
ATOM 4661 C CA . LYS A 1 592 ? -1.246 11.148 19.984 1 95.5 592 LYS A CA 1
ATOM 4662 C C . LYS A 1 592 ? -1.144 11.367 21.484 1 95.5 592 LYS A C 1
ATOM 4664 O O . LYS A 1 592 ? -0.286 10.773 22.141 1 95.5 592 LYS A O 1
ATOM 4669 N N . ASN A 1 593 ? -2.07 12.109 22.047 1 94.88 593 ASN A N 1
ATOM 4670 C CA . ASN A 1 593 ? -2.068 12.391 23.469 1 94.88 593 ASN A CA 1
ATOM 4671 C C . ASN A 1 593 ? -2.33 11.133 24.297 1 94.88 593 ASN A C 1
ATOM 4673 O O . ASN A 1 593 ? -3.342 10.453 24.094 1 94.88 593 ASN A O 1
ATOM 4677 N N . ALA A 1 594 ? -1.442 10.859 25.203 1 95.44 594 ALA A N 1
ATOM 4678 C CA . ALA A 1 594 ? -1.529 9.625 25.984 1 95.44 594 ALA A CA 1
ATOM 4679 C C . ALA A 1 594 ? -2.58 9.734 27.078 1 95.44 594 ALA A C 1
ATOM 4681 O O . ALA A 1 594 ? -2.986 8.727 27.672 1 95.44 594 ALA A O 1
ATOM 4682 N N . GLU A 1 595 ? -3.139 10.875 27.281 1 95.25 595 GLU A N 1
ATOM 4683 C CA . GLU A 1 595 ? -4.02 11.07 28.422 1 95.25 595 GLU A CA 1
ATOM 4684 C C . GLU A 1 595 ? -5.48 11.148 27.984 1 95.25 595 GLU A C 1
ATOM 4686 O O . GLU A 1 595 ? -6.387 11.133 28.828 1 95.25 595 GLU A O 1
ATOM 4691 N N . SER A 1 596 ? -5.711 11.258 26.734 1 95.81 596 SER A N 1
ATOM 4692 C CA . SER A 1 596 ? -7.086 11.422 26.281 1 95.81 596 SER A CA 1
ATOM 4693 C C . SER A 1 596 ? -7.262 10.898 24.859 1 95.81 596 SER A C 1
ATOM 4695 O O . SER A 1 596 ? -6.305 10.414 24.25 1 95.81 596 SER A O 1
ATOM 4697 N N . CYS A 1 597 ? -8.508 10.914 24.359 1 97.69 597 CYS A N 1
ATOM 4698 C CA . CYS A 1 597 ? -8.852 10.625 22.969 1 97.69 597 CYS A CA 1
ATOM 4699 C C . CYS A 1 597 ? -8.445 9.203 22.594 1 97.69 597 CYS A C 1
ATOM 4701 O O . CYS A 1 597 ? -7.875 8.984 21.516 1 97.69 597 CYS A O 1
ATOM 4703 N N . TRP A 1 598 ? -8.664 8.242 23.484 1 98.12 598 TRP A N 1
ATOM 4704 C CA . TRP A 1 598 ? -8.383 6.844 23.188 1 98.12 598 TRP A CA 1
ATOM 4705 C C . TRP A 1 598 ? -9.539 6.199 22.438 1 98.12 598 TRP A C 1
ATOM 4707 O O . TRP A 1 598 ? -10.688 6.621 22.562 1 98.12 598 TRP A O 1
ATOM 4717 N N . ASN A 1 599 ? -9.273 5.332 21.641 1 97.75 599 ASN A N 1
ATOM 4718 C CA . ASN A 1 599 ? -10.211 4.398 21.016 1 97.75 599 ASN A CA 1
ATOM 4719 C C . ASN A 1 599 ? -9.984 2.973 21.516 1 97.75 599 ASN A C 1
ATOM 4721 O O . ASN A 1 599 ? -9.062 2.291 21.062 1 97.75 599 ASN A O 1
ATOM 4725 N N . ILE A 1 600 ? -10.844 2.49 22.391 1 97.19 600 ILE A N 1
ATOM 4726 C CA . ILE A 1 600 ? -10.594 1.234 23.078 1 97.19 600 ILE A CA 1
ATOM 4727 C C . ILE A 1 600 ? -11.586 0.173 22.609 1 97.19 600 ILE A C 1
ATOM 4729 O O . ILE A 1 600 ? -11.836 -0.811 23.297 1 97.19 600 ILE A O 1
ATOM 4733 N N . VAL A 1 601 ? -12.203 0.438 21.469 1 94.88 601 VAL A N 1
ATOM 4734 C CA . VAL A 1 601 ? -13.133 -0.539 20.922 1 94.88 601 VAL A CA 1
ATOM 4735 C C . VAL A 1 601 ? -12.359 -1.68 20.266 1 94.88 601 VAL A C 1
ATOM 4737 O O . VAL A 1 601 ? -11.18 -1.529 19.922 1 94.88 601 VAL A O 1
ATOM 4740 N N . PRO A 1 602 ? -13 -2.818 20.125 1 90.19 602 PRO A N 1
ATOM 4741 C CA . PRO A 1 602 ? -12.328 -3.93 19.453 1 90.19 602 PRO A CA 1
ATOM 4742 C C . PRO A 1 602 ? -11.961 -3.604 18 1 90.19 602 PRO A C 1
ATOM 4744 O O . PRO A 1 602 ? -12.523 -2.68 17.406 1 90.19 602 PRO A O 1
ATOM 4747 N N . SER A 1 603 ? -11.039 -4.387 17.516 1 88.19 603 SER A N 1
ATOM 4748 C CA . SER A 1 603 ? -10.609 -4.215 16.125 1 88.19 603 SER A CA 1
ATOM 4749 C C . SER A 1 603 ? -11.773 -4.383 15.164 1 88.19 603 SER A C 1
ATOM 4751 O O . SER A 1 603 ? -12.656 -5.219 15.391 1 88.19 603 SER A O 1
ATOM 4753 N N . GLY A 1 604 ? -11.828 -3.607 14.18 1 85.94 604 GLY A N 1
ATOM 4754 C CA . GLY A 1 604 ? -12.836 -3.734 13.148 1 85.94 604 GLY A CA 1
ATOM 4755 C C . GLY A 1 604 ? -14.102 -2.953 13.445 1 85.94 604 GLY A C 1
ATOM 4756 O O . GLY A 1 604 ? -14.984 -2.834 12.594 1 85.94 604 GLY A O 1
ATOM 4757 N N . VAL A 1 605 ? -14.203 -2.436 14.68 1 88.56 605 VAL A N 1
ATOM 4758 C CA . VAL A 1 605 ? -15.375 -1.668 15.086 1 88.56 605 VAL A CA 1
ATOM 4759 C C . VAL A 1 605 ? -15.062 -0.175 15.016 1 88.56 605 VAL A C 1
ATOM 4761 O O . VAL A 1 605 ? -14.047 0.279 15.547 1 88.56 605 VAL A O 1
ATOM 4764 N N . LYS A 1 606 ? -15.969 0.625 14.344 1 89.44 606 LYS A N 1
ATOM 4765 C CA . LYS A 1 606 ? -15.734 2.059 14.195 1 89.44 606 LYS A CA 1
ATOM 4766 C C . LYS A 1 606 ? -17.047 2.818 14.031 1 89.44 606 LYS A C 1
ATOM 4768 O O . LYS A 1 606 ? -18.109 2.211 13.852 1 89.44 606 LYS A O 1
ATOM 4773 N N . GLY A 1 607 ? -17.016 4.09 14.258 1 90.75 607 GLY A N 1
ATOM 4774 C CA . GLY A 1 607 ? -18.141 4.961 14 1 90.75 607 GLY A CA 1
ATOM 4775 C C . GLY A 1 607 ? -19.344 4.656 14.891 1 90.75 607 GLY A C 1
ATOM 4776 O O . GLY A 1 607 ? -19.203 4.562 16.109 1 90.75 607 GLY A O 1
ATOM 4777 N N . LEU A 1 608 ? -20.469 4.488 14.234 1 91.25 608 LEU A N 1
ATOM 4778 C CA . LEU A 1 608 ? -21.719 4.277 14.938 1 91.25 608 LEU A CA 1
ATOM 4779 C C . LEU A 1 608 ? -21.656 3.016 15.789 1 91.25 608 LEU A C 1
ATOM 4781 O O . LEU A 1 608 ? -22.109 3.02 16.938 1 91.25 608 LEU A O 1
ATOM 4785 N N . ASP A 1 609 ? -21 1.942 15.258 1 90.12 609 ASP A N 1
ATOM 4786 C CA . ASP A 1 609 ? -20.906 0.686 15.992 1 90.12 609 ASP A CA 1
ATOM 4787 C C . ASP A 1 609 ? -20.016 0.843 17.219 1 90.12 609 ASP A C 1
ATOM 4789 O O . ASP A 1 609 ? -20.266 0.212 18.25 1 90.12 609 ASP A O 1
ATOM 4793 N N . ALA A 1 610 ? -19.031 1.638 17.094 1 93.94 610 ALA A N 1
ATOM 4794 C CA . ALA A 1 610 ? -18.156 1.908 18.234 1 93.94 610 ALA A CA 1
ATOM 4795 C C . ALA A 1 610 ? -18.891 2.697 19.312 1 93.94 610 ALA A C 1
ATOM 4797 O O . ALA A 1 610 ? -18.703 2.455 20.516 1 93.94 610 ALA A O 1
ATOM 4798 N N . THR A 1 611 ? -19.672 3.682 18.891 1 96.75 611 THR A N 1
ATOM 4799 C CA . THR A 1 611 ? -20.484 4.445 19.828 1 96.75 611 THR A CA 1
ATOM 4800 C C . THR A 1 611 ? -21.422 3.525 20.609 1 96.75 611 THR A C 1
ATOM 4802 O O . THR A 1 611 ? -21.531 3.625 21.828 1 96.75 611 THR A O 1
ATOM 4805 N N . LEU A 1 612 ? -22.062 2.633 19.875 1 95.75 612 LEU A N 1
ATOM 4806 C CA . LEU A 1 612 ? -22.953 1.674 20.516 1 95.75 612 LEU A CA 1
ATOM 4807 C C . LEU A 1 612 ? -22.203 0.761 21.469 1 95.75 612 LEU A C 1
ATOM 4809 O O . LEU A 1 612 ? -22.703 0.406 22.531 1 95.75 612 LEU A O 1
ATOM 4813 N N . TYR A 1 613 ? -21 0.39 21.047 1 95.19 613 TYR A N 1
ATOM 4814 C CA . TYR A 1 613 ? -20.141 -0.411 21.906 1 95.19 613 TYR A CA 1
ATOM 4815 C C . TYR A 1 613 ? -19.875 0.298 23.234 1 95.19 613 TYR A C 1
ATOM 4817 O O . TYR A 1 613 ? -20 -0.305 24.297 1 95.19 613 TYR A O 1
ATOM 4825 N N . TYR A 1 614 ? -19.531 1.581 23.234 1 97.56 614 TYR A N 1
ATOM 4826 C CA . TYR A 1 614 ? -19.297 2.354 24.438 1 97.56 614 TYR A CA 1
ATOM 4827 C C . TYR A 1 614 ? -20.562 2.461 25.281 1 97.56 614 TYR A C 1
ATOM 4829 O O . TYR A 1 614 ? -20.516 2.254 26.5 1 97.56 614 TYR A O 1
ATOM 4837 N N . MET A 1 615 ? -21.625 2.736 24.609 1 97.31 615 MET A N 1
ATOM 4838 C CA . MET A 1 615 ? -22.875 2.965 25.328 1 97.31 615 MET A CA 1
ATOM 4839 C C . MET A 1 615 ? -23.344 1.69 26.016 1 97.31 615 MET A C 1
ATOM 4841 O O . MET A 1 615 ? -23.969 1.75 27.078 1 97.31 615 MET A O 1
ATOM 4845 N N . SER A 1 616 ? -23.016 0.546 25.453 1 96.75 616 SER A N 1
ATOM 4846 C CA . SER A 1 616 ? -23.391 -0.727 26.062 1 96.75 616 SER A CA 1
ATOM 4847 C C . SER A 1 616 ? -22.641 -0.965 27.359 1 96.75 616 SER A C 1
ATOM 4849 O O . SER A 1 616 ? -23.031 -1.813 28.172 1 96.75 616 SER A O 1
ATOM 4851 N N . ARG A 1 617 ? -21.688 -0.218 27.625 1 96.62 617 ARG A N 1
ATOM 4852 C CA . ARG A 1 617 ? -20.859 -0.385 28.828 1 96.62 617 ARG A CA 1
ATOM 4853 C C . ARG A 1 617 ? -21.094 0.759 29.812 1 96.62 617 ARG A C 1
ATOM 4855 O O . ARG A 1 617 ? -20.328 0.938 30.75 1 96.62 617 ARG A O 1
ATOM 4862 N N . MET A 1 618 ? -22.078 1.517 29.516 1 96.5 618 MET A N 1
ATOM 4863 C CA . MET A 1 618 ? -22.516 2.609 30.391 1 96.5 618 MET A CA 1
ATOM 4864 C C . MET A 1 618 ? -23.812 2.252 31.109 1 96.5 618 MET A C 1
ATOM 4866 O O . MET A 1 618 ? -24.688 1.63 30.531 1 96.5 618 MET A O 1
ATOM 4870 N N . LYS A 1 619 ? -23.828 2.523 32.344 1 96.38 619 LYS A N 1
ATOM 4871 C CA . LYS A 1 619 ? -25.047 2.34 33.125 1 96.38 619 LYS A CA 1
ATOM 4872 C C . LYS A 1 619 ? -25.484 3.65 33.781 1 96.38 619 LYS A C 1
ATOM 4874 O O . LYS A 1 619 ? -24.703 4.301 34.469 1 96.38 619 LYS A O 1
ATOM 4879 N N . ALA A 1 620 ? -26.688 4.004 33.469 1 96.62 620 ALA A N 1
ATOM 4880 C CA . ALA A 1 620 ? -27.25 5.234 34.031 1 96.62 620 ALA A CA 1
ATOM 4881 C C . ALA A 1 620 ? -28.156 4.934 35.219 1 96.62 620 ALA A C 1
ATOM 4883 O O . ALA A 1 620 ? -28.969 4 35.188 1 96.62 620 ALA A O 1
ATOM 4884 N N . ASN A 1 621 ? -27.938 5.602 36.312 1 95.31 621 ASN A N 1
ATOM 4885 C CA . ASN A 1 621 ? -28.766 5.523 37.5 1 95.31 621 ASN A CA 1
ATOM 4886 C C . ASN A 1 621 ? -28.891 6.883 38.188 1 95.31 621 ASN A C 1
ATOM 4888 O O . ASN A 1 621 ? -27.891 7.48 38.562 1 95.31 621 ASN A O 1
ATOM 4892 N N . ASP A 1 622 ? -30.078 7.371 38.375 1 93.81 622 ASP A N 1
ATOM 4893 C CA . ASP A 1 622 ? -30.391 8.594 39.125 1 93.81 622 ASP A CA 1
ATOM 4894 C C . ASP A 1 622 ? -29.547 9.766 38.625 1 93.81 622 ASP A C 1
ATOM 4896 O O . ASP A 1 622 ? -28.875 10.422 39.406 1 93.81 622 ASP A O 1
ATOM 4900 N N . GLY A 1 623 ? -29.422 9.867 37.344 1 93.25 623 GLY A N 1
ATOM 4901 C CA . GLY A 1 623 ? -28.812 11.039 36.75 1 93.25 623 GLY A CA 1
ATOM 4902 C C . GLY A 1 623 ? -27.312 10.906 36.562 1 93.25 623 GLY A C 1
ATOM 4903 O O . GLY A 1 623 ? -26.656 11.844 36.125 1 93.25 623 GLY A O 1
ATOM 4904 N N . LYS A 1 624 ? -26.844 9.727 36.938 1 96.19 624 LYS A N 1
ATOM 4905 C CA . LYS A 1 624 ? -25.406 9.523 36.812 1 96.19 624 LYS A CA 1
ATOM 4906 C C . LYS A 1 624 ? -25.078 8.305 35.969 1 96.19 624 LYS A C 1
ATOM 4908 O O . LYS A 1 624 ? -25.797 7.312 36 1 96.19 624 LYS A O 1
ATOM 4913 N N . ILE A 1 625 ? -23.984 8.445 35.25 1 97.56 625 ILE A N 1
ATOM 4914 C CA . ILE A 1 625 ? -23.5 7.359 34.406 1 97.56 625 ILE A CA 1
ATOM 4915 C C . ILE A 1 625 ? -22.234 6.754 35 1 97.56 625 ILE A C 1
ATOM 4917 O O . ILE A 1 625 ? -21.297 7.48 35.344 1 97.56 625 ILE A O 1
ATOM 4921 N N . THR A 1 626 ? -22.219 5.508 35.188 1 97.31 626 THR A N 1
ATOM 4922 C CA . THR A 1 626 ? -21 4.754 35.5 1 97.31 626 THR A CA 1
ATOM 4923 C C . THR A 1 626 ? -20.609 3.846 34.312 1 97.31 626 THR A C 1
ATOM 4925 O O . THR A 1 626 ? -21.469 3.412 33.562 1 97.31 626 THR A O 1
ATOM 4928 N N . CYS A 1 627 ? -19.344 3.68 34.188 1 97.12 627 CYS A N 1
ATOM 4929 C CA . CYS A 1 627 ? -18.859 2.932 33.031 1 97.12 627 CYS A CA 1
ATOM 4930 C C . CYS A 1 627 ? -18.078 1.699 33.469 1 97.12 627 CYS A C 1
ATOM 4932 O O . CYS A 1 627 ? -17.547 1.663 34.562 1 97.12 627 CYS A O 1
ATOM 4934 N N . LYS A 1 628 ? -18.062 0.686 32.625 1 96.75 628 LYS A N 1
ATOM 4935 C CA . LYS A 1 628 ? -17.266 -0.527 32.812 1 96.75 628 LYS A CA 1
ATOM 4936 C C . LYS A 1 628 ? -16.5 -0.882 31.531 1 96.75 628 LYS A C 1
ATOM 4938 O O . LYS A 1 628 ? -16.719 -1.946 30.953 1 96.75 628 LYS A O 1
ATOM 4943 N N . PHE A 1 629 ? -15.617 -0.042 31.219 1 96.38 629 PHE A N 1
ATOM 4944 C CA . PHE A 1 629 ? -14.766 -0.262 30.047 1 96.38 629 PHE A CA 1
ATOM 4945 C C . PHE A 1 629 ? -13.633 -1.229 30.375 1 96.38 629 PHE A C 1
ATOM 4947 O O . PHE A 1 629 ? -13.234 -1.353 31.547 1 96.38 629 PHE A O 1
ATOM 4954 N N . ARG A 1 630 ? -13.211 -2 29.375 1 92.38 630 ARG A N 1
ATOM 4955 C CA . ARG A 1 630 ? -12.125 -2.955 29.578 1 92.38 630 ARG A CA 1
ATOM 4956 C C . ARG A 1 630 ? -11.125 -2.9 28.438 1 92.38 630 ARG A C 1
ATOM 4958 O O . ARG A 1 630 ? -11.5 -2.695 27.281 1 92.38 630 ARG A O 1
ATOM 4965 N N . VAL A 1 631 ? -9.898 -2.992 28.828 1 92.06 631 VAL A N 1
ATOM 4966 C CA . VAL A 1 631 ? -8.836 -3.174 27.859 1 92.06 631 VAL A CA 1
ATOM 4967 C C . VAL A 1 631 ? -7.914 -4.309 28.297 1 92.06 631 VAL A C 1
ATOM 4969 O O . VAL A 1 631 ? -7.773 -4.57 29.5 1 92.06 631 VAL A O 1
ATOM 4972 N N . MET B 1 1 ? 28.891 -22.484 -17.594 1 58.25 1 MET B N 1
ATOM 4973 C CA . MET B 1 1 ? 29 -23.938 -17.578 1 58.25 1 MET B CA 1
ATOM 4974 C C . MET B 1 1 ? 28.391 -24.5 -16.297 1 58.25 1 MET B C 1
ATOM 4976 O O . MET B 1 1 ? 28.328 -23.812 -15.281 1 58.25 1 MET B O 1
ATOM 4980 N N . GLY B 1 2 ? 27.453 -25.562 -16.469 1 71.88 2 GLY B N 1
ATOM 4981 C CA . GLY B 1 2 ? 26.766 -26.234 -15.383 1 71.88 2 GLY B CA 1
ATOM 4982 C C . GLY B 1 2 ? 27.734 -26.875 -14.391 1 71.88 2 GLY B C 1
ATOM 4983 O O . GLY B 1 2 ? 28.891 -27.094 -14.703 1 71.88 2 GLY B O 1
ATOM 4984 N N . LYS B 1 3 ? 27.562 -26.797 -13.07 1 88.12 3 LYS B N 1
ATOM 4985 C CA . LYS B 1 3 ? 28.219 -27.516 -11.984 1 88.12 3 LYS B CA 1
ATOM 4986 C C . LYS B 1 3 ? 27.328 -28.625 -11.43 1 88.12 3 LYS B C 1
ATOM 4988 O O . LYS B 1 3 ? 26.125 -28.438 -11.312 1 88.12 3 LYS B O 1
ATOM 4993 N N . PRO B 1 4 ? 28.062 -29.781 -11.211 1 93.12 4 PRO B N 1
ATOM 4994 C CA . PRO B 1 4 ? 27.219 -30.828 -10.633 1 93.12 4 PRO B CA 1
ATOM 4995 C C . PRO B 1 4 ? 26.469 -30.375 -9.391 1 93.12 4 PRO B C 1
ATOM 4997 O O . PRO B 1 4 ? 27.047 -29.719 -8.516 1 93.12 4 PRO B O 1
ATOM 5000 N N . PHE B 1 5 ? 25.25 -30.75 -9.336 1 95.25 5 PHE B N 1
ATOM 5001 C CA . PHE B 1 5 ? 24.359 -30.281 -8.281 1 95.25 5 PHE B CA 1
ATOM 5002 C C . PHE B 1 5 ? 24.828 -30.781 -6.914 1 95.25 5 PHE B C 1
ATOM 5004 O O . PHE B 1 5 ? 24.812 -30.031 -5.941 1 95.25 5 PHE B O 1
ATOM 5011 N N . LYS B 1 6 ? 25.312 -32 -6.863 1 93.19 6 LYS B N 1
ATOM 5012 C CA . LYS B 1 6 ? 25.781 -32.594 -5.625 1 93.19 6 LYS B CA 1
ATOM 5013 C C . LYS B 1 6 ? 26.969 -31.844 -5.059 1 93.19 6 LYS B C 1
ATOM 5015 O O . LYS B 1 6 ? 27.109 -31.688 -3.844 1 93.19 6 LYS B O 1
ATOM 5020 N N . VAL B 1 7 ? 27.766 -31.391 -5.902 1 93.06 7 VAL B N 1
ATOM 5021 C CA . VAL B 1 7 ? 28.953 -30.641 -5.496 1 93.06 7 VAL B CA 1
ATOM 5022 C C . VAL B 1 7 ? 28.547 -29.297 -4.922 1 93.06 7 VAL B C 1
ATOM 5024 O O . VAL B 1 7 ? 29.141 -28.812 -3.955 1 93.06 7 VAL B O 1
ATOM 5027 N N . GLU B 1 8 ? 27.578 -28.734 -5.527 1 94.88 8 GLU B N 1
ATOM 5028 C CA . GLU B 1 8 ? 27.078 -27.453 -5.031 1 94.88 8 GLU B CA 1
ATOM 5029 C C . GLU B 1 8 ? 26.516 -27.594 -3.621 1 94.88 8 GLU B C 1
ATOM 5031 O O . GLU B 1 8 ? 26.688 -26.703 -2.787 1 94.88 8 GLU B O 1
ATOM 5036 N N . LEU B 1 9 ? 25.844 -28.734 -3.359 1 94.62 9 LEU B N 1
ATOM 5037 C CA . LEU B 1 9 ? 25.219 -28.953 -2.055 1 94.62 9 LEU B CA 1
ATOM 5038 C C . LEU B 1 9 ? 26.281 -29.062 -0.966 1 94.62 9 LEU B C 1
ATOM 5040 O O . LEU B 1 9 ? 26.047 -28.688 0.18 1 94.62 9 LEU B O 1
ATOM 5044 N N . LYS B 1 10 ? 27.406 -29.516 -1.313 1 93.06 10 LYS B N 1
ATOM 5045 C CA . LYS B 1 10 ? 28.5 -29.672 -0.354 1 93.06 10 LYS B CA 1
ATOM 5046 C C . LYS B 1 10 ? 29.031 -28.312 0.098 1 93.06 10 LYS B C 1
ATOM 5048 O O . LYS B 1 10 ? 29.656 -28.203 1.151 1 93.06 10 LYS B O 1
ATOM 5053 N N . LYS B 1 11 ? 28.75 -27.328 -0.666 1 94.62 11 LYS B N 1
ATOM 5054 C CA . LYS B 1 11 ? 29.281 -26 -0.371 1 94.62 11 LYS B CA 1
ATOM 5055 C C . LYS B 1 11 ? 28.297 -25.172 0.451 1 94.62 11 LYS B C 1
ATOM 5057 O O . LYS B 1 11 ? 28.594 -24.047 0.834 1 94.62 11 LYS B O 1
ATOM 5062 N N . LEU B 1 12 ? 27.156 -25.734 0.775 1 94.94 12 LEU B N 1
ATOM 5063 C CA . LEU B 1 12 ? 26.094 -25 1.438 1 94.94 12 LEU B CA 1
ATOM 5064 C C . LEU B 1 12 ? 26.562 -24.484 2.799 1 94.94 12 LEU B C 1
ATOM 5066 O O . LEU B 1 12 ? 26.281 -23.328 3.156 1 94.94 12 LEU B O 1
ATOM 5070 N N . SER B 1 13 ? 27.219 -25.359 3.553 1 92.94 13 SER B N 1
ATOM 5071 C CA . SER B 1 13 ? 27.656 -24.984 4.891 1 92.94 13 SER B CA 1
ATOM 5072 C C . SER B 1 13 ? 28.594 -23.781 4.844 1 92.94 13 SER B C 1
ATOM 5074 O O . SER B 1 13 ? 28.5 -22.875 5.676 1 92.94 13 SER B O 1
ATOM 5076 N N . GLU B 1 14 ? 29.484 -23.828 3.908 1 94.38 14 GLU B N 1
ATOM 5077 C CA . GLU B 1 14 ? 30.406 -22.703 3.734 1 94.38 14 GLU B CA 1
ATOM 5078 C C . GLU B 1 14 ? 29.672 -21.422 3.363 1 94.38 14 GLU B C 1
ATOM 5080 O O . GLU B 1 14 ? 29.969 -20.344 3.887 1 94.38 14 GLU B O 1
ATOM 5085 N N . THR B 1 15 ? 28.734 -21.516 2.479 1 95.88 15 THR B N 1
ATOM 5086 C CA . THR B 1 15 ? 27.938 -20.375 2.043 1 95.88 15 THR B CA 1
ATOM 5087 C C . THR B 1 15 ? 27.141 -19.797 3.207 1 95.88 15 THR B C 1
ATOM 5089 O O . THR B 1 15 ? 27.047 -18.578 3.357 1 95.88 15 THR B O 1
ATOM 5092 N N . ILE B 1 16 ? 26.547 -20.641 4.02 1 94.75 16 ILE B N 1
ATOM 5093 C CA . ILE B 1 16 ? 25.75 -20.219 5.164 1 94.75 16 ILE B CA 1
ATOM 5094 C C . ILE B 1 16 ? 26.625 -19.453 6.152 1 94.75 16 ILE B C 1
ATOM 5096 O O . ILE B 1 16 ? 26.266 -18.375 6.617 1 94.75 16 ILE B O 1
ATOM 5100 N N . ARG B 1 17 ? 27.797 -19.984 6.457 1 93.06 17 ARG B N 1
ATOM 5101 C CA . ARG B 1 17 ? 28.734 -19.328 7.355 1 93.06 17 ARG B CA 1
ATOM 5102 C C . ARG B 1 17 ? 29.156 -17.969 6.801 1 93.06 17 ARG B C 1
ATOM 5104 O O . ARG B 1 17 ? 29.266 -16.984 7.547 1 93.06 17 ARG B O 1
ATOM 5111 N N . TRP B 1 18 ? 29.453 -17.953 5.566 1 96.31 18 TRP B N 1
ATOM 5112 C CA . TRP B 1 18 ? 29.828 -16.719 4.902 1 96.31 18 TRP B CA 1
ATOM 5113 C C . TRP B 1 18 ? 28.734 -15.664 5.051 1 96.31 18 TRP B C 1
ATOM 5115 O O . TRP B 1 18 ? 29.016 -14.516 5.391 1 96.31 18 TRP B O 1
ATOM 5125 N N . ALA B 1 19 ? 27.516 -16 4.723 1 95.88 19 ALA B N 1
ATOM 5126 C CA . ALA B 1 19 ? 26.375 -15.078 4.781 1 95.88 19 ALA B CA 1
ATOM 5127 C C . ALA B 1 19 ? 26.203 -14.516 6.191 1 95.88 19 ALA B C 1
ATOM 5129 O O . ALA B 1 19 ? 25.859 -13.344 6.359 1 95.88 19 ALA B O 1
ATOM 5130 N N . GLU B 1 20 ? 26.438 -15.336 7.176 1 93.06 20 GLU B N 1
ATOM 5131 C CA . GLU B 1 20 ? 26.312 -14.93 8.57 1 93.06 20 GLU B CA 1
ATOM 5132 C C . GLU B 1 20 ? 27.312 -13.828 8.922 1 93.06 20 GLU B C 1
ATOM 5134 O O . GLU B 1 20 ? 27.062 -13.023 9.82 1 93.06 20 GLU B O 1
ATOM 5139 N N . GLN B 1 21 ? 28.375 -13.781 8.219 1 94.5 21 GLN B N 1
ATOM 5140 C CA . GLN B 1 21 ? 29.453 -12.852 8.539 1 94.5 21 GLN B CA 1
ATOM 5141 C C . GLN B 1 21 ? 29.297 -11.547 7.758 1 94.5 21 GLN B C 1
ATOM 5143 O O . GLN B 1 21 ? 29.969 -10.562 8.047 1 94.5 21 GLN B O 1
ATOM 5148 N N . GLN B 1 22 ? 28.375 -11.477 6.844 1 96.19 22 GLN B N 1
ATOM 5149 C CA . GLN B 1 22 ? 28.234 -10.297 6 1 96.19 22 GLN B CA 1
ATOM 5150 C C . GLN B 1 22 ? 27.562 -9.156 6.754 1 96.19 22 GLN B C 1
ATOM 5152 O O . GLN B 1 22 ? 26.75 -9.391 7.652 1 96.19 22 GLN B O 1
ATOM 5157 N N . ASP B 1 23 ? 27.922 -7.949 6.418 1 96.19 23 ASP B N 1
ATOM 5158 C CA . ASP B 1 23 ? 27.25 -6.766 6.934 1 96.19 23 ASP B CA 1
ATOM 5159 C C . ASP B 1 23 ? 25.953 -6.496 6.164 1 96.19 23 ASP B C 1
ATOM 5161 O O . ASP B 1 23 ? 25.984 -6.168 4.977 1 96.19 23 ASP B O 1
ATOM 5165 N N . VAL B 1 24 ? 24.828 -6.602 6.844 1 96.88 24 VAL B N 1
ATOM 5166 C CA . VAL B 1 24 ? 23.547 -6.434 6.172 1 96.88 24 VAL B CA 1
ATOM 5167 C C . VAL B 1 24 ? 22.844 -5.18 6.699 1 96.88 24 VAL B C 1
ATOM 5169 O O . VAL B 1 24 ? 21.625 -5.059 6.613 1 96.88 24 VAL B O 1
ATOM 5172 N N . THR B 1 25 ? 23.531 -4.258 7.254 1 94.06 25 THR B N 1
ATOM 5173 C CA . THR B 1 25 ? 22.953 -3.061 7.863 1 94.06 25 THR B CA 1
ATOM 5174 C C . THR B 1 25 ? 22.172 -2.248 6.832 1 94.06 25 THR B C 1
ATOM 5176 O O . THR B 1 25 ? 21.062 -1.792 7.105 1 94.06 25 THR B O 1
ATOM 5179 N N . ARG B 1 26 ? 22.75 -2.092 5.652 1 93.62 26 ARG B N 1
ATOM 5180 C CA . ARG B 1 26 ? 22.109 -1.319 4.598 1 93.62 26 ARG B CA 1
ATOM 5181 C C . ARG B 1 26 ? 20.828 -2.01 4.117 1 93.62 26 ARG B C 1
ATOM 5183 O O . ARG B 1 26 ? 19.828 -1.35 3.83 1 93.62 26 ARG B O 1
ATOM 5190 N N . LEU B 1 27 ? 20.938 -3.309 4.055 1 97.12 27 LEU B N 1
ATOM 5191 C CA . LEU B 1 27 ? 19.781 -4.09 3.646 1 97.12 27 LEU B CA 1
ATOM 5192 C C . LEU B 1 27 ? 18.656 -3.992 4.684 1 97.12 27 LEU B C 1
ATOM 5194 O O . LEU B 1 27 ? 17.5 -3.795 4.332 1 97.12 27 LEU B O 1
ATOM 5198 N N . ALA B 1 28 ? 19 -4.094 5.922 1 95.44 28 ALA B N 1
ATOM 5199 C CA . ALA B 1 28 ? 18.047 -3.99 7.023 1 95.44 28 ALA B CA 1
ATOM 5200 C C . ALA B 1 28 ? 17.406 -2.605 7.07 1 95.44 28 ALA B C 1
ATOM 5202 O O . ALA B 1 28 ? 16.203 -2.482 7.281 1 95.44 28 ALA B O 1
ATOM 5203 N N . TRP B 1 29 ? 18.234 -1.617 6.883 1 91.25 29 TRP B N 1
ATOM 5204 C CA . TRP B 1 29 ? 17.75 -0.241 6.891 1 91.25 29 TRP B CA 1
ATOM 5205 C C . TRP B 1 29 ? 16.75 -0.011 5.766 1 91.25 29 TRP B C 1
ATOM 5207 O O . TRP B 1 29 ? 15.688 0.586 5.98 1 91.25 29 TRP B O 1
ATOM 5217 N N . PHE B 1 30 ? 17.047 -0.464 4.59 1 94.44 30 PHE B N 1
ATOM 5218 C CA . PHE B 1 30 ? 16.188 -0.283 3.424 1 94.44 30 PHE B CA 1
ATOM 5219 C C . PHE B 1 30 ? 14.852 -0.984 3.623 1 94.44 30 PHE B C 1
ATOM 5221 O O . PHE B 1 30 ? 13.797 -0.417 3.326 1 94.44 30 PHE B O 1
ATOM 5228 N N . LEU B 1 31 ? 14.891 -2.189 4.172 1 96 31 LEU B N 1
ATOM 5229 C CA . LEU B 1 31 ? 13.688 -3.018 4.223 1 96 31 LEU B CA 1
ATOM 5230 C C . LEU B 1 31 ? 12.852 -2.689 5.453 1 96 31 LEU B C 1
ATOM 5232 O O . LEU B 1 31 ? 11.617 -2.695 5.391 1 96 31 LEU B O 1
ATOM 5236 N N . PHE B 1 32 ? 13.461 -2.355 6.574 1 91.5 32 PHE B N 1
ATOM 5237 C CA . PHE B 1 32 ? 12.703 -2.426 7.816 1 91.5 32 PHE B CA 1
ATOM 5238 C C . PHE B 1 32 ? 12.828 -1.125 8.602 1 91.5 32 PHE B C 1
ATOM 5240 O O . PHE B 1 32 ? 12.344 -1.028 9.734 1 91.5 32 PHE B O 1
ATOM 5247 N N . ALA B 1 33 ? 13.469 -0.132 8.023 1 87.5 33 ALA B N 1
ATOM 5248 C CA . ALA B 1 33 ? 13.602 1.137 8.734 1 87.5 33 ALA B CA 1
ATOM 5249 C C . ALA B 1 33 ? 13.133 2.303 7.867 1 87.5 33 ALA B C 1
ATOM 5251 O O . ALA B 1 33 ? 12.141 2.959 8.18 1 87.5 33 ALA B O 1
ATOM 5252 N N . GLU B 1 34 ? 13.75 2.406 6.742 1 84.75 34 GLU B N 1
ATOM 5253 C CA . GLU B 1 34 ? 13.438 3.533 5.863 1 84.75 34 GLU B CA 1
ATOM 5254 C C . GLU B 1 34 ? 12.148 3.295 5.094 1 84.75 34 GLU B C 1
ATOM 5256 O O . GLU B 1 34 ? 11.992 2.268 4.43 1 84.75 34 GLU B O 1
ATOM 5261 N N . ASN B 1 35 ? 11.25 4.273 5.133 1 85.81 35 ASN B N 1
ATOM 5262 C CA . ASN B 1 35 ? 10.023 4.211 4.355 1 85.81 35 ASN B CA 1
ATOM 5263 C C . ASN B 1 35 ? 9.336 2.854 4.496 1 85.81 35 ASN B C 1
ATOM 5265 O O . ASN B 1 35 ? 8.867 2.285 3.506 1 85.81 35 ASN B O 1
ATOM 5269 N N . LYS B 1 36 ? 9.414 2.246 5.672 1 88.44 36 LYS B N 1
ATOM 5270 C CA . LYS B 1 36 ? 8.938 0.883 5.871 1 88.44 36 LYS B CA 1
ATOM 5271 C C . LYS B 1 36 ? 7.414 0.813 5.754 1 88.44 36 LYS B C 1
ATOM 5273 O O . LYS B 1 36 ? 6.84 -0.276 5.73 1 88.44 36 LYS B O 1
ATOM 5278 N N . HIS B 1 37 ? 6.684 1.98 5.656 1 88.44 37 HIS B N 1
ATOM 5279 C CA . HIS B 1 37 ? 5.238 2.004 5.484 1 88.44 37 HIS B CA 1
ATOM 5280 C C . HIS B 1 37 ? 4.855 1.914 4.012 1 88.44 37 HIS B C 1
ATOM 5282 O O . HIS B 1 37 ? 3.674 1.772 3.68 1 88.44 37 HIS B O 1
ATOM 5288 N N . ILE B 1 38 ? 5.832 2.037 3.113 1 93.19 38 ILE B N 1
ATOM 5289 C CA . ILE B 1 38 ? 5.598 2 1.674 1 93.19 38 ILE B CA 1
ATOM 5290 C C . ILE B 1 38 ? 5.605 0.553 1.187 1 93.19 38 ILE B C 1
ATOM 5292 O O . ILE B 1 38 ? 6.441 -0.246 1.611 1 93.19 38 ILE B O 1
ATOM 5296 N N . PRO B 1 39 ? 4.668 0.149 0.292 1 96.31 39 PRO B N 1
ATOM 5297 C CA . PRO B 1 39 ? 4.664 -1.209 -0.257 1 96.31 39 PRO B CA 1
ATOM 5298 C C . PRO B 1 39 ? 5.961 -1.555 -0.982 1 96.31 39 PRO B C 1
ATOM 5300 O O . PRO B 1 39 ? 6.633 -0.666 -1.512 1 96.31 39 PRO B O 1
ATOM 5303 N N . LEU B 1 40 ? 6.262 -2.854 -1.04 1 97.81 40 LEU B N 1
ATOM 5304 C CA . LEU B 1 40 ? 7.504 -3.324 -1.641 1 97.81 40 LEU B CA 1
ATOM 5305 C C . LEU B 1 40 ? 7.223 -4.207 -2.854 1 97.81 40 LEU B C 1
ATOM 5307 O O . LEU B 1 40 ? 6.312 -5.039 -2.822 1 97.81 40 LEU B O 1
ATOM 5311 N N . VAL B 1 41 ? 7.941 -3.994 -3.916 1 98.44 41 VAL B N 1
ATOM 5312 C CA . VAL B 1 41 ? 8.016 -4.941 -5.023 1 98.44 41 VAL B CA 1
ATOM 5313 C C . VAL B 1 41 ? 9.406 -5.559 -5.086 1 98.44 41 VAL B C 1
ATOM 5315 O O . VAL B 1 41 ? 10.406 -4.844 -5.203 1 98.44 41 VAL B O 1
ATOM 5318 N N . CYS B 1 42 ? 9.469 -6.824 -4.953 1 98.62 42 CYS B N 1
ATOM 5319 C CA . CYS B 1 42 ? 10.711 -7.566 -5.109 1 98.62 42 CYS B CA 1
ATOM 5320 C C . CYS B 1 42 ? 10.812 -8.18 -6.504 1 98.62 42 CYS B C 1
ATOM 5322 O O . CYS B 1 42 ? 9.914 -8.914 -6.922 1 98.62 42 CYS B O 1
ATOM 5324 N N . ILE B 1 43 ? 11.883 -7.914 -7.184 1 98.62 43 ILE B N 1
ATOM 5325 C CA . ILE B 1 43 ? 11.992 -8.289 -8.586 1 98.62 43 ILE B CA 1
ATOM 5326 C C . ILE B 1 43 ? 13.078 -9.352 -8.75 1 98.62 43 ILE B C 1
ATOM 5328 O O . ILE B 1 43 ? 14.203 -9.18 -8.273 1 98.62 43 ILE B O 1
ATOM 5332 N N . GLY B 1 44 ? 12.727 -10.43 -9.406 1 97.75 44 GLY B N 1
ATOM 5333 C CA . GLY B 1 44 ? 13.664 -11.5 -9.695 1 97.75 44 GLY B CA 1
ATOM 5334 C C . GLY B 1 44 ? 13.164 -12.461 -10.758 1 97.75 44 GLY B C 1
ATOM 5335 O O . GLY B 1 44 ? 12 -12.398 -11.164 1 97.75 44 GLY B O 1
ATOM 5336 N N . SER B 1 45 ? 14.055 -13.305 -11.227 1 95.19 45 SER B N 1
ATOM 5337 C CA . SER B 1 45 ? 13.758 -14.328 -12.219 1 95.19 45 SER B CA 1
ATOM 5338 C C . SER B 1 45 ? 14.328 -15.688 -11.805 1 95.19 45 SER B C 1
ATOM 5340 O O . SER B 1 45 ? 15.312 -15.75 -11.07 1 95.19 45 SER B O 1
ATOM 5342 N N . GLY B 1 46 ? 13.719 -16.734 -12.266 1 91 46 GLY B N 1
ATOM 5343 C CA . GLY B 1 46 ? 14.219 -18.062 -11.945 1 91 46 GLY B CA 1
ATOM 5344 C C . GLY B 1 46 ? 14.352 -18.312 -10.453 1 91 46 GLY B C 1
ATOM 5345 O O . GLY B 1 46 ? 13.391 -18.109 -9.703 1 91 46 GLY B O 1
ATOM 5346 N N . GLY B 1 47 ? 15.547 -18.625 -10.086 1 90.38 47 GLY B N 1
ATOM 5347 C CA . GLY B 1 47 ? 15.812 -18.875 -8.672 1 90.38 47 GLY B CA 1
ATOM 5348 C C . GLY B 1 47 ? 15.656 -17.641 -7.809 1 90.38 47 GLY B C 1
ATOM 5349 O O . GLY B 1 47 ? 15.164 -17.734 -6.676 1 90.38 47 GLY B O 1
ATOM 5350 N N . SER B 1 48 ? 16.016 -16.484 -8.289 1 96.06 48 SER B N 1
ATOM 5351 C CA . SER B 1 48 ? 15.906 -15.258 -7.516 1 96.06 48 SER B CA 1
ATOM 5352 C C . SER B 1 48 ? 14.445 -14.906 -7.258 1 96.06 48 SER B C 1
ATOM 5354 O O . SER B 1 48 ? 14.133 -14.188 -6.301 1 96.06 48 SER B O 1
ATOM 5356 N N . PHE B 1 49 ? 13.594 -15.43 -8.125 1 97.44 49 PHE B N 1
ATOM 5357 C CA . PHE B 1 49 ? 12.172 -15.172 -7.941 1 97.44 49 PHE B CA 1
ATOM 5358 C C . PHE B 1 49 ? 11.664 -15.836 -6.664 1 97.44 49 PHE B C 1
ATOM 5360 O O . PHE B 1 49 ? 10.789 -15.289 -5.988 1 97.44 49 PHE B O 1
ATOM 5367 N N . SER B 1 50 ? 12.219 -17 -6.324 1 97.25 50 SER B N 1
ATOM 5368 C CA . SER B 1 50 ? 11.883 -17.656 -5.062 1 97.25 50 SER B CA 1
ATOM 5369 C C . SER B 1 50 ? 12.305 -16.797 -3.869 1 97.25 50 SER B C 1
ATOM 5371 O O . SER B 1 50 ? 11.586 -16.734 -2.869 1 97.25 50 SER B O 1
ATOM 5373 N N . ALA B 1 51 ? 13.461 -16.172 -4 1 98.38 51 ALA B N 1
ATOM 5374 C CA . ALA B 1 51 ? 13.93 -15.281 -2.941 1 98.38 51 ALA B CA 1
ATOM 5375 C C . ALA B 1 51 ? 13.016 -14.07 -2.799 1 98.38 51 ALA B C 1
ATOM 5377 O O . ALA B 1 51 ? 12.844 -13.539 -1.698 1 98.38 51 ALA B O 1
ATOM 5378 N N . CYS B 1 52 ? 12.43 -13.609 -3.898 1 98.62 52 CYS B N 1
ATOM 5379 C CA . CYS B 1 52 ? 11.484 -12.492 -3.848 1 98.62 52 CYS B CA 1
ATOM 5380 C C . CYS B 1 52 ? 10.273 -12.844 -2.99 1 98.62 52 CYS B C 1
ATOM 5382 O O . CYS B 1 52 ? 9.805 -12.023 -2.205 1 98.62 52 CYS B O 1
ATOM 5384 N N . HIS B 1 53 ? 9.812 -14.102 -3.135 1 98.19 53 HIS B N 1
ATOM 5385 C CA . HIS B 1 53 ? 8.68 -14.531 -2.324 1 98.19 53 HIS B CA 1
ATOM 5386 C C . HIS B 1 53 ? 9.039 -14.555 -0.843 1 98.19 53 HIS B C 1
ATOM 5388 O O . HIS B 1 53 ? 8.203 -14.242 0.008 1 98.19 53 HIS B O 1
ATOM 5394 N N . TYR B 1 54 ? 10.258 -14.906 -0.548 1 98.19 54 TYR B N 1
ATOM 5395 C CA . TYR B 1 54 ? 10.719 -14.898 0.836 1 98.19 54 TYR B CA 1
ATOM 5396 C C . TYR B 1 54 ? 10.789 -13.477 1.378 1 98.19 54 TYR B C 1
ATOM 5398 O O . TYR B 1 54 ? 10.344 -13.211 2.494 1 98.19 54 TYR B O 1
ATOM 5406 N N . ALA B 1 55 ? 11.328 -12.594 0.573 1 98.5 55 ALA B N 1
ATOM 5407 C CA . ALA B 1 55 ? 11.422 -11.188 0.961 1 98.5 55 ALA B CA 1
ATOM 5408 C C . ALA B 1 55 ? 10.047 -10.594 1.222 1 98.5 55 ALA B C 1
ATOM 5410 O O . ALA B 1 55 ? 9.867 -9.805 2.154 1 98.5 55 ALA B O 1
ATOM 5411 N N . VAL B 1 56 ? 9.109 -10.945 0.416 1 97.62 56 VAL B N 1
ATOM 5412 C CA . VAL B 1 56 ? 7.734 -10.477 0.551 1 97.62 56 VAL B CA 1
ATOM 5413 C C . VAL B 1 56 ? 7.168 -10.906 1.902 1 97.62 56 VAL B C 1
ATOM 5415 O O . VAL B 1 56 ? 6.559 -10.102 2.611 1 97.62 56 VAL B O 1
ATOM 5418 N N . GLN B 1 57 ? 7.418 -12.172 2.236 1 96.38 57 GLN B N 1
ATOM 5419 C CA . GLN B 1 57 ? 6.926 -12.68 3.512 1 96.38 57 GLN B CA 1
ATOM 5420 C C . GLN B 1 57 ? 7.535 -11.922 4.684 1 96.38 57 GLN B C 1
ATOM 5422 O O . GLN B 1 57 ? 6.828 -11.539 5.617 1 96.38 57 GLN B O 1
ATOM 5427 N N . LEU B 1 58 ? 8.82 -11.727 4.617 1 96.56 58 LEU B N 1
ATOM 5428 C CA . LEU B 1 58 ? 9.516 -11.023 5.691 1 96.56 58 LEU B CA 1
ATOM 5429 C C . LEU B 1 58 ? 9.008 -9.586 5.809 1 96.56 58 LEU B C 1
ATOM 5431 O O . LEU B 1 58 ? 8.75 -9.102 6.91 1 96.56 58 LEU B O 1
ATOM 5435 N N . TYR B 1 59 ? 8.844 -8.891 4.707 1 96.12 59 TYR B N 1
ATOM 5436 C CA . TYR B 1 59 ? 8.461 -7.484 4.688 1 96.12 59 TYR B CA 1
ATOM 5437 C C . TYR B 1 59 ? 7.051 -7.301 5.25 1 96.12 59 TYR B C 1
ATOM 5439 O O . TYR B 1 59 ? 6.809 -6.391 6.043 1 96.12 59 TYR B O 1
ATOM 5447 N N . GLN B 1 60 ? 6.125 -8.172 4.84 1 94.88 60 GLN B N 1
ATOM 5448 C CA . GLN B 1 60 ? 4.746 -8.086 5.301 1 94.88 60 GLN B CA 1
ATOM 5449 C C . GLN B 1 60 ? 4.645 -8.398 6.789 1 94.88 60 GLN B C 1
ATOM 5451 O O . GLN B 1 60 ? 3.891 -7.746 7.516 1 94.88 60 GLN B O 1
ATOM 5456 N N . HIS B 1 61 ? 5.379 -9.359 7.199 1 91.12 61 HIS B N 1
ATOM 5457 C CA . HIS B 1 61 ? 5.32 -9.766 8.602 1 91.12 61 HIS B CA 1
ATOM 5458 C C . HIS B 1 61 ? 5.934 -8.711 9.508 1 91.12 61 HIS B C 1
ATOM 5460 O O . HIS B 1 61 ? 5.402 -8.43 10.586 1 91.12 61 HIS B O 1
ATOM 5466 N N . CYS B 1 62 ? 7.055 -8.148 9.062 1 91.38 62 CYS B N 1
ATOM 5467 C CA . CYS B 1 62 ? 7.781 -7.211 9.906 1 91.38 62 CYS B CA 1
ATOM 5468 C C . CYS B 1 62 ? 7.129 -5.832 9.891 1 91.38 62 CYS B C 1
ATOM 5470 O O . CYS B 1 62 ? 7.059 -5.156 10.914 1 91.38 62 CYS B O 1
ATOM 5472 N N . ASN B 1 63 ? 6.648 -5.434 8.711 1 91.69 63 ASN B N 1
ATOM 5473 C CA . ASN B 1 63 ? 6.207 -4.051 8.57 1 91.69 63 ASN B CA 1
ATOM 5474 C C . ASN B 1 63 ? 4.688 -3.945 8.57 1 91.69 63 ASN B C 1
ATOM 5476 O O . ASN B 1 63 ? 4.137 -2.861 8.766 1 91.69 63 ASN B O 1
ATOM 5480 N N . GLY B 1 64 ? 3.967 -5.062 8.289 1 91.5 64 GLY B N 1
ATOM 5481 C CA . GLY B 1 64 ? 2.516 -5.012 8.188 1 91.5 64 GLY B CA 1
ATOM 5482 C C . GLY B 1 64 ? 2.029 -4.301 6.941 1 91.5 64 GLY B C 1
ATOM 5483 O O . GLY B 1 64 ? 0.947 -3.711 6.938 1 91.5 64 GLY B O 1
ATOM 5484 N N . VAL B 1 65 ? 2.869 -4.258 5.949 1 94.06 65 VAL B N 1
ATOM 5485 C CA . VAL B 1 65 ? 2.568 -3.57 4.699 1 94.06 65 VAL B CA 1
ATOM 5486 C C . VAL B 1 65 ? 2.643 -4.559 3.537 1 94.06 65 VAL B C 1
ATOM 5488 O O . VAL B 1 65 ? 3.469 -5.477 3.545 1 94.06 65 VAL B O 1
ATOM 5491 N N . LEU B 1 66 ? 1.799 -4.355 2.574 1 96.19 66 LEU B N 1
ATOM 5492 C CA . LEU B 1 66 ? 1.697 -5.273 1.447 1 96.19 66 LEU B CA 1
ATOM 5493 C C . LEU B 1 66 ? 2.971 -5.25 0.609 1 96.19 66 LEU B C 1
ATOM 5495 O O . LEU B 1 66 ? 3.58 -4.195 0.428 1 96.19 66 LEU B O 1
ATOM 5499 N N . ALA B 1 67 ? 3.357 -6.348 0.118 1 97.12 67 ALA B N 1
ATOM 5500 C CA . ALA B 1 67 ? 4.488 -6.531 -0.79 1 97.12 67 ALA B CA 1
ATOM 5501 C C . ALA B 1 67 ? 4.164 -7.559 -1.868 1 97.12 67 ALA B C 1
ATOM 5503 O O . ALA B 1 67 ? 3.246 -8.367 -1.708 1 97.12 67 ALA B O 1
ATOM 5504 N N . GLN B 1 68 ? 4.895 -7.5 -2.982 1 97.31 68 GLN B N 1
ATOM 5505 C CA . GLN B 1 68 ? 4.621 -8.414 -4.086 1 97.31 68 GLN B CA 1
ATOM 5506 C C . GLN B 1 68 ? 5.914 -8.836 -4.777 1 97.31 68 GLN B C 1
ATOM 5508 O O . GLN B 1 68 ? 6.82 -8.023 -4.969 1 97.31 68 GLN B O 1
ATOM 5513 N N . ALA B 1 69 ? 5.977 -10.094 -5.098 1 97.94 69 ALA B N 1
ATOM 5514 C CA . ALA B 1 69 ? 7.039 -10.602 -5.961 1 97.94 69 ALA B CA 1
ATOM 5515 C C . ALA B 1 69 ? 6.66 -10.469 -7.434 1 97.94 69 ALA B C 1
ATOM 5517 O O . ALA B 1 69 ? 5.559 -10.852 -7.836 1 97.94 69 ALA B O 1
ATOM 5518 N N . MET B 1 70 ? 7.551 -9.891 -8.219 1 97.88 70 MET B N 1
ATOM 5519 C CA . MET B 1 70 ? 7.328 -9.734 -9.656 1 97.88 70 MET B CA 1
ATOM 5520 C C . MET B 1 70 ? 8.57 -10.148 -10.445 1 97.88 70 MET B C 1
ATOM 5522 O O . MET B 1 70 ? 9.695 -9.984 -9.969 1 97.88 70 MET B O 1
ATOM 5526 N N . THR B 1 71 ? 8.336 -10.719 -11.602 1 97.94 71 THR B N 1
ATOM 5527 C CA . THR B 1 71 ? 9.414 -10.797 -12.586 1 97.94 71 THR B CA 1
ATOM 5528 C C . THR B 1 71 ? 9.688 -9.422 -13.195 1 97.94 71 THR B C 1
ATOM 5530 O O . THR B 1 71 ? 8.875 -8.508 -13.062 1 97.94 71 THR B O 1
ATOM 5533 N N . PRO B 1 72 ? 10.852 -9.273 -13.867 1 96.75 72 PRO B N 1
ATOM 5534 C CA . PRO B 1 72 ? 11.125 -7.992 -14.523 1 96.75 72 PRO B CA 1
ATOM 5535 C C . PRO B 1 72 ? 10.039 -7.605 -15.531 1 96.75 72 PRO B C 1
ATOM 5537 O O . PRO B 1 72 ? 9.641 -6.441 -15.594 1 96.75 72 PRO B O 1
ATOM 5540 N N . LEU B 1 73 ? 9.539 -8.523 -16.281 1 96.5 73 LEU B N 1
ATOM 5541 C CA . LEU B 1 73 ? 8.5 -8.227 -17.266 1 96.5 73 LEU B CA 1
ATOM 5542 C C . LEU B 1 73 ? 7.199 -7.836 -16.578 1 96.5 73 LEU B C 1
ATOM 5544 O O . LEU B 1 73 ? 6.508 -6.922 -17.031 1 96.5 73 LEU B O 1
ATOM 5548 N N . GLN B 1 74 ? 6.875 -8.516 -15.5 1 96.38 74 GLN B N 1
ATOM 5549 C CA . GLN B 1 74 ? 5.676 -8.188 -14.742 1 96.38 74 GLN B CA 1
ATOM 5550 C C . GLN B 1 74 ? 5.758 -6.773 -14.172 1 96.38 74 GLN B C 1
ATOM 5552 O O . GLN B 1 74 ? 4.746 -6.074 -14.07 1 96.38 74 GLN B O 1
ATOM 5557 N N . LEU B 1 75 ? 6.941 -6.371 -13.742 1 96.69 75 LEU B N 1
ATOM 5558 C CA . LEU B 1 75 ? 7.121 -5.012 -13.25 1 96.69 75 LEU B CA 1
ATOM 5559 C C . LEU B 1 75 ? 6.746 -3.99 -14.32 1 96.69 75 LEU B C 1
ATOM 5561 O O . LEU B 1 75 ? 6.082 -2.992 -14.023 1 96.69 75 LEU B O 1
ATOM 5565 N N . MET B 1 76 ? 7.152 -4.262 -15.555 1 95 76 MET B N 1
ATOM 5566 C CA . MET B 1 76 ? 6.832 -3.35 -16.656 1 95 76 MET B CA 1
ATOM 5567 C C . MET B 1 76 ? 5.328 -3.307 -16.906 1 95 76 MET B C 1
ATOM 5569 O O . MET B 1 76 ? 4.758 -2.234 -17.109 1 95 76 MET B O 1
ATOM 5573 N N . TYR B 1 77 ? 4.715 -4.469 -16.812 1 94.56 77 TYR B N 1
ATOM 5574 C CA . TYR B 1 77 ? 3.273 -4.551 -17.016 1 94.56 77 TYR B CA 1
ATOM 5575 C C . TYR B 1 77 ? 2.525 -3.824 -15.898 1 94.56 77 TYR B C 1
ATOM 5577 O O . TYR B 1 77 ? 1.431 -3.301 -16.109 1 94.56 77 TYR B O 1
ATOM 5585 N N . ALA B 1 78 ? 3.129 -3.764 -14.672 1 94.44 78 ALA B N 1
ATOM 5586 C CA . ALA B 1 78 ? 2.473 -3.131 -13.531 1 94.44 78 ALA B CA 1
ATOM 5587 C C . ALA B 1 78 ? 2.295 -1.633 -13.758 1 94.44 78 ALA B C 1
ATOM 5589 O O . ALA B 1 78 ? 1.373 -1.021 -13.219 1 94.44 78 ALA B O 1
ATOM 5590 N N . GLY B 1 79 ? 3.287 -0.972 -14.484 1 92.81 79 GLY B N 1
ATOM 5591 C CA . GLY B 1 79 ? 3.08 0.4 -14.914 1 92.81 79 GLY B CA 1
ATOM 5592 C C . GLY B 1 79 ? 3.908 1.404 -14.141 1 92.81 79 GLY B C 1
ATOM 5593 O O . GLY B 1 79 ? 4.484 1.071 -13.102 1 92.81 79 GLY B O 1
ATOM 5594 N N . HIS B 1 80 ? 3.814 2.658 -14.578 1 93.38 80 HIS B N 1
ATOM 5595 C CA . HIS B 1 80 ? 4.629 3.748 -14.055 1 93.38 80 HIS B CA 1
ATOM 5596 C C . HIS B 1 80 ? 4.301 4.023 -12.594 1 93.38 80 HIS B C 1
ATOM 5598 O O . HIS B 1 80 ? 5.203 4.211 -11.773 1 93.38 80 HIS B O 1
ATOM 5604 N N . ASN B 1 81 ? 3.066 4.051 -12.336 1 93.06 81 ASN B N 1
ATOM 5605 C CA . ASN B 1 81 ? 2.627 4.477 -11.016 1 93.06 81 ASN B CA 1
ATOM 5606 C C . ASN B 1 81 ? 3.055 3.482 -9.938 1 93.06 81 ASN B C 1
ATOM 5608 O O . ASN B 1 81 ? 3.436 3.881 -8.836 1 93.06 81 ASN B O 1
ATOM 5612 N N . ILE B 1 82 ? 3.039 2.176 -10.25 1 95.56 82 ILE B N 1
ATOM 5613 C CA . ILE B 1 82 ? 3.49 1.161 -9.305 1 95.56 82 ILE B CA 1
ATOM 5614 C C . ILE B 1 82 ? 4.996 1.294 -9.086 1 95.56 82 ILE B C 1
ATOM 5616 O O . ILE B 1 82 ? 5.469 1.245 -7.945 1 95.56 82 ILE B O 1
ATOM 5620 N N . ILE B 1 83 ? 5.738 1.469 -10.164 1 96 83 ILE B N 1
ATOM 5621 C CA . ILE B 1 83 ? 7.188 1.621 -10.07 1 96 83 ILE B CA 1
ATOM 5622 C C . ILE B 1 83 ? 7.52 2.867 -9.25 1 96 83 ILE B C 1
ATOM 5624 O O . ILE B 1 83 ? 8.422 2.844 -8.414 1 96 83 ILE B O 1
ATOM 5628 N N . ARG B 1 84 ? 6.801 3.898 -9.43 1 93.25 84 ARG B N 1
ATOM 5629 C CA . ARG B 1 84 ? 7.043 5.195 -8.805 1 93.25 84 ARG B CA 1
ATOM 5630 C C . ARG B 1 84 ? 6.754 5.148 -7.309 1 93.25 84 ARG B C 1
ATOM 5632 O O . ARG B 1 84 ? 7.516 5.688 -6.508 1 93.25 84 ARG B O 1
ATOM 5639 N N . SER B 1 85 ? 5.688 4.445 -6.926 1 92.12 85 SER B N 1
ATOM 5640 C CA . SER B 1 85 ? 5.16 4.598 -5.574 1 92.12 85 SER B CA 1
ATOM 5641 C C . SER B 1 85 ? 5.535 3.408 -4.699 1 92.12 85 SER B C 1
ATOM 5643 O O . SER B 1 85 ? 5.191 3.371 -3.516 1 92.12 85 SER B O 1
ATOM 5645 N N . SER B 1 86 ? 6.258 2.42 -5.227 1 96.06 86 SER B N 1
ATOM 5646 C CA . SER B 1 86 ? 6.688 1.266 -4.441 1 96.06 86 SER B CA 1
ATOM 5647 C C . SER B 1 86 ? 8.195 1.289 -4.211 1 96.06 86 SER B C 1
ATOM 5649 O O . SER B 1 86 ? 8.945 1.845 -5.016 1 96.06 86 SER B O 1
ATOM 5651 N N . LYS B 1 87 ? 8.586 0.737 -3.061 1 96.5 87 LYS B N 1
ATOM 5652 C CA . LYS B 1 87 ? 10 0.382 -2.936 1 96.5 87 LYS B CA 1
ATOM 5653 C C . LYS B 1 87 ? 10.352 -0.785 -3.854 1 96.5 87 LYS B C 1
ATOM 5655 O O . LYS B 1 87 ? 9.555 -1.707 -4.031 1 96.5 87 LYS B O 1
ATOM 5660 N N . LEU B 1 88 ? 11.531 -0.747 -4.445 1 98.19 88 LEU B N 1
ATOM 5661 C CA . LEU B 1 88 ? 11.938 -1.794 -5.375 1 98.19 88 LEU B CA 1
ATOM 5662 C C . LEU B 1 88 ? 13.188 -2.508 -4.879 1 98.19 88 LEU B C 1
ATOM 5664 O O . LEU B 1 88 ? 14.211 -1.87 -4.629 1 98.19 88 LEU B O 1
ATOM 5668 N N . LEU B 1 89 ? 13.125 -3.789 -4.672 1 98.69 89 LEU B N 1
ATOM 5669 C CA . LEU B 1 89 ? 14.273 -4.629 -4.363 1 98.69 89 LEU B CA 1
ATOM 5670 C C . LEU B 1 89 ? 14.594 -5.566 -5.527 1 98.69 89 LEU B C 1
ATOM 5672 O O . LEU B 1 89 ? 13.82 -6.484 -5.816 1 98.69 89 LEU B O 1
ATOM 5676 N N . CYS B 1 90 ? 15.664 -5.359 -6.188 1 98.56 90 CYS B N 1
ATOM 5677 C CA . CYS B 1 90 ? 16.109 -6.215 -7.285 1 98.56 90 CYS B CA 1
ATOM 5678 C C . CYS B 1 90 ? 17.078 -7.277 -6.789 1 98.56 90 CYS B C 1
ATOM 5680 O O . CYS B 1 90 ? 18.141 -6.953 -6.258 1 98.56 90 CYS B O 1
ATOM 5682 N N . LEU B 1 91 ? 16.734 -8.531 -6.98 1 98.38 91 LEU B N 1
ATOM 5683 C CA . LEU B 1 91 ? 17.578 -9.656 -6.551 1 98.38 91 LEU B CA 1
ATOM 5684 C C . LEU B 1 91 ? 18.141 -10.406 -7.754 1 98.38 91 LEU B C 1
ATOM 5686 O O . LEU B 1 91 ? 17.375 -10.875 -8.609 1 98.38 91 LEU B O 1
ATOM 5690 N N . SER B 1 92 ? 19.391 -10.492 -7.855 1 97.38 92 SER B N 1
ATOM 5691 C CA . SER B 1 92 ? 20.078 -11.234 -8.914 1 97.38 92 SER B CA 1
ATOM 5692 C C . SER B 1 92 ? 21.422 -11.766 -8.43 1 97.38 92 SER B C 1
ATOM 5694 O O . SER B 1 92 ? 22.188 -11.047 -7.781 1 97.38 92 SER B O 1
ATOM 5696 N N . ALA B 1 93 ? 21.703 -13.016 -8.711 1 95.88 93 ALA B N 1
ATOM 5697 C CA . ALA B 1 93 ? 22.969 -13.594 -8.289 1 95.88 93 ALA B CA 1
ATOM 5698 C C . ALA B 1 93 ? 24.141 -12.922 -9.008 1 95.88 93 ALA B C 1
ATOM 5700 O O . ALA B 1 93 ? 25.047 -12.383 -8.359 1 95.88 93 ALA B O 1
ATOM 5701 N N . SER B 1 94 ? 24.094 -12.82 -10.328 1 93.88 94 SER B N 1
ATOM 5702 C CA . SER B 1 94 ? 25.234 -12.359 -11.102 1 93.88 94 SER B CA 1
ATOM 5703 C C . SER B 1 94 ? 25.062 -10.914 -11.555 1 93.88 94 SER B C 1
ATOM 5705 O O . SER B 1 94 ? 26.016 -10.266 -11.961 1 93.88 94 SER B O 1
ATOM 5707 N N . GLY B 1 95 ? 23.812 -10.367 -11.578 1 94.19 95 GLY B N 1
ATOM 5708 C CA . GLY B 1 95 ? 23.531 -9.023 -12.039 1 94.19 95 GLY B CA 1
ATOM 5709 C C . GLY B 1 95 ? 23.797 -8.828 -13.523 1 94.19 95 GLY B C 1
ATOM 5710 O O . GLY B 1 95 ? 24 -7.703 -13.984 1 94.19 95 GLY B O 1
ATOM 5711 N N . LYS B 1 96 ? 23.734 -9.945 -14.281 1 91.94 96 LYS B N 1
ATOM 5712 C CA . LYS B 1 96 ? 24.203 -9.859 -15.656 1 91.94 96 LYS B CA 1
ATOM 5713 C C . LYS B 1 96 ? 23.031 -9.969 -16.641 1 91.94 96 LYS B C 1
ATOM 5715 O O . LYS B 1 96 ? 23.141 -9.539 -17.797 1 91.94 96 LYS B O 1
ATOM 5720 N N . ASN B 1 97 ? 21.969 -10.609 -16.25 1 90.81 97 ASN B N 1
ATOM 5721 C CA . ASN B 1 97 ? 20.922 -10.883 -17.219 1 90.81 97 ASN B CA 1
ATOM 5722 C C . ASN B 1 97 ? 20.203 -9.602 -17.641 1 90.81 97 ASN B C 1
ATOM 5724 O O . ASN B 1 97 ? 20.047 -8.68 -16.844 1 90.81 97 ASN B O 1
ATOM 5728 N N . LYS B 1 98 ? 19.703 -9.617 -18.859 1 92.69 98 LYS B N 1
ATOM 5729 C CA . LYS B 1 98 ? 19.109 -8.438 -19.484 1 92.69 98 LYS B CA 1
ATOM 5730 C C . LYS B 1 98 ? 17.797 -8.062 -18.797 1 92.69 98 LYS B C 1
ATOM 5732 O O . LYS B 1 98 ? 17.422 -6.891 -18.766 1 92.69 98 LYS B O 1
ATOM 5737 N N . ASP B 1 99 ? 17.141 -9.016 -18.281 1 95.25 99 ASP B N 1
ATOM 5738 C CA . ASP B 1 99 ? 15.844 -8.773 -17.672 1 95.25 99 ASP B CA 1
ATOM 5739 C C . ASP B 1 99 ? 15.977 -7.914 -16.406 1 95.25 99 ASP B C 1
ATOM 5741 O O . ASP B 1 99 ? 15.273 -6.914 -16.25 1 95.25 99 ASP B O 1
ATOM 5745 N N . VAL B 1 100 ? 16.875 -8.266 -15.508 1 94.69 100 VAL B N 1
ATOM 5746 C CA . VAL B 1 100 ? 17.078 -7.477 -14.297 1 94.69 100 VAL B CA 1
ATOM 5747 C C . VAL B 1 100 ? 17.625 -6.098 -14.656 1 94.69 100 VAL B C 1
ATOM 5749 O O . VAL B 1 100 ? 17.281 -5.102 -14.016 1 94.69 100 VAL B O 1
ATOM 5752 N N . LEU B 1 101 ? 18.484 -6.047 -15.656 1 94.81 101 LEU B N 1
ATOM 5753 C CA . LEU B 1 101 ? 19.016 -4.77 -16.125 1 94.81 101 LEU B CA 1
ATOM 5754 C C . LEU B 1 101 ? 17.891 -3.861 -16.609 1 94.81 101 LEU B C 1
ATOM 5756 O O . LEU B 1 101 ? 17.875 -2.666 -16.312 1 94.81 101 LEU B O 1
ATOM 5760 N N . ASN B 1 102 ? 16.984 -4.441 -17.359 1 94.06 102 ASN B N 1
ATOM 5761 C CA . ASN B 1 102 ? 15.836 -3.666 -17.812 1 94.06 102 ASN B CA 1
ATOM 5762 C C . ASN B 1 102 ? 14.984 -3.176 -16.656 1 94.06 102 ASN B C 1
ATOM 5764 O O . ASN B 1 102 ? 14.531 -2.029 -16.641 1 94.06 102 ASN B O 1
ATOM 5768 N N . ALA B 1 103 ? 14.773 -4.062 -15.688 1 95.62 103 ALA B N 1
ATOM 5769 C CA . ALA B 1 103 ? 14.016 -3.676 -14.508 1 95.62 103 ALA B CA 1
ATOM 5770 C C . ALA B 1 103 ? 14.688 -2.521 -13.773 1 95.62 103 ALA B C 1
ATOM 5772 O O . ALA B 1 103 ? 14.016 -1.584 -13.328 1 95.62 103 ALA B O 1
ATOM 5773 N N . VAL B 1 104 ? 15.992 -2.574 -13.664 1 95.75 104 VAL B N 1
ATOM 5774 C CA . VAL B 1 104 ? 16.766 -1.535 -12.992 1 95.75 104 VAL B CA 1
ATOM 5775 C C . VAL B 1 104 ? 16.672 -0.23 -13.773 1 95.75 104 VAL B C 1
ATOM 5777 O O . VAL B 1 104 ? 16.5 0.843 -13.195 1 95.75 104 VAL B O 1
ATOM 5780 N N . LYS B 1 105 ? 16.75 -0.329 -15.047 1 92.88 105 LYS B N 1
ATOM 5781 C CA . LYS B 1 105 ? 16.672 0.86 -15.891 1 92.88 105 LYS B CA 1
ATOM 5782 C C . LYS B 1 105 ? 15.32 1.562 -15.711 1 92.88 105 LYS B C 1
ATOM 5784 O O . LYS B 1 105 ? 15.273 2.783 -15.555 1 92.88 105 LYS B O 1
ATOM 5789 N N . TYR B 1 106 ? 14.281 0.804 -15.711 1 93.19 106 TYR B N 1
ATOM 5790 C CA . TYR B 1 106 ? 12.961 1.395 -15.516 1 93.19 106 TYR B CA 1
ATOM 5791 C C . TYR B 1 106 ? 12.781 1.87 -14.078 1 93.19 106 TYR B C 1
ATOM 5793 O O . TYR B 1 106 ? 12.133 2.887 -13.836 1 93.19 106 TYR B O 1
ATOM 5801 N N . GLY B 1 107 ? 13.375 1.146 -13.125 1 94.38 107 GLY B N 1
ATOM 5802 C CA . GLY B 1 107 ? 13.367 1.604 -11.75 1 94.38 107 GLY B CA 1
ATOM 5803 C C . GLY B 1 107 ? 14.023 2.957 -11.562 1 94.38 107 GLY B C 1
ATOM 5804 O O . GLY B 1 107 ? 13.438 3.861 -10.961 1 94.38 107 GLY B O 1
ATOM 5805 N N . VAL B 1 108 ? 15.172 3.064 -12.117 1 92.06 108 VAL B N 1
ATOM 5806 C CA . VAL B 1 108 ? 15.93 4.309 -11.984 1 92.06 108 VAL B CA 1
ATOM 5807 C C . VAL B 1 108 ? 15.164 5.445 -12.664 1 92.06 108 VAL B C 1
ATOM 5809 O O . VAL B 1 108 ? 15.164 6.578 -12.172 1 92.06 108 VAL B O 1
ATOM 5812 N N . LYS B 1 109 ? 14.492 5.129 -13.68 1 90.44 109 LYS B N 1
ATOM 5813 C CA . LYS B 1 109 ? 13.789 6.133 -14.477 1 90.44 109 LYS B CA 1
ATOM 5814 C C . LYS B 1 109 ? 12.547 6.633 -13.75 1 90.44 109 LYS B C 1
ATOM 5816 O O . LYS B 1 109 ? 12.195 7.812 -13.852 1 90.44 109 LYS B O 1
ATOM 5821 N N . TYR B 1 110 ? 11.891 5.801 -12.938 1 92.62 110 TYR B N 1
ATOM 5822 C CA . TYR B 1 110 ? 10.547 6.188 -12.508 1 92.62 110 TYR B CA 1
ATOM 5823 C C . TYR B 1 110 ? 10.43 6.145 -10.992 1 92.62 110 TYR B C 1
ATOM 5825 O O . TYR B 1 110 ? 9.547 6.785 -10.414 1 92.62 110 TYR B O 1
ATOM 5833 N N . ASN B 1 111 ? 11.25 5.434 -10.297 1 93.75 111 ASN B N 1
ATOM 5834 C CA . ASN B 1 111 ? 11.07 5.203 -8.867 1 93.75 111 ASN B CA 1
ATOM 5835 C C . ASN B 1 111 ? 11.359 6.465 -8.055 1 93.75 111 ASN B C 1
ATOM 5837 O O . ASN B 1 111 ? 12.352 7.156 -8.305 1 93.75 111 ASN B O 1
ATOM 5841 N N . GLU B 1 112 ? 10.508 6.758 -7.109 1 88.12 112 GLU B N 1
ATOM 5842 C CA . GLU B 1 112 ? 10.672 7.973 -6.312 1 88.12 112 GLU B CA 1
ATOM 5843 C C . GLU B 1 112 ? 10.688 7.652 -4.82 1 88.12 112 GLU B C 1
ATOM 5845 O O . GLU B 1 112 ? 10.75 8.555 -3.986 1 88.12 112 GLU B O 1
ATOM 5850 N N . THR B 1 113 ? 10.602 6.371 -4.445 1 89.38 113 THR B N 1
ATOM 5851 C CA . THR B 1 113 ? 10.461 6 -3.043 1 89.38 113 THR B CA 1
ATOM 5852 C C . THR B 1 113 ? 11.75 5.383 -2.516 1 89.38 113 THR B C 1
ATOM 5854 O O . THR B 1 113 ? 12.141 5.625 -1.372 1 89.38 113 THR B O 1
ATOM 5857 N N . GLY B 1 114 ? 12.312 4.484 -3.219 1 92 114 GLY B N 1
ATOM 5858 C CA . GLY B 1 114 ? 13.555 3.82 -2.844 1 92 114 GLY B CA 1
ATOM 5859 C C . GLY B 1 114 ? 13.805 2.541 -3.617 1 92 114 GLY B C 1
ATOM 5860 O O . GLY B 1 114 ? 12.883 1.761 -3.854 1 92 114 GLY B O 1
ATOM 5861 N N . MET B 1 115 ? 15.023 2.359 -3.986 1 95.88 115 MET B N 1
ATOM 5862 C CA . MET B 1 115 ? 15.406 1.184 -4.762 1 95.88 115 MET B CA 1
ATOM 5863 C C . MET B 1 115 ? 16.719 0.596 -4.25 1 95.88 115 MET B C 1
ATOM 5865 O O . MET B 1 115 ? 17.609 1.331 -3.814 1 95.88 115 MET B O 1
ATOM 5869 N N . MET B 1 116 ? 16.812 -0.708 -4.258 1 97.69 116 MET B N 1
ATOM 5870 C CA . MET B 1 116 ? 18.031 -1.398 -3.865 1 97.69 116 MET B CA 1
ATOM 5871 C C . MET B 1 116 ? 18.297 -2.6 -4.77 1 97.69 116 MET B C 1
ATOM 5873 O O . MET B 1 116 ? 17.359 -3.271 -5.199 1 97.69 116 MET B O 1
ATOM 5877 N N . SER B 1 117 ? 19.531 -2.83 -5.09 1 98 117 SER B N 1
ATOM 5878 C CA . SER B 1 117 ? 19.953 -4.027 -5.801 1 98 117 SER B CA 1
ATOM 5879 C C . SER B 1 117 ? 20.828 -4.906 -4.922 1 98 117 SER B C 1
ATOM 5881 O O . SER B 1 117 ? 21.672 -4.406 -4.172 1 98 117 SER B O 1
ATOM 5883 N N . LEU B 1 118 ? 20.547 -6.156 -4.887 1 98.25 118 LEU B N 1
ATOM 5884 C CA . LEU B 1 118 ? 21.375 -7.152 -4.199 1 98.25 118 LEU B CA 1
ATOM 5885 C C . LEU B 1 118 ? 21.938 -8.164 -5.191 1 98.25 118 LEU B C 1
ATOM 5887 O O . LEU B 1 118 ? 21.172 -8.891 -5.836 1 98.25 118 LEU B O 1
ATOM 5891 N N . THR B 1 119 ? 23.219 -8.18 -5.348 1 97.88 119 THR B N 1
ATOM 5892 C CA . THR B 1 119 ? 23.906 -9.125 -6.223 1 97.88 119 THR B CA 1
ATOM 5893 C C . THR B 1 119 ? 25 -9.859 -5.461 1 97.88 119 THR B C 1
ATOM 5895 O O . THR B 1 119 ? 25.438 -9.406 -4.398 1 97.88 119 THR B O 1
ATOM 5898 N N . LEU B 1 120 ? 25.453 -10.992 -5.988 1 97.75 120 LEU B N 1
ATOM 5899 C CA . LEU B 1 120 ? 26.375 -11.852 -5.266 1 97.75 120 LEU B CA 1
ATOM 5900 C C . LEU B 1 120 ? 27.688 -12.008 -6.039 1 97.75 120 LEU B C 1
ATOM 5902 O O . LEU B 1 120 ? 28.422 -12.984 -5.84 1 97.75 120 LEU B O 1
ATOM 5906 N N . ARG B 1 121 ? 27.875 -11.133 -6.93 1 95.94 121 ARG B N 1
ATOM 5907 C CA . ARG B 1 121 ? 29.125 -11.031 -7.684 1 95.94 121 ARG B CA 1
ATOM 5908 C C . ARG B 1 121 ? 29.531 -9.57 -7.879 1 95.94 121 ARG B C 1
ATOM 5910 O O . ARG B 1 121 ? 28.734 -8.766 -8.367 1 95.94 121 ARG B O 1
ATOM 5917 N N . LYS B 1 122 ? 30.766 -9.305 -7.586 1 94.56 122 LYS B N 1
ATOM 5918 C CA . LYS B 1 122 ? 31.25 -7.934 -7.746 1 94.56 122 LYS B CA 1
ATOM 5919 C C . LYS B 1 122 ? 31.516 -7.613 -9.219 1 94.56 122 LYS B C 1
ATOM 5921 O O . LYS B 1 122 ? 31.656 -8.516 -10.039 1 94.56 122 LYS B O 1
ATOM 5926 N N . LYS B 1 123 ? 31.547 -6.434 -9.547 1 91.94 123 LYS B N 1
ATOM 5927 C CA . LYS B 1 123 ? 31.875 -5.922 -10.875 1 91.94 123 LYS B CA 1
ATOM 5928 C C . LYS B 1 123 ? 30.969 -6.543 -11.938 1 91.94 123 LYS B C 1
ATOM 5930 O O . LYS B 1 123 ? 31.453 -7.074 -12.938 1 91.94 123 LYS B O 1
ATOM 5935 N N . ASN B 1 124 ? 29.734 -6.496 -11.727 1 95.06 124 ASN B N 1
ATOM 5936 C CA . ASN B 1 124 ? 28.75 -6.992 -12.68 1 95.06 124 ASN B CA 1
ATOM 5937 C C . ASN B 1 124 ? 28.047 -5.848 -13.406 1 95.06 124 ASN B C 1
ATOM 5939 O O . ASN B 1 124 ? 28.141 -4.695 -12.984 1 95.06 124 ASN B O 1
ATOM 5943 N N . PRO B 1 125 ? 27.391 -6.109 -14.453 1 95.69 125 PRO B N 1
ATOM 5944 C CA . PRO B 1 125 ? 26.781 -5.059 -15.273 1 95.69 125 PRO B CA 1
ATOM 5945 C C . PRO B 1 125 ? 25.766 -4.227 -14.492 1 95.69 125 PRO B C 1
ATOM 5947 O O . PRO B 1 125 ? 25.625 -3.025 -14.742 1 95.69 125 PRO B O 1
ATOM 5950 N N . THR B 1 126 ? 25.016 -4.793 -13.562 1 96.31 126 THR B N 1
ATOM 5951 C CA . THR B 1 126 ? 24.047 -4.047 -12.75 1 96.31 126 THR B CA 1
ATOM 5952 C C . THR B 1 126 ? 24.766 -3.027 -11.867 1 96.31 126 THR B C 1
ATOM 5954 O O . THR B 1 126 ? 24.344 -1.872 -11.781 1 96.31 126 THR B O 1
ATOM 5957 N N . GLU B 1 127 ? 25.797 -3.484 -11.273 1 94.75 127 GLU B N 1
ATOM 5958 C CA . GLU B 1 127 ? 26.609 -2.588 -10.453 1 94.75 127 GLU B CA 1
ATOM 5959 C C . GLU B 1 127 ? 27.203 -1.458 -11.289 1 94.75 127 GLU B C 1
ATOM 5961 O O . GLU B 1 127 ? 27.203 -0.302 -10.859 1 94.75 127 GLU B O 1
ATOM 5966 N N . GLU B 1 128 ? 27.656 -1.828 -12.422 1 95.19 128 GLU B N 1
ATOM 5967 C CA . GLU B 1 128 ? 28.25 -0.832 -13.312 1 95.19 128 GLU B CA 1
ATOM 5968 C C . GLU B 1 128 ? 27.203 0.216 -13.719 1 95.19 128 GLU B C 1
ATOM 5970 O O . GLU B 1 128 ? 27.5 1.414 -13.719 1 95.19 128 GLU B O 1
ATOM 5975 N N . LEU B 1 129 ? 26.078 -0.283 -14.039 1 94.44 129 LEU B N 1
ATOM 5976 C CA . LEU B 1 129 ? 24.984 0.616 -14.406 1 94.44 129 LEU B CA 1
ATOM 5977 C C . LEU B 1 129 ? 24.641 1.551 -13.258 1 94.44 129 LEU B C 1
ATOM 5979 O O . LEU B 1 129 ? 24.453 2.75 -13.461 1 94.44 129 LEU B O 1
ATOM 5983 N N . LEU B 1 130 ? 24.641 1.08 -12.039 1 93.81 130 LEU B N 1
ATOM 5984 C CA . LEU B 1 130 ? 24.141 1.805 -10.875 1 93.81 130 LEU B CA 1
ATOM 5985 C C . LEU B 1 130 ? 25.203 2.744 -10.32 1 93.81 130 LEU B C 1
ATOM 5987 O O . LEU B 1 130 ? 24.906 3.574 -9.453 1 93.81 130 LEU B O 1
ATOM 5991 N N . GLU B 1 131 ? 26.406 2.592 -10.812 1 89.62 131 GLU B N 1
ATOM 5992 C CA . GLU B 1 131 ? 27.453 3.545 -10.445 1 89.62 131 GLU B CA 1
ATOM 5993 C C . GLU B 1 131 ? 27.047 4.969 -10.828 1 89.62 131 GLU B C 1
ATOM 5995 O O . GLU B 1 131 ? 27.438 5.93 -10.156 1 89.62 131 GLU B O 1
ATOM 6000 N N . GLN B 1 132 ? 26.266 5.02 -11.812 1 85.31 132 GLN B N 1
ATOM 6001 C CA . GLN B 1 132 ? 25.828 6.324 -12.297 1 85.31 132 GLN B CA 1
ATOM 6002 C C . GLN B 1 132 ? 24.656 6.852 -11.477 1 85.31 132 GLN B C 1
ATOM 6004 O O . GLN B 1 132 ? 24.281 8.023 -11.594 1 85.31 132 GLN B O 1
ATOM 6009 N N . TYR B 1 133 ? 24.156 6.027 -10.648 1 87.31 133 TYR B N 1
ATOM 6010 C CA . TYR B 1 133 ? 22.969 6.391 -9.867 1 87.31 133 TYR B CA 1
ATOM 6011 C C . TYR B 1 133 ? 23.203 6.129 -8.383 1 87.31 133 TYR B C 1
ATOM 6013 O O . TYR B 1 133 ? 22.641 5.188 -7.82 1 87.31 133 TYR B O 1
ATOM 6021 N N . PRO B 1 134 ? 23.828 6.984 -7.746 1 78.06 134 PRO B N 1
ATOM 6022 C CA . PRO B 1 134 ? 24.25 6.75 -6.359 1 78.06 134 PRO B CA 1
ATOM 6023 C C . PRO B 1 134 ? 23.062 6.695 -5.391 1 78.06 134 PRO B C 1
ATOM 6025 O O . PRO B 1 134 ? 23.203 6.191 -4.273 1 78.06 134 PRO B O 1
ATOM 6028 N N . LYS B 1 135 ? 21.969 7.145 -5.758 1 78.12 135 LYS B N 1
ATOM 6029 C CA . LYS B 1 135 ? 20.797 7.113 -4.883 1 78.12 135 LYS B CA 1
ATOM 6030 C C . LYS B 1 135 ? 20.281 5.688 -4.703 1 78.12 135 LYS B C 1
ATOM 6032 O O . LYS B 1 135 ? 19.594 5.391 -3.73 1 78.12 135 LYS B O 1
ATOM 6037 N N . VAL B 1 136 ? 20.562 4.891 -5.652 1 91.38 136 VAL B N 1
ATOM 6038 C CA . VAL B 1 136 ? 20.141 3.498 -5.559 1 91.38 136 VAL B CA 1
ATOM 6039 C C . VAL B 1 136 ? 21.078 2.734 -4.625 1 91.38 136 VAL B C 1
ATOM 6041 O O . VAL B 1 136 ? 22.281 2.709 -4.84 1 91.38 136 VAL B O 1
ATOM 6044 N N . LEU B 1 137 ? 20.484 2.221 -3.6 1 93.88 137 LEU B N 1
ATOM 6045 C CA . LEU B 1 137 ? 21.281 1.438 -2.672 1 93.88 137 LEU B CA 1
ATOM 6046 C C . LEU B 1 137 ? 21.766 0.141 -3.322 1 93.88 137 LEU B C 1
ATOM 6048 O O . LEU B 1 137 ? 21.031 -0.464 -4.113 1 93.88 137 LEU B O 1
ATOM 6052 N N . ARG B 1 138 ? 23.062 -0.248 -2.973 1 95 138 ARG B N 1
ATOM 6053 C CA . ARG B 1 138 ? 23.656 -1.451 -3.545 1 95 138 ARG B CA 1
ATOM 6054 C C . ARG B 1 138 ? 24.266 -2.33 -2.457 1 95 138 ARG B C 1
ATOM 6056 O O . ARG B 1 138 ? 24.906 -1.825 -1.531 1 95 138 ARG B O 1
ATOM 6063 N N . TRP B 1 139 ? 23.938 -3.51 -2.465 1 97.25 139 TRP B N 1
ATOM 6064 C CA . TRP B 1 139 ? 24.641 -4.543 -1.717 1 97.25 139 TRP B CA 1
ATOM 6065 C C . TRP B 1 139 ? 25.25 -5.582 -2.658 1 97.25 139 TRP B C 1
ATOM 6067 O O . TRP B 1 139 ? 24.531 -6.238 -3.414 1 97.25 139 TRP B O 1
ATOM 6077 N N . CYS B 1 140 ? 26.531 -5.711 -2.66 1 96.44 140 CYS B N 1
ATOM 6078 C CA . CYS B 1 140 ? 27.219 -6.598 -3.592 1 96.44 140 CYS B CA 1
ATOM 6079 C C . CYS B 1 140 ? 28.453 -7.219 -2.945 1 96.44 140 CYS B C 1
ATOM 6081 O O . CYS B 1 140 ? 29.328 -6.504 -2.461 1 96.44 140 CYS B O 1
ATOM 6083 N N . GLU B 1 141 ? 28.516 -8.531 -2.857 1 97.12 141 GLU B N 1
ATOM 6084 C CA . GLU B 1 141 ? 29.672 -9.289 -2.389 1 97.12 141 GLU B CA 1
ATOM 6085 C C . GLU B 1 141 ? 29.844 -10.586 -3.18 1 97.12 141 GLU B C 1
ATOM 6087 O O . GLU B 1 141 ? 28.859 -11.133 -3.703 1 97.12 141 GLU B O 1
ATOM 6092 N N . ASP B 1 142 ? 31.047 -11.055 -3.221 1 96.88 142 ASP B N 1
ATOM 6093 C CA . ASP B 1 142 ? 31.312 -12.336 -3.875 1 96.88 142 ASP B CA 1
ATOM 6094 C C . ASP B 1 142 ? 31.016 -13.5 -2.934 1 96.88 142 ASP B C 1
ATOM 6096 O O . ASP B 1 142 ? 31.547 -13.555 -1.819 1 96.88 142 ASP B O 1
ATOM 6100 N N . ILE B 1 143 ? 30.234 -14.352 -3.375 1 96.12 143 ILE B N 1
ATOM 6101 C CA . ILE B 1 143 ? 30 -15.555 -2.582 1 96.12 143 ILE B CA 1
ATOM 6102 C C . ILE B 1 143 ? 31.156 -16.531 -2.799 1 96.12 143 ILE B C 1
ATOM 6104 O O . ILE B 1 143 ? 31.734 -16.594 -3.887 1 96.12 143 ILE B O 1
ATOM 6108 N N . PRO B 1 144 ? 31.469 -17.297 -1.822 1 94.31 144 PRO B N 1
ATOM 6109 C CA . PRO B 1 144 ? 32.625 -18.172 -1.92 1 94.31 144 PRO B CA 1
ATOM 6110 C C . PRO B 1 144 ? 32.438 -19.297 -2.936 1 94.31 144 PRO B C 1
ATOM 6112 O O . PRO B 1 144 ? 33.406 -19.781 -3.527 1 94.31 144 PRO B O 1
ATOM 6115 N N . SER B 1 145 ? 31.203 -19.719 -3.162 1 92.62 145 SER B N 1
ATOM 6116 C CA . SER B 1 145 ? 30.922 -20.844 -4.055 1 92.62 145 SER B CA 1
ATOM 6117 C C . SER B 1 145 ? 31.031 -20.422 -5.516 1 92.62 145 SER B C 1
ATOM 6119 O O . SER B 1 145 ? 30.922 -21.25 -6.418 1 92.62 145 SER B O 1
ATOM 6121 N N . GLU B 1 146 ? 31.203 -19.156 -5.73 1 90.69 146 GLU B N 1
ATOM 6122 C CA . GLU B 1 146 ? 31.219 -18.625 -7.086 1 90.69 146 GLU B CA 1
ATOM 6123 C C . GLU B 1 146 ? 29.891 -18.875 -7.793 1 90.69 146 GLU B C 1
ATOM 6125 O O . GLU B 1 146 ? 28.828 -18.922 -7.148 1 90.69 146 GLU B O 1
ATOM 6130 N N . LYS B 1 147 ? 29.953 -18.812 -9.102 1 90.38 147 LYS B N 1
ATOM 6131 C CA . LYS B 1 147 ? 28.719 -18.938 -9.875 1 90.38 147 LYS B CA 1
ATOM 6132 C C . LYS B 1 147 ? 28.094 -20.312 -9.688 1 90.38 147 LYS B C 1
ATOM 6134 O O . LYS B 1 147 ? 28.797 -21.328 -9.664 1 90.38 147 LYS B O 1
ATOM 6139 N N . ASP B 1 148 ? 26.781 -20.328 -9.492 1 92 148 ASP B N 1
ATOM 6140 C CA . ASP B 1 148 ? 26.047 -21.578 -9.398 1 92 148 ASP B CA 1
ATOM 6141 C C . ASP B 1 148 ? 26.062 -22.328 -10.734 1 92 148 ASP B C 1
ATOM 6143 O O . ASP B 1 148 ? 26.484 -21.766 -11.758 1 92 148 ASP B O 1
ATOM 6147 N N . GLY B 1 149 ? 25.672 -23.562 -10.641 1 91 149 GLY B N 1
ATOM 6148 C CA . GLY B 1 149 ? 25.422 -24.266 -11.883 1 91 149 GLY B CA 1
ATOM 6149 C C . GLY B 1 149 ? 24.188 -23.781 -12.617 1 91 149 GLY B C 1
ATOM 6150 O O . GLY B 1 149 ? 23.891 -22.578 -12.625 1 91 149 GLY B O 1
ATOM 6151 N N . PHE B 1 150 ? 23.531 -24.641 -13.297 1 91.44 150 PHE B N 1
ATOM 6152 C CA . PHE B 1 150 ? 22.359 -24.281 -14.07 1 91.44 150 PHE B CA 1
ATOM 6153 C C . PHE B 1 150 ? 21.25 -23.766 -13.156 1 91.44 150 PHE B C 1
ATOM 6155 O O . PHE B 1 150 ? 20.578 -22.781 -13.484 1 91.44 150 PHE B O 1
ATOM 6162 N N . LEU B 1 151 ? 21.109 -24.406 -12.031 1 94.31 151 LEU B N 1
ATOM 6163 C CA . LEU B 1 151 ? 20.094 -24 -11.07 1 94.31 151 LEU B CA 1
ATOM 6164 C C . LEU B 1 151 ? 20.688 -23.141 -9.969 1 94.31 151 LEU B C 1
ATOM 6166 O O . LEU B 1 151 ? 21.859 -23.312 -9.594 1 94.31 151 LEU B O 1
ATOM 6170 N N . ALA B 1 152 ? 19.859 -22.203 -9.453 1 94.38 152 ALA B N 1
ATOM 6171 C CA . ALA B 1 152 ? 20.266 -21.406 -8.305 1 94.38 152 ALA B CA 1
ATOM 6172 C C . ALA B 1 152 ? 20.312 -22.25 -7.035 1 94.38 152 ALA B C 1
ATOM 6174 O O . ALA B 1 152 ? 19.312 -22.875 -6.652 1 94.38 152 ALA B O 1
ATOM 6175 N N . THR B 1 153 ? 21.453 -22.359 -6.426 1 96.56 153 THR B N 1
ATOM 6176 C CA . THR B 1 153 ? 21.625 -23.172 -5.223 1 96.56 153 THR B CA 1
ATOM 6177 C C . THR B 1 153 ? 22.281 -22.359 -4.113 1 96.56 153 THR B C 1
ATOM 6179 O O . THR B 1 153 ? 21.578 -21.75 -3.287 1 96.56 153 THR B O 1
ATOM 6182 N N . ASN B 1 154 ? 23.609 -22.203 -4.254 1 97.06 154 ASN B N 1
ATOM 6183 C CA . ASN B 1 154 ? 24.328 -21.453 -3.229 1 97.06 154 ASN B CA 1
ATOM 6184 C C . ASN B 1 154 ? 23.953 -19.969 -3.25 1 97.06 154 ASN B C 1
ATOM 6186 O O . ASN B 1 154 ? 23.859 -19.328 -2.199 1 97.06 154 ASN B O 1
ATOM 6190 N N . SER B 1 155 ? 23.766 -19.391 -4.398 1 97.5 155 SER B N 1
ATOM 6191 C CA . SER B 1 155 ? 23.328 -18 -4.488 1 97.5 155 SER B CA 1
ATOM 6192 C C . SER B 1 155 ? 21.984 -17.797 -3.807 1 97.5 155 SER B C 1
ATOM 6194 O O . SER B 1 155 ? 21.75 -16.781 -3.15 1 97.5 155 SER B O 1
ATOM 6196 N N . LEU B 1 156 ? 21.094 -18.781 -3.984 1 98 156 LEU B N 1
ATOM 6197 C CA . LEU B 1 156 ? 19.75 -18.672 -3.402 1 98 156 LEU B CA 1
ATOM 6198 C C . LEU B 1 156 ? 19.812 -18.766 -1.882 1 98 156 LEU B C 1
ATOM 6200 O O . LEU B 1 156 ? 19.203 -17.938 -1.185 1 98 156 LEU B O 1
ATOM 6204 N N . ILE B 1 157 ? 20.562 -19.734 -1.393 1 96.75 157 ILE B N 1
ATOM 6205 C CA . ILE B 1 157 ? 20.672 -19.891 0.054 1 96.75 157 ILE B CA 1
ATOM 6206 C C . ILE B 1 157 ? 21.344 -18.656 0.658 1 96.75 157 ILE B C 1
ATOM 6208 O O . ILE B 1 157 ? 20.953 -18.203 1.739 1 96.75 157 ILE B O 1
ATOM 6212 N N . ALA B 1 158 ? 22.344 -18.156 -0.002 1 97.62 158 ALA B N 1
ATOM 6213 C CA . ALA B 1 158 ? 22.984 -16.922 0.455 1 97.62 158 ALA B CA 1
ATOM 6214 C C . ALA B 1 158 ? 21.984 -15.781 0.568 1 97.62 158 ALA B C 1
ATOM 6216 O O . ALA B 1 158 ? 21.969 -15.062 1.569 1 97.62 158 ALA B O 1
ATOM 6217 N N . THR B 1 159 ? 21.172 -15.578 -0.452 1 98.25 159 THR B N 1
ATOM 6218 C CA . THR B 1 159 ? 20.188 -14.5 -0.466 1 98.25 159 THR B CA 1
ATOM 6219 C C . THR B 1 159 ? 19.188 -14.68 0.659 1 98.25 159 THR B C 1
ATOM 6221 O O . THR B 1 159 ? 18.828 -13.719 1.345 1 98.25 159 THR B O 1
ATOM 6224 N N . PHE B 1 160 ? 18.672 -15.977 0.845 1 97.56 160 PHE B N 1
ATOM 6225 C CA . PHE B 1 160 ? 17.75 -16.266 1.94 1 97.56 160 PHE B CA 1
ATOM 6226 C C . PHE B 1 160 ? 18.375 -15.883 3.279 1 97.56 160 PHE B C 1
ATOM 6228 O O . PHE B 1 160 ? 17.719 -15.25 4.113 1 97.56 160 PHE B O 1
ATOM 6235 N N . MET B 1 161 ? 19.641 -16.266 3.434 1 96.62 161 MET B N 1
ATOM 6236 C CA . MET B 1 161 ? 20.359 -16.016 4.684 1 96.62 161 MET B CA 1
ATOM 6237 C C . MET B 1 161 ? 20.5 -14.516 4.93 1 96.62 161 MET B C 1
ATOM 6239 O O . MET B 1 161 ? 20.297 -14.039 6.047 1 96.62 161 MET B O 1
ATOM 6243 N N . LEU B 1 162 ? 20.859 -13.773 3.947 1 97.5 162 LEU B N 1
ATOM 6244 C CA . LEU B 1 162 ? 21.062 -12.336 4.07 1 97.5 162 LEU B CA 1
ATOM 6245 C C . LEU B 1 162 ? 19.75 -11.641 4.422 1 97.5 162 LEU B C 1
ATOM 6247 O O . LEU B 1 162 ? 19.719 -10.758 5.281 1 97.5 162 LEU B O 1
ATOM 6251 N N . LEU B 1 163 ? 18.672 -12.008 3.773 1 97.81 163 LEU B N 1
ATOM 6252 C CA . LEU B 1 163 ? 17.359 -11.438 4.051 1 97.81 163 LEU B CA 1
ATOM 6253 C C . LEU B 1 163 ? 16.922 -11.75 5.477 1 97.81 163 LEU B C 1
ATOM 6255 O O . LEU B 1 163 ? 16.391 -10.875 6.176 1 97.81 163 LEU B O 1
ATOM 6259 N N . ASN B 1 164 ? 17.094 -13.031 5.852 1 96.62 164 ASN B N 1
ATOM 6260 C CA . ASN B 1 164 ? 16.734 -13.43 7.211 1 96.62 164 ASN B CA 1
ATOM 6261 C C . ASN B 1 164 ? 17.531 -12.633 8.242 1 96.62 164 ASN B C 1
ATOM 6263 O O . ASN B 1 164 ? 16.969 -12.156 9.227 1 96.62 164 ASN B O 1
ATOM 6267 N N . LYS B 1 165 ? 18.812 -12.531 8.023 1 95.5 165 LYS B N 1
ATOM 6268 C CA . LYS B 1 165 ? 19.688 -11.781 8.922 1 95.5 165 LYS B CA 1
ATOM 6269 C C . LYS B 1 165 ? 19.25 -10.32 9.023 1 95.5 165 LYS B C 1
ATOM 6271 O O . LYS B 1 165 ? 19.359 -9.711 10.086 1 95.5 165 LYS B O 1
ATOM 6276 N N . ALA B 1 166 ? 18.75 -9.758 7.961 1 96.06 166 ALA B N 1
ATOM 6277 C CA . ALA B 1 166 ? 18.344 -8.352 7.914 1 96.06 166 ALA B CA 1
ATOM 6278 C C . ALA B 1 166 ? 17.172 -8.094 8.844 1 96.06 166 ALA B C 1
ATOM 6280 O O . ALA B 1 166 ? 16.922 -6.953 9.242 1 96.06 166 ALA B O 1
ATOM 6281 N N . THR B 1 167 ? 16.359 -9.094 9.188 1 93.44 167 THR B N 1
ATOM 6282 C CA . THR B 1 167 ? 15.234 -8.922 10.102 1 93.44 167 THR B CA 1
ATOM 6283 C C . THR B 1 167 ? 15.719 -8.789 11.539 1 93.44 167 THR B C 1
ATOM 6285 O O . THR B 1 167 ? 14.945 -8.414 12.43 1 93.44 167 THR B O 1
ATOM 6288 N N . GLY B 1 168 ? 16.891 -9.078 11.812 1 85.62 168 GLY B N 1
ATOM 6289 C CA . GLY B 1 168 ? 17.438 -9.062 13.164 1 85.62 168 GLY B CA 1
ATOM 6290 C C . GLY B 1 168 ? 17.344 -10.414 13.852 1 85.62 168 GLY B C 1
ATOM 6291 O O . GLY B 1 168 ? 17.703 -10.547 15.023 1 85.62 168 GLY B O 1
ATOM 6292 N N . SER B 1 169 ? 16.797 -11.32 13.172 1 75.12 169 SER B N 1
ATOM 6293 C CA . SER B 1 169 ? 16.656 -12.641 13.758 1 75.12 169 SER B CA 1
ATOM 6294 C C . SER B 1 169 ? 18.016 -13.297 13.984 1 75.12 169 SER B C 1
ATOM 6296 O O . SER B 1 169 ? 18.906 -13.18 13.148 1 75.12 169 SER B O 1
ATOM 6298 N N . LYS B 1 170 ? 18.266 -13.547 15.312 1 63.53 170 LYS B N 1
ATOM 6299 C CA . LYS B 1 170 ? 19.5 -14.25 15.633 1 63.53 170 LYS B CA 1
ATOM 6300 C C . LYS B 1 170 ? 19.469 -15.688 15.125 1 63.53 170 LYS B C 1
ATOM 6302 O O . LYS B 1 170 ? 18.453 -16.375 15.281 1 63.53 170 LYS B O 1
ATOM 6307 N N . PHE B 1 171 ? 20.391 -15.805 14.203 1 58.31 171 PHE B N 1
ATOM 6308 C CA . PHE B 1 171 ? 20.516 -17.172 13.734 1 58.31 171 PHE B CA 1
ATOM 6309 C C . PHE B 1 171 ? 21.016 -18.078 14.859 1 58.31 171 PHE B C 1
ATOM 6311 O O . PHE B 1 171 ? 21.984 -17.75 15.539 1 58.31 171 PHE B O 1
ATOM 6318 N N . GLN B 1 172 ? 20.203 -18.469 15.758 1 52.28 172 GLN B N 1
ATOM 6319 C CA . GLN B 1 172 ? 20.844 -19.469 16.609 1 52.28 172 GLN B CA 1
ATOM 6320 C C . GLN B 1 172 ? 21.594 -20.5 15.773 1 52.28 172 GLN B C 1
ATOM 6322 O O . GLN B 1 172 ? 21.047 -21.016 14.789 1 52.28 172 GLN B O 1
ATOM 6327 N N . ASP B 1 173 ? 22.812 -20.219 15.836 1 49.19 173 ASP B N 1
ATOM 6328 C CA . ASP B 1 173 ? 23.797 -21.078 15.172 1 49.19 173 ASP B CA 1
ATOM 6329 C C . ASP B 1 173 ? 23.266 -22.5 15 1 49.19 173 ASP B C 1
ATOM 6331 O O . ASP B 1 173 ? 23.859 -23.297 14.273 1 49.19 173 ASP B O 1
ATOM 6335 N N . SER B 1 174 ? 22.438 -22.859 16.141 1 45.44 174 SER B N 1
ATOM 6336 C CA . SER B 1 174 ? 22.219 -24.297 16.016 1 45.44 174 SER B CA 1
ATOM 6337 C C . SER B 1 174 ? 21.609 -24.641 14.648 1 45.44 174 SER B C 1
ATOM 6339 O O . SER B 1 174 ? 20.906 -23.828 14.062 1 45.44 174 SER B O 1
ATOM 6341 N N . ARG B 1 175 ? 21.531 -26.156 14.219 1 53.5 175 ARG B N 1
ATOM 6342 C CA . ARG B 1 175 ? 22.109 -27.266 13.461 1 53.5 175 ARG B CA 1
ATOM 6343 C C . ARG B 1 175 ? 21.266 -27.578 12.234 1 53.5 175 ARG B C 1
ATOM 6345 O O . ARG B 1 175 ? 20.172 -28.156 12.352 1 53.5 175 ARG B O 1
ATOM 6352 N N . PHE B 1 176 ? 20.922 -25.938 11.219 1 65.94 176 PHE B N 1
ATOM 6353 C CA . PHE B 1 176 ? 20.406 -26.609 10.039 1 65.94 176 PHE B CA 1
ATOM 6354 C C . PHE B 1 176 ? 21.078 -27.969 9.852 1 65.94 176 PHE B C 1
ATOM 6356 O O . PHE B 1 176 ? 22.312 -28.062 9.805 1 65.94 176 PHE B O 1
ATOM 6363 N N . LYS B 1 177 ? 20.672 -28.984 10.5 1 58.09 177 LYS B N 1
ATOM 6364 C CA . LYS B 1 177 ? 21.266 -30.312 10.414 1 58.09 177 LYS B CA 1
ATOM 6365 C C . LYS B 1 177 ? 21.438 -30.75 8.961 1 58.09 177 LYS B C 1
ATOM 6367 O O . LYS B 1 177 ? 20.531 -31.359 8.375 1 58.09 177 LYS B O 1
ATOM 6372 N N . LEU B 1 178 ? 22.469 -30.156 8.234 1 57.72 178 LEU B N 1
ATOM 6373 C CA . LEU B 1 178 ? 22.719 -30.453 6.836 1 57.72 178 LEU B CA 1
ATOM 6374 C C . LEU B 1 178 ? 23.031 -31.938 6.652 1 57.72 178 LEU B C 1
ATOM 6376 O O . LEU B 1 178 ? 22.828 -32.5 5.566 1 57.72 178 LEU B O 1
ATOM 6380 N N . SER B 1 179 ? 23.719 -32.594 7.598 1 48.06 179 SER B N 1
ATOM 6381 C CA . SER B 1 179 ? 24.25 -33.938 7.375 1 48.06 179 SER B CA 1
ATOM 6382 C C . SER B 1 179 ? 23.141 -34.969 7.207 1 48.06 179 SER B C 1
ATOM 6384 O O . SER B 1 179 ? 23.25 -35.906 6.406 1 48.06 179 SER B O 1
ATOM 6386 N N . ASP B 1 180 ? 22.219 -35.031 8.125 1 49.22 180 ASP B N 1
ATOM 6387 C CA . ASP B 1 180 ? 21.375 -36.188 8.219 1 49.22 180 ASP B CA 1
ATOM 6388 C C . ASP B 1 180 ? 20.047 -35.969 7.5 1 49.22 180 ASP B C 1
ATOM 6390 O O . ASP B 1 180 ? 19.031 -36.594 7.855 1 49.22 180 ASP B O 1
ATOM 6394 N N . LEU B 1 181 ? 20.172 -35.156 6.328 1 58.34 181 LEU B N 1
ATOM 6395 C CA . LEU B 1 181 ? 18.859 -34.719 5.887 1 58.34 181 LEU B CA 1
ATOM 6396 C C . LEU B 1 181 ? 18.344 -35.562 4.73 1 58.34 181 LEU B C 1
ATOM 6398 O O . LEU B 1 181 ? 18.516 -35.188 3.562 1 58.34 181 LEU B O 1
ATOM 6402 N N . GLN B 1 182 ? 18.422 -36.875 4.789 1 56.34 182 GLN B N 1
ATOM 6403 C CA . GLN B 1 182 ? 17.75 -37.594 3.715 1 56.34 182 GLN B CA 1
ATOM 6404 C C . GLN B 1 182 ? 16.234 -37.562 3.9 1 56.34 182 GLN B C 1
ATOM 6406 O O . GLN B 1 182 ? 15.719 -38 4.93 1 56.34 182 GLN B O 1
ATOM 6411 N N . PRO B 1 183 ? 15.586 -36.75 2.916 1 60.56 183 PRO B N 1
ATOM 6412 C CA . PRO B 1 183 ? 14.133 -36.844 3.008 1 60.56 183 PRO B CA 1
ATOM 6413 C C . PRO B 1 183 ? 13.633 -38.312 3.02 1 60.56 183 PRO B C 1
ATOM 6415 O O . PRO B 1 183 ? 14.297 -39.188 2.475 1 60.56 183 PRO B O 1
ATOM 6418 N N . ALA B 1 184 ? 12.789 -38.688 3.908 1 59.03 184 ALA B N 1
ATOM 6419 C CA . ALA B 1 184 ? 12.227 -40.031 3.969 1 59.03 184 ALA B CA 1
ATOM 6420 C C . ALA B 1 184 ? 11.609 -40.438 2.633 1 59.03 184 ALA B C 1
ATOM 6422 O O . ALA B 1 184 ? 10.383 -40.469 2.5 1 59.03 184 ALA B O 1
ATOM 6423 N N . THR B 1 185 ? 12.383 -40.406 1.458 1 66.5 185 THR B N 1
ATOM 6424 C CA . THR B 1 185 ? 11.922 -40.781 0.123 1 66.5 185 THR B CA 1
ATOM 6425 C C . THR B 1 185 ? 12.164 -42.25 -0.135 1 66.5 185 THR B C 1
ATOM 6427 O O . THR B 1 185 ? 11.883 -42.75 -1.229 1 66.5 185 THR B O 1
ATOM 6430 N N . CYS B 1 186 ? 12.695 -42.906 0.857 1 53.62 186 CYS B N 1
ATOM 6431 C CA . CYS B 1 186 ? 13.266 -44.25 0.677 1 53.62 186 CYS B CA 1
ATOM 6432 C C . CYS B 1 186 ? 12.211 -45.25 0.216 1 53.62 186 CYS B C 1
ATOM 6434 O O . CYS B 1 186 ? 12.516 -46.188 -0.515 1 53.62 186 CYS B O 1
ATOM 6436 N N . ASN B 1 187 ? 11.039 -44.844 0.466 1 66 187 ASN B N 1
ATOM 6437 C CA . ASN B 1 187 ? 10.047 -45.844 0.108 1 66 187 ASN B CA 1
ATOM 6438 C C . ASN B 1 187 ? 9.32 -45.5 -1.185 1 66 187 ASN B C 1
ATOM 6440 O O . ASN B 1 187 ? 8.414 -46.219 -1.606 1 66 187 ASN B O 1
ATOM 6444 N N . LEU B 1 188 ? 9.859 -44.438 -1.88 1 80.38 188 LEU B N 1
ATOM 6445 C CA . LEU B 1 188 ? 9.148 -44.031 -3.084 1 80.38 188 LEU B CA 1
ATOM 6446 C C . LEU B 1 188 ? 9.977 -44.312 -4.332 1 80.38 188 LEU B C 1
ATOM 6448 O O . LEU B 1 188 ? 11.203 -44.125 -4.316 1 80.38 188 LEU B O 1
ATOM 6452 N N . LYS B 1 189 ? 9.43 -44.938 -5.301 1 85.81 189 LYS B N 1
ATOM 6453 C CA . LYS B 1 189 ? 10.062 -45.062 -6.605 1 85.81 189 LYS B CA 1
ATOM 6454 C C . LYS B 1 189 ? 10.062 -43.75 -7.359 1 85.81 189 LYS B C 1
ATOM 6456 O O . LYS B 1 189 ? 9.234 -43.531 -8.25 1 85.81 189 LYS B O 1
ATOM 6461 N N . LEU B 1 190 ? 11 -42.906 -7.113 1 90.69 190 LEU B N 1
ATOM 6462 C CA . LEU B 1 190 ? 11.07 -41.531 -7.641 1 90.69 190 LEU B CA 1
ATOM 6463 C C . LEU B 1 190 ? 11.18 -41.562 -9.164 1 90.69 190 LEU B C 1
ATOM 6465 O O . LEU B 1 190 ? 10.812 -40.594 -9.82 1 90.69 190 LEU B O 1
ATOM 6469 N N . ASP B 1 191 ? 11.617 -42.656 -9.68 1 89.12 191 ASP B N 1
ATOM 6470 C CA . ASP B 1 191 ? 11.82 -42.75 -11.125 1 89.12 191 ASP B CA 1
ATOM 6471 C C . ASP B 1 191 ? 10.484 -42.812 -11.859 1 89.12 191 ASP B C 1
ATOM 6473 O O . ASP B 1 191 ? 10.398 -42.438 -13.039 1 89.12 191 ASP B O 1
ATOM 6477 N N . SER B 1 192 ? 9.484 -43.188 -11.148 1 89.88 192 SER B N 1
ATOM 6478 C CA . SER B 1 192 ? 8.188 -43.375 -11.797 1 89.88 192 SER B CA 1
ATOM 6479 C C . SER B 1 192 ? 7.289 -42.188 -11.562 1 89.88 192 SER B C 1
ATOM 6481 O O . SER B 1 192 ? 6.293 -42 -12.266 1 89.88 192 SER B O 1
ATOM 6483 N N . ILE B 1 193 ? 7.621 -41.312 -10.648 1 94.12 193 ILE B N 1
ATOM 6484 C CA . ILE B 1 193 ? 6.773 -40.188 -10.297 1 94.12 193 ILE B CA 1
ATOM 6485 C C . ILE B 1 193 ? 7.082 -39 -11.219 1 94.12 193 ILE B C 1
ATOM 6487 O O . ILE B 1 193 ? 8.227 -38.562 -11.281 1 94.12 193 ILE B O 1
ATOM 6491 N N . GLN B 1 194 ? 6.023 -38.5 -11.906 1 94.31 194 GLN B N 1
ATOM 6492 C CA . GLN B 1 194 ? 6.25 -37.438 -12.891 1 94.31 194 GLN B CA 1
ATOM 6493 C C . GLN B 1 194 ? 5.578 -36.125 -12.469 1 94.31 194 GLN B C 1
ATOM 6495 O O . GLN B 1 194 ? 5.934 -35.062 -12.961 1 94.31 194 GLN B O 1
ATOM 6500 N N . ASN B 1 195 ? 4.547 -36.25 -11.664 1 96.31 195 ASN B N 1
ATOM 6501 C CA . ASN B 1 195 ? 3.77 -35.094 -11.258 1 96.31 195 ASN B CA 1
ATOM 6502 C C . ASN B 1 195 ? 3.775 -34.906 -9.742 1 96.31 195 ASN B C 1
ATOM 6504 O O . ASN B 1 195 ? 3.527 -35.844 -9 1 96.31 195 ASN B O 1
ATOM 6508 N N . PHE B 1 196 ? 4.133 -33.75 -9.32 1 97.5 196 PHE B N 1
ATOM 6509 C CA . PHE B 1 196 ? 4.184 -33.438 -7.895 1 97.5 196 PHE B CA 1
ATOM 6510 C C . PHE B 1 196 ? 3.191 -32.344 -7.543 1 97.5 196 PHE B C 1
ATOM 6512 O O . PHE B 1 196 ? 3.105 -31.312 -8.242 1 97.5 196 PHE B O 1
ATOM 6519 N N . ILE B 1 197 ? 2.359 -32.531 -6.555 1 98.06 197 ILE B N 1
ATOM 6520 C CA . ILE B 1 197 ? 1.557 -31.469 -5.953 1 98.06 197 ILE B CA 1
ATOM 6521 C C . ILE B 1 197 ? 2.227 -30.984 -4.672 1 98.06 197 ILE B C 1
ATOM 6523 O O . ILE B 1 197 ? 2.359 -31.734 -3.707 1 98.06 197 ILE B O 1
ATOM 6527 N N . VAL B 1 198 ? 2.684 -29.75 -4.68 1 98.5 198 VAL B N 1
ATOM 6528 C CA . VAL B 1 198 ? 3.396 -29.188 -3.539 1 98.5 198 VAL B CA 1
ATOM 6529 C C . VAL B 1 198 ? 2.422 -28.422 -2.65 1 98.5 198 VAL B C 1
ATOM 6531 O O . VAL B 1 198 ? 1.833 -27.422 -3.082 1 98.5 198 VAL B O 1
ATOM 6534 N N . LEU B 1 199 ? 2.221 -28.891 -1.446 1 98.62 199 LEU B N 1
ATOM 6535 C CA . LEU B 1 199 ? 1.347 -28.25 -0.474 1 98.62 199 LEU B CA 1
ATOM 6536 C C . LEU B 1 199 ? 2.158 -27.438 0.53 1 98.62 199 LEU B C 1
ATOM 6538 O O . LEU B 1 199 ? 3.213 -27.875 0.988 1 98.62 199 LEU B O 1
ATOM 6542 N N . PHE B 1 200 ? 1.644 -26.203 0.826 1 98.38 200 PHE B N 1
ATOM 6543 C CA . PHE B 1 200 ? 2.484 -25.344 1.655 1 98.38 200 PHE B CA 1
ATOM 6544 C C . PHE B 1 200 ? 1.634 -24.422 2.508 1 98.38 200 PHE B C 1
ATOM 6546 O O . PHE B 1 200 ? 0.448 -24.219 2.232 1 98.38 200 PHE B O 1
ATOM 6553 N N . GLY B 1 201 ? 2.223 -23.969 3.652 1 96.06 201 GLY B N 1
ATOM 6554 C CA . GLY B 1 201 ? 1.764 -22.828 4.43 1 96.06 201 GLY B CA 1
ATOM 6555 C C . GLY B 1 201 ? 2.562 -21.578 4.168 1 96.06 201 GLY B C 1
ATOM 6556 O O . GLY B 1 201 ? 3.084 -21.375 3.066 1 96.06 201 GLY B O 1
ATOM 6557 N N . ALA B 1 202 ? 2.637 -20.656 5.117 1 94.31 202 ALA B N 1
ATOM 6558 C CA . ALA B 1 202 ? 3.26 -19.359 4.91 1 94.31 202 ALA B CA 1
ATOM 6559 C C . ALA B 1 202 ? 4.758 -19.5 4.668 1 94.31 202 ALA B C 1
ATOM 6561 O O . ALA B 1 202 ? 5.254 -19.156 3.592 1 94.31 202 ALA B O 1
ATOM 6562 N N . LEU B 1 203 ? 5.473 -20.125 5.609 1 95.69 203 LEU B N 1
ATOM 6563 C CA . LEU B 1 203 ? 6.93 -20.188 5.543 1 95.69 203 LEU B CA 1
ATOM 6564 C C . LEU B 1 203 ? 7.387 -21.234 4.527 1 95.69 203 LEU B C 1
ATOM 6566 O O . LEU B 1 203 ? 8.547 -21.234 4.109 1 95.69 203 LEU B O 1
ATOM 6570 N N . GLY B 1 204 ? 6.473 -22.062 4.059 1 97.75 204 GLY B N 1
ATOM 6571 C CA . GLY B 1 204 ? 6.77 -23.047 3.029 1 97.75 204 GLY B CA 1
ATOM 6572 C C . GLY B 1 204 ? 6.582 -22.516 1.623 1 97.75 204 GLY B C 1
ATOM 6573 O O . GLY B 1 204 ? 7.062 -23.109 0.656 1 97.75 204 GLY B O 1
ATOM 6574 N N . GLU B 1 205 ? 5.914 -21.391 1.478 1 97.81 205 GLU B N 1
ATOM 6575 C CA . GLU B 1 205 ? 5.523 -20.891 0.165 1 97.81 205 GLU B CA 1
ATOM 6576 C C . GLU B 1 205 ? 6.746 -20.547 -0.681 1 97.81 205 GLU B C 1
ATOM 6578 O O . GLU B 1 205 ? 6.852 -20.969 -1.833 1 97.81 205 GLU B O 1
ATOM 6583 N N . PRO B 1 206 ? 7.754 -19.781 -0.131 1 98.06 206 PRO B N 1
ATOM 6584 C CA . PRO B 1 206 ? 8.93 -19.484 -0.957 1 98.06 206 PRO B CA 1
ATOM 6585 C C . PRO B 1 206 ? 9.648 -20.75 -1.413 1 98.06 206 PRO B C 1
ATOM 6587 O O . PRO B 1 206 ? 10.203 -20.797 -2.518 1 98.06 206 PRO B O 1
ATOM 6590 N N . VAL B 1 207 ? 9.617 -21.781 -0.592 1 98.31 207 VAL B N 1
ATOM 6591 C CA . VAL B 1 207 ? 10.266 -23.047 -0.898 1 98.31 207 VAL B CA 1
ATOM 6592 C C . VAL B 1 207 ? 9.469 -23.797 -1.97 1 98.31 207 VAL B C 1
ATOM 6594 O O . VAL B 1 207 ? 10.047 -24.422 -2.855 1 98.31 207 VAL B O 1
ATOM 6597 N N . ALA B 1 208 ? 8.148 -23.688 -1.847 1 98.62 208 ALA B N 1
ATOM 6598 C CA . ALA B 1 208 ? 7.293 -24.281 -2.875 1 98.62 208 ALA B CA 1
ATOM 6599 C C . ALA B 1 208 ? 7.598 -23.703 -4.25 1 98.62 208 ALA B C 1
ATOM 6601 O O . ALA B 1 208 ? 7.703 -24.422 -5.234 1 98.62 208 ALA B O 1
ATOM 6602 N N . TRP B 1 209 ? 7.797 -22.422 -4.285 1 98.12 209 TRP B N 1
ATOM 6603 C CA . TRP B 1 209 ? 8.133 -21.75 -5.535 1 98.12 209 TRP B CA 1
ATOM 6604 C C . TRP B 1 209 ? 9.492 -22.219 -6.055 1 98.12 209 TRP B C 1
ATOM 6606 O O . TRP B 1 209 ? 9.688 -22.359 -7.262 1 98.12 209 TRP B O 1
ATOM 6616 N N . ASP B 1 210 ? 10.367 -22.469 -5.18 1 98.31 210 ASP B N 1
ATOM 6617 C CA . ASP B 1 210 ? 11.688 -22.938 -5.609 1 98.31 210 ASP B CA 1
ATOM 6618 C C . ASP B 1 210 ? 11.625 -24.359 -6.137 1 98.31 210 ASP B C 1
ATOM 6620 O O . ASP B 1 210 ? 12.297 -24.703 -7.113 1 98.31 210 ASP B O 1
ATOM 6624 N N . ILE B 1 211 ? 10.875 -25.203 -5.441 1 98.12 211 ILE B N 1
ATOM 6625 C CA . ILE B 1 211 ? 10.695 -26.562 -5.918 1 98.12 211 ILE B CA 1
ATOM 6626 C C . ILE B 1 211 ? 10.117 -26.547 -7.332 1 98.12 211 ILE B C 1
ATOM 6628 O O . ILE B 1 211 ? 10.625 -27.234 -8.227 1 98.12 211 ILE B O 1
ATOM 6632 N N . GLU B 1 212 ? 9.086 -25.75 -7.473 1 98.19 212 GLU B N 1
ATOM 6633 C CA . GLU B 1 212 ? 8.461 -25.641 -8.781 1 98.19 212 GLU B CA 1
ATOM 6634 C C . GLU B 1 212 ? 9.461 -25.172 -9.836 1 98.19 212 GLU B C 1
ATOM 6636 O O . GLU B 1 212 ? 9.531 -25.719 -10.93 1 98.19 212 GLU B O 1
ATOM 6641 N N . SER B 1 213 ? 10.242 -24.172 -9.492 1 97.19 213 SER B N 1
ATOM 6642 C CA . SER B 1 213 ? 11.234 -23.609 -10.406 1 97.19 213 SER B CA 1
ATOM 6643 C C . SER B 1 213 ? 12.289 -24.641 -10.773 1 97.19 213 SER B C 1
ATOM 6645 O O . SER B 1 213 ? 12.578 -24.859 -11.953 1 97.19 213 SER B O 1
ATOM 6647 N N . LYS B 1 214 ? 12.859 -25.391 -9.852 1 97.56 214 LYS B N 1
ATOM 6648 C CA . LYS B 1 214 ? 13.945 -26.344 -10.086 1 97.56 214 LYS B CA 1
ATOM 6649 C C . LYS B 1 214 ? 13.453 -27.562 -10.867 1 97.56 214 LYS B C 1
ATOM 6651 O O . LYS B 1 214 ? 14.188 -28.109 -11.688 1 97.56 214 LYS B O 1
ATOM 6656 N N . LEU B 1 215 ? 12.266 -28.016 -10.516 1 97.56 215 LEU B N 1
ATOM 6657 C CA . LEU B 1 215 ? 11.727 -29.172 -11.227 1 97.56 215 LEU B CA 1
ATOM 6658 C C . LEU B 1 215 ? 11.438 -28.828 -12.68 1 97.56 215 LEU B C 1
ATOM 6660 O O . LEU B 1 215 ? 11.727 -29.609 -13.586 1 97.56 215 LEU B O 1
ATOM 6664 N N . THR B 1 216 ? 10.898 -27.641 -12.891 1 96.62 216 THR B N 1
ATOM 6665 C CA . THR B 1 216 ? 10.57 -27.203 -14.242 1 96.62 216 THR B CA 1
ATOM 6666 C C . THR B 1 216 ? 11.836 -26.938 -15.047 1 96.62 216 THR B C 1
ATOM 6668 O O . THR B 1 216 ? 11.984 -27.422 -16.172 1 96.62 216 THR B O 1
ATOM 6671 N N . GLU B 1 217 ? 12.766 -26.234 -14.492 1 96.06 217 GLU B N 1
ATOM 6672 C CA . GLU B 1 217 ? 13.969 -25.812 -15.203 1 96.06 217 GLU B CA 1
ATOM 6673 C C . GLU B 1 217 ? 14.867 -27 -15.523 1 96.06 217 GLU B C 1
ATOM 6675 O O . GLU B 1 217 ? 15.516 -27.016 -16.578 1 96.06 217 GLU B O 1
ATOM 6680 N N . ALA B 1 218 ? 14.898 -27.984 -14.633 1 95.75 218 ALA B N 1
ATOM 6681 C CA . ALA B 1 218 ? 15.742 -29.156 -14.867 1 95.75 218 ALA B CA 1
ATOM 6682 C C . ALA B 1 218 ? 14.945 -30.281 -15.539 1 95.75 218 ALA B C 1
ATOM 6684 O O . ALA B 1 218 ? 15.477 -31.359 -15.789 1 95.75 218 ALA B O 1
ATOM 6685 N N . ALA B 1 219 ? 13.695 -30.016 -15.805 1 95.75 219 ALA B N 1
ATOM 6686 C CA . ALA B 1 219 ? 12.812 -30.969 -16.453 1 95.75 219 ALA B CA 1
ATOM 6687 C C . ALA B 1 219 ? 12.75 -32.281 -15.672 1 95.75 219 ALA B C 1
ATOM 6689 O O . ALA B 1 219 ? 12.906 -33.375 -16.25 1 95.75 219 ALA B O 1
ATOM 6690 N N . LEU B 1 220 ? 12.594 -32.125 -14.383 1 96 220 LEU B N 1
ATOM 6691 C CA . LEU B 1 220 ? 12.578 -33.312 -13.523 1 96 220 LEU B CA 1
ATOM 6692 C C . LEU B 1 220 ? 11.148 -33.781 -13.297 1 96 220 LEU B C 1
ATOM 6694 O O . LEU B 1 220 ? 10.938 -34.938 -12.859 1 96 220 LEU B O 1
ATOM 6698 N N . GLY B 1 221 ? 10.188 -33 -13.539 1 96 221 GLY B N 1
ATOM 6699 C CA . GLY B 1 221 ? 8.773 -33.281 -13.344 1 96 221 GLY B CA 1
ATOM 6700 C C . GLY B 1 221 ? 7.938 -32.031 -13.125 1 96 221 GLY B C 1
ATOM 6701 O O . GLY B 1 221 ? 8.477 -30.953 -12.906 1 96 221 GLY B O 1
ATOM 6702 N N . SER B 1 222 ? 6.602 -32.188 -13.281 1 96.75 222 SER B N 1
ATOM 6703 C CA . SER B 1 222 ? 5.711 -31.047 -13.055 1 96.75 222 SER B CA 1
ATOM 6704 C C . SER B 1 222 ? 5.449 -30.844 -11.57 1 96.75 222 SER B C 1
ATOM 6706 O O . SER B 1 222 ? 5.371 -31.797 -10.805 1 96.75 222 SER B O 1
ATOM 6708 N N . ALA B 1 223 ? 5.445 -29.641 -11.188 1 97.31 223 ALA B N 1
ATOM 6709 C CA . ALA B 1 223 ? 5.121 -29.266 -9.812 1 97.31 223 ALA B CA 1
ATOM 6710 C C . ALA B 1 223 ? 3.945 -28.297 -9.766 1 97.31 223 ALA B C 1
ATOM 6712 O O . ALA B 1 223 ? 4.051 -27.156 -10.25 1 97.31 223 ALA B O 1
ATOM 6713 N N . LEU B 1 224 ? 2.846 -28.734 -9.227 1 97.25 224 LEU B N 1
ATOM 6714 C CA . LEU B 1 224 ? 1.647 -27.922 -9.062 1 97.25 224 LEU B CA 1
ATOM 6715 C C . LEU B 1 224 ? 1.527 -27.406 -7.633 1 97.25 224 LEU B C 1
ATOM 6717 O O . LEU B 1 224 ? 1.551 -28.203 -6.684 1 97.25 224 LEU B O 1
ATOM 6721 N N . LEU B 1 225 ? 1.396 -26.125 -7.512 1 97.69 225 LEU B N 1
ATOM 6722 C CA . LEU B 1 225 ? 1.459 -25.5 -6.199 1 97.69 225 LEU B CA 1
ATOM 6723 C C . LEU B 1 225 ? 0.059 -25.266 -5.641 1 97.69 225 LEU B C 1
ATOM 6725 O O . LEU B 1 225 ? -0.855 -24.891 -6.383 1 97.69 225 LEU B O 1
ATOM 6729 N N . SER B 1 226 ? -0.099 -25.453 -4.344 1 97.88 226 SER B N 1
ATOM 6730 C CA . SER B 1 226 ? -1.338 -25.125 -3.645 1 97.88 226 SER B CA 1
ATOM 6731 C C . SER B 1 226 ? -1.108 -24.984 -2.143 1 97.88 226 SER B C 1
ATOM 6733 O O . SER B 1 226 ? -0.323 -25.75 -1.563 1 97.88 226 SER B O 1
ATOM 6735 N N . ASP B 1 227 ? -1.797 -24.047 -1.543 1 97.38 227 ASP B N 1
ATOM 6736 C CA . ASP B 1 227 ? -1.828 -24.141 -0.087 1 97.38 227 ASP B CA 1
ATOM 6737 C C . ASP B 1 227 ? -2.76 -25.266 0.37 1 97.38 227 ASP B C 1
ATOM 6739 O O . ASP B 1 227 ? -3.441 -25.875 -0.449 1 97.38 227 ASP B O 1
ATOM 6743 N N . TYR B 1 228 ? -2.799 -25.547 1.613 1 96.88 228 TYR B N 1
ATOM 6744 C CA . TYR B 1 228 ? -3.469 -26.719 2.146 1 96.88 228 TYR B CA 1
ATOM 6745 C C . TYR B 1 228 ? -4.977 -26.625 1.96 1 96.88 228 TYR B C 1
ATOM 6747 O O . TYR B 1 228 ? -5.664 -27.641 1.863 1 96.88 228 TYR B O 1
ATOM 6755 N N . ARG B 1 229 ? -5.527 -25.453 1.875 1 96.62 229 ARG B N 1
ATOM 6756 C CA . ARG B 1 229 ? -6.98 -25.344 1.774 1 96.62 229 ARG B CA 1
ATOM 6757 C C . ARG B 1 229 ? -7.418 -25.219 0.319 1 96.62 229 ARG B C 1
ATOM 6759 O O . ARG B 1 229 ? -8.461 -25.75 -0.068 1 96.62 229 ARG B O 1
ATOM 6766 N N . ASN B 1 230 ? -6.629 -24.516 -0.477 1 96.62 230 ASN B N 1
ATOM 6767 C CA . ASN B 1 230 ? -6.965 -24.422 -1.893 1 96.62 230 ASN B CA 1
ATOM 6768 C C . ASN B 1 230 ? -6.895 -25.781 -2.578 1 96.62 230 ASN B C 1
ATOM 6770 O O . ASN B 1 230 ? -7.531 -26 -3.613 1 96.62 230 ASN B O 1
ATOM 6774 N N . PHE B 1 231 ? -6.156 -26.703 -1.989 1 97.25 231 PHE B N 1
ATOM 6775 C CA . PHE B 1 231 ? -6.09 -28.078 -2.436 1 97.25 231 PHE B CA 1
ATOM 6776 C C . PHE B 1 231 ? -7.469 -28.734 -2.408 1 97.25 231 PHE B C 1
ATOM 6778 O O . PHE B 1 231 ? -7.797 -29.547 -3.277 1 97.25 231 PHE B O 1
ATOM 6785 N N . GLY B 1 232 ? -8.266 -28.312 -1.474 1 95.25 232 GLY B N 1
ATOM 6786 C CA . GLY B 1 232 ? -9.594 -28.859 -1.307 1 95.25 232 GLY B CA 1
ATOM 6787 C C . GLY B 1 232 ? -10.602 -28.297 -2.293 1 95.25 232 GLY B C 1
ATOM 6788 O O . GLY B 1 232 ? -11.734 -28.766 -2.371 1 95.25 232 GLY B O 1
ATOM 6789 N N . HIS B 1 233 ? -10.195 -27.328 -3.021 1 94.5 233 HIS B N 1
ATOM 6790 C CA . HIS B 1 233 ? -11.078 -26.719 -4.012 1 94.5 233 HIS B CA 1
ATOM 6791 C C . HIS B 1 233 ? -10.867 -27.328 -5.391 1 94.5 233 HIS B C 1
ATOM 6793 O O . HIS B 1 233 ? -10.688 -26.609 -6.379 1 94.5 233 HIS B O 1
ATOM 6799 N N . GLY B 1 234 ? -10.844 -28.641 -5.434 1 94.25 234 GLY B N 1
ATOM 6800 C CA . GLY B 1 234 ? -10.883 -29.375 -6.688 1 94.25 234 GLY B CA 1
ATOM 6801 C C . GLY B 1 234 ? -9.539 -29.984 -7.062 1 94.25 234 GLY B C 1
ATOM 6802 O O . GLY B 1 234 ? -9.484 -30.984 -7.773 1 94.25 234 GLY B O 1
ATOM 6803 N N . ARG B 1 235 ? -8.445 -29.531 -6.559 1 96.12 235 ARG B N 1
ATOM 6804 C CA . ARG B 1 235 ? -7.109 -29.953 -6.992 1 96.12 235 ARG B CA 1
ATOM 6805 C C . ARG B 1 235 ? -6.801 -31.359 -6.523 1 96.12 235 ARG B C 1
ATOM 6807 O O . ARG B 1 235 ? -5.992 -32.062 -7.137 1 96.12 235 ARG B O 1
ATOM 6814 N N . HIS B 1 236 ? -7.504 -31.781 -5.473 1 95.38 236 HIS B N 1
ATOM 6815 C CA . HIS B 1 236 ? -7.352 -33.156 -4.957 1 95.38 236 HIS B CA 1
ATOM 6816 C C . HIS B 1 236 ? -7.789 -34.188 -5.992 1 95.38 236 HIS B C 1
ATOM 6818 O O . HIS B 1 236 ? -7.352 -35.344 -5.949 1 95.38 236 HIS B O 1
ATOM 6824 N N . HIS B 1 237 ? -8.688 -33.812 -6.926 1 95.19 237 HIS B N 1
ATOM 6825 C CA . HIS B 1 237 ? -9.219 -34.719 -7.938 1 95.19 237 HIS B CA 1
ATOM 6826 C C . HIS B 1 237 ? -8.102 -35.25 -8.828 1 95.19 237 HIS B C 1
ATOM 6828 O O . HIS B 1 237 ? -8.234 -36.344 -9.406 1 95.19 237 HIS B O 1
ATOM 6834 N N . TRP B 1 238 ? -7.004 -34.562 -8.867 1 96.12 238 TRP B N 1
ATOM 6835 C CA . TRP B 1 238 ? -5.832 -35 -9.617 1 96.12 238 TRP B CA 1
ATOM 6836 C C . TRP B 1 238 ? -5.488 -36.438 -9.297 1 96.12 238 TRP B C 1
ATOM 6838 O O . TRP B 1 238 ? -5.246 -37.25 -10.203 1 96.12 238 TRP B O 1
ATOM 6848 N N . PHE B 1 239 ? -5.57 -36.812 -8.062 1 95.44 239 PHE B N 1
ATOM 6849 C CA . PHE B 1 239 ? -5.113 -38.125 -7.605 1 95.44 239 PHE B CA 1
ATOM 6850 C C . PHE B 1 239 ? -6.141 -39.188 -7.938 1 95.44 239 PHE B C 1
ATOM 6852 O O . PHE B 1 239 ? -5.816 -40.375 -7.953 1 95.44 239 PHE B O 1
ATOM 6859 N N . ALA B 1 240 ? -7.367 -38.781 -8.219 1 93.75 240 ALA B N 1
ATOM 6860 C CA . ALA B 1 240 ? -8.391 -39.75 -8.625 1 93.75 240 ALA B CA 1
ATOM 6861 C C . ALA B 1 240 ? -8.141 -40.25 -10.047 1 93.75 240 ALA B C 1
ATOM 6863 O O . ALA B 1 240 ? -8.492 -41.375 -10.391 1 93.75 240 ALA B O 1
ATOM 6864 N N . LYS B 1 241 ? -7.508 -39.406 -10.844 1 93.56 241 LYS B N 1
ATOM 6865 C CA . LYS B 1 241 ? -7.344 -39.719 -12.258 1 93.56 241 LYS B CA 1
ATOM 6866 C C . LYS B 1 241 ? -5.883 -40 -12.594 1 93.56 241 LYS B C 1
ATOM 6868 O O . LYS B 1 241 ? -5.586 -40.812 -13.492 1 93.56 241 LYS B O 1
ATOM 6873 N N . LYS B 1 242 ? -4.973 -39.344 -11.867 1 93.06 242 LYS B N 1
ATOM 6874 C CA . LYS B 1 242 ? -3.557 -39.406 -12.219 1 93.06 242 LYS B CA 1
ATOM 6875 C C . LYS B 1 242 ? -2.703 -39.781 -11.008 1 93.06 242 LYS B C 1
ATOM 6877 O O . LYS B 1 242 ? -1.578 -39.281 -10.867 1 93.06 242 LYS B O 1
ATOM 6882 N N . GLY B 1 243 ? -3.184 -40.594 -10.211 1 91.19 243 GLY B N 1
ATOM 6883 C CA . GLY B 1 243 ? -2.506 -40.938 -8.977 1 91.19 243 GLY B CA 1
ATOM 6884 C C . GLY B 1 243 ? -1.286 -41.812 -9.18 1 91.19 243 GLY B C 1
ATOM 6885 O O . GLY B 1 243 ? -0.334 -41.75 -8.398 1 91.19 243 GLY B O 1
ATOM 6886 N N . GLU B 1 244 ? -1.205 -42.625 -10.164 1 88.75 244 GLU B N 1
ATOM 6887 C CA . GLU B 1 244 ? -0.169 -43.656 -10.367 1 88.75 244 GLU B CA 1
ATOM 6888 C C . GLU B 1 244 ? 1.204 -43 -10.531 1 88.75 244 GLU B C 1
ATOM 6890 O O . GLU B 1 244 ? 2.205 -43.531 -10.031 1 88.75 244 GLU B O 1
ATOM 6895 N N . ASN B 1 245 ? 1.328 -41.906 -11.141 1 92.12 245 ASN B N 1
ATOM 6896 C CA . ASN B 1 245 ? 2.619 -41.25 -11.336 1 92.12 245 ASN B CA 1
ATOM 6897 C C . ASN B 1 245 ? 2.66 -39.875 -10.68 1 92.12 245 ASN B C 1
ATOM 6899 O O . ASN B 1 245 ? 3.254 -38.938 -11.219 1 92.12 245 ASN B O 1
ATOM 6903 N N . SER B 1 246 ? 1.983 -39.844 -9.539 1 95.88 246 SER B N 1
ATOM 6904 C CA . SER B 1 246 ? 1.919 -38.562 -8.859 1 95.88 246 SER B CA 1
ATOM 6905 C C . SER B 1 246 ? 2.256 -38.688 -7.379 1 95.88 246 SER B C 1
ATOM 6907 O O . SER B 1 246 ? 2.176 -39.781 -6.82 1 95.88 246 SER B O 1
ATOM 6909 N N . CYS B 1 247 ? 2.738 -37.625 -6.785 1 96.12 247 CYS B N 1
ATOM 6910 C CA . CYS B 1 247 ? 3.139 -37.594 -5.383 1 96.12 247 CYS B CA 1
ATOM 6911 C C . CYS B 1 247 ? 2.873 -36.219 -4.77 1 96.12 247 CYS B C 1
ATOM 6913 O O . CYS B 1 247 ? 2.908 -35.219 -5.465 1 96.12 247 CYS B O 1
ATOM 6915 N N . ILE B 1 248 ? 2.543 -36.219 -3.469 1 97.25 248 ILE B N 1
ATOM 6916 C CA . ILE B 1 248 ? 2.41 -34.969 -2.738 1 97.25 248 ILE B CA 1
ATOM 6917 C C . ILE B 1 248 ? 3.73 -34.625 -2.045 1 97.25 248 ILE B C 1
ATOM 6919 O O . ILE B 1 248 ? 4.363 -35.5 -1.446 1 97.25 248 ILE B O 1
ATOM 6923 N N . ILE B 1 249 ? 4.23 -33.438 -2.213 1 97.69 249 ILE B N 1
ATOM 6924 C CA . ILE B 1 249 ? 5.277 -32.875 -1.368 1 97.69 249 ILE B CA 1
ATOM 6925 C C . ILE B 1 249 ? 4.66 -31.906 -0.355 1 97.69 249 ILE B C 1
ATOM 6927 O O . ILE B 1 249 ? 4.164 -30.828 -0.726 1 97.69 249 ILE B O 1
ATOM 6931 N N . ALA B 1 250 ? 4.688 -32.281 0.912 1 97.94 250 ALA B N 1
ATOM 6932 C CA . ALA B 1 250 ? 4.086 -31.453 1.964 1 97.94 250 ALA B CA 1
ATOM 6933 C C . ALA B 1 250 ? 5.156 -30.672 2.725 1 97.94 250 ALA B C 1
ATOM 6935 O O . ALA B 1 250 ? 6.016 -31.266 3.381 1 97.94 250 ALA B O 1
ATOM 6936 N N . LEU B 1 251 ? 5.172 -29.375 2.604 1 98.12 251 LEU B N 1
ATOM 6937 C CA . LEU B 1 251 ? 6.031 -28.516 3.404 1 98.12 251 LEU B CA 1
ATOM 6938 C C . LEU B 1 251 ? 5.359 -28.141 4.723 1 98.12 251 LEU B C 1
ATOM 6940 O O . LEU B 1 251 ? 4.332 -27.469 4.738 1 98.12 251 LEU B O 1
ATOM 6944 N N . VAL B 1 252 ? 5.984 -28.562 5.832 1 97.19 252 VAL B N 1
ATOM 6945 C CA . VAL B 1 252 ? 5.25 -28.5 7.094 1 97.19 252 VAL B CA 1
ATOM 6946 C C . VAL B 1 252 ? 6.09 -27.781 8.148 1 97.19 252 VAL B C 1
ATOM 6948 O O . VAL B 1 252 ? 7.238 -28.156 8.398 1 97.19 252 VAL B O 1
ATOM 6951 N N . THR B 1 253 ? 5.582 -26.75 8.719 1 95.19 253 THR B N 1
ATOM 6952 C CA . THR B 1 253 ? 6.09 -26.125 9.93 1 95.19 253 THR B CA 1
ATOM 6953 C C . THR B 1 253 ? 5.16 -26.391 11.109 1 95.19 253 THR B C 1
ATOM 6955 O O . THR B 1 253 ? 4.039 -26.859 10.93 1 95.19 253 THR B O 1
ATOM 6958 N N . PRO B 1 254 ? 5.594 -26.125 12.344 1 94.81 254 PRO B N 1
ATOM 6959 C CA . PRO B 1 254 ? 4.734 -26.375 13.5 1 94.81 254 PRO B CA 1
ATOM 6960 C C . PRO B 1 254 ? 3.426 -25.594 13.445 1 94.81 254 PRO B C 1
ATOM 6962 O O . PRO B 1 254 ? 2.406 -26.047 13.969 1 94.81 254 PRO B O 1
ATOM 6965 N N . VAL B 1 255 ? 3.365 -24.547 12.812 1 93.31 255 VAL B N 1
ATOM 6966 C CA . VAL B 1 255 ? 2.207 -23.656 12.773 1 93.31 255 VAL B CA 1
ATOM 6967 C C . VAL B 1 255 ? 1.049 -24.344 12.055 1 93.31 255 VAL B C 1
ATOM 6969 O O . VAL B 1 255 ? -0.093 -24.297 12.523 1 93.31 255 VAL B O 1
ATOM 6972 N N . GLU B 1 256 ? 1.31 -24.969 10.891 1 93.44 256 GLU B N 1
ATOM 6973 C CA . GLU B 1 256 ? 0.217 -25.562 10.117 1 93.44 256 GLU B CA 1
ATOM 6974 C C . GLU B 1 256 ? 0.252 -27.078 10.18 1 93.44 256 GLU B C 1
ATOM 6976 O O . GLU B 1 256 ? -0.397 -27.75 9.375 1 93.44 256 GLU B O 1
ATOM 6981 N N . ARG B 1 257 ? 0.97 -27.672 11.062 1 95.06 257 ARG B N 1
ATOM 6982 C CA . ARG B 1 257 ? 1.178 -29.109 11.117 1 95.06 257 ARG B CA 1
ATOM 6983 C C . ARG B 1 257 ? -0.151 -29.859 11.219 1 95.06 257 ARG B C 1
ATOM 6985 O O . ARG B 1 257 ? -0.414 -30.781 10.453 1 95.06 257 ARG B O 1
ATOM 6992 N N . GLU B 1 258 ? -0.947 -29.406 12.133 1 95.5 258 GLU B N 1
ATOM 6993 C CA . GLU B 1 258 ? -2.229 -30.078 12.312 1 95.5 258 GLU B CA 1
ATOM 6994 C C . GLU B 1 258 ? -3.08 -30 11.055 1 95.5 258 GLU B C 1
ATOM 6996 O O . GLU B 1 258 ? -3.701 -30.984 10.648 1 95.5 258 GLU B O 1
ATOM 7001 N N . LEU B 1 259 ? -3.125 -28.859 10.461 1 95.56 259 LEU B N 1
ATOM 7002 C CA . LEU B 1 259 ? -3.887 -28.672 9.234 1 95.56 259 LEU B CA 1
ATOM 7003 C C . LEU B 1 259 ? -3.324 -29.531 8.109 1 95.56 259 LEU B C 1
ATOM 7005 O O . LEU B 1 259 ? -4.082 -30.125 7.344 1 95.56 259 LEU B O 1
ATOM 7009 N N . ALA B 1 260 ? -1.991 -29.578 7.973 1 96.75 260 ALA B N 1
ATOM 7010 C CA . ALA B 1 260 ? -1.327 -30.375 6.941 1 96.75 260 ALA B CA 1
ATOM 7011 C C . ALA B 1 260 ? -1.685 -31.859 7.07 1 96.75 260 ALA B C 1
ATOM 7013 O O . ALA B 1 260 ? -2.098 -32.469 6.094 1 96.75 260 ALA B O 1
ATOM 7014 N N . TYR B 1 261 ? -1.613 -32.375 8.242 1 95.81 261 TYR B N 1
ATOM 7015 C CA . TYR B 1 261 ? -1.855 -33.781 8.461 1 95.81 261 TYR B CA 1
ATOM 7016 C C . TYR B 1 261 ? -3.336 -34.125 8.32 1 95.81 261 TYR B C 1
ATOM 7018 O O . TYR B 1 261 ? -3.697 -35.188 7.801 1 95.81 261 TYR B O 1
ATOM 7026 N N . LYS B 1 262 ? -4.176 -33.219 8.773 1 95.5 262 LYS B N 1
ATOM 7027 C CA . LYS B 1 262 ? -5.609 -33.406 8.594 1 95.5 262 LYS B CA 1
ATOM 7028 C C . LYS B 1 262 ? -5.98 -33.406 7.113 1 95.5 262 LYS B C 1
ATOM 7030 O O . LYS B 1 262 ? -6.812 -34.219 6.684 1 95.5 262 LYS B O 1
ATOM 7035 N N . THR B 1 263 ? -5.402 -32.5 6.34 1 96.62 263 THR B N 1
ATOM 7036 C CA . THR B 1 263 ? -5.652 -32.406 4.906 1 96.62 263 THR B CA 1
ATOM 7037 C C . THR B 1 263 ? -5.215 -33.719 4.203 1 96.62 263 THR B C 1
ATOM 7039 O O . THR B 1 263 ? -5.988 -34.281 3.447 1 96.62 263 THR B O 1
ATOM 7042 N N . ILE B 1 264 ? -4.012 -34.156 4.473 1 96.19 264 ILE B N 1
ATOM 7043 C CA . ILE B 1 264 ? -3.451 -35.344 3.826 1 96.19 264 ILE B CA 1
ATOM 7044 C C . ILE B 1 264 ? -4.176 -36.594 4.316 1 96.19 264 ILE B C 1
ATOM 7046 O O . ILE B 1 264 ? -4.398 -37.531 3.547 1 96.19 264 ILE B O 1
ATOM 7050 N N . GLY B 1 265 ? -4.648 -36.562 5.562 1 95 265 GLY B N 1
ATOM 7051 C CA . GLY B 1 265 ? -5.379 -37.656 6.141 1 95 265 GLY B CA 1
ATOM 7052 C C . GLY B 1 265 ? -6.707 -37.938 5.457 1 95 265 GLY B C 1
ATOM 7053 O O . GLY B 1 265 ? -7.242 -39.031 5.535 1 95 265 GLY B O 1
ATOM 7054 N N . CYS B 1 266 ? -7.25 -36.938 4.746 1 95.06 266 CYS B N 1
ATOM 7055 C CA . CYS B 1 266 ? -8.523 -37.094 4.043 1 95.06 266 CYS B CA 1
ATOM 7056 C C . CYS B 1 266 ? -8.336 -37.844 2.738 1 95.06 266 CYS B C 1
ATOM 7058 O O . CYS B 1 266 ? -9.312 -38.344 2.156 1 95.06 266 CYS B O 1
ATOM 7060 N N . LEU B 1 267 ? -7.086 -38.031 2.258 1 95.62 267 LEU B N 1
ATOM 7061 C CA . LEU B 1 267 ? -6.809 -38.719 0.986 1 95.62 267 LEU B CA 1
ATOM 7062 C C . LEU B 1 267 ? -6.684 -40.219 1.171 1 95.62 267 LEU B C 1
ATOM 7064 O O . LEU B 1 267 ? -6.48 -40.688 2.289 1 95.62 267 LEU B O 1
ATOM 7068 N N . PRO B 1 268 ? -6.891 -40.906 0.023 1 94.19 268 PRO B N 1
ATOM 7069 C CA . PRO B 1 268 ? -6.598 -42.344 0.1 1 94.19 268 PRO B CA 1
ATOM 7070 C C . PRO B 1 268 ? -5.18 -42.625 0.587 1 94.19 268 PRO B C 1
ATOM 7072 O O . PRO B 1 268 ? -4.246 -41.906 0.235 1 94.19 268 PRO B O 1
ATOM 7075 N N . LYS B 1 269 ? -5.008 -43.688 1.278 1 91.88 269 LYS B N 1
ATOM 7076 C CA . LYS B 1 269 ? -3.748 -44 1.939 1 91.88 269 LYS B CA 1
ATOM 7077 C C . LYS B 1 269 ? -2.662 -44.344 0.919 1 91.88 269 LYS B C 1
ATOM 7079 O O . LYS B 1 269 ? -1.471 -44.219 1.216 1 91.88 269 LYS B O 1
ATOM 7084 N N . ASP B 1 270 ? -3.047 -44.688 -0.219 1 90.62 270 ASP B N 1
ATOM 7085 C CA . ASP B 1 270 ? -2.082 -45.125 -1.225 1 90.62 270 ASP B CA 1
ATOM 7086 C C . ASP B 1 270 ? -1.461 -43.938 -1.943 1 90.62 270 ASP B C 1
ATOM 7088 O O . ASP B 1 270 ? -0.517 -44.094 -2.719 1 90.62 270 ASP B O 1
ATOM 7092 N N . VAL B 1 271 ? -1.957 -42.719 -1.722 1 93.44 271 VAL B N 1
ATOM 7093 C CA . VAL B 1 271 ? -1.335 -41.531 -2.299 1 93.44 271 VAL B CA 1
ATOM 7094 C C . VAL B 1 271 ? 0.036 -41.312 -1.665 1 93.44 271 VAL B C 1
ATOM 7096 O O . VAL B 1 271 ? 0.141 -41.125 -0.451 1 93.44 271 VAL B O 1
ATOM 7099 N N . PRO B 1 272 ? 1.096 -41.406 -2.42 1 94.19 272 PRO B N 1
ATOM 7100 C CA . PRO B 1 272 ? 2.426 -41.188 -1.846 1 94.19 272 PRO B CA 1
ATOM 7101 C C . PRO B 1 272 ? 2.635 -39.75 -1.389 1 94.19 272 PRO B C 1
ATOM 7103 O O . PRO B 1 272 ? 2.195 -38.812 -2.062 1 94.19 272 PRO B O 1
ATOM 7106 N N . VAL B 1 273 ? 3.271 -39.594 -0.269 1 94.94 273 VAL B N 1
ATOM 7107 C CA . VAL B 1 273 ? 3.516 -38.25 0.293 1 94.94 273 VAL B CA 1
ATOM 7108 C C . VAL B 1 273 ? 4.969 -38.156 0.756 1 94.94 273 VAL B C 1
ATOM 7110 O O . VAL B 1 273 ? 5.48 -39.062 1.425 1 94.94 273 VAL B O 1
ATOM 7113 N N . ILE B 1 274 ? 5.637 -37.125 0.351 1 95.38 274 ILE B N 1
ATOM 7114 C CA . ILE B 1 274 ? 6.941 -36.719 0.871 1 95.38 274 ILE B CA 1
ATOM 7115 C C . ILE B 1 274 ? 6.789 -35.562 1.837 1 95.38 274 ILE B C 1
ATOM 7117 O O . ILE B 1 274 ? 6.391 -34.469 1.435 1 95.38 274 ILE B O 1
ATOM 7121 N N . TYR B 1 275 ? 7.121 -35.781 3.061 1 95.12 275 TYR B N 1
ATOM 7122 C CA . TYR B 1 275 ? 7.059 -34.719 4.055 1 95.12 275 TYR B CA 1
ATOM 7123 C C . TYR B 1 275 ? 8.406 -34.031 4.203 1 95.12 275 TYR B C 1
ATOM 7125 O O . TYR B 1 275 ? 9.406 -34.688 4.52 1 95.12 275 TYR B O 1
ATOM 7133 N N . LEU B 1 276 ? 8.516 -32.812 3.881 1 95.69 276 LEU B N 1
ATOM 7134 C CA . LEU B 1 276 ? 9.609 -31.922 4.293 1 95.69 276 LEU B CA 1
ATOM 7135 C C . LEU B 1 276 ? 9.211 -31.094 5.5 1 95.69 276 LEU B C 1
ATOM 7137 O O . LEU B 1 276 ? 8.516 -30.078 5.355 1 95.69 276 LEU B O 1
ATOM 7141 N N . GLU B 1 277 ? 9.711 -31.422 6.652 1 94.44 277 GLU B N 1
ATOM 7142 C CA . GLU B 1 277 ? 9.242 -30.844 7.906 1 94.44 277 GLU B CA 1
ATOM 7143 C C . GLU B 1 277 ? 10.367 -30.109 8.641 1 94.44 277 GLU B C 1
ATOM 7145 O O . GLU B 1 277 ? 11.539 -30.469 8.484 1 94.44 277 GLU B O 1
ATOM 7150 N N . THR B 1 278 ? 10.031 -29.094 9.328 1 93.75 278 THR B N 1
ATOM 7151 C CA . THR B 1 278 ? 10.945 -28.375 10.211 1 93.75 278 THR B CA 1
ATOM 7152 C C . THR B 1 278 ? 10.297 -28.109 11.57 1 93.75 278 THR B C 1
ATOM 7154 O O . THR B 1 278 ? 9.07 -28.109 11.68 1 93.75 278 THR B O 1
ATOM 7157 N N . GLU B 1 279 ? 11.07 -28 12.617 1 93.19 279 GLU B N 1
ATOM 7158 C CA . GLU B 1 279 ? 10.57 -27.672 13.945 1 93.19 279 GLU B CA 1
ATOM 7159 C C . GLU B 1 279 ? 10.695 -26.188 14.227 1 93.19 279 GLU B C 1
ATOM 7161 O O . GLU B 1 279 ? 10.234 -25.703 15.266 1 93.19 279 GLU B O 1
ATOM 7166 N N . LEU B 1 280 ? 11.289 -25.5 13.266 1 91.38 280 LEU B N 1
ATOM 7167 C CA . LEU B 1 280 ? 11.43 -24.062 13.43 1 91.38 280 LEU B CA 1
ATOM 7168 C C . LEU B 1 280 ? 10.117 -23.344 13.141 1 91.38 280 LEU B C 1
ATOM 7170 O O . LEU B 1 280 ? 9.359 -23.75 12.266 1 91.38 280 LEU B O 1
ATOM 7174 N N . GLU B 1 281 ? 9.875 -22.266 13.883 1 89.31 281 GLU B N 1
ATOM 7175 C CA . GLU B 1 281 ? 8.648 -21.484 13.703 1 89.31 281 GLU B CA 1
ATOM 7176 C C . GLU B 1 281 ? 8.961 -20.062 13.234 1 89.31 281 GLU B C 1
ATOM 7178 O O . GLU B 1 281 ? 8.047 -19.281 12.961 1 89.31 281 GLU B O 1
ATOM 7183 N N . THR B 1 282 ? 10.25 -19.766 13.18 1 90 282 THR B N 1
ATOM 7184 C CA . THR B 1 282 ? 10.703 -18.453 12.734 1 90 282 THR B CA 1
ATOM 7185 C C . THR B 1 282 ? 10.961 -18.453 11.227 1 90 282 THR B C 1
ATOM 7187 O O . THR B 1 282 ? 10.898 -19.5 10.578 1 90 282 THR B O 1
ATOM 7190 N N . PRO B 1 283 ? 11.25 -17.297 10.719 1 92.62 283 PRO B N 1
ATOM 7191 C CA . PRO B 1 283 ? 11.539 -17.234 9.281 1 92.62 283 PRO B CA 1
ATOM 7192 C C . PRO B 1 283 ? 12.688 -18.156 8.867 1 92.62 283 PRO B C 1
ATOM 7194 O O . PRO B 1 283 ? 12.797 -18.516 7.695 1 92.62 283 PRO B O 1
ATOM 7197 N N . ALA B 1 284 ? 13.492 -18.578 9.766 1 93.69 284 ALA B N 1
ATOM 7198 C CA . ALA B 1 284 ? 14.57 -19.516 9.492 1 93.69 284 ALA B CA 1
ATOM 7199 C C . ALA B 1 284 ? 14.023 -20.875 9.039 1 93.69 284 ALA B C 1
ATOM 7201 O O . ALA B 1 284 ? 14.742 -21.672 8.445 1 93.69 284 ALA B O 1
ATOM 7202 N N . ALA B 1 285 ? 12.758 -21.109 9.312 1 94.56 285 ALA B N 1
ATOM 7203 C CA . ALA B 1 285 ? 12.102 -22.344 8.875 1 94.56 285 ALA B CA 1
ATOM 7204 C C . ALA B 1 285 ? 12.172 -22.484 7.352 1 94.56 285 ALA B C 1
ATOM 7206 O O . ALA B 1 285 ? 12.352 -23.594 6.836 1 94.56 285 ALA B O 1
ATOM 7207 N N . SER B 1 286 ? 12.008 -21.344 6.637 1 96.56 286 SER B N 1
ATOM 7208 C CA . SER B 1 286 ? 12.086 -21.375 5.18 1 96.56 286 SER B CA 1
ATOM 7209 C C . SER B 1 286 ? 13.461 -21.844 4.707 1 96.56 286 SER B C 1
ATOM 7211 O O . SER B 1 286 ? 13.57 -22.547 3.695 1 96.56 286 SER B O 1
ATOM 7213 N N . ILE B 1 287 ? 14.5 -21.453 5.422 1 95.88 287 ILE B N 1
ATOM 7214 C CA . ILE B 1 287 ? 15.867 -21.828 5.066 1 95.88 287 ILE B CA 1
ATOM 7215 C C . ILE B 1 287 ? 16.078 -23.328 5.293 1 95.88 287 ILE B C 1
ATOM 7217 O O . ILE B 1 287 ? 16.625 -24.016 4.434 1 95.88 287 ILE B O 1
ATOM 7221 N N . ASP B 1 288 ? 15.609 -23.797 6.375 1 94.69 288 ASP B N 1
ATOM 7222 C CA . ASP B 1 288 ? 15.711 -25.234 6.68 1 94.69 288 ASP B CA 1
ATOM 7223 C C . ASP B 1 288 ? 14.961 -26.062 5.645 1 94.69 288 ASP B C 1
ATOM 7225 O O . ASP B 1 288 ? 15.484 -27.062 5.152 1 94.69 288 ASP B O 1
ATOM 7229 N N . LEU B 1 289 ? 13.75 -25.688 5.363 1 96.19 289 LEU B N 1
ATOM 7230 C CA . LEU B 1 289 ? 12.938 -26.375 4.367 1 96.19 289 LEU B CA 1
ATOM 7231 C C . LEU B 1 289 ? 13.594 -26.312 2.992 1 96.19 289 LEU B C 1
ATOM 7233 O O . LEU B 1 289 ? 13.508 -27.25 2.209 1 96.19 289 LEU B O 1
ATOM 7237 N N . LEU B 1 290 ? 14.219 -25.156 2.707 1 97 290 LEU B N 1
ATOM 7238 C CA . LEU B 1 290 ? 14.883 -24.984 1.42 1 97 290 LEU B CA 1
ATOM 7239 C C . LEU B 1 290 ? 16.031 -25.984 1.267 1 97 290 LEU B C 1
ATOM 7241 O O . LEU B 1 290 ? 16.188 -26.578 0.206 1 97 290 LEU B O 1
ATOM 7245 N N . ILE B 1 291 ? 16.797 -26.156 2.285 1 95.56 291 ILE B N 1
ATOM 7246 C CA . ILE B 1 291 ? 17.922 -27.094 2.273 1 95.56 291 ILE B CA 1
ATOM 7247 C C . ILE B 1 291 ? 17.391 -28.516 2.053 1 95.56 291 ILE B C 1
ATOM 7249 O O . ILE B 1 291 ? 17.938 -29.266 1.239 1 95.56 291 ILE B O 1
ATOM 7253 N N . LYS B 1 292 ? 16.391 -28.875 2.701 1 95.12 292 LYS B N 1
ATOM 7254 C CA . LYS B 1 292 ? 15.773 -30.188 2.523 1 95.12 292 LYS B CA 1
ATOM 7255 C C . LYS B 1 292 ? 15.234 -30.359 1.104 1 95.12 292 LYS B C 1
ATOM 7257 O O . LYS B 1 292 ? 15.336 -31.438 0.524 1 95.12 292 LYS B O 1
ATOM 7262 N N . ALA B 1 293 ? 14.656 -29.281 0.594 1 96.31 293 ALA B N 1
ATOM 7263 C CA . ALA B 1 293 ? 14.156 -29.312 -0.78 1 96.31 293 ALA B CA 1
ATOM 7264 C C . ALA B 1 293 ? 15.297 -29.547 -1.769 1 96.31 293 ALA B C 1
ATOM 7266 O O . ALA B 1 293 ? 15.133 -30.25 -2.77 1 96.31 293 ALA B O 1
ATOM 7267 N N . PHE B 1 294 ? 16.484 -28.938 -1.497 1 96.12 294 PHE B N 1
ATOM 7268 C CA . PHE B 1 294 ? 17.656 -29.156 -2.346 1 96.12 294 PHE B CA 1
ATOM 7269 C C . PHE B 1 294 ? 18.031 -30.625 -2.389 1 96.12 294 PHE B C 1
ATOM 7271 O O . PHE B 1 294 ? 18.328 -31.172 -3.457 1 96.12 294 PHE B O 1
ATOM 7278 N N . HIS B 1 295 ? 18.016 -31.203 -1.292 1 94 295 HIS B N 1
ATOM 7279 C CA . HIS B 1 295 ? 18.375 -32.625 -1.22 1 94 295 HIS B CA 1
ATOM 7280 C C . HIS B 1 295 ? 17.344 -33.469 -1.962 1 94 295 HIS B C 1
ATOM 7282 O O . HIS B 1 295 ? 17.719 -34.438 -2.631 1 94 295 HIS B O 1
ATOM 7288 N N . PHE B 1 296 ? 16.156 -33.156 -1.831 1 94.88 296 PHE B N 1
ATOM 7289 C CA . PHE B 1 296 ? 15.117 -33.844 -2.58 1 94.88 296 PHE B CA 1
ATOM 7290 C C . PHE B 1 296 ? 15.359 -33.75 -4.082 1 94.88 296 PHE B C 1
ATOM 7292 O O . PHE B 1 296 ? 15.297 -34.719 -4.809 1 94.88 296 PHE B O 1
ATOM 7299 N N . VAL B 1 297 ? 15.602 -32.5 -4.512 1 95.75 297 VAL B N 1
ATOM 7300 C CA . VAL B 1 297 ? 15.836 -32.25 -5.93 1 95.75 297 VAL B CA 1
ATOM 7301 C C . VAL B 1 297 ? 17.031 -33.094 -6.406 1 95.75 297 VAL B C 1
ATOM 7303 O O . VAL B 1 297 ? 17 -33.625 -7.508 1 95.75 297 VAL B O 1
ATOM 7306 N N . ASN B 1 298 ? 18.062 -33.156 -5.566 1 94.44 298 ASN B N 1
ATOM 7307 C CA . ASN B 1 298 ? 19.234 -33.969 -5.895 1 94.44 298 ASN B CA 1
ATOM 7308 C C . ASN B 1 298 ? 18.859 -35.438 -6.059 1 94.44 298 ASN B C 1
ATOM 7310 O O . ASN B 1 298 ? 19.281 -36.062 -7.02 1 94.44 298 ASN B O 1
ATOM 7314 N N . GLU B 1 299 ? 18.125 -35.969 -5.164 1 93.62 299 GLU B N 1
ATOM 7315 C CA . GLU B 1 299 ? 17.703 -37.344 -5.219 1 93.62 299 GLU B CA 1
ATOM 7316 C C . GLU B 1 299 ? 16.828 -37.625 -6.449 1 93.62 299 GLU B C 1
ATOM 7318 O O . GLU B 1 299 ? 16.969 -38.656 -7.094 1 93.62 299 GLU B O 1
ATOM 7323 N N . LEU B 1 300 ? 15.977 -36.719 -6.73 1 95 300 LEU B N 1
ATOM 7324 C CA . LEU B 1 300 ? 15.133 -36.844 -7.91 1 95 300 LEU B CA 1
ATOM 7325 C C . LEU B 1 300 ? 15.961 -36.844 -9.188 1 95 300 LEU B C 1
ATOM 7327 O O . LEU B 1 300 ? 15.688 -37.594 -10.117 1 95 300 LEU B O 1
ATOM 7331 N N . GLY B 1 301 ? 16.953 -35.938 -9.219 1 94.88 301 GLY B N 1
ATOM 7332 C CA . GLY B 1 301 ? 17.859 -35.906 -10.352 1 94.88 301 GLY B CA 1
ATOM 7333 C C . GLY B 1 301 ? 18.594 -37.219 -10.562 1 94.88 301 GLY B C 1
ATOM 7334 O O . GLY B 1 301 ? 18.719 -37.688 -11.695 1 94.88 301 GLY B O 1
ATOM 7335 N N . ILE B 1 302 ? 19.047 -37.781 -9.469 1 93.5 302 ILE B N 1
ATOM 7336 C CA . ILE B 1 302 ? 19.75 -39.062 -9.523 1 93.5 302 ILE B CA 1
ATOM 7337 C C . ILE B 1 302 ? 18.812 -40.156 -10.047 1 93.5 302 ILE B C 1
ATOM 7339 O O . ILE B 1 302 ? 19.172 -40.906 -10.945 1 93.5 302 ILE B O 1
ATOM 7343 N N . ALA B 1 303 ? 17.656 -40.156 -9.586 1 93.19 303 ALA B N 1
ATOM 7344 C CA . ALA B 1 303 ? 16.672 -41.156 -9.992 1 93.19 303 ALA B CA 1
ATOM 7345 C C . ALA B 1 303 ? 16.344 -41.031 -11.484 1 93.19 303 ALA B C 1
ATOM 7347 O O . ALA B 1 303 ? 16.078 -42.031 -12.148 1 93.19 303 ALA B O 1
ATOM 7348 N N . ARG B 1 304 ? 16.422 -39.844 -12.062 1 92.69 304 ARG B N 1
ATOM 7349 C CA . ARG B 1 304 ? 16.062 -39.562 -13.445 1 92.69 304 ARG B CA 1
ATOM 7350 C C . ARG B 1 304 ? 17.281 -39.625 -14.359 1 92.69 304 ARG B C 1
ATOM 7352 O O . ARG B 1 304 ? 17.156 -39.594 -15.586 1 92.69 304 ARG B O 1
ATOM 7359 N N . GLY B 1 305 ? 18.406 -39.719 -13.75 1 92.31 305 GLY B N 1
ATOM 7360 C CA . GLY B 1 305 ? 19.625 -39.656 -14.531 1 92.31 305 GLY B CA 1
ATOM 7361 C C . GLY B 1 305 ? 19.906 -38.281 -15.125 1 92.31 305 GLY B C 1
ATOM 7362 O O . GLY B 1 305 ? 20.453 -38.188 -16.219 1 92.31 305 GLY B O 1
ATOM 7363 N N . ILE B 1 306 ? 19.375 -37.281 -14.578 1 94.19 306 ILE B N 1
ATOM 7364 C CA . ILE B 1 306 ? 19.609 -35.875 -14.977 1 94.19 306 ILE B CA 1
ATOM 7365 C C . ILE B 1 306 ? 20.25 -35.125 -13.828 1 94.19 306 ILE B C 1
ATOM 7367 O O . ILE B 1 306 ? 19.641 -34.969 -12.758 1 94.19 306 ILE B O 1
ATOM 7371 N N . ASP B 1 307 ? 21.391 -34.625 -14.008 1 95 307 ASP B N 1
ATOM 7372 C CA . ASP B 1 307 ? 22 -33.75 -13.016 1 95 307 ASP B CA 1
ATOM 7373 C C . ASP B 1 307 ? 21.391 -32.344 -13.078 1 95 307 ASP B C 1
ATOM 7375 O O . ASP B 1 307 ? 21.656 -31.609 -14.023 1 95 307 ASP B O 1
ATOM 7379 N N . PRO B 1 308 ? 20.688 -31.938 -12.039 1 94.19 308 PRO B N 1
ATOM 7380 C CA . PRO B 1 308 ? 20.016 -30.641 -12.086 1 94.19 308 PRO B CA 1
ATOM 7381 C C . PRO B 1 308 ? 20.984 -29.469 -12.281 1 94.19 308 PRO B C 1
ATOM 7383 O O . PRO B 1 308 ? 20.594 -28.406 -12.773 1 94.19 308 PRO B O 1
ATOM 7386 N N . GLY B 1 309 ? 22.172 -29.641 -11.898 1 93.19 309 GLY B N 1
ATOM 7387 C CA . GLY B 1 309 ? 23.172 -28.594 -12.039 1 93.19 309 GLY B CA 1
ATOM 7388 C C . GLY B 1 309 ? 23.766 -28.516 -13.43 1 93.19 309 GLY B C 1
ATOM 7389 O O . GLY B 1 309 ? 24.359 -27.5 -13.812 1 93.19 309 GLY B O 1
ATOM 7390 N N . ARG B 1 310 ? 23.672 -29.562 -14.117 1 92.31 310 ARG B N 1
ATOM 7391 C CA . ARG B 1 310 ? 24.188 -29.656 -15.477 1 92.31 310 ARG B CA 1
ATOM 7392 C C . ARG B 1 310 ? 23.297 -30.516 -16.344 1 92.31 310 ARG B C 1
ATOM 7394 O O . ARG B 1 310 ? 23.734 -31.547 -16.875 1 92.31 310 ARG B O 1
ATOM 7401 N N . PRO B 1 311 ? 22.172 -30.062 -16.672 1 89.25 311 PRO B N 1
ATOM 7402 C CA . PRO B 1 311 ? 21.188 -30.938 -17.328 1 89.25 311 PRO B CA 1
ATOM 7403 C C . PRO B 1 311 ? 21.406 -31.016 -18.844 1 89.25 311 PRO B C 1
ATOM 7405 O O . PRO B 1 311 ? 20.719 -31.781 -19.516 1 89.25 311 PRO B O 1
ATOM 7408 N N . GLY B 1 312 ? 22.375 -30.234 -19.406 1 87.31 312 GLY B N 1
ATOM 7409 C CA . GLY B 1 312 ? 22.625 -30.25 -20.844 1 87.31 312 GLY B CA 1
ATOM 7410 C C . GLY B 1 312 ? 21.672 -29.344 -21.609 1 87.31 312 GLY B C 1
ATOM 7411 O O . GLY B 1 312 ? 20.938 -29.812 -22.484 1 87.31 312 GLY B O 1
ATOM 7412 N N . VAL B 1 313 ? 21.797 -28.141 -21.438 1 87.81 313 VAL B N 1
ATOM 7413 C CA . VAL B 1 313 ? 20.875 -27.141 -21.969 1 87.81 313 VAL B CA 1
ATOM 7414 C C . VAL B 1 313 ? 21.219 -26.859 -23.438 1 87.81 313 VAL B C 1
ATOM 7416 O O . VAL B 1 313 ? 22.375 -26.578 -23.766 1 87.81 313 VAL B O 1
ATOM 7419 N N . PRO B 1 314 ? 20.219 -26.953 -24.25 1 91.31 314 PRO B N 1
ATOM 7420 C CA . PRO B 1 314 ? 20.469 -26.688 -25.672 1 91.31 314 PRO B CA 1
ATOM 7421 C C . PRO B 1 314 ? 20.781 -25.219 -25.938 1 91.31 314 PRO B C 1
ATOM 7423 O O . PRO B 1 314 ? 20.531 -24.359 -25.094 1 91.31 314 PRO B O 1
ATOM 7426 N N . SER B 1 315 ? 21.203 -24.906 -27.172 1 90.38 315 SER B N 1
ATOM 7427 C CA . SER B 1 315 ? 21.719 -23.594 -27.547 1 90.38 315 SER B CA 1
ATOM 7428 C C . SER B 1 315 ? 20.609 -22.562 -27.609 1 90.38 315 SER B C 1
ATOM 7430 O O . SER B 1 315 ? 20.828 -21.375 -27.359 1 90.38 315 SER B O 1
ATOM 7432 N N . TYR B 1 316 ? 19.391 -23 -27.953 1 91.94 316 TYR B N 1
ATOM 7433 C CA . TYR B 1 316 ? 18.312 -22.031 -28.047 1 91.94 316 TYR B CA 1
ATOM 7434 C C . TYR B 1 316 ? 18 -21.406 -26.688 1 91.94 316 TYR B C 1
ATOM 7436 O O . TYR B 1 316 ? 17.438 -20.328 -26.609 1 91.94 316 TYR B O 1
ATOM 7444 N N . GLY B 1 317 ? 18.375 -22.141 -25.656 1 92.44 317 GLY B N 1
ATOM 7445 C CA . GLY B 1 317 ? 18.25 -21.562 -24.328 1 92.44 317 GLY B CA 1
ATOM 7446 C C . GLY B 1 317 ? 19.047 -20.297 -24.156 1 92.44 317 GLY B C 1
ATOM 7447 O O . GLY B 1 317 ? 18.562 -19.312 -23.578 1 92.44 317 GLY B O 1
ATOM 7448 N N . ARG B 1 318 ? 20.219 -20.344 -24.641 1 90.56 318 ARG B N 1
ATOM 7449 C CA . ARG B 1 318 ? 21.094 -19.188 -24.562 1 90.56 318 ARG B CA 1
ATOM 7450 C C . ARG B 1 318 ? 20.531 -18.031 -25.375 1 90.56 318 ARG B C 1
ATOM 7452 O O . ARG B 1 318 ? 20.625 -16.859 -24.969 1 90.56 318 ARG B O 1
ATOM 7459 N N . THR B 1 319 ? 19.953 -18.375 -26.484 1 92.12 319 THR B N 1
ATOM 7460 C CA . THR B 1 319 ? 19.344 -17.359 -27.328 1 92.12 319 THR B CA 1
ATOM 7461 C C . THR B 1 319 ? 18.172 -16.688 -26.609 1 92.12 319 THR B C 1
ATOM 7463 O O . THR B 1 319 ? 18.047 -15.461 -26.641 1 92.12 319 THR B O 1
ATOM 7466 N N . LEU B 1 320 ? 17.422 -17.469 -25.953 1 92.81 320 LEU B N 1
ATOM 7467 C CA . LEU B 1 320 ? 16.266 -16.984 -25.219 1 92.81 320 LEU B CA 1
ATOM 7468 C C . LEU B 1 320 ? 16.703 -16.125 -24.031 1 92.81 320 LEU B C 1
ATOM 7470 O O . LEU B 1 320 ? 16.125 -15.07 -23.781 1 92.81 320 LEU B O 1
ATOM 7474 N N . TYR B 1 321 ? 17.625 -16.625 -23.359 1 90.44 321 TYR B N 1
ATOM 7475 C CA . TYR B 1 321 ? 18.141 -15.945 -22.172 1 90.44 321 TYR B CA 1
ATOM 7476 C C . TYR B 1 321 ? 18.672 -14.562 -22.516 1 90.44 321 TYR B C 1
ATOM 7478 O O . TYR B 1 321 ? 18.469 -13.609 -21.75 1 90.44 321 TYR B O 1
ATOM 7486 N N . ASN B 1 322 ? 19.25 -14.414 -23.688 1 89.12 322 ASN B N 1
ATOM 7487 C CA . ASN B 1 322 ? 19.922 -13.18 -24.078 1 89.12 322 ASN B CA 1
ATOM 7488 C C . ASN B 1 322 ? 19.062 -12.367 -25.047 1 89.12 322 ASN B C 1
ATOM 7490 O O . ASN B 1 322 ? 19.547 -11.43 -25.672 1 89.12 322 ASN B O 1
ATOM 7494 N N . LEU B 1 323 ? 17.859 -12.797 -25.188 1 88.38 323 LEU B N 1
ATOM 7495 C CA . LEU B 1 323 ? 16.984 -12.102 -26.109 1 88.38 323 LEU B CA 1
ATOM 7496 C C . LEU B 1 323 ? 16.844 -10.625 -25.734 1 88.38 323 LEU B C 1
ATOM 7498 O O . LEU B 1 323 ? 16.469 -10.305 -24.609 1 88.38 323 LEU B O 1
ATOM 7502 N N . ASP B 1 324 ? 17.234 -9.773 -26.625 1 83.62 324 ASP B N 1
ATOM 7503 C CA . ASP B 1 324 ? 17.078 -8.336 -26.406 1 83.62 324 ASP B CA 1
ATOM 7504 C C . ASP B 1 324 ? 15.672 -7.875 -26.75 1 83.62 324 ASP B C 1
ATOM 7506 O O . ASP B 1 324 ? 15.25 -7.973 -27.906 1 83.62 324 ASP B O 1
ATOM 7510 N N . TYR B 1 325 ? 14.961 -7.41 -25.75 1 84.56 325 TYR B N 1
ATOM 7511 C CA . TYR B 1 325 ? 13.578 -7.023 -25.984 1 84.56 325 TYR B CA 1
ATOM 7512 C C . TYR B 1 325 ? 13.289 -5.645 -25.406 1 84.56 325 TYR B C 1
ATOM 7514 O O . TYR B 1 325 ? 12.133 -5.301 -25.141 1 84.56 325 TYR B O 1
ATOM 7522 N N . PHE B 1 326 ? 14.289 -4.91 -25.125 1 83.5 326 PHE B N 1
ATOM 7523 C CA . PHE B 1 326 ? 14.117 -3.613 -24.484 1 83.5 326 PHE B CA 1
ATOM 7524 C C . PHE B 1 326 ? 13.234 -2.701 -25.328 1 83.5 326 PHE B C 1
ATOM 7526 O O . PHE B 1 326 ? 12.328 -2.043 -24.812 1 83.5 326 PHE B O 1
ATOM 7533 N N . LYS B 1 327 ? 13.422 -2.715 -26.625 1 83.44 327 LYS B N 1
ATOM 7534 C CA . LYS B 1 327 ? 12.648 -1.867 -27.516 1 83.44 327 LYS B CA 1
ATOM 7535 C C . LYS B 1 327 ? 11.172 -2.275 -27.516 1 83.44 327 LYS B C 1
ATOM 7537 O O . LYS B 1 327 ? 10.289 -1.432 -27.703 1 83.44 327 LYS B O 1
ATOM 7542 N N . LEU B 1 328 ? 10.984 -3.541 -27.344 1 86.94 328 LEU B N 1
ATOM 7543 C CA . LEU B 1 328 ? 9.617 -4.062 -27.344 1 86.94 328 LEU B CA 1
ATOM 7544 C C . LEU B 1 328 ? 8.883 -3.654 -26.078 1 86.94 328 LEU B C 1
ATOM 7546 O O . LEU B 1 328 ? 7.652 -3.584 -26.062 1 86.94 328 LEU B O 1
ATOM 7550 N N . THR B 1 329 ? 9.719 -3.324 -25.062 1 84.12 329 THR B N 1
ATOM 7551 C CA . THR B 1 329 ? 9.125 -2.967 -23.781 1 84.12 329 THR B CA 1
ATOM 7552 C C . THR B 1 329 ? 8.477 -1.587 -23.859 1 84.12 329 THR B C 1
ATOM 7554 O O . THR B 1 329 ? 7.633 -1.248 -23.031 1 84.12 329 THR B O 1
ATOM 7557 N N . ASN B 1 330 ? 8.852 -0.803 -24.844 1 84.12 330 ASN B N 1
ATOM 7558 C CA . ASN B 1 330 ? 8.273 0.53 -24.969 1 84.12 330 ASN B CA 1
ATOM 7559 C C . ASN B 1 330 ? 6.777 0.466 -25.25 1 84.12 330 ASN B C 1
ATOM 7561 O O . ASN B 1 330 ? 6.035 1.381 -24.891 1 84.12 330 ASN B O 1
ATOM 7565 N N . ARG B 1 331 ? 6.426 -0.647 -25.859 1 86.62 331 ARG B N 1
ATOM 7566 C CA . ARG B 1 331 ? 5 -0.84 -26.109 1 86.62 331 ARG B CA 1
ATOM 7567 C C . ARG B 1 331 ? 4.27 -1.206 -24.812 1 86.62 331 ARG B C 1
ATOM 7569 O O . ARG B 1 331 ? 3.105 -0.84 -24.625 1 86.62 331 ARG B O 1
ATOM 7576 N N . ILE B 1 332 ? 4.988 -1.84 -24 1 90 332 ILE B N 1
ATOM 7577 C CA . ILE B 1 332 ? 4.422 -2.309 -22.734 1 90 332 ILE B CA 1
ATOM 7578 C C . ILE B 1 332 ? 4.371 -1.159 -21.734 1 90 332 ILE B C 1
ATOM 7580 O O . ILE B 1 332 ? 3.361 -0.968 -21.047 1 90 332 ILE B O 1
ATOM 7584 N N . LEU B 1 333 ? 5.395 -0.34 -21.672 1 91.38 333 LEU B N 1
ATOM 7585 C CA . LEU B 1 333 ? 5.527 0.795 -20.766 1 91.38 333 LEU B CA 1
ATOM 7586 C C . LEU B 1 333 ? 6.055 2.021 -21.5 1 91.38 333 LEU B C 1
ATOM 7588 O O . LEU B 1 333 ? 7.246 2.336 -21.422 1 91.38 333 LEU B O 1
ATOM 7592 N N . PRO B 1 334 ? 5.152 2.693 -22.062 1 86.75 334 PRO B N 1
ATOM 7593 C CA . PRO B 1 334 ? 5.578 3.875 -22.812 1 86.75 334 PRO B CA 1
ATOM 7594 C C . PRO B 1 334 ? 6.137 4.977 -21.906 1 86.75 334 PRO B C 1
ATOM 7596 O O . PRO B 1 334 ? 5.785 5.051 -20.734 1 86.75 334 PRO B O 1
ATOM 7599 N N . SER B 1 335 ? 6.973 5.844 -22.484 1 88.06 335 SER B N 1
ATOM 7600 C CA . SER B 1 335 ? 7.559 6.949 -21.734 1 88.06 335 SER B CA 1
ATOM 7601 C C . SER B 1 335 ? 6.5 7.965 -21.312 1 88.06 335 SER B C 1
ATOM 7603 O O . SER B 1 335 ? 5.52 8.172 -22.047 1 88.06 335 SER B O 1
ATOM 7605 N N . GLU B 1 336 ? 6.75 8.625 -20.281 1 88.94 336 GLU B N 1
ATOM 7606 C CA . GLU B 1 336 ? 5.848 9.656 -19.781 1 88.94 336 GLU B CA 1
ATOM 7607 C C . GLU B 1 336 ? 6.312 11.047 -20.203 1 88.94 336 GLU B C 1
ATOM 7609 O O . GLU B 1 336 ? 7.512 11.32 -20.234 1 88.94 336 GLU B O 1
ATOM 7614 N N . LYS B 1 337 ? 5.301 11.828 -20.469 1 89.62 337 LYS B N 1
ATOM 7615 C CA . LYS B 1 337 ? 5.621 13.219 -20.766 1 89.62 337 LYS B CA 1
ATOM 7616 C C . LYS B 1 337 ? 6.012 13.977 -19.5 1 89.62 337 LYS B C 1
ATOM 7618 O O . LYS B 1 337 ? 5.418 13.773 -18.438 1 89.62 337 LYS B O 1
ATOM 7623 N N . ALA B 1 338 ? 6.953 14.914 -19.672 1 90.81 338 ALA B N 1
ATOM 7624 C CA . ALA B 1 338 ? 7.43 15.703 -18.531 1 90.81 338 ALA B CA 1
ATOM 7625 C C . ALA B 1 338 ? 6.297 16.516 -17.922 1 90.81 338 ALA B C 1
ATOM 7627 O O . ALA B 1 338 ? 6.219 16.641 -16.688 1 90.81 338 ALA B O 1
ATOM 7628 N N . LEU B 1 339 ? 5.473 17.062 -18.812 1 95.62 339 LEU B N 1
ATOM 7629 C CA . LEU B 1 339 ? 4.348 17.859 -18.344 1 95.62 339 LEU B CA 1
ATOM 7630 C C . LEU B 1 339 ? 3.42 17.031 -17.469 1 95.62 339 LEU B C 1
ATOM 7632 O O . LEU B 1 339 ? 2.967 17.5 -16.422 1 95.62 339 LEU B O 1
ATOM 7636 N N . ASP B 1 340 ? 3.193 15.789 -17.875 1 94.12 340 ASP B N 1
ATOM 7637 C CA . ASP B 1 340 ? 2.295 14.914 -17.125 1 94.12 340 ASP B CA 1
ATOM 7638 C C . ASP B 1 340 ? 2.887 14.562 -15.758 1 94.12 340 ASP B C 1
ATOM 7640 O O . ASP B 1 340 ? 2.16 14.453 -14.773 1 94.12 340 ASP B O 1
ATOM 7644 N N . VAL B 1 341 ? 4.156 14.414 -15.742 1 93.75 341 VAL B N 1
ATOM 7645 C CA . VAL B 1 341 ? 4.828 14.078 -14.484 1 93.75 341 VAL B CA 1
ATOM 7646 C C . VAL B 1 341 ? 4.727 15.258 -13.516 1 93.75 341 VAL B C 1
ATOM 7648 O O . VAL B 1 341 ? 4.457 15.07 -12.328 1 93.75 341 VAL B O 1
ATOM 7651 N N . ALA B 1 342 ? 4.926 16.453 -14.016 1 96.44 342 ALA B N 1
ATOM 7652 C CA . ALA B 1 342 ? 4.828 17.656 -13.188 1 96.44 342 ALA B CA 1
ATOM 7653 C C . ALA B 1 342 ? 3.424 17.812 -12.609 1 96.44 342 ALA B C 1
ATOM 7655 O O . ALA B 1 342 ? 3.26 18.125 -11.43 1 96.44 342 ALA B O 1
ATOM 7656 N N . VAL B 1 343 ? 2.467 17.594 -13.445 1 96.75 343 VAL B N 1
ATOM 7657 C CA . VAL B 1 343 ? 1.076 17.75 -13.031 1 96.75 343 VAL B CA 1
ATOM 7658 C C . VAL B 1 343 ? 0.718 16.641 -12.031 1 96.75 343 VAL B C 1
ATOM 7660 O O . VAL B 1 343 ? 0.036 16.891 -11.039 1 96.75 343 VAL B O 1
ATOM 7663 N N . LEU B 1 344 ? 1.185 15.492 -12.312 1 94 344 LEU B N 1
ATOM 7664 C CA . LEU B 1 344 ? 0.946 14.359 -11.43 1 94 344 LEU B CA 1
ATOM 7665 C C . LEU B 1 344 ? 1.48 14.633 -10.023 1 94 344 LEU B C 1
ATOM 7667 O O . LEU B 1 344 ? 0.854 14.266 -9.031 1 94 344 LEU B O 1
ATOM 7671 N N . ARG B 1 345 ? 2.568 15.266 -9.891 1 93.44 345 ARG B N 1
ATOM 7672 C CA . ARG B 1 345 ? 3.186 15.555 -8.602 1 93.44 345 ARG B CA 1
ATOM 7673 C C . ARG B 1 345 ? 2.297 16.469 -7.762 1 93.44 345 ARG B C 1
ATOM 7675 O O . ARG B 1 345 ? 2.271 16.359 -6.535 1 93.44 345 ARG B O 1
ATOM 7682 N N . LYS B 1 346 ? 1.564 17.328 -8.406 1 94.44 346 LYS B N 1
ATOM 7683 C CA . LYS B 1 346 ? 0.687 18.219 -7.664 1 94.44 346 LYS B CA 1
ATOM 7684 C C . LYS B 1 346 ? -0.667 17.578 -7.395 1 94.44 346 LYS B C 1
ATOM 7686 O O . LYS B 1 346 ? -1.261 17.781 -6.332 1 94.44 346 LYS B O 1
ATOM 7691 N N . LEU B 1 347 ? -1.12 16.797 -8.352 1 92.19 347 LEU B N 1
ATOM 7692 C CA . LEU B 1 347 ? -2.504 16.344 -8.273 1 92.19 347 LEU B CA 1
ATOM 7693 C C . LEU B 1 347 ? -2.576 14.922 -7.738 1 92.19 347 LEU B C 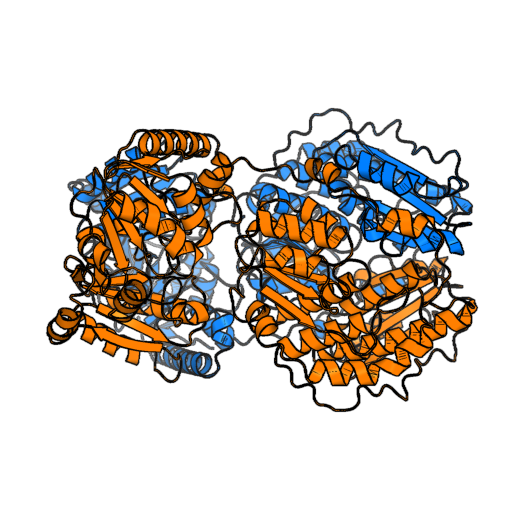1
ATOM 7695 O O . LEU B 1 347 ? -3.625 14.484 -7.254 1 92.19 347 LEU B O 1
ATOM 7699 N N . GLY B 1 348 ? -1.509 14.188 -7.863 1 86.06 348 GLY B N 1
ATOM 7700 C CA . GLY B 1 348 ? -1.565 12.758 -7.586 1 86.06 348 GLY B CA 1
ATOM 7701 C C . GLY B 1 348 ? -2.275 11.969 -8.664 1 86.06 348 GLY B C 1
ATOM 7702 O O . GLY B 1 348 ? -2.832 12.547 -9.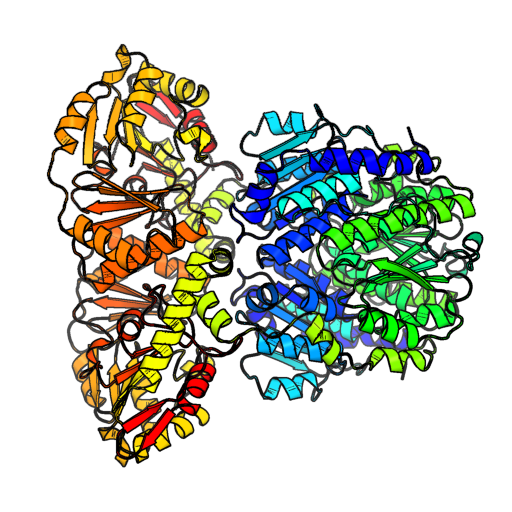602 1 86.06 348 GLY B O 1
ATOM 7703 N N . VAL B 1 349 ? -2.373 10.727 -8.531 1 78.81 349 VAL B N 1
ATOM 7704 C CA . VAL B 1 349 ? -2.934 9.82 -9.523 1 78.81 349 VAL B CA 1
ATOM 7705 C C . VAL B 1 349 ? -4.438 10.062 -9.656 1 78.81 349 VAL B C 1
ATOM 7707 O O . VAL B 1 349 ? -4.965 10.141 -10.773 1 78.81 349 VAL B O 1
ATOM 7710 N N . ALA B 1 350 ? -5.059 10.234 -8.586 1 73 350 ALA B N 1
ATOM 7711 C CA . ALA B 1 350 ? -6.504 10.438 -8.586 1 73 350 ALA B CA 1
ATOM 7712 C C . ALA B 1 350 ? -6.875 11.758 -9.25 1 73 350 ALA B C 1
ATOM 7714 O O . ALA B 1 350 ? -7.875 11.844 -9.969 1 73 350 ALA B O 1
ATOM 7715 N N . GLY B 1 351 ? -6.082 12.758 -9.062 1 81.06 351 GLY B N 1
ATOM 7716 C CA . GLY B 1 351 ? -6.34 14.047 -9.688 1 81.06 351 GLY B CA 1
ATOM 7717 C C . GLY B 1 351 ? -6.18 14.023 -11.195 1 81.06 351 GLY B C 1
ATOM 7718 O O . GLY B 1 351 ? -6.859 14.766 -11.914 1 81.06 351 GLY B O 1
ATOM 7719 N N . MET B 1 352 ? -5.414 13.078 -11.625 1 86.56 352 MET B N 1
ATOM 7720 C CA . MET B 1 352 ? -5.145 12.977 -13.055 1 86.56 352 MET B CA 1
ATOM 7721 C C . MET B 1 352 ? -6.359 12.438 -13.797 1 86.56 352 MET B C 1
ATOM 7723 O O . MET B 1 352 ? -6.496 12.648 -15.008 1 86.56 352 MET B O 1
ATOM 7727 N N . GLU B 1 353 ? -7.199 11.797 -13.094 1 84.06 353 GLU B N 1
ATOM 7728 C CA . GLU B 1 353 ? -8.391 11.227 -13.711 1 84.06 353 GLU B CA 1
ATOM 7729 C C . GLU B 1 353 ? -9.438 12.305 -13.992 1 84.06 353 GLU B C 1
ATOM 7731 O O . GLU B 1 353 ? -10.289 12.141 -14.867 1 84.06 353 GLU B O 1
ATOM 7736 N N . ASN B 1 354 ? -9.375 13.391 -13.227 1 88.75 354 ASN B N 1
ATOM 7737 C CA . ASN B 1 354 ? -10.242 14.539 -13.453 1 88.75 354 ASN B CA 1
ATOM 7738 C C . ASN B 1 354 ? -9.742 15.406 -14.609 1 88.75 354 ASN B C 1
ATOM 7740 O O . ASN B 1 354 ? -8.859 16.25 -14.43 1 88.75 354 ASN B O 1
ATOM 7744 N N . LYS B 1 355 ? -10.383 15.281 -15.742 1 91.88 355 LYS B N 1
ATOM 7745 C CA . LYS B 1 355 ? -9.891 15.883 -16.969 1 91.88 355 LYS B CA 1
ATOM 7746 C C . LYS B 1 355 ? -9.836 17.406 -16.859 1 91.88 355 LYS B C 1
ATOM 7748 O O . LYS B 1 355 ? -8.82 18.016 -17.172 1 91.88 355 LYS B O 1
ATOM 7753 N N . PRO B 1 356 ? -10.906 18.016 -16.375 1 93.31 356 PRO B N 1
ATOM 7754 C CA . PRO B 1 356 ? -10.844 19.469 -16.25 1 93.31 356 PRO B CA 1
ATOM 7755 C C . PRO B 1 356 ? -9.734 19.953 -15.312 1 93.31 356 PRO B C 1
ATOM 7757 O O . PRO B 1 356 ? -9.047 20.938 -15.602 1 93.31 356 PRO B O 1
ATOM 7760 N N . LEU B 1 357 ? -9.586 19.312 -14.266 1 93.56 357 LEU B N 1
ATOM 7761 C CA . LEU B 1 357 ? -8.547 19.656 -13.289 1 93.56 357 LEU B CA 1
ATOM 7762 C C . LEU B 1 357 ? -7.16 19.453 -13.883 1 93.56 357 LEU B C 1
ATOM 7764 O O . LEU B 1 357 ? -6.277 20.297 -13.711 1 93.56 357 LEU B O 1
ATOM 7768 N N . ARG B 1 358 ? -6.965 18.359 -14.547 1 94.69 358 ARG B N 1
ATOM 7769 C CA . ARG B 1 358 ? -5.691 18.047 -15.195 1 94.69 358 ARG B CA 1
ATOM 7770 C C . ARG B 1 358 ? -5.34 19.109 -16.234 1 94.69 358 ARG B C 1
ATOM 7772 O O . ARG B 1 358 ? -4.191 19.547 -16.328 1 94.69 358 ARG B O 1
ATOM 7779 N N . GLU B 1 359 ? -6.277 19.516 -17.016 1 95.88 359 GLU B N 1
ATOM 7780 C CA . GLU B 1 359 ? -6.055 20.516 -18.047 1 95.88 359 GLU B CA 1
ATOM 7781 C C . GLU B 1 359 ? -5.715 21.875 -17.422 1 95.88 359 GLU B C 1
ATOM 7783 O O . GLU B 1 359 ? -4.828 22.578 -17.906 1 95.88 359 GLU B O 1
ATOM 7788 N N . TYR B 1 360 ? -6.414 22.172 -16.406 1 95.56 360 TYR B N 1
ATOM 7789 C CA . TYR B 1 360 ? -6.164 23.422 -15.703 1 95.56 360 TYR B CA 1
ATOM 7790 C C . TYR B 1 360 ? -4.723 23.5 -15.203 1 95.56 360 TYR B C 1
ATOM 7792 O O . TYR B 1 360 ? -4.027 24.484 -15.438 1 95.56 360 TYR B O 1
ATOM 7800 N N . TYR B 1 361 ? -4.258 22.453 -14.578 1 96.56 361 TYR B N 1
ATOM 7801 C CA . TYR B 1 361 ? -2.9 22.422 -14.039 1 96.56 361 TYR B CA 1
ATOM 7802 C C . TYR B 1 361 ? -1.874 22.328 -15.164 1 96.56 361 TYR B C 1
ATOM 7804 O O . TYR B 1 361 ? -0.771 22.859 -15.055 1 96.56 361 TYR B O 1
ATOM 7812 N N . SER B 1 362 ? -2.213 21.609 -16.25 1 97.56 362 SER B N 1
ATOM 7813 C CA . SER B 1 362 ? -1.313 21.516 -17.391 1 97.56 362 SER B CA 1
ATOM 7814 C C . SER B 1 362 ? -1.049 22.875 -18.016 1 97.56 362 SER B C 1
ATOM 7816 O O . SER B 1 362 ? 0.099 23.219 -18.297 1 97.56 362 SER B O 1
ATOM 7818 N N . GLU B 1 363 ? -2.082 23.594 -18.125 1 97.31 363 GLU B N 1
ATOM 7819 C CA . GLU B 1 363 ? -1.94 24.938 -18.688 1 97.31 363 GLU B CA 1
ATOM 7820 C C . GLU B 1 363 ? -1.172 25.859 -17.75 1 97.31 363 GLU B C 1
ATOM 7822 O O . GLU B 1 363 ? -0.363 26.672 -18.188 1 97.31 363 GLU B O 1
ATOM 7827 N N . ALA B 1 364 ? -1.477 25.75 -16.5 1 97.38 364 ALA B N 1
ATOM 7828 C CA . ALA B 1 364 ? -0.767 26.562 -15.508 1 97.38 364 ALA B CA 1
ATOM 7829 C C . ALA B 1 364 ? 0.727 26.25 -15.516 1 97.38 364 ALA B C 1
ATOM 7831 O O . ALA B 1 364 ? 1.556 27.156 -15.406 1 97.38 364 ALA B O 1
ATOM 7832 N N . CYS B 1 365 ? 1.04 24.984 -15.656 1 98.12 365 CYS B N 1
ATOM 7833 C CA . CYS B 1 365 ? 2.439 24.578 -15.68 1 98.12 365 CYS B CA 1
ATOM 7834 C C . CYS B 1 365 ? 3.158 25.156 -16.891 1 98.12 365 CYS B C 1
ATOM 7836 O O . CYS B 1 365 ? 4.277 25.656 -16.766 1 98.12 365 CYS B O 1
ATOM 7838 N N . LYS B 1 366 ? 2.521 25.078 -18.062 1 97.94 366 LYS B N 1
ATOM 7839 C CA . LYS B 1 366 ? 3.094 25.641 -19.281 1 97.94 366 LYS B CA 1
ATOM 7840 C C . LYS B 1 366 ? 3.338 27.141 -19.141 1 97.94 366 LYS B C 1
ATOM 7842 O O . LYS B 1 366 ? 4.395 27.641 -19.516 1 97.94 366 LYS B O 1
ATOM 7847 N N . ARG B 1 367 ? 2.369 27.781 -18.594 1 97.62 367 ARG B N 1
ATOM 7848 C CA . ARG B 1 367 ? 2.492 29.219 -18.375 1 97.62 367 ARG B CA 1
ATOM 7849 C C . ARG B 1 367 ? 3.631 29.531 -17.406 1 97.62 367 ARG B C 1
ATOM 7851 O O . ARG B 1 367 ? 4.391 30.484 -17.625 1 97.62 367 ARG B O 1
ATOM 7858 N N . PHE B 1 368 ? 3.691 28.812 -16.406 1 97.75 368 PHE B N 1
ATOM 7859 C CA . PHE B 1 368 ? 4.727 29 -15.391 1 97.75 368 PHE B CA 1
ATOM 7860 C C . PHE B 1 368 ? 6.113 28.859 -16 1 97.75 368 PHE B C 1
ATOM 7862 O O . PHE B 1 368 ? 6.988 29.688 -15.781 1 97.75 368 PHE B O 1
ATOM 7869 N N . VAL B 1 369 ? 6.27 27.797 -16.781 1 98 369 VAL B N 1
ATOM 7870 C CA . VAL B 1 369 ? 7.559 27.516 -17.406 1 98 369 VAL B CA 1
ATOM 7871 C C . VAL B 1 369 ? 7.895 28.641 -18.391 1 98 369 VAL B C 1
ATOM 7873 O O . VAL B 1 369 ? 9.047 29.078 -18.469 1 98 369 VAL B O 1
ATOM 7876 N N . LYS B 1 370 ? 6.957 29.047 -19.156 1 97.38 370 LYS B N 1
ATOM 7877 C CA . LYS B 1 370 ? 7.152 30.156 -20.078 1 97.38 370 LYS B CA 1
ATOM 7878 C C . LYS B 1 370 ? 7.598 31.406 -19.328 1 97.38 370 LYS B C 1
ATOM 7880 O O . LYS B 1 370 ? 8.477 32.125 -19.797 1 97.38 370 LYS B O 1
ATOM 7885 N N . GLN B 1 371 ? 6.992 31.625 -18.203 1 96.5 371 GLN B N 1
ATOM 7886 C CA . GLN B 1 371 ? 7.332 32.781 -17.391 1 96.5 371 GLN B CA 1
ATOM 7887 C C . GLN B 1 371 ? 8.766 32.688 -16.875 1 96.5 371 GLN B C 1
ATOM 7889 O O . GLN B 1 371 ? 9.492 33.688 -16.844 1 96.5 371 GLN B O 1
ATOM 7894 N N . LEU B 1 372 ? 9.141 31.547 -16.438 1 97.19 372 LEU B N 1
ATOM 7895 C CA . LEU B 1 372 ? 10.508 31.344 -15.969 1 97.19 372 LEU B CA 1
ATOM 7896 C C . LEU B 1 372 ? 11.508 31.609 -17.094 1 97.19 372 LEU B C 1
ATOM 7898 O O . LEU B 1 372 ? 12.547 32.25 -16.859 1 97.19 372 LEU B O 1
ATOM 7902 N N . ASN B 1 373 ? 11.156 31.125 -18.281 1 97.44 373 ASN B N 1
ATOM 7903 C CA . ASN B 1 373 ? 12.062 31.234 -19.406 1 97.44 373 ASN B CA 1
ATOM 7904 C C . ASN B 1 373 ? 12.148 32.688 -19.906 1 97.44 373 ASN B C 1
ATOM 7906 O O . ASN B 1 373 ? 13.133 33.062 -20.547 1 97.44 373 ASN B O 1
ATOM 7910 N N . LYS B 1 374 ? 11.188 33.406 -19.672 1 95.44 374 LYS B N 1
ATOM 7911 C CA . LYS B 1 374 ? 11.188 34.812 -20.047 1 95.44 374 LYS B CA 1
ATOM 7912 C C . LYS B 1 374 ? 11.922 35.656 -19.016 1 95.44 374 LYS B C 1
ATOM 7914 O O . LYS B 1 374 ? 12.383 36.781 -19.328 1 95.44 374 LYS B O 1
ATOM 7919 N N . GLY B 1 375 ? 11.961 35.156 -17.859 1 93.19 375 GLY B N 1
ATOM 7920 C CA . GLY B 1 375 ? 12.555 35.906 -16.766 1 93.19 375 GLY B CA 1
ATOM 7921 C C . GLY B 1 375 ? 14.062 36.062 -16.891 1 93.19 375 GLY B C 1
ATOM 7922 O O . GLY B 1 375 ? 14.703 35.281 -17.609 1 93.19 375 GLY B O 1
ATOM 7923 N N . LYS B 1 376 ? 14.617 37.125 -16.297 1 95.25 376 LYS B N 1
ATOM 7924 C CA . LYS B 1 376 ? 16.047 37.375 -16.094 1 95.25 376 LYS B CA 1
ATOM 7925 C C . LYS B 1 376 ? 16.359 37.562 -14.609 1 95.25 376 LYS B C 1
ATOM 7927 O O . LYS B 1 376 ? 15.914 38.5 -13.992 1 95.25 376 LYS B O 1
ATOM 7932 N N . PHE B 1 377 ? 17.203 36.656 -14.148 1 97.88 377 PHE B N 1
ATOM 7933 C CA . PHE B 1 377 ? 17.422 36.625 -12.711 1 97.88 377 PHE B CA 1
ATOM 7934 C C . PHE B 1 377 ? 18.844 37.062 -12.375 1 97.88 377 PHE B C 1
ATOM 7936 O O . PHE B 1 377 ? 19.797 36.719 -13.078 1 97.88 377 PHE B O 1
ATOM 7943 N N . THR B 1 378 ? 18.953 37.844 -11.359 1 97.94 378 THR B N 1
ATOM 7944 C CA . THR B 1 378 ? 20.266 38.25 -10.898 1 97.94 378 THR B CA 1
ATOM 7945 C C . THR B 1 378 ? 20.719 37.438 -9.688 1 97.94 378 THR B C 1
ATOM 7947 O O . THR B 1 378 ? 21.891 37.469 -9.312 1 97.94 378 THR B O 1
ATOM 7950 N N . THR B 1 379 ? 19.766 36.781 -9.117 1 97.88 379 THR B N 1
ATOM 7951 C CA . THR B 1 379 ? 20 36.062 -7.871 1 97.88 379 THR B CA 1
ATOM 7952 C C . THR B 1 379 ? 19.328 34.688 -7.91 1 97.88 379 THR B C 1
ATOM 7954 O O . THR B 1 379 ? 18.266 34.531 -8.508 1 97.88 379 THR B O 1
ATOM 7957 N N . VAL B 1 380 ? 19.953 33.688 -7.32 1 98.19 380 VAL B N 1
ATOM 7958 C CA . VAL B 1 380 ? 19.312 32.406 -7.082 1 98.19 380 VAL B CA 1
ATOM 7959 C C . VAL B 1 380 ? 19.359 32.062 -5.59 1 98.19 380 VAL B C 1
ATOM 7961 O O . VAL B 1 380 ? 20.406 32.188 -4.949 1 98.19 380 VAL B O 1
ATOM 7964 N N . ALA B 1 381 ? 18.25 31.766 -5.062 1 98.25 381 ALA B N 1
ATOM 7965 C CA . ALA B 1 381 ? 18.141 31.344 -3.664 1 98.25 381 ALA B CA 1
ATOM 7966 C C . ALA B 1 381 ? 17.938 29.844 -3.555 1 98.25 381 ALA B C 1
ATOM 7968 O O . ALA B 1 381 ? 17.062 29.281 -4.211 1 98.25 381 ALA B O 1
ATOM 7969 N N . PHE B 1 382 ? 18.766 29.188 -2.73 1 98 382 PHE B N 1
ATOM 7970 C CA . PHE B 1 382 ? 18.688 27.75 -2.551 1 98 382 PHE B CA 1
ATOM 7971 C C . PHE B 1 382 ? 18.391 27.391 -1.1 1 98 382 PHE B C 1
ATOM 7973 O O . PHE B 1 382 ? 18.875 28.047 -0.18 1 98 382 PHE B O 1
ATOM 7980 N N . ASP B 1 383 ? 17.562 26.328 -0.908 1 95.81 383 ASP B N 1
ATOM 7981 C CA . ASP B 1 383 ? 17.656 25.562 0.331 1 95.81 383 ASP B CA 1
ATOM 7982 C C . ASP B 1 383 ? 18.938 24.734 0.367 1 95.81 383 ASP B C 1
ATOM 7984 O O . ASP B 1 383 ? 19.609 24.562 -0.654 1 95.81 383 ASP B O 1
ATOM 7988 N N . TYR B 1 384 ? 19.297 24.344 1.539 1 94.75 384 TYR B N 1
ATOM 7989 C CA . TYR B 1 384 ? 20.547 23.594 1.635 1 94.75 384 TYR B CA 1
ATOM 7990 C C . TYR B 1 384 ? 20.281 22.094 1.695 1 94.75 384 TYR B C 1
ATOM 7992 O O . TYR B 1 384 ? 20.484 21.391 0.708 1 94.75 384 TYR B O 1
ATOM 8000 N N . ASP B 1 385 ? 19.625 21.625 2.785 1 90.56 385 ASP B N 1
ATOM 8001 C CA . ASP B 1 385 ? 19.391 20.203 2.979 1 90.56 385 ASP B CA 1
ATOM 8002 C C . ASP B 1 385 ? 18.359 19.672 1.983 1 90.56 385 ASP B C 1
ATOM 8004 O O . ASP B 1 385 ? 17.25 20.203 1.883 1 90.56 385 ASP B O 1
ATOM 8008 N N . GLY B 1 386 ? 18.719 18.641 1.264 1 90.75 386 GLY B N 1
ATOM 8009 C CA . GLY B 1 386 ? 17.812 18.047 0.285 1 90.75 386 GLY B CA 1
ATOM 8010 C C . GLY B 1 386 ? 17.844 18.75 -1.058 1 90.75 386 GLY B C 1
ATOM 8011 O O . GLY B 1 386 ? 17.25 18.266 -2.031 1 90.75 386 GLY B O 1
ATOM 8012 N N . THR B 1 387 ? 18.547 19.891 -1.128 1 94.81 387 THR B N 1
ATOM 8013 C CA . THR B 1 387 ? 18.641 20.703 -2.334 1 94.81 387 THR B CA 1
ATOM 8014 C C . THR B 1 387 ? 20.078 20.812 -2.809 1 94.81 387 THR B C 1
ATOM 8016 O O . THR B 1 387 ? 20.469 20.188 -3.803 1 94.81 387 THR B O 1
ATOM 8019 N N . LEU B 1 388 ? 20.969 21.406 -1.979 1 94.75 388 LEU B N 1
ATOM 8020 C CA . LEU B 1 388 ? 22.375 21.531 -2.324 1 94.75 388 LEU B CA 1
ATOM 8021 C C . LEU B 1 388 ? 23.172 20.375 -1.726 1 94.75 388 LEU B C 1
ATOM 8023 O O . LEU B 1 388 ? 24.312 20.109 -2.145 1 94.75 388 LEU B O 1
ATOM 8027 N N . SER B 1 389 ? 22.562 19.844 -0.746 1 89.44 389 SER B N 1
ATOM 8028 C CA . SER B 1 389 ? 23.141 18.672 -0.102 1 89.44 389 SER B CA 1
ATOM 8029 C C . SER B 1 389 ? 22.188 17.5 -0.099 1 89.44 389 SER B C 1
ATOM 8031 O O . SER B 1 389 ? 20.969 17.688 0.004 1 89.44 389 SER B O 1
ATOM 8033 N N . ALA B 1 390 ? 22.797 16.297 -0.214 1 78.38 390 ALA B N 1
ATOM 8034 C CA . ALA B 1 390 ? 21.953 15.102 -0.202 1 78.38 390 ALA B CA 1
ATOM 8035 C C . ALA B 1 390 ? 21.281 14.922 1.159 1 78.38 390 ALA B C 1
ATOM 8037 O O . ALA B 1 390 ? 21.781 15.414 2.172 1 78.38 390 ALA B O 1
ATOM 8038 N N . SER B 1 391 ? 20.188 14.273 1.139 1 66.31 391 SER B N 1
ATOM 8039 C CA . SER B 1 391 ? 19.375 14.117 2.344 1 66.31 391 SER B CA 1
ATOM 8040 C C . SER B 1 391 ? 19.906 12.992 3.223 1 66.31 391 SER B C 1
ATOM 8042 O O . SER B 1 391 ? 19.5 12.859 4.383 1 66.31 391 SER B O 1
ATOM 8044 N N . ASP B 1 392 ? 20.859 12.266 2.729 1 63.94 392 ASP B N 1
ATOM 8045 C CA . ASP B 1 392 ? 21.312 11.133 3.523 1 63.94 392 ASP B CA 1
ATOM 8046 C C . ASP B 1 392 ? 22.234 11.586 4.66 1 63.94 392 ASP B C 1
ATOM 8048 O O . ASP B 1 392 ? 22.844 12.648 4.578 1 63.94 392 ASP B O 1
ATOM 8052 N N . HIS B 1 393 ? 22.234 10.875 5.707 1 55.06 393 HIS B N 1
ATOM 8053 C CA . HIS B 1 393 ? 22.922 11.195 6.949 1 55.06 393 HIS B CA 1
ATOM 8054 C C . HIS B 1 393 ? 24.406 11.438 6.711 1 55.06 393 HIS B C 1
ATOM 8056 O O . HIS B 1 393 ? 24.984 12.352 7.293 1 55.06 393 HIS B O 1
ATOM 8062 N N . THR B 1 394 ? 24.875 10.664 5.848 1 56.66 394 THR B N 1
ATOM 8063 C CA . THR B 1 394 ? 26.312 10.773 5.617 1 56.66 394 THR B CA 1
ATOM 8064 C C . THR B 1 394 ? 26.656 12.102 4.957 1 56.66 394 THR B C 1
ATOM 8066 O O . THR B 1 394 ? 27.625 12.758 5.332 1 56.66 394 THR B O 1
ATOM 8069 N N . SER B 1 395 ? 25.844 12.469 4.09 1 61.41 395 SER B N 1
ATOM 8070 C CA . SER B 1 395 ? 26.094 13.711 3.359 1 61.41 395 SER B CA 1
ATOM 8071 C C . SER B 1 395 ? 25.891 14.93 4.25 1 61.41 395 SER B C 1
ATOM 8073 O O . SER B 1 395 ? 26.562 15.953 4.078 1 61.41 395 SER B O 1
ATOM 8075 N N . ARG B 1 396 ? 25.156 14.727 5.188 1 59.94 396 ARG B N 1
ATOM 8076 C CA . ARG B 1 396 ? 24.812 15.836 6.078 1 59.94 396 ARG B CA 1
ATOM 8077 C C . ARG B 1 396 ? 26 16.219 6.945 1 59.94 396 ARG B C 1
ATOM 8079 O O . ARG B 1 396 ? 26.141 17.391 7.34 1 59.94 396 ARG B O 1
ATOM 8086 N N . HIS B 1 397 ? 26.797 15.305 7.145 1 63.59 397 HIS B N 1
ATOM 8087 C CA . HIS B 1 397 ? 27.859 15.586 8.102 1 63.59 397 HIS B CA 1
ATOM 8088 C C . HIS B 1 397 ? 29.219 15.68 7.402 1 63.59 397 HIS B C 1
ATOM 8090 O O . HIS B 1 397 ? 30.234 15.891 8.055 1 63.59 397 HIS B O 1
ATOM 8096 N N . THR B 1 398 ? 29.109 15.539 6.129 1 69.62 398 THR B N 1
ATOM 8097 C CA . THR B 1 398 ? 30.328 15.734 5.363 1 69.62 398 THR B CA 1
ATOM 8098 C C . THR B 1 398 ? 30.594 17.219 5.137 1 69.62 398 THR B C 1
ATOM 8100 O O . THR B 1 398 ? 29.672 17.984 4.832 1 69.62 398 THR B O 1
ATOM 8103 N N . LYS B 1 399 ? 31.828 17.562 5.418 1 76.81 399 LYS B N 1
ATOM 8104 C CA . LYS B 1 399 ? 32.219 18.953 5.234 1 76.81 399 LYS B CA 1
ATOM 8105 C C . LYS B 1 399 ? 32.438 19.281 3.76 1 76.81 399 LYS B C 1
ATOM 8107 O O . LYS B 1 399 ? 33.031 18.484 3.023 1 76.81 399 LYS B O 1
ATOM 8112 N N . GLY B 1 400 ? 31.766 20.359 3.406 1 87.19 400 GLY B N 1
ATOM 8113 C CA . GLY B 1 400 ? 31.953 20.812 2.039 1 87.19 400 GLY B CA 1
ATOM 8114 C C . GLY B 1 400 ? 30.812 20.438 1.12 1 87.19 400 GLY B C 1
ATOM 8115 O O . GLY B 1 400 ? 30.047 19.516 1.423 1 87.19 400 GLY B O 1
ATOM 8116 N N . LEU B 1 401 ? 30.766 21.188 0.06 1 91.94 401 LEU B N 1
ATOM 8117 C CA . LEU B 1 401 ? 29.812 20.844 -0.998 1 91.94 401 LEU B CA 1
ATOM 8118 C C . LEU B 1 401 ? 30.375 19.734 -1.885 1 91.94 401 LEU B C 1
ATOM 8120 O O . LEU B 1 401 ? 31.594 19.594 -2.016 1 91.94 401 LEU B O 1
ATOM 8124 N N . CYS B 1 402 ? 29.578 18.891 -2.377 1 88.88 402 CYS B N 1
ATOM 8125 C CA . CYS B 1 402 ? 30.078 17.891 -3.324 1 88.88 402 CYS B CA 1
ATOM 8126 C C . CYS B 1 402 ? 30.578 18.562 -4.602 1 88.88 402 CYS B C 1
ATOM 8128 O O . CYS B 1 402 ? 30.141 19.672 -4.941 1 88.88 402 CYS B O 1
ATOM 8130 N N . ASP B 1 403 ? 31.375 17.938 -5.395 1 91.25 403 ASP B N 1
ATOM 8131 C CA . ASP B 1 403 ? 32.062 18.516 -6.555 1 91.25 403 ASP B CA 1
ATOM 8132 C C . ASP B 1 403 ? 31.047 18.938 -7.625 1 91.25 403 ASP B C 1
ATOM 8134 O O . ASP B 1 403 ? 31.234 19.953 -8.289 1 91.25 403 ASP B O 1
ATOM 8138 N N . GLU B 1 404 ? 30.062 18.172 -7.766 1 91.81 404 GLU B N 1
ATOM 8139 C CA . GLU B 1 404 ? 29.062 18.484 -8.789 1 91.81 404 GLU B CA 1
ATOM 8140 C C . GLU B 1 404 ? 28.375 19.812 -8.516 1 91.81 404 GLU B C 1
ATOM 8142 O O . GLU B 1 404 ? 28.188 20.625 -9.438 1 91.81 404 GLU B O 1
ATOM 8147 N N . ILE B 1 405 ? 28.078 20.047 -7.277 1 94.31 405 ILE B N 1
ATOM 8148 C CA . ILE B 1 405 ? 27.406 21.281 -6.891 1 94.31 405 ILE B CA 1
ATOM 8149 C C . ILE B 1 405 ? 28.375 22.469 -6.984 1 94.31 405 ILE B C 1
ATOM 8151 O O . ILE B 1 405 ? 28.016 23.531 -7.477 1 94.31 405 ILE B O 1
ATOM 8155 N N . LYS B 1 406 ? 29.547 22.234 -6.512 1 95.06 406 LYS B N 1
ATOM 8156 C CA . LYS B 1 406 ? 30.578 23.266 -6.605 1 95.06 406 LYS B CA 1
ATOM 8157 C C . LYS B 1 406 ? 30.766 23.703 -8.055 1 95.06 406 LYS B C 1
ATOM 8159 O O . LYS B 1 406 ? 30.766 24.906 -8.352 1 95.06 406 LYS B O 1
ATOM 8164 N N . ASN B 1 407 ? 30.891 22.703 -8.891 1 95.69 407 ASN B N 1
ATOM 8165 C CA . ASN B 1 407 ? 31.125 22.969 -10.305 1 95.69 407 ASN B CA 1
ATOM 8166 C C . ASN B 1 407 ? 29.938 23.672 -10.953 1 95.69 407 ASN B C 1
ATOM 8168 O O . ASN B 1 407 ? 30.094 24.438 -11.906 1 95.69 407 ASN B O 1
ATOM 8172 N N . ALA B 1 408 ? 28.766 23.391 -10.484 1 96.5 408 ALA B N 1
ATOM 8173 C CA . ALA B 1 408 ? 27.562 24 -11.039 1 96.5 408 ALA B CA 1
ATOM 8174 C C . ALA B 1 408 ? 27.391 25.438 -10.57 1 96.5 408 ALA B C 1
ATOM 8176 O O . ALA B 1 408 ? 26.844 26.281 -11.289 1 96.5 408 ALA B O 1
ATOM 8177 N N . LEU B 1 409 ? 27.906 25.812 -9.391 1 97.31 409 LEU B N 1
ATOM 8178 C CA . LEU B 1 409 ? 27.75 27.141 -8.805 1 97.31 409 LEU B CA 1
ATOM 8179 C C . LEU B 1 409 ? 28.781 28.094 -9.367 1 97.31 409 LEU B C 1
ATOM 8181 O O . LEU B 1 409 ? 28.531 29.297 -9.469 1 97.31 409 LEU B O 1
ATOM 8185 N N . LEU B 1 410 ? 29.891 27.625 -9.773 1 96.94 410 LEU B N 1
ATOM 8186 C CA . LEU B 1 410 ? 31.047 28.438 -10.148 1 96.94 410 LEU B CA 1
ATOM 8187 C C . LEU B 1 410 ? 30.719 29.328 -11.352 1 96.94 410 LEU B C 1
ATOM 8189 O O . LEU B 1 410 ? 31.016 30.516 -11.352 1 96.94 410 LEU B O 1
ATOM 8193 N N . PRO B 1 411 ? 30.109 28.719 -12.414 1 96.88 411 PRO B N 1
ATOM 8194 C CA . PRO B 1 411 ? 29.781 29.562 -13.555 1 96.88 411 PRO B CA 1
ATOM 8195 C C . PRO B 1 411 ? 28.844 30.719 -13.188 1 96.88 411 PRO B C 1
ATOM 8197 O O . PRO B 1 411 ? 28.922 31.797 -13.773 1 96.88 411 PRO B O 1
ATOM 8200 N N . LEU B 1 412 ? 27.984 30.547 -12.273 1 97.38 412 LEU B N 1
ATOM 8201 C CA . LEU B 1 412 ? 27.094 31.609 -11.82 1 97.38 412 LEU B CA 1
ATOM 8202 C C . LEU B 1 412 ? 27.859 32.719 -11.109 1 97.38 412 LEU B C 1
ATOM 8204 O O . LEU B 1 412 ? 27.672 33.906 -11.398 1 97.38 412 LEU B O 1
ATOM 8208 N N . LEU B 1 413 ? 28.734 32.312 -10.25 1 97.5 413 LEU B N 1
ATOM 8209 C CA . LEU B 1 413 ? 29.547 33.25 -9.477 1 97.5 413 LEU B CA 1
ATOM 8210 C C . LEU B 1 413 ? 30.5 34 -10.383 1 97.5 413 LEU B C 1
ATOM 8212 O O . LEU B 1 413 ? 30.656 35.219 -10.227 1 97.5 413 LEU B O 1
ATOM 8216 N N . GLU B 1 414 ? 31.109 33.312 -11.273 1 97.5 414 GLU B N 1
ATOM 8217 C CA . GLU B 1 414 ? 32.062 33.906 -12.195 1 97.5 414 GLU B CA 1
ATOM 8218 C C . GLU B 1 414 ? 31.406 35 -13.047 1 97.5 414 GLU B C 1
ATOM 8220 O O . GLU B 1 414 ? 32.062 35.969 -13.453 1 97.5 414 GLU B O 1
ATOM 8225 N N . ASN B 1 415 ? 30.156 34.844 -13.242 1 97.62 415 ASN B N 1
ATOM 8226 C CA . ASN B 1 415 ? 29.438 35.781 -14.078 1 97.62 415 ASN B CA 1
ATOM 8227 C C . ASN B 1 415 ? 28.734 36.844 -13.234 1 97.62 415 ASN B C 1
ATOM 8229 O O . ASN B 1 415 ? 27.859 37.562 -13.734 1 97.62 415 ASN B O 1
ATOM 8233 N N . GLY B 1 416 ? 28.953 36.781 -11.961 1 96.88 416 GLY B N 1
ATOM 8234 C CA . GLY B 1 416 ? 28.5 37.875 -11.117 1 96.88 416 GLY B CA 1
ATOM 8235 C C . GLY B 1 416 ? 27.141 37.656 -10.508 1 96.88 416 GLY B C 1
ATOM 8236 O O . GLY B 1 416 ? 26.531 38.562 -9.938 1 96.88 416 GLY B O 1
ATOM 8237 N N . VAL B 1 417 ? 26.594 36.531 -10.617 1 97.5 417 VAL B N 1
ATOM 8238 C CA . VAL B 1 417 ? 25.297 36.188 -10.055 1 97.5 417 VAL B CA 1
ATOM 8239 C C . VAL B 1 417 ? 25.406 36.094 -8.531 1 97.5 417 VAL B C 1
ATOM 8241 O O . VAL B 1 417 ? 26.422 35.656 -8 1 97.5 417 VAL B O 1
ATOM 8244 N N . GLN B 1 418 ? 24.359 36.531 -7.879 1 97.69 418 GLN B N 1
ATOM 8245 C CA . GLN B 1 418 ? 24.281 36.406 -6.426 1 97.69 418 GLN B CA 1
ATOM 8246 C C . GLN B 1 418 ? 23.656 35.094 -6.016 1 97.69 418 GLN B C 1
ATOM 8248 O O . GLN B 1 418 ? 22.688 34.625 -6.641 1 97.69 418 GLN B O 1
ATOM 8253 N N . ILE B 1 419 ? 24.219 34.531 -4.973 1 97.94 419 ILE B N 1
ATOM 8254 C CA . ILE B 1 419 ? 23.688 33.25 -4.461 1 97.94 419 ILE B CA 1
ATOM 8255 C C . ILE B 1 419 ? 23.219 33.438 -3.023 1 97.94 419 ILE B C 1
ATOM 8257 O O . ILE B 1 419 ? 23.969 33.938 -2.178 1 97.94 419 ILE B O 1
ATOM 8261 N N . LEU B 1 420 ? 22.016 33.094 -2.787 1 98.06 420 LEU B N 1
ATOM 8262 C CA . LEU B 1 420 ? 21.453 33.094 -1.445 1 98.06 420 LEU B CA 1
ATOM 8263 C C . LEU B 1 420 ? 21.203 31.656 -0.967 1 98.06 420 LEU B C 1
ATOM 8265 O O . LEU B 1 420 ? 20.781 30.797 -1.743 1 98.06 420 LEU B O 1
ATOM 8269 N N . VAL B 1 421 ? 21.547 31.359 0.277 1 97.38 421 VAL B N 1
ATOM 8270 C CA . VAL B 1 421 ? 21.281 30.047 0.866 1 97.38 421 VAL B CA 1
ATOM 8271 C C . VAL B 1 421 ? 20.422 30.203 2.115 1 97.38 421 VAL B C 1
ATOM 8273 O O . VAL B 1 421 ? 20.812 30.891 3.066 1 97.38 421 VAL B O 1
ATOM 8276 N N . ALA B 1 422 ? 19.25 29.703 2.076 1 96 422 ALA B N 1
ATOM 8277 C CA . ALA B 1 422 ? 18.375 29.672 3.24 1 96 422 ALA B CA 1
ATOM 8278 C C . ALA B 1 422 ? 18.359 28.297 3.891 1 96 422 ALA B C 1
ATOM 8280 O O . ALA B 1 422 ? 18 27.297 3.25 1 96 422 ALA B O 1
ATOM 8281 N N . THR B 1 423 ? 18.688 28.141 5.133 1 93.56 423 THR B N 1
ATOM 8282 C CA . THR B 1 423 ? 18.844 26.828 5.754 1 93.56 423 THR B CA 1
ATOM 8283 C C . THR B 1 423 ? 18.406 26.859 7.211 1 93.56 423 THR B C 1
ATOM 8285 O O . THR B 1 423 ? 18.469 27.906 7.863 1 93.56 423 THR B O 1
ATOM 8288 N N . GLY B 1 424 ? 17.922 25.781 7.633 1 91.44 424 GLY B N 1
ATOM 8289 C CA . GLY B 1 424 ? 17.609 25.641 9.047 1 91.44 424 GLY B CA 1
ATOM 8290 C C . GLY B 1 424 ? 18.828 25.391 9.906 1 91.44 424 GLY B C 1
ATOM 8291 O O . GLY B 1 424 ? 18.781 25.531 11.125 1 91.44 424 GLY B O 1
ATOM 8292 N N . ARG B 1 425 ? 19.938 25.203 9.305 1 90.31 425 ARG B N 1
ATOM 8293 C CA . ARG B 1 425 ? 21.188 24.859 9.984 1 90.31 425 ARG B CA 1
ATOM 8294 C C . ARG B 1 425 ? 21.938 26.109 10.43 1 90.31 425 ARG B C 1
ATOM 8296 O O . ARG B 1 425 ? 21.5 27.234 10.141 1 90.31 425 ARG B O 1
ATOM 8303 N N . GLY B 1 426 ? 23.031 25.797 11.172 1 88.94 426 GLY B N 1
ATOM 8304 C CA . GLY B 1 426 ? 23.875 26.875 11.656 1 88.94 426 GLY B CA 1
ATOM 8305 C C . GLY B 1 426 ? 25.203 26.953 10.938 1 88.94 426 GLY B C 1
ATOM 8306 O O . GLY B 1 426 ? 25.25 26.891 9.703 1 88.94 426 GLY B O 1
ATOM 8307 N N . LYS B 1 427 ? 26.172 27.047 11.695 1 86.75 427 LYS B N 1
ATOM 8308 C CA . LYS B 1 427 ? 27.5 27.422 11.227 1 86.75 427 LYS B CA 1
ATOM 8309 C C . LYS B 1 427 ? 28.062 26.391 10.258 1 86.75 427 LYS B C 1
ATOM 8311 O O . LYS B 1 427 ? 28.891 26.719 9.406 1 86.75 427 LYS B O 1
ATOM 8316 N N . SER B 1 428 ? 27.578 25.172 10.297 1 89.5 428 SER B N 1
ATOM 8317 C CA . SER B 1 428 ? 28.125 24.094 9.484 1 89.5 428 SER B CA 1
ATOM 8318 C C . SER B 1 428 ? 27.984 24.391 7.996 1 89.5 428 SER B C 1
ATOM 8320 O O . SER B 1 428 ? 28.812 23.984 7.191 1 89.5 428 SER B O 1
ATOM 8322 N N . VAL B 1 429 ? 26.922 25.078 7.57 1 92.25 429 VAL B N 1
ATOM 8323 C CA . VAL B 1 429 ? 26.672 25.375 6.168 1 92.25 429 VAL B CA 1
ATOM 8324 C C . VAL B 1 429 ? 27.672 26.438 5.684 1 92.25 429 VAL B C 1
ATOM 8326 O O . VAL B 1 429 ? 28.219 26.312 4.594 1 92.25 429 VAL B O 1
ATOM 8329 N N . GLY B 1 430 ? 27.844 27.469 6.504 1 93.25 430 GLY B N 1
ATOM 8330 C CA . GLY B 1 430 ? 28.844 28.469 6.168 1 93.25 430 GLY B CA 1
ATOM 8331 C C . GLY B 1 430 ? 30.234 27.875 5.984 1 93.25 430 GLY B C 1
ATOM 8332 O O . GLY B 1 430 ? 30.938 28.219 5.035 1 93.25 430 GLY B O 1
ATOM 8333 N N . GLU B 1 431 ? 30.562 26.984 6.875 1 92.75 431 GLU B N 1
ATOM 8334 C CA . GLU B 1 431 ? 31.859 26.312 6.805 1 92.75 431 GLU B CA 1
ATOM 8335 C C . GLU B 1 431 ? 31.984 25.484 5.527 1 92.75 431 GLU B C 1
ATOM 8337 O O . GLU B 1 431 ? 33.031 25.469 4.895 1 92.75 431 GLU B O 1
ATOM 8342 N N . SER B 1 432 ? 30.938 24.859 5.18 1 93.62 432 SER B N 1
ATOM 8343 C CA . SER B 1 432 ? 30.938 24.047 3.969 1 93.62 432 SER B CA 1
ATOM 8344 C C . SER B 1 432 ? 31.156 24.906 2.729 1 93.62 432 SER B C 1
ATOM 8346 O O . SER B 1 432 ? 31.906 24.516 1.833 1 93.62 432 SER B O 1
ATOM 8348 N N . PHE B 1 433 ? 30.516 26.031 2.668 1 95.44 433 PHE B N 1
ATOM 8349 C CA . PHE B 1 433 ? 30.672 26.922 1.53 1 95.44 433 PHE B CA 1
ATOM 8350 C C . PHE B 1 433 ? 32.062 27.547 1.503 1 95.44 433 PHE B C 1
ATOM 8352 O O . PHE B 1 433 ? 32.656 27.688 0.436 1 95.44 433 PHE B O 1
ATOM 8359 N N . GLN B 1 434 ? 32.594 27.875 2.666 1 95.19 434 GLN B N 1
ATOM 8360 C CA . GLN B 1 434 ? 33.906 28.484 2.756 1 95.19 434 GLN B CA 1
ATOM 8361 C C . GLN B 1 434 ? 35 27.516 2.289 1 95.19 434 GLN B C 1
ATOM 8363 O O . GLN B 1 434 ? 35.969 27.922 1.662 1 95.19 434 GLN B O 1
ATOM 8368 N N . GLU B 1 435 ? 34.75 26.297 2.627 1 94 435 GLU B N 1
ATOM 8369 C CA . GLU B 1 435 ? 35.719 25.266 2.236 1 94 435 GLU B CA 1
ATOM 8370 C C . GLU B 1 435 ? 35.656 25.016 0.733 1 94 435 GLU B C 1
ATOM 8372 O O . GLU B 1 435 ? 36.688 24.641 0.13 1 94 435 GLU B O 1
ATOM 8377 N N . SER B 1 436 ? 34.562 25.203 0.084 1 95.06 436 SER B N 1
ATOM 8378 C CA . SER B 1 436 ? 34.344 24.734 -1.28 1 95.06 436 SER B CA 1
ATOM 8379 C C . SER B 1 436 ? 34.5 25.875 -2.285 1 95.06 436 SER B C 1
ATOM 8381 O O . SER B 1 436 ? 34.719 25.625 -3.473 1 95.06 436 SER B O 1
ATOM 8383 N N . ILE B 1 437 ? 34.25 27.109 -1.884 1 96.62 437 ILE B N 1
ATOM 8384 C CA . ILE B 1 437 ? 34.188 28.234 -2.805 1 96.62 437 ILE B CA 1
ATOM 8385 C C . ILE B 1 437 ? 35.344 29.203 -2.51 1 96.62 437 ILE B C 1
ATOM 8387 O O . ILE B 1 437 ? 35.625 29.516 -1.35 1 96.62 437 ILE B O 1
ATOM 8391 N N . ALA B 1 438 ? 36 29.734 -3.533 1 96.62 438 ALA B N 1
ATOM 8392 C CA . ALA B 1 438 ? 37.125 30.656 -3.387 1 96.62 438 ALA B CA 1
ATOM 8393 C C . ALA B 1 438 ? 36.688 31.938 -2.68 1 96.62 438 ALA B C 1
ATOM 8395 O O . ALA B 1 438 ? 35.594 32.438 -2.904 1 96.62 438 ALA B O 1
ATOM 8396 N N . GLN B 1 439 ? 37.5 32.562 -1.919 1 97.06 439 GLN B N 1
ATOM 8397 C CA . GLN B 1 439 ? 37.219 33.719 -1.066 1 97.06 439 GLN B CA 1
ATOM 8398 C C . GLN B 1 439 ? 36.75 34.906 -1.891 1 97.06 439 GLN B C 1
ATOM 8400 O O . GLN B 1 439 ? 35.938 35.719 -1.427 1 97.06 439 GLN B O 1
ATOM 8405 N N . LYS B 1 440 ? 37.25 35.062 -3.098 1 96.94 440 LYS B N 1
ATOM 8406 C CA . LYS B 1 440 ? 36.906 36.219 -3.941 1 96.94 440 LYS B CA 1
ATOM 8407 C C . LYS B 1 440 ? 35.406 36.25 -4.23 1 96.94 440 LYS B C 1
ATOM 8409 O O . LYS B 1 440 ? 34.844 37.281 -4.539 1 96.94 440 LYS B O 1
ATOM 8414 N N . TYR B 1 441 ? 34.719 35.094 -4.117 1 97.69 441 TYR B N 1
ATOM 8415 C CA . TYR B 1 441 ? 33.312 35.031 -4.449 1 97.69 441 TYR B CA 1
ATOM 8416 C C . TYR B 1 441 ? 32.438 35.156 -3.197 1 97.69 441 TYR B C 1
ATOM 8418 O O . TYR B 1 441 ? 31.219 35.219 -3.283 1 97.69 441 TYR B O 1
ATOM 8426 N N . TRP B 1 442 ? 32.969 35.188 -1.979 1 97.69 442 TRP B N 1
ATOM 8427 C CA . TRP B 1 442 ? 32.25 35.156 -0.714 1 97.69 442 TRP B CA 1
ATOM 8428 C C . TRP B 1 442 ? 31.281 36.344 -0.62 1 97.69 442 TRP B C 1
ATOM 8430 O O . TRP B 1 442 ? 30.156 36.188 -0.16 1 97.69 442 TRP B O 1
ATOM 8440 N N . PRO B 1 443 ? 31.656 37.469 -1.109 1 96.88 443 PRO B N 1
ATOM 8441 C CA . PRO B 1 443 ? 30.734 38.594 -1.016 1 96.88 443 PRO B CA 1
ATOM 8442 C C . PRO B 1 443 ? 29.469 38.406 -1.848 1 96.88 443 PRO B C 1
ATOM 8444 O O . PRO B 1 443 ? 28.469 39.125 -1.64 1 96.88 443 PRO B O 1
ATOM 8447 N N . GLN B 1 444 ? 29.484 37.5 -2.816 1 97.25 444 GLN B N 1
ATOM 8448 C CA . GLN B 1 444 ? 28.344 37.219 -3.686 1 97.25 444 GLN B CA 1
ATOM 8449 C C . GLN B 1 444 ? 27.391 36.219 -3.049 1 97.25 444 GLN B C 1
ATOM 8451 O O . GLN B 1 444 ? 26.328 35.906 -3.598 1 97.25 444 GLN B O 1
ATOM 8456 N N . ILE B 1 445 ? 27.766 35.688 -1.863 1 97.81 445 ILE B N 1
ATOM 8457 C CA . ILE B 1 445 ? 27 34.625 -1.238 1 97.81 445 ILE B CA 1
ATOM 8458 C C . ILE B 1 445 ? 26.5 35.062 0.129 1 97.81 445 ILE B C 1
ATOM 8460 O O . ILE B 1 445 ? 27.297 35.469 0.985 1 97.81 445 ILE B O 1
ATOM 8464 N N . LYS B 1 446 ? 25.25 35.062 0.309 1 97.44 446 LYS B N 1
ATOM 8465 C CA . LYS B 1 446 ? 24.625 35.312 1.604 1 97.44 446 LYS B CA 1
ATOM 8466 C C . LYS B 1 446 ? 23.938 34.062 2.141 1 97.44 446 LYS B C 1
ATOM 8468 O O . LYS B 1 446 ? 23.344 33.281 1.378 1 97.44 446 LYS B O 1
ATOM 8473 N N . VAL B 1 447 ? 24.047 33.812 3.389 1 96.81 447 VAL B N 1
ATOM 8474 C CA . VAL B 1 447 ? 23.453 32.656 4.02 1 96.81 447 VAL B CA 1
ATOM 8475 C C . VAL B 1 447 ? 22.469 33.094 5.105 1 96.81 447 VAL B C 1
ATOM 8477 O O . VAL B 1 447 ? 22.828 33.875 5.988 1 96.81 447 VAL B O 1
ATOM 8480 N N . GLY B 1 448 ? 21.234 32.688 4.91 1 96.38 448 GLY B N 1
ATOM 8481 C CA . GLY B 1 448 ? 20.25 32.812 5.98 1 96.38 448 GLY B CA 1
ATOM 8482 C C . GLY B 1 448 ? 20.219 31.609 6.895 1 96.38 448 GLY B C 1
ATOM 8483 O O . GLY B 1 448 ? 19.547 30.609 6.59 1 96.38 448 GLY B O 1
ATOM 8484 N N . TYR B 1 449 ? 20.875 31.766 8.055 1 95 449 TYR B N 1
ATOM 8485 C CA . TYR B 1 449 ? 20.953 30.688 9.031 1 95 449 TYR B CA 1
ATOM 8486 C C . TYR B 1 449 ? 19.672 30.594 9.852 1 95 449 TYR B C 1
ATOM 8488 O O . TYR B 1 449 ? 18.922 31.562 9.938 1 95 449 TYR B O 1
ATOM 8496 N N . TYR B 1 450 ? 19.422 29.344 10.398 1 93.81 450 TYR B N 1
ATOM 8497 C CA . TYR B 1 450 ? 18.297 29.109 11.281 1 93.81 450 TYR B CA 1
ATOM 8498 C C . TYR B 1 450 ? 17 29.609 10.648 1 93.81 450 TYR B C 1
ATOM 8500 O O . TYR B 1 450 ? 16.266 30.391 11.258 1 93.81 450 TYR B O 1
ATOM 8508 N N . ASN B 1 451 ? 16.781 29.172 9.445 1 94.06 451 ASN B N 1
ATOM 8509 C CA . ASN B 1 451 ? 15.594 29.453 8.641 1 94.06 451 ASN B CA 1
ATOM 8510 C C . ASN B 1 451 ? 15.406 30.938 8.406 1 94.06 451 ASN B C 1
ATOM 8512 O O . ASN B 1 451 ? 14.273 31.438 8.406 1 94.06 451 ASN B O 1
ATOM 8516 N N . GLY B 1 452 ? 16.484 31.672 8.273 1 93.31 452 GLY B N 1
ATOM 8517 C CA . GLY B 1 452 ? 16.438 33.094 7.926 1 93.31 452 GLY B CA 1
ATOM 8518 C C . GLY B 1 452 ? 16.453 34 9.141 1 93.31 452 GLY B C 1
ATOM 8519 O O . GLY B 1 452 ? 16.328 35.219 9.008 1 93.31 452 GLY B O 1
ATOM 8520 N N . ALA B 1 453 ? 16.656 33.469 10.32 1 92.81 453 ALA B N 1
ATOM 8521 C CA . ALA B 1 453 ? 16.672 34.281 11.531 1 92.81 453 ALA B CA 1
ATOM 8522 C C . ALA B 1 453 ? 17.922 35.156 11.578 1 92.81 453 ALA B C 1
ATOM 8524 O O . ALA B 1 453 ? 17.891 36.25 12.125 1 92.81 453 ALA B O 1
ATOM 8525 N N . CYS B 1 454 ? 18.984 34.625 11.023 1 94.12 454 CYS B N 1
ATOM 8526 C CA . CYS B 1 454 ? 20.25 35.344 10.961 1 94.12 454 CYS B CA 1
ATOM 8527 C C . CYS B 1 454 ? 20.828 35.344 9.547 1 94.12 454 CYS B C 1
ATOM 8529 O O . CYS B 1 454 ? 21.172 34.281 9.016 1 94.12 454 CYS B O 1
ATOM 8531 N N . LEU B 1 455 ? 20.875 36.5 8.945 1 94.88 455 LEU B N 1
ATOM 8532 C CA . LEU B 1 455 ? 21.375 36.625 7.582 1 94.88 455 LEU B CA 1
ATOM 8533 C C . LEU B 1 455 ? 22.797 37.188 7.582 1 94.88 455 LEU B C 1
ATOM 8535 O O . LEU B 1 455 ? 23.047 38.281 8.148 1 94.88 455 LEU B O 1
ATOM 8539 N N . LEU B 1 456 ? 23.703 36.469 6.969 1 96.25 456 LEU B N 1
ATOM 8540 C CA . LEU B 1 456 ? 25.109 36.906 6.941 1 96.25 456 LEU B CA 1
ATOM 8541 C C . LEU B 1 456 ? 25.719 36.688 5.562 1 96.25 456 LEU B C 1
ATOM 8543 O O . LEU B 1 456 ? 25.328 35.75 4.848 1 96.25 456 LEU B O 1
ATOM 8547 N N . VAL B 1 457 ? 26.609 37.562 5.227 1 96.69 457 VAL B N 1
ATOM 8548 C CA . VAL B 1 457 ? 27.453 37.312 4.062 1 96.69 457 VAL B CA 1
ATOM 8549 C C . VAL B 1 457 ? 28.469 36.219 4.387 1 96.69 457 VAL B C 1
ATOM 8551 O O . VAL B 1 457 ? 28.969 36.156 5.508 1 96.69 457 VAL B O 1
ATOM 8554 N N . LEU B 1 458 ? 28.703 35.438 3.398 1 96.62 458 LEU B N 1
ATOM 8555 C CA . LEU B 1 458 ? 29.672 34.344 3.625 1 96.62 458 LEU B CA 1
ATOM 8556 C C . LEU B 1 458 ? 31 34.906 4.125 1 96.62 458 LEU B C 1
ATOM 8558 O O . LEU B 1 458 ? 31.516 35.906 3.576 1 96.62 458 LEU B O 1
ATOM 8562 N N . GLY B 1 459 ? 31.547 34.344 5.199 1 93.69 459 GLY B N 1
ATOM 8563 C CA . GLY B 1 459 ? 32.781 34.812 5.797 1 93.69 459 GLY B CA 1
ATOM 8564 C C . GLY B 1 459 ? 32.562 35.562 7.09 1 93.69 459 GLY B C 1
ATOM 8565 O O . GLY B 1 459 ? 33.531 35.812 7.844 1 93.69 459 GLY B O 1
ATOM 8566 N N . GLU B 1 460 ? 31.359 35.938 7.402 1 93.75 460 GLU B N 1
ATOM 8567 C CA . GLU B 1 460 ? 31.047 36.719 8.602 1 93.75 460 GLU B CA 1
ATOM 8568 C C . GLU B 1 460 ? 30.469 35.812 9.703 1 93.75 460 GLU B C 1
ATOM 8570 O O . GLU B 1 460 ? 29.75 36.281 10.586 1 93.75 460 GLU B O 1
ATOM 8575 N N . GLU B 1 461 ? 30.703 34.594 9.727 1 89.62 461 GLU B N 1
ATOM 8576 C CA . GLU B 1 461 ? 30.078 33.625 10.602 1 89.62 461 GLU B CA 1
ATOM 8577 C C . GLU B 1 461 ? 30.453 33.844 12.062 1 89.62 461 GLU B C 1
ATOM 8579 O O . GLU B 1 461 ? 29.812 33.312 12.969 1 89.62 461 GLU B O 1
ATOM 8584 N N . ALA B 1 462 ? 31.469 34.656 12.312 1 87.12 462 ALA B N 1
ATOM 8585 C CA . ALA B 1 462 ? 31.812 35.031 13.68 1 87.12 462 ALA B CA 1
ATOM 8586 C C . ALA B 1 462 ? 30.641 35.75 14.352 1 87.12 462 ALA B C 1
ATOM 8588 O O . ALA B 1 462 ? 30.438 35.625 15.57 1 87.12 462 ALA B O 1
ATOM 8589 N N . LYS B 1 463 ? 29.859 36.375 13.547 1 90.69 463 LYS B N 1
ATOM 8590 C CA . LYS B 1 463 ? 28.703 37.125 14.047 1 90.69 463 LYS B CA 1
ATOM 8591 C C . LYS B 1 463 ? 27.594 36.188 14.5 1 90.69 463 LYS B C 1
ATOM 8593 O O . LYS B 1 463 ? 26.703 36.562 15.242 1 90.69 463 LYS B O 1
ATOM 8598 N N . LEU B 1 464 ? 27.625 34.969 14.016 1 91.12 464 LEU B N 1
ATOM 8599 C CA . LEU B 1 464 ? 26.625 33.969 14.383 1 91.12 464 LEU B CA 1
ATOM 8600 C C . LEU B 1 464 ? 26.672 33.688 15.875 1 91.12 464 LEU B C 1
ATOM 8602 O O . LEU B 1 464 ? 25.641 33.438 16.5 1 91.12 464 LEU B O 1
ATOM 8606 N N . GLU B 1 465 ? 27.891 33.656 16.453 1 86.31 465 GLU B N 1
ATOM 8607 C CA . GLU B 1 465 ? 28.047 33.375 17.875 1 86.31 465 GLU B CA 1
ATOM 8608 C C . GLU B 1 465 ? 27.391 34.438 18.719 1 86.31 465 GLU B C 1
ATOM 8610 O O . GLU B 1 465 ? 26.766 34.125 19.734 1 86.31 465 GLU B O 1
ATOM 8615 N N . ALA B 1 466 ? 27.578 35.656 18.297 1 87.12 466 ALA B N 1
ATOM 8616 C CA . ALA B 1 466 ? 26.938 36.781 19 1 87.12 466 ALA B CA 1
ATOM 8617 C C . ALA B 1 466 ? 25.406 36.656 18.906 1 87.12 466 ALA B C 1
ATOM 8619 O O . ALA B 1 466 ? 24.703 36.969 19.875 1 87.12 466 ALA B O 1
ATOM 8620 N N . TRP B 1 467 ? 24.953 36.25 17.828 1 88.56 467 TRP B N 1
ATOM 8621 C CA . TRP B 1 467 ? 23.531 36.062 17.609 1 88.56 467 TRP B CA 1
ATOM 8622 C C . TRP B 1 467 ? 22.969 35 18.531 1 88.56 467 TRP B C 1
ATOM 8624 O O . TRP B 1 467 ? 21.859 35.125 19.047 1 88.56 467 TRP B O 1
ATOM 8634 N N . LYS B 1 468 ? 23.656 33.969 18.734 1 87.5 468 LYS B N 1
ATOM 8635 C CA . LYS B 1 468 ? 23.234 32.812 19.547 1 87.5 468 LYS B CA 1
ATOM 8636 C C . LYS B 1 468 ? 23.078 33.219 21 1 87.5 468 LYS B C 1
ATOM 8638 O O . LYS B 1 468 ? 22.406 32.531 21.766 1 87.5 468 LYS B O 1
ATOM 8643 N N . GLU B 1 469 ? 23.703 34.312 21.422 1 86.12 469 GLU B N 1
ATOM 8644 C CA . GLU B 1 469 ? 23.656 34.75 22.812 1 86.12 469 GLU B CA 1
ATOM 8645 C C . GLU B 1 469 ? 22.328 35.438 23.141 1 86.12 469 GLU B C 1
ATOM 8647 O O . GLU B 1 469 ? 22.016 35.656 24.312 1 86.12 469 GLU B O 1
ATOM 8652 N N . GLN B 1 470 ? 21.594 35.656 22.125 1 90.25 470 GLN B N 1
ATOM 8653 C CA . GLN B 1 470 ? 20.281 36.25 22.359 1 90.25 470 GLN B CA 1
ATOM 8654 C C . GLN B 1 470 ? 19.406 35.312 23.172 1 90.25 470 GLN B C 1
ATOM 8656 O O . GLN B 1 470 ? 19.578 34.094 23.141 1 90.25 470 GLN B O 1
ATOM 8661 N N . PRO B 1 471 ? 18.516 35.906 23.891 1 92.94 471 PRO B N 1
ATOM 8662 C CA . PRO B 1 471 ? 17.672 35.094 24.766 1 92.94 471 PRO B CA 1
ATOM 8663 C C . PRO B 1 471 ? 16.797 34.125 23.984 1 92.94 471 PRO B C 1
ATOM 8665 O O . PRO B 1 471 ? 16.297 34.469 22.891 1 92.94 471 PRO B O 1
ATOM 8668 N N . PHE B 1 472 ? 16.578 33.031 24.594 1 95.25 472 PHE B N 1
ATOM 8669 C CA . PHE B 1 472 ? 15.719 32 24 1 95.25 472 PHE B CA 1
ATOM 8670 C C . PHE B 1 472 ? 14.25 32.344 24.203 1 95.25 472 PHE B C 1
ATOM 8672 O O . PHE B 1 472 ? 13.859 32.812 25.281 1 95.25 472 PHE B O 1
ATOM 8679 N N . ASP B 1 473 ? 13.445 32.188 23.234 1 95.06 473 ASP B N 1
ATOM 8680 C CA . ASP B 1 473 ? 12.039 32.594 23.25 1 95.06 473 ASP B CA 1
ATOM 8681 C C . ASP B 1 473 ? 11.258 31.781 24.297 1 95.06 473 ASP B C 1
ATOM 8683 O O . ASP B 1 473 ? 11.438 30.578 24.422 1 95.06 473 ASP B O 1
ATOM 8687 N N . SER B 1 474 ? 10.414 32.406 25.016 1 95.31 474 SER B N 1
ATOM 8688 C CA . SER B 1 474 ? 9.711 31.797 26.141 1 95.31 474 SER B CA 1
ATOM 8689 C C . SER B 1 474 ? 8.695 30.766 25.672 1 95.31 474 SER B C 1
ATOM 8691 O O . SER B 1 474 ? 8.484 29.75 26.328 1 95.31 474 SER B O 1
ATOM 8693 N N . GLU B 1 475 ? 8.039 31.047 24.547 1 95.44 475 GLU B N 1
ATOM 8694 C CA . GLU B 1 475 ? 7.082 30.094 24.016 1 95.44 475 GLU B CA 1
ATOM 8695 C C . GLU B 1 475 ? 7.777 28.797 23.578 1 95.44 475 GLU B C 1
ATOM 8697 O O . GLU B 1 475 ? 7.242 27.703 23.766 1 95.44 475 GLU B O 1
ATOM 8702 N N . LEU B 1 476 ? 8.914 28.938 22.969 1 96.69 476 LEU B N 1
ATOM 8703 C CA . LEU B 1 476 ? 9.688 27.781 22.547 1 96.69 476 LEU B CA 1
ATOM 8704 C C . LEU B 1 476 ? 10.125 26.953 23.75 1 96.69 476 LEU B C 1
ATOM 8706 O O . LEU B 1 476 ? 10.117 25.719 23.703 1 96.69 476 LEU B O 1
ATOM 8710 N N . LYS B 1 477 ? 10.508 27.641 24.766 1 96.81 477 LYS B N 1
ATOM 8711 C CA . LYS B 1 477 ? 10.891 26.938 25.984 1 96.81 477 LYS B CA 1
ATOM 8712 C C . LYS B 1 477 ? 9.719 26.156 26.578 1 96.81 477 LYS B C 1
ATOM 8714 O O . LYS B 1 477 ? 9.875 25.016 27.016 1 96.81 477 LYS B O 1
ATOM 8719 N N . ALA B 1 478 ? 8.609 26.812 26.625 1 97 478 ALA B N 1
ATOM 8720 C CA . ALA B 1 478 ? 7.406 26.172 27.141 1 97 478 ALA B CA 1
ATOM 8721 C C . ALA B 1 478 ? 7.07 24.922 26.328 1 97 478 ALA B C 1
ATOM 8723 O O . ALA B 1 478 ? 6.656 23.891 26.891 1 97 478 ALA B O 1
ATOM 8724 N N . LEU B 1 479 ? 7.172 25.031 25.031 1 97.12 479 LEU B N 1
ATOM 8725 C CA . LEU B 1 479 ? 6.898 23.891 24.172 1 97.12 479 LEU B CA 1
ATOM 8726 C C . LEU B 1 479 ? 7.871 22.75 24.453 1 97.12 479 LEU B C 1
ATOM 8728 O O . LEU B 1 479 ? 7.469 21.578 24.516 1 97.12 479 LEU B O 1
ATOM 8732 N N . GLU B 1 480 ? 9.133 23.062 24.547 1 97.12 480 GLU B N 1
ATOM 8733 C CA . GLU B 1 480 ? 10.156 22.047 24.828 1 97.12 480 GLU B CA 1
ATOM 8734 C C . GLU B 1 480 ? 9.828 21.281 26.109 1 97.12 480 GLU B C 1
ATOM 8736 O O . GLU B 1 480 ? 9.938 20.062 26.156 1 97.12 480 GLU B O 1
ATOM 8741 N N . GLU B 1 481 ? 9.492 22 27.109 1 96.62 481 GLU B N 1
ATOM 8742 C CA . GLU B 1 481 ? 9.18 21.391 28.406 1 96.62 481 GLU B CA 1
ATOM 8743 C C . GLU B 1 481 ? 7.953 20.484 28.312 1 96.62 481 GLU B C 1
ATOM 8745 O O . GLU B 1 481 ? 7.945 19.375 28.844 1 96.62 481 GLU B O 1
ATOM 8750 N N . GLU B 1 482 ? 6.938 20.969 27.609 1 96.44 482 GLU B N 1
ATOM 8751 C CA . GLU B 1 482 ? 5.73 20.156 27.453 1 96.44 482 GLU B CA 1
ATOM 8752 C C . GLU B 1 482 ? 6.012 18.906 26.625 1 96.44 482 GLU B C 1
ATOM 8754 O O . GLU B 1 482 ? 5.438 17.844 26.891 1 96.44 482 GLU B O 1
ATOM 8759 N N . LEU B 1 483 ? 6.844 19.047 25.562 1 96.19 483 LEU B N 1
ATOM 8760 C CA . LEU B 1 483 ? 7.207 17.922 24.719 1 96.19 483 LEU B CA 1
ATOM 8761 C C . LEU B 1 483 ? 7.883 16.828 25.547 1 96.19 483 LEU B C 1
ATOM 8763 O O . LEU B 1 483 ? 7.59 15.641 25.375 1 96.19 483 LEU B O 1
ATOM 8767 N N . LYS B 1 484 ? 8.703 17.203 26.5 1 95.44 484 LYS B N 1
ATOM 8768 C CA . LYS B 1 484 ? 9.43 16.266 27.359 1 95.44 484 LYS B CA 1
ATOM 8769 C C . LYS B 1 484 ? 8.477 15.523 28.281 1 95.44 484 LYS B C 1
ATOM 8771 O O . LYS B 1 484 ? 8.719 14.367 28.641 1 95.44 484 LYS B O 1
ATOM 8776 N N . VAL B 1 485 ? 7.449 16.172 28.578 1 94.56 485 VAL B N 1
ATOM 8777 C CA . VAL B 1 485 ? 6.453 15.555 29.453 1 94.56 485 VAL B CA 1
ATOM 8778 C C . VAL B 1 485 ? 5.621 14.555 28.656 1 94.56 485 VAL B C 1
ATOM 8780 O O . VAL B 1 485 ? 5.379 13.43 29.109 1 94.56 485 VAL B O 1
ATOM 8783 N N . ARG B 1 486 ? 5.172 14.93 27.469 1 94.31 486 ARG B N 1
ATOM 8784 C CA . ARG B 1 486 ? 4.277 14.102 26.672 1 94.31 486 ARG B CA 1
ATOM 8785 C C . ARG B 1 486 ? 5.027 12.938 26.047 1 94.31 486 ARG B C 1
ATOM 8787 O O . ARG B 1 486 ? 4.449 11.875 25.797 1 94.31 486 ARG B O 1
ATOM 8794 N N . LEU B 1 487 ? 6.266 13.227 25.672 1 93.19 487 LEU B N 1
ATOM 8795 C CA . LEU B 1 487 ? 7.129 12.211 25.094 1 93.19 487 LEU B CA 1
ATOM 8796 C C . LEU B 1 487 ? 8.461 12.141 25.828 1 93.19 487 LEU B C 1
ATOM 8798 O O . LEU B 1 487 ? 9.461 12.711 25.375 1 93.19 487 LEU B O 1
ATOM 8802 N N . PRO B 1 488 ? 8.453 11.312 26.797 1 90.44 488 PRO B N 1
ATOM 8803 C CA . PRO B 1 488 ? 9.68 11.266 27.594 1 90.44 488 PRO B CA 1
ATOM 8804 C C . PRO B 1 488 ? 10.891 10.781 26.797 1 90.44 488 PRO B C 1
ATOM 8806 O O . PRO B 1 488 ? 10.75 9.938 25.906 1 90.44 488 PRO B O 1
ATOM 8809 N N . LYS B 1 489 ? 12.047 11.258 27.062 1 83.25 489 LYS B N 1
ATOM 8810 C CA . LYS B 1 489 ? 13.297 11 26.359 1 83.25 489 LYS B CA 1
ATOM 8811 C C . LYS B 1 489 ? 13.625 9.516 26.344 1 83.25 489 LYS B C 1
ATOM 8813 O O . LYS B 1 489 ? 14.258 9.023 25.406 1 83.25 489 LYS B O 1
ATOM 8818 N N . GLY B 1 490 ? 13.219 8.797 27.25 1 85.5 490 GLY B N 1
ATOM 8819 C CA . GLY B 1 490 ? 13.469 7.363 27.25 1 85.5 490 GLY B CA 1
ATOM 8820 C C . GLY B 1 490 ? 12.641 6.605 26.234 1 85.5 490 GLY B C 1
ATOM 8821 O O . GLY B 1 490 ? 12.992 5.488 25.844 1 85.5 490 GLY B O 1
ATOM 8822 N N . CYS B 1 491 ? 11.633 7.234 25.703 1 90.12 491 CYS B N 1
ATOM 8823 C CA . CYS B 1 491 ? 10.727 6.574 24.781 1 90.12 491 CYS B CA 1
ATOM 8824 C C . CYS B 1 491 ? 11.125 6.863 23.328 1 90.12 491 CYS B C 1
ATOM 8826 O O . CYS B 1 491 ? 11.062 5.98 22.484 1 90.12 491 CYS B O 1
ATOM 8828 N N . VAL B 1 492 ? 11.445 8.086 23.047 1 89.81 492 VAL B N 1
ATOM 8829 C CA . VAL B 1 492 ? 11.906 8.492 21.734 1 89.81 492 VAL B CA 1
ATOM 8830 C C . VAL B 1 492 ? 13.219 9.266 21.859 1 89.81 492 VAL B C 1
ATOM 8832 O O . VAL B 1 492 ? 13.336 10.172 22.688 1 89.81 492 VAL B O 1
ATOM 8835 N N . ASP B 1 493 ? 14.133 8.938 21.031 1 87.75 493 ASP B N 1
ATOM 8836 C CA . ASP B 1 493 ? 15.477 9.508 21.125 1 87.75 493 ASP B CA 1
ATOM 8837 C C . ASP B 1 493 ? 15.586 10.789 20.297 1 87.75 493 ASP B C 1
ATOM 8839 O O . ASP B 1 493 ? 16.375 10.859 19.344 1 87.75 493 ASP B O 1
ATOM 8843 N N . TYR B 1 494 ? 14.867 11.805 20.719 1 90.25 494 TYR B N 1
ATOM 8844 C CA . TYR B 1 494 ? 15.008 13.102 20.062 1 90.25 494 TYR B CA 1
ATOM 8845 C C . TYR B 1 494 ? 15.859 14.047 20.906 1 90.25 494 TYR B C 1
ATOM 8847 O O . TYR B 1 494 ? 15.93 13.906 22.125 1 90.25 494 TYR B O 1
ATOM 8855 N N . LYS B 1 495 ? 16.594 14.938 20.297 1 92.31 495 LYS B N 1
ATOM 8856 C CA . LYS B 1 495 ? 17.422 15.969 20.922 1 92.31 495 LYS B CA 1
ATOM 8857 C C . LYS B 1 495 ? 16.922 17.359 20.547 1 92.31 495 LYS B C 1
ATOM 8859 O O . LYS B 1 495 ? 16.578 17.625 19.406 1 92.31 495 LYS B O 1
ATOM 8864 N N . CYS B 1 496 ? 16.859 18.188 21.594 1 93.94 496 CYS B N 1
ATOM 8865 C CA . CYS B 1 496 ? 16.438 19.562 21.375 1 93.94 496 CYS B CA 1
ATOM 8866 C C . CYS B 1 496 ? 17.625 20.516 21.453 1 93.94 496 CYS B C 1
ATOM 8868 O O . CYS B 1 496 ? 18.453 20.406 22.359 1 93.94 496 CYS B O 1
ATOM 8870 N N . GLU B 1 497 ? 17.734 21.297 20.484 1 93 497 GLU B N 1
ATOM 8871 C CA . GLU B 1 497 ? 18.75 22.359 20.484 1 93 497 GLU B CA 1
ATOM 8872 C C . GLU B 1 497 ? 18.094 23.734 20.469 1 93 497 GLU B C 1
ATOM 8874 O O . GLU B 1 497 ? 17.375 24.078 19.531 1 93 497 GLU B O 1
ATOM 8879 N N . GLU B 1 498 ? 18.406 24.484 21.469 1 93.88 498 GLU B N 1
ATOM 8880 C CA . GLU B 1 498 ? 17.844 25.828 21.641 1 93.88 498 GLU B CA 1
ATOM 8881 C C . GLU B 1 498 ? 18.672 26.875 20.922 1 93.88 498 GLU B C 1
ATOM 8883 O O . GLU B 1 498 ? 19.875 26.984 21.141 1 93.88 498 GLU B O 1
ATOM 8888 N N . ARG B 1 499 ? 18.016 27.562 20.016 1 90.94 499 ARG B N 1
ATOM 8889 C CA . ARG B 1 499 ? 18.672 28.625 19.266 1 90.94 499 ARG B CA 1
ATOM 8890 C C . ARG B 1 499 ? 17.812 29.891 19.266 1 90.94 499 ARG B C 1
ATOM 8892 O O . ARG B 1 499 ? 17.234 30.266 18.25 1 90.94 499 ARG B O 1
ATOM 8899 N N . SER B 1 500 ? 17.797 30.75 20.203 1 91.88 500 SER B N 1
ATOM 8900 C CA . SER B 1 500 ? 17.109 32.031 20.438 1 91.88 500 SER B CA 1
ATOM 8901 C C . SER B 1 500 ? 15.672 31.984 19.922 1 91.88 500 SER B C 1
ATOM 8903 O O . SER B 1 500 ? 14.727 31.844 20.703 1 91.88 500 SER B O 1
ATOM 8905 N N . LEU B 1 501 ? 15.492 31.891 18.469 1 94.69 501 LEU B N 1
ATOM 8906 C CA . LEU B 1 501 ? 14.164 31.969 17.875 1 94.69 501 LEU B CA 1
ATOM 8907 C C . LEU B 1 501 ? 13.789 30.656 17.203 1 94.69 501 LEU B C 1
ATOM 8909 O O . LEU B 1 501 ? 12.797 30.594 16.469 1 94.69 501 LEU B O 1
ATOM 8913 N N . GLN B 1 502 ? 14.578 29.672 17.453 1 94.62 502 GLN B N 1
ATOM 8914 C CA . GLN B 1 502 ? 14.359 28.359 16.828 1 94.62 502 GLN B CA 1
ATOM 8915 C C . GLN B 1 502 ? 14.688 27.234 17.797 1 94.62 502 GLN B C 1
ATOM 8917 O O . GLN B 1 502 ? 15.711 27.266 18.484 1 94.62 502 GLN B O 1
ATOM 8922 N N . LEU B 1 503 ? 13.797 26.344 17.938 1 96 503 LEU B N 1
ATOM 8923 C CA . LEU B 1 503 ? 14.047 25.078 18.609 1 96 503 LEU B CA 1
ATOM 8924 C C . LEU B 1 503 ? 14.211 23.953 17.594 1 96 503 LEU B C 1
ATOM 8926 O O . LEU B 1 503 ? 13.25 23.578 16.922 1 96 503 LEU B O 1
ATOM 8930 N N . SER B 1 504 ? 15.398 23.453 17.438 1 94.19 504 SER B N 1
ATOM 8931 C CA . SER B 1 504 ? 15.664 22.359 16.5 1 94.19 504 SER B CA 1
ATOM 8932 C C . SER B 1 504 ? 15.562 21 17.188 1 94.19 504 SER B C 1
ATOM 8934 O O . SER B 1 504 ? 16.172 20.781 18.219 1 94.19 504 SER B O 1
ATOM 8936 N N . ILE B 1 505 ? 14.742 20.188 16.625 1 93.44 505 ILE B N 1
ATOM 8937 C CA . ILE B 1 505 ? 14.609 18.828 17.125 1 93.44 505 ILE B CA 1
ATOM 8938 C C . ILE B 1 505 ? 15.242 17.844 16.156 1 93.44 505 ILE B C 1
ATOM 8940 O O . ILE B 1 505 ? 14.836 17.75 14.992 1 93.44 505 ILE B O 1
ATOM 8944 N N . GLU B 1 506 ? 16.188 17.219 16.578 1 86.38 506 GLU B N 1
ATOM 8945 C CA . GLU B 1 506 ? 16.922 16.203 15.805 1 86.38 506 GLU B CA 1
ATOM 8946 C C . GLU B 1 506 ? 17.188 14.961 16.641 1 86.38 506 GLU B C 1
ATOM 8948 O O . GLU B 1 506 ? 16.781 14.875 17.797 1 86.38 506 GLU B O 1
ATOM 8953 N N . GLY B 1 507 ? 17.688 13.898 16.031 1 80.56 507 GLY B N 1
ATOM 8954 C CA . GLY B 1 507 ? 18.031 12.688 16.766 1 80.56 507 GLY B CA 1
ATOM 8955 C C . GLY B 1 507 ? 17.984 11.445 15.891 1 80.56 507 GLY B C 1
ATOM 8956 O O . GLY B 1 507 ? 17.734 11.531 14.688 1 80.56 507 GLY B O 1
ATOM 8957 N N . GLU B 1 508 ? 18.328 10.391 16.5 1 78.88 508 GLU B N 1
ATOM 8958 C CA . GLU B 1 508 ? 18.25 9.102 15.82 1 78.88 508 GLU B CA 1
ATOM 8959 C C . GLU B 1 508 ? 16.828 8.547 15.859 1 78.88 508 GLU B C 1
ATOM 8961 O O . GLU B 1 508 ? 16.547 7.613 16.609 1 78.88 508 GLU B O 1
ATOM 8966 N N . MET B 1 509 ? 16.016 9.195 15.086 1 81.25 509 MET B N 1
ATOM 8967 C CA . MET B 1 509 ? 14.609 8.805 15.031 1 81.25 509 MET B CA 1
ATOM 8968 C C . MET B 1 509 ? 14.281 8.141 13.695 1 81.25 509 MET B C 1
ATOM 8970 O O . MET B 1 509 ? 14.797 8.547 12.648 1 81.25 509 MET B O 1
ATOM 8974 N N . THR B 1 510 ? 13.5 7.133 13.852 1 77.44 510 THR B N 1
ATOM 8975 C CA . THR B 1 510 ? 12.898 6.617 12.625 1 77.44 510 THR B CA 1
ATOM 8976 C C . THR B 1 510 ? 11.93 7.633 12.031 1 77.44 510 THR B C 1
ATOM 8978 O O . THR B 1 510 ? 11.547 8.602 12.695 1 77.44 510 THR B O 1
ATOM 8981 N N . GLN B 1 511 ? 11.578 7.5 10.859 1 77.19 511 GLN B N 1
ATOM 8982 C CA . GLN B 1 511 ? 10.609 8.383 10.219 1 77.19 511 GLN B CA 1
ATOM 8983 C C . GLN B 1 511 ? 9.297 8.414 10.992 1 77.19 511 GLN B C 1
ATOM 8985 O O . GLN B 1 511 ? 8.664 9.461 11.117 1 77.19 511 GLN B O 1
ATOM 8990 N N . THR B 1 512 ? 8.914 7.27 11.516 1 78.75 512 THR B N 1
ATOM 8991 C CA . THR B 1 512 ? 7.668 7.176 12.266 1 78.75 512 THR B CA 1
ATOM 8992 C C . THR B 1 512 ? 7.77 7.934 13.586 1 78.75 512 THR B C 1
ATOM 8994 O O . THR B 1 512 ? 6.812 8.586 14.008 1 78.75 512 THR B O 1
ATOM 8997 N N . GLU B 1 513 ? 8.867 7.793 14.195 1 85 513 GLU B N 1
ATOM 8998 C CA . GLU B 1 513 ? 9.086 8.516 15.445 1 85 513 GLU B CA 1
ATOM 8999 C C . GLU B 1 513 ? 9.133 10.023 15.211 1 85 513 GLU B C 1
ATOM 9001 O O . GLU B 1 513 ? 8.609 10.797 16.016 1 85 513 GLU B O 1
ATOM 9006 N N . SER B 1 514 ? 9.742 10.344 14.109 1 87.12 514 SER B N 1
ATOM 9007 C CA . SER B 1 514 ? 9.789 11.758 13.75 1 87.12 514 SER B CA 1
ATOM 9008 C C . SER B 1 514 ? 8.391 12.312 13.5 1 87.12 514 SER B C 1
ATOM 9010 O O . SER B 1 514 ? 8.094 13.445 13.875 1 87.12 514 SER B O 1
ATOM 9012 N N . GLN B 1 515 ? 7.605 11.516 12.883 1 87.81 515 GLN B N 1
ATOM 9013 C CA . GLN B 1 515 ? 6.223 11.922 12.641 1 87.81 515 GLN B CA 1
ATOM 9014 C C . GLN B 1 515 ? 5.453 12.062 13.945 1 87.81 515 GLN B C 1
ATOM 9016 O O . GLN B 1 515 ? 4.637 12.969 14.102 1 87.81 515 GLN B O 1
ATOM 9021 N N . LEU B 1 516 ? 5.688 11.164 14.875 1 90.31 516 LEU B N 1
ATOM 9022 C CA . LEU B 1 516 ? 5.059 11.234 16.188 1 90.31 516 LEU B CA 1
ATOM 9023 C C . LEU B 1 516 ? 5.445 12.523 16.906 1 90.31 516 LEU B C 1
ATOM 9025 O O . LEU B 1 516 ? 4.59 13.188 17.5 1 90.31 516 LEU B O 1
ATOM 9029 N N . VAL B 1 517 ? 6.676 12.836 16.844 1 92.38 517 VAL B N 1
ATOM 9030 C CA . VAL B 1 517 ? 7.156 14.055 17.484 1 92.38 517 VAL B CA 1
ATOM 9031 C C . VAL B 1 517 ? 6.508 15.273 16.828 1 92.38 517 VAL B C 1
ATOM 9033 O O . VAL B 1 517 ? 6.062 16.188 17.531 1 92.38 517 VAL B O 1
ATOM 9036 N N . TYR B 1 518 ? 6.484 15.25 15.539 1 92.31 518 TYR B N 1
ATOM 9037 C CA . TYR B 1 518 ? 5.867 16.344 14.805 1 92.31 518 TYR B CA 1
ATOM 9038 C C . TYR B 1 518 ? 4.414 16.531 15.219 1 92.31 518 TYR B C 1
ATOM 9040 O O . TYR B 1 518 ? 3.992 17.641 15.547 1 92.31 518 TYR B O 1
ATOM 9048 N N . GLU B 1 519 ? 3.666 15.461 15.211 1 92.38 519 GLU B N 1
ATOM 9049 C CA . GLU B 1 519 ? 2.25 15.523 15.57 1 92.38 519 GLU B CA 1
ATOM 9050 C C . GLU B 1 519 ? 2.062 15.977 17.016 1 92.38 519 GLU B C 1
ATOM 9052 O O . GLU B 1 519 ? 1.154 16.766 17.312 1 92.38 519 GLU B O 1
ATOM 9057 N N . THR B 1 520 ? 2.9 15.492 17.891 1 94.31 520 THR B N 1
ATOM 9058 C CA . THR B 1 520 ? 2.836 15.891 19.297 1 94.31 520 THR B CA 1
ATOM 9059 C C . THR B 1 520 ? 3.088 17.391 19.453 1 94.31 520 THR B C 1
ATOM 9061 O O . THR B 1 520 ? 2.4 18.062 20.219 1 94.31 520 THR B O 1
ATOM 9064 N N . CYS B 1 521 ? 4.059 17.891 18.703 1 95.44 521 CYS B N 1
ATOM 9065 C CA . CYS B 1 521 ? 4.34 19.328 18.75 1 95.44 521 CYS B CA 1
ATOM 9066 C C . CYS B 1 521 ? 3.143 20.141 18.266 1 95.44 521 CYS B C 1
ATOM 9068 O O . CYS B 1 521 ? 2.777 21.141 18.875 1 95.44 521 CYS B O 1
ATOM 9070 N N . CYS B 1 522 ? 2.58 19.703 17.203 1 93.69 522 CYS B N 1
ATOM 9071 C CA . CYS B 1 522 ? 1.402 20.391 16.672 1 93.69 522 CYS B CA 1
ATOM 9072 C C . CYS B 1 522 ? 0.266 20.359 17.688 1 93.69 522 CYS B C 1
ATOM 9074 O O . CYS B 1 522 ? -0.417 21.375 17.891 1 93.69 522 CYS B O 1
ATOM 9076 N N . GLU B 1 523 ? 0.081 19.266 18.359 1 94.69 523 GLU B N 1
ATOM 9077 C CA . GLU B 1 523 ? -0.96 19.141 19.375 1 94.69 523 GLU B CA 1
ATOM 9078 C C . GLU B 1 523 ? -0.698 20.078 20.547 1 94.69 523 GLU B C 1
ATOM 9080 O O . GLU B 1 523 ? -1.621 20.719 21.062 1 94.69 523 GLU B O 1
ATOM 9085 N N . ILE B 1 524 ? 0.521 20.141 20.953 1 95.5 524 ILE B N 1
ATOM 9086 C CA . ILE B 1 524 ? 0.896 21 22.078 1 95.5 524 ILE B CA 1
ATOM 9087 C C . ILE B 1 524 ? 0.574 22.453 21.734 1 95.5 524 ILE B C 1
ATOM 9089 O O . ILE B 1 524 ? 0.011 23.188 22.562 1 95.5 524 ILE B O 1
ATOM 9093 N N . ILE B 1 525 ? 0.953 22.875 20.562 1 93.69 525 ILE B N 1
ATOM 9094 C CA . ILE B 1 525 ? 0.72 24.25 20.141 1 93.69 525 ILE B CA 1
ATOM 9095 C C . ILE B 1 525 ? -0.774 24.562 20.203 1 93.69 525 ILE B C 1
ATOM 9097 O O . ILE B 1 525 ? -1.175 25.625 20.656 1 93.69 525 ILE B O 1
ATOM 9101 N N . TRP B 1 526 ? -1.455 23.625 19.828 1 88.44 526 TRP B N 1
ATOM 9102 C CA . TRP B 1 526 ? -2.9 23.828 19.812 1 88.44 526 TRP B CA 1
ATOM 9103 C C . TRP B 1 526 ? -3.482 23.766 21.219 1 88.44 526 TRP B C 1
ATOM 9105 O O . TRP B 1 526 ? -4.266 24.625 21.609 1 88.44 526 TRP B O 1
ATOM 9115 N N . ASP B 1 527 ? -3.102 22.781 21.953 1 91 527 ASP B N 1
ATOM 9116 C CA . ASP B 1 527 ? -3.646 22.547 23.297 1 91 527 ASP B CA 1
ATOM 9117 C C . ASP B 1 527 ? -3.352 23.734 24.203 1 91 527 ASP B C 1
ATOM 9119 O O . ASP B 1 527 ? -4.195 24.125 25.016 1 91 527 ASP B O 1
ATOM 9123 N N . LYS B 1 528 ? -2.203 24.234 24.031 1 91.62 528 LYS B N 1
ATOM 9124 C CA . LYS B 1 528 ? -1.769 25.312 24.922 1 91.62 528 LYS B CA 1
ATOM 9125 C C . LYS B 1 528 ? -2.018 26.672 24.297 1 91.62 528 LYS B C 1
ATOM 9127 O O . LYS B 1 528 ? -1.694 27.703 24.891 1 91.62 528 LYS B O 1
ATOM 9132 N N . GLN B 1 529 ? -2.549 26.672 23.109 1 86.81 529 GLN B N 1
ATOM 9133 C CA . GLN B 1 529 ? -2.846 27.906 22.375 1 86.81 529 GLN B CA 1
ATOM 9134 C C . GLN B 1 529 ? -1.614 28.797 22.281 1 86.81 529 GLN B C 1
ATOM 9136 O O . GLN B 1 529 ? -1.671 29.984 22.641 1 86.81 529 GLN B O 1
ATOM 9141 N N . MET B 1 530 ? -0.594 28.203 21.922 1 91.06 530 MET B N 1
ATOM 9142 C CA . MET B 1 530 ? 0.657 28.938 21.812 1 91.06 530 MET B CA 1
ATOM 9143 C C . MET B 1 530 ? 0.614 29.922 20.656 1 91.06 530 MET B C 1
ATOM 9145 O O . MET B 1 530 ? 0.026 29.641 19.609 1 91.06 530 MET B O 1
ATOM 9149 N N . LYS B 1 531 ? 1.23 31.016 20.891 1 87.12 531 LYS B N 1
ATOM 9150 C CA . LYS B 1 531 ? 1.136 32.094 19.891 1 87.12 531 LYS B CA 1
ATOM 9151 C C . LYS B 1 531 ? 2.479 32.312 19.203 1 87.12 531 LYS B C 1
ATOM 9153 O O . LYS B 1 531 ? 3.531 32.25 19.844 1 87.12 531 LYS B O 1
ATOM 9158 N N . GLY B 1 532 ? 2.389 32.5 17.953 1 87.94 532 GLY B N 1
ATOM 9159 C CA . GLY B 1 532 ? 3.535 32.969 17.203 1 87.94 532 GLY B CA 1
ATOM 9160 C C . GLY B 1 532 ? 4.578 31.906 16.953 1 87.94 532 GLY B C 1
ATOM 9161 O O . GLY B 1 532 ? 5.754 32.219 16.75 1 87.94 532 GLY B O 1
ATOM 9162 N N . ILE B 1 533 ? 4.25 30.75 17.141 1 92.62 533 ILE B N 1
ATOM 9163 C CA . ILE B 1 533 ? 5.246 29.719 16.859 1 92.62 533 ILE B CA 1
ATOM 9164 C C . ILE B 1 533 ? 4.699 28.75 15.82 1 92.62 533 ILE B C 1
ATOM 9166 O O . ILE B 1 533 ? 3.482 28.594 15.68 1 92.62 533 ILE B O 1
ATOM 9170 N N . ARG B 1 534 ? 5.582 28.078 15.086 1 91 534 ARG B N 1
ATOM 9171 C CA . ARG B 1 534 ? 5.223 27.125 14.031 1 91 534 ARG B CA 1
ATOM 9172 C C . ARG B 1 534 ? 6.25 26 13.93 1 91 534 ARG B C 1
ATOM 9174 O O . ARG B 1 534 ? 7.441 26.234 14.141 1 91 534 ARG B O 1
ATOM 9181 N N . VAL B 1 535 ? 5.711 24.859 13.578 1 93.12 535 VAL B N 1
ATOM 9182 C CA . VAL B 1 535 ? 6.59 23.703 13.352 1 93.12 535 VAL B CA 1
ATOM 9183 C C . VAL B 1 535 ? 6.891 23.578 11.859 1 93.12 535 VAL B C 1
ATOM 9185 O O . VAL B 1 535 ? 5.973 23.516 11.039 1 93.12 535 VAL B O 1
ATOM 9188 N N . TRP B 1 536 ? 8.094 23.516 11.523 1 91.56 536 TRP B N 1
ATOM 9189 C CA . TRP B 1 536 ? 8.531 23.266 10.148 1 91.56 536 TRP B CA 1
ATOM 9190 C C . TRP B 1 536 ? 9.242 21.938 10.031 1 91.56 536 TRP B C 1
ATOM 9192 O O . TRP B 1 536 ? 10.07 21.578 10.875 1 91.56 536 TRP B O 1
ATOM 9202 N N . CYS B 1 537 ? 8.859 21.234 8.992 1 88.88 537 CYS B N 1
ATOM 9203 C CA . CYS B 1 537 ? 9.477 19.938 8.758 1 88.88 537 CYS B CA 1
ATOM 9204 C C . CYS B 1 537 ? 10.508 20.016 7.641 1 88.88 537 CYS B C 1
ATOM 9206 O O . CYS B 1 537 ? 10.344 20.781 6.691 1 88.88 537 CYS B O 1
ATOM 9208 N N . SER B 1 538 ? 11.523 19.281 7.891 1 83.62 538 SER B N 1
ATOM 9209 C CA . SER B 1 538 ? 12.5 19.016 6.832 1 83.62 538 SER B CA 1
ATOM 9210 C C . SER B 1 538 ? 12.695 17.516 6.625 1 83.62 538 SER B C 1
ATOM 9212 O O . SER B 1 538 ? 12.07 16.703 7.305 1 83.62 538 SER B O 1
ATOM 9214 N N . SER B 1 539 ? 13.445 17.062 5.641 1 67.88 539 SER B N 1
ATOM 9215 C CA . SER B 1 539 ? 13.664 15.656 5.332 1 67.88 539 SER B CA 1
ATOM 9216 C C . SER B 1 539 ? 14.32 14.93 6.5 1 67.88 539 SER B C 1
ATOM 9218 O O . SER B 1 539 ? 14.203 13.711 6.625 1 67.88 539 SER B O 1
ATOM 9220 N N . HIS B 1 540 ? 14.969 15.68 7.438 1 66.5 540 HIS B N 1
ATOM 9221 C CA . HIS B 1 540 ? 15.773 15 8.445 1 66.5 540 HIS B CA 1
ATOM 9222 C C . HIS B 1 540 ? 15.484 15.539 9.844 1 66.5 540 HIS B C 1
ATOM 9224 O O . HIS B 1 540 ? 16.016 15.031 10.836 1 66.5 540 HIS B O 1
ATOM 9230 N N . SER B 1 541 ? 14.766 16.562 9.828 1 80.88 541 SER B N 1
ATOM 9231 C CA . SER B 1 541 ? 14.586 17.234 11.109 1 80.88 541 SER B CA 1
ATOM 9232 C C . SER B 1 541 ? 13.328 18.094 11.109 1 80.88 541 SER B C 1
ATOM 9234 O O . SER B 1 541 ? 12.594 18.125 10.117 1 80.88 541 SER B O 1
ATOM 9236 N N . MET B 1 542 ? 13.094 18.578 12.312 1 91.19 542 MET B N 1
ATOM 9237 C CA . MET B 1 542 ? 12.016 19.562 12.438 1 91.19 542 MET B CA 1
ATOM 9238 C C . MET B 1 542 ? 12.469 20.766 13.25 1 91.19 542 MET B C 1
ATOM 9240 O O . MET B 1 542 ? 13.297 20.641 14.156 1 91.19 542 MET B O 1
ATOM 9244 N N . ASP B 1 543 ? 12.062 21.922 12.859 1 94.12 543 ASP B N 1
ATOM 9245 C CA . ASP B 1 543 ? 12.367 23.188 13.516 1 94.12 543 ASP B CA 1
ATOM 9246 C C . ASP B 1 543 ? 11.086 23.906 13.969 1 94.12 543 ASP B C 1
ATOM 9248 O O . ASP B 1 543 ? 10.172 24.094 13.172 1 94.12 543 ASP B O 1
ATOM 9252 N N . ILE B 1 544 ? 11.031 24.172 15.211 1 96.06 544 ILE B N 1
ATOM 9253 C CA . ILE B 1 544 ? 9.977 25.031 15.719 1 96.06 544 ILE B CA 1
ATOM 9254 C C . ILE B 1 544 ? 10.484 26.469 15.812 1 96.06 544 ILE B C 1
ATOM 9256 O O . ILE B 1 544 ? 11.516 26.734 16.438 1 96.06 544 ILE B O 1
ATOM 9260 N N . VAL B 1 545 ? 9.805 27.375 15.188 1 95.69 545 VAL B N 1
ATOM 9261 C CA . VAL B 1 545 ? 10.352 28.719 15.055 1 95.69 545 VAL B CA 1
ATOM 9262 C C . VAL B 1 545 ? 9.312 29.75 15.5 1 95.69 545 VAL B C 1
ATOM 9264 O O . VAL B 1 545 ? 8.109 29.453 15.539 1 95.69 545 VAL B O 1
ATOM 9267 N N . VAL B 1 546 ? 9.812 30.906 15.945 1 93.88 546 VAL B N 1
ATOM 9268 C CA . VAL B 1 546 ? 8.945 32.062 16.188 1 93.88 546 VAL B CA 1
ATOM 9269 C C . VAL B 1 546 ? 8.539 32.688 14.859 1 93.88 546 VAL B C 1
ATOM 9271 O O . VAL B 1 546 ? 9.312 33.438 14.25 1 93.88 546 VAL B O 1
ATOM 9274 N N . TYR B 1 547 ? 7.375 32.438 14.641 1 85.94 547 TYR B N 1
ATOM 9275 C CA . TYR B 1 547 ? 6.895 32.844 13.32 1 85.94 547 TYR B CA 1
ATOM 9276 C C . TYR B 1 547 ? 6.855 34.344 13.18 1 85.94 547 TYR B C 1
ATOM 9278 O O . TYR B 1 547 ? 6.812 35.062 14.172 1 85.94 547 TYR B O 1
ATOM 9286 N N . ARG B 1 548 ? 7.031 35.062 12.094 1 80.38 548 ARG B N 1
ATOM 9287 C CA . ARG B 1 548 ? 7.078 36.469 11.734 1 80.38 548 ARG B CA 1
ATOM 9288 C C . ARG B 1 548 ? 8.5 37 11.844 1 80.38 548 ARG B C 1
ATOM 9290 O O . ARG B 1 548 ? 8.852 37.969 11.156 1 80.38 548 ARG B O 1
ATOM 9297 N N . LYS B 1 549 ? 9.172 36.312 12.867 1 88.62 549 LYS B N 1
ATOM 9298 C CA . LYS B 1 549 ? 10.555 36.75 13.008 1 88.62 549 LYS B CA 1
ATOM 9299 C C . LYS B 1 549 ? 11.5 35.875 12.211 1 88.62 549 LYS B C 1
ATOM 9301 O O . LYS B 1 549 ? 12.609 36.281 11.859 1 88.62 549 LYS B O 1
ATOM 9306 N N . VAL B 1 550 ? 11.094 34.719 12.055 1 92.38 550 VAL B N 1
ATOM 9307 C CA . VAL B 1 550 ? 11.898 33.75 11.336 1 92.38 550 VAL B CA 1
ATOM 9308 C C . VAL B 1 550 ? 11.188 33.312 10.055 1 92.38 550 VAL B C 1
ATOM 9310 O O . VAL B 1 550 ? 10.047 32.844 10.086 1 92.38 550 VAL B O 1
ATOM 9313 N N . SER B 1 551 ? 11.867 33.531 8.93 1 91.38 551 SER B N 1
ATOM 9314 C CA . SER B 1 551 ? 11.352 33.156 7.613 1 91.38 551 SER B CA 1
ATOM 9315 C C . SER B 1 551 ? 12.477 33.062 6.586 1 91.38 551 SER B C 1
ATOM 9317 O O . SER B 1 551 ? 13.398 33.875 6.578 1 91.38 551 SER B O 1
ATOM 9319 N N . LYS B 1 552 ? 12.32 32.094 5.82 1 92.69 552 LYS B N 1
ATOM 9320 C CA . LYS B 1 552 ? 13.32 31.969 4.762 1 92.69 552 LYS B CA 1
ATOM 9321 C C . LYS B 1 552 ? 13.156 33.062 3.719 1 92.69 552 LYS B C 1
ATOM 9323 O O . LYS B 1 552 ? 14.062 33.312 2.914 1 92.69 552 LYS B O 1
ATOM 9328 N N . LEU B 1 553 ? 12.133 33.812 3.734 1 91.75 553 LEU B N 1
ATOM 9329 C CA . LEU B 1 553 ? 11.914 34.906 2.812 1 91.75 553 LEU B CA 1
ATOM 9330 C C . LEU B 1 553 ? 12.852 36.062 3.127 1 91.75 553 LEU B C 1
ATOM 9332 O O . LEU B 1 553 ? 13.07 36.938 2.285 1 91.75 553 LEU B O 1
ATOM 9336 N N . GLN B 1 554 ? 13.312 36 4.289 1 90.31 554 GLN B N 1
ATOM 9337 C CA . GLN B 1 554 ? 14.156 37.125 4.715 1 90.31 554 GLN B CA 1
ATOM 9338 C C . GLN B 1 554 ? 15.43 37.188 3.879 1 90.31 554 GLN B C 1
ATOM 9340 O O . GLN B 1 554 ? 16.047 38.25 3.754 1 90.31 554 GLN B O 1
ATOM 9345 N N . VAL B 1 555 ? 15.742 36.094 3.324 1 90.56 555 VAL B N 1
ATOM 9346 C CA . VAL B 1 555 ? 16.969 36.062 2.531 1 90.56 555 VAL B CA 1
ATOM 9347 C C . VAL B 1 555 ? 16.719 36.719 1.171 1 90.56 555 VAL B C 1
ATOM 9349 O O . VAL B 1 555 ? 17.672 37.125 0.494 1 90.56 555 VAL B O 1
ATOM 9352 N N . ILE B 1 556 ? 15.516 36.812 0.832 1 93.31 556 ILE B N 1
ATOM 9353 C CA . ILE B 1 556 ? 15.164 37.312 -0.503 1 93.31 556 ILE B CA 1
ATOM 9354 C C . ILE B 1 556 ? 14.891 38.812 -0.464 1 93.31 556 ILE B C 1
ATOM 9356 O O . ILE B 1 556 ? 13.828 39.219 -0.013 1 93.31 556 ILE B O 1
ATOM 9360 N N . GLU B 1 557 ? 15.688 39.562 -1.055 1 90.69 557 GLU B N 1
ATOM 9361 C CA . GLU B 1 557 ? 15.547 41 -1.072 1 90.69 557 GLU B CA 1
ATOM 9362 C C . GLU B 1 557 ? 14.758 41.469 -2.293 1 90.69 557 GLU B C 1
ATOM 9364 O O . GLU B 1 557 ? 13.992 42.438 -2.213 1 90.69 557 GLU B O 1
ATOM 9369 N N . ASP B 1 558 ? 14.945 40.75 -3.381 1 93.19 558 ASP B N 1
ATOM 9370 C CA . ASP B 1 558 ? 14.297 41.09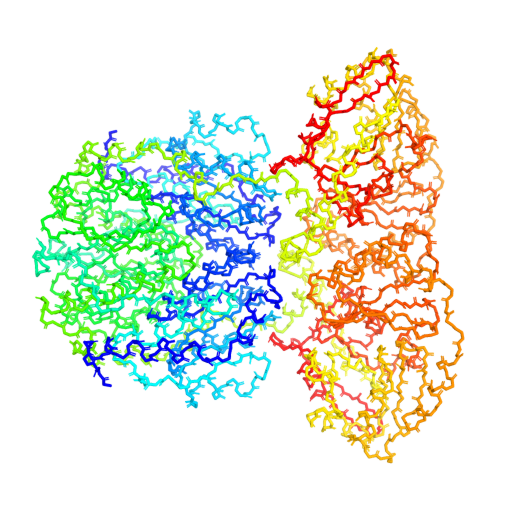4 -4.641 1 93.19 558 ASP B CA 1
ATOM 9371 C C . ASP B 1 558 ? 13.602 39.875 -5.25 1 93.19 558 ASP B C 1
ATOM 9373 O O . ASP B 1 558 ? 14.164 39.219 -6.125 1 93.19 558 ASP B O 1
ATOM 9377 N N . PRO B 1 559 ? 12.406 39.688 -4.859 1 92.31 559 PRO B N 1
ATOM 9378 C CA . PRO B 1 559 ? 11.703 38.469 -5.316 1 92.31 559 PRO B CA 1
ATOM 9379 C C . PRO B 1 559 ? 11.492 38.469 -6.828 1 92.31 559 PRO B C 1
ATOM 9381 O O . PRO B 1 559 ? 11.398 37.375 -7.43 1 92.31 559 PRO B O 1
ATOM 9384 N N . GLU B 1 560 ? 11.414 39.625 -7.496 1 93.56 560 GLU B N 1
ATOM 9385 C CA . GLU B 1 560 ? 11.133 39.688 -8.922 1 93.56 560 GLU B CA 1
ATOM 9386 C C . GLU B 1 560 ? 12.336 39.25 -9.75 1 93.56 560 GLU B C 1
ATOM 9388 O O . GLU B 1 560 ? 12.188 38.906 -10.93 1 93.56 560 GLU B O 1
ATOM 9393 N N . ASN B 1 561 ? 13.477 39.281 -9.133 1 96.25 561 ASN B N 1
ATOM 9394 C CA . ASN B 1 561 ? 14.68 38.906 -9.867 1 96.25 561 ASN B CA 1
ATOM 9395 C C . ASN B 1 561 ? 15.406 37.719 -9.195 1 96.25 561 ASN B C 1
ATOM 9397 O O . ASN B 1 561 ? 16.609 37.531 -9.398 1 96.25 561 ASN B O 1
ATOM 9401 N N . THR B 1 562 ? 14.711 37 -8.352 1 97.56 562 THR B N 1
ATOM 9402 C CA . THR B 1 562 ? 15.328 35.875 -7.641 1 97.56 562 THR B CA 1
ATOM 9403 C C . THR B 1 562 ? 14.625 34.562 -7.988 1 97.56 562 THR B C 1
ATOM 9405 O O . THR B 1 562 ? 13.406 34.469 -7.867 1 97.56 562 THR B O 1
ATOM 9408 N N . LEU B 1 563 ? 15.367 33.625 -8.461 1 98.06 563 LEU B N 1
ATOM 9409 C CA . LEU B 1 563 ? 14.859 32.25 -8.648 1 98.06 563 LEU B CA 1
ATOM 9410 C C . LEU B 1 563 ? 15.07 31.422 -7.387 1 98.06 563 LEU B C 1
ATOM 9412 O O . LEU B 1 563 ? 16.203 31.312 -6.895 1 98.06 563 LEU B O 1
ATOM 9416 N N . CYS B 1 564 ? 14.008 30.891 -6.871 1 98.25 564 CYS B N 1
ATOM 9417 C CA . CYS B 1 564 ? 14.078 30.125 -5.625 1 98.25 564 CYS B CA 1
ATOM 9418 C C . CYS B 1 564 ? 14.008 28.641 -5.898 1 98.25 564 CYS B C 1
ATOM 9420 O O . CYS B 1 564 ? 13.164 28.188 -6.676 1 98.25 564 CYS B O 1
ATOM 9422 N N . ILE B 1 565 ? 14.867 27.812 -5.285 1 98.31 565 ILE B N 1
ATOM 9423 C CA . ILE B 1 565 ? 14.906 26.359 -5.43 1 98.31 565 ILE B CA 1
ATOM 9424 C C . ILE B 1 565 ? 14.977 25.703 -4.055 1 98.31 565 ILE B C 1
ATOM 9426 O O . ILE B 1 565 ? 15.828 26.047 -3.236 1 98.31 565 ILE B O 1
ATOM 9430 N N . GLY B 1 566 ? 14.094 24.812 -3.756 1 97.06 566 GLY B N 1
ATOM 9431 C CA . GLY B 1 566 ? 14.047 24.109 -2.49 1 97.06 566 GLY B CA 1
ATOM 9432 C C . GLY B 1 566 ? 13.375 22.75 -2.59 1 97.06 566 GLY B C 1
ATOM 9433 O O . GLY B 1 566 ? 12.836 22.391 -3.641 1 97.06 566 GLY B O 1
ATOM 9434 N N . ASP B 1 567 ? 13.391 21.922 -1.492 1 94.38 567 ASP B N 1
ATOM 9435 C CA . ASP B 1 567 ? 12.914 20.547 -1.609 1 94.38 567 ASP B CA 1
ATOM 9436 C C . ASP B 1 567 ? 11.555 20.375 -0.942 1 94.38 567 ASP B C 1
ATOM 9438 O O . ASP B 1 567 ? 10.734 19.562 -1.38 1 94.38 567 ASP B O 1
ATOM 9442 N N . TYR B 1 568 ? 11.25 21.078 0.12 1 93.94 568 TYR B N 1
ATOM 9443 C CA . TYR B 1 568 ? 10.031 20.828 0.896 1 93.94 568 TYR B CA 1
ATOM 9444 C C . TYR B 1 568 ? 9.031 21.969 0.71 1 93.94 568 TYR B C 1
ATOM 9446 O O . TYR B 1 568 ? 8.852 22.797 1.606 1 93.94 568 TYR B O 1
ATOM 9454 N N . GLY B 1 569 ? 8.227 21.859 -0.333 1 95.31 569 GLY B N 1
ATOM 9455 C CA . GLY B 1 569 ? 7.383 22.969 -0.753 1 95.31 569 GLY B CA 1
ATOM 9456 C C . GLY B 1 569 ? 5.965 22.875 -0.231 1 95.31 569 GLY B C 1
ATOM 9457 O O . GLY B 1 569 ? 5.137 23.75 -0.497 1 95.31 569 GLY B O 1
ATOM 9458 N N . THR B 1 570 ? 5.652 21.875 0.577 1 93.75 570 THR B N 1
ATOM 9459 C CA . THR B 1 570 ? 4.32 21.781 1.164 1 93.75 570 THR B CA 1
ATOM 9460 C C . THR B 1 570 ? 4.184 22.75 2.342 1 93.75 570 THR B C 1
ATOM 9462 O O . THR B 1 570 ? 5.18 23.281 2.838 1 93.75 570 THR B O 1
ATOM 9465 N N . VAL B 1 571 ? 3.041 22.891 2.758 1 90.5 571 VAL B N 1
ATOM 9466 C CA . VAL B 1 571 ? 2.732 23.891 3.762 1 90.5 571 VAL B CA 1
ATOM 9467 C C . VAL B 1 571 ? 3.488 23.594 5.055 1 90.5 571 VAL B C 1
ATOM 9469 O O . VAL B 1 571 ? 3.879 24.516 5.781 1 90.5 571 VAL B O 1
ATOM 9472 N N . GLU B 1 572 ? 3.758 22.328 5.328 1 90.06 572 GLU B N 1
ATOM 9473 C CA . GLU B 1 572 ? 4.449 21.953 6.555 1 90.06 572 GLU B CA 1
ATOM 9474 C C . GLU B 1 572 ? 5.965 22.062 6.391 1 90.06 572 GLU B C 1
ATOM 9476 O O . GLU B 1 572 ? 6.703 22.031 7.379 1 90.06 572 GLU B O 1
ATOM 9481 N N . GLY B 1 573 ? 6.367 22.266 5.195 1 92.81 573 GLY B N 1
ATOM 9482 C CA . GLY B 1 573 ? 7.797 22.281 4.926 1 92.81 573 GLY B CA 1
ATOM 9483 C C . GLY B 1 573 ? 8.445 23.625 5.188 1 92.81 573 GLY B C 1
ATOM 9484 O O . GLY B 1 573 ? 7.805 24.672 5.031 1 92.81 573 GLY B O 1
ATOM 9485 N N . ASN B 1 574 ? 9.719 23.625 5.484 1 92.25 574 ASN B N 1
ATOM 9486 C CA . ASN B 1 574 ? 10.422 24.859 5.824 1 92.25 574 ASN B CA 1
ATOM 9487 C C . ASN B 1 574 ? 10.734 25.688 4.578 1 92.25 574 ASN B C 1
ATOM 9489 O O . ASN B 1 574 ? 11.117 26.859 4.684 1 92.25 574 ASN B O 1
ATOM 9493 N N . ASP B 1 575 ? 10.492 25.094 3.414 1 94.94 575 ASP B N 1
ATOM 9494 C CA . ASP B 1 575 ? 10.734 25.844 2.186 1 94.94 575 ASP B CA 1
ATOM 9495 C C . ASP B 1 575 ? 9.438 26.438 1.637 1 94.94 575 ASP B C 1
ATOM 9497 O O . ASP B 1 575 ? 9.445 27.078 0.583 1 94.94 575 ASP B O 1
ATOM 9501 N N . TYR B 1 576 ? 8.383 26.219 2.281 1 94.31 576 TYR B N 1
ATOM 9502 C CA . TYR B 1 576 ? 7.078 26.578 1.75 1 94.31 576 TYR B CA 1
ATOM 9503 C C . TYR B 1 576 ? 7.039 28.062 1.372 1 94.31 576 TYR B C 1
ATOM 9505 O O . TYR B 1 576 ? 6.672 28.406 0.249 1 94.31 576 TYR B O 1
ATOM 9513 N N . GLU B 1 577 ? 7.453 28.922 2.248 1 93.06 577 GLU B N 1
ATOM 9514 C CA . GLU B 1 577 ? 7.375 30.359 2.018 1 93.06 577 GLU B CA 1
ATOM 9515 C C . GLU B 1 577 ? 8.25 30.781 0.838 1 93.06 577 GLU B C 1
ATOM 9517 O O . GLU B 1 577 ? 7.809 31.547 -0.025 1 93.06 577 GLU B O 1
ATOM 9522 N N . MET B 1 578 ? 9.406 30.234 0.859 1 95.38 578 MET B N 1
ATOM 9523 C CA . MET B 1 578 ? 10.336 30.547 -0.223 1 95.38 578 MET B CA 1
ATOM 9524 C C . MET B 1 578 ? 9.812 30.031 -1.559 1 95.38 578 MET B C 1
ATOM 9526 O O . MET B 1 578 ? 9.945 30.703 -2.584 1 95.38 578 MET B O 1
ATOM 9530 N N . LEU B 1 579 ? 9.133 28.891 -1.511 1 96.38 579 LEU B N 1
ATOM 9531 C CA . LEU B 1 579 ? 8.695 28.25 -2.746 1 96.38 579 LEU B CA 1
A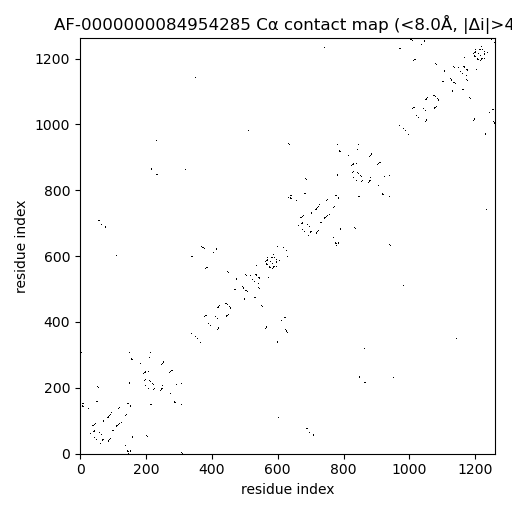TOM 9532 C C . LEU B 1 579 ? 7.309 28.734 -3.152 1 96.38 579 LEU B C 1
ATOM 9534 O O . LEU B 1 579 ? 6.77 28.312 -4.176 1 96.38 579 LEU B O 1
ATOM 9538 N N . THR B 1 580 ? 6.762 29.641 -2.469 1 93.19 580 THR B N 1
ATOM 9539 C CA . THR B 1 580 ? 5.527 30.297 -2.881 1 93.19 580 THR B CA 1
ATOM 9540 C C . THR B 1 580 ? 5.828 31.547 -3.721 1 93.19 580 THR B C 1
ATOM 9542 O O . THR B 1 580 ? 4.93 32.094 -4.352 1 93.19 580 THR B O 1
ATOM 9545 N N . CYS B 1 581 ? 7.086 31.922 -3.754 1 93.88 581 CYS B N 1
ATOM 9546 C CA . CYS B 1 581 ? 7.492 33.031 -4.617 1 93.88 581 CYS B CA 1
ATOM 9547 C C . CYS B 1 581 ? 7.137 32.75 -6.07 1 93.88 581 CYS B C 1
ATOM 9549 O O . CYS B 1 581 ? 7.012 31.578 -6.465 1 93.88 581 CYS B O 1
ATOM 9551 N N . LYS B 1 582 ? 7.043 33.812 -6.805 1 94.38 582 LYS B N 1
ATOM 9552 C CA . LYS B 1 582 ? 6.602 33.75 -8.195 1 94.38 582 LYS B CA 1
ATOM 9553 C C . LYS B 1 582 ? 7.512 32.844 -9.016 1 94.38 582 LYS B C 1
ATOM 9555 O O . LYS B 1 582 ? 7.031 32.062 -9.836 1 94.38 582 LYS B O 1
ATOM 9560 N N . TYR B 1 583 ? 8.797 33 -8.828 1 97.31 583 TYR B N 1
ATOM 9561 C CA . TYR B 1 583 ? 9.781 32.188 -9.531 1 97.31 583 TYR B CA 1
ATOM 9562 C C . TYR B 1 583 ? 10.414 31.172 -8.594 1 97.31 583 TYR B C 1
ATOM 9564 O O . TYR B 1 583 ? 11.414 31.453 -7.938 1 97.31 583 TYR B O 1
ATOM 9572 N N . SER B 1 584 ? 9.766 30.047 -8.523 1 97.75 584 SER B N 1
ATOM 9573 C CA . SER B 1 584 ? 10.227 29.047 -7.574 1 97.75 584 SER B CA 1
ATOM 9574 C C . SER B 1 584 ? 10.078 27.641 -8.148 1 97.75 584 SER B C 1
ATOM 9576 O O . SER B 1 584 ? 9.117 27.344 -8.859 1 97.75 584 SER B O 1
ATOM 9578 N N . LEU B 1 585 ? 11.047 26.766 -7.887 1 98.19 585 LEU B N 1
ATOM 9579 C CA . LEU B 1 585 ? 11.062 25.375 -8.328 1 98.19 585 LEU B CA 1
ATOM 9580 C C . LEU B 1 585 ? 11.367 24.438 -7.156 1 98.19 585 LEU B C 1
ATOM 9582 O O . LEU B 1 585 ? 12.297 24.688 -6.391 1 98.19 585 LEU B O 1
ATOM 9586 N N . SER B 1 586 ? 10.516 23.484 -7.023 1 97.75 586 SER B N 1
ATOM 9587 C CA . SER B 1 586 ? 10.789 22.453 -6.023 1 97.75 586 SER B CA 1
ATOM 9588 C C . SER B 1 586 ? 11.594 21.312 -6.617 1 97.75 586 SER B C 1
ATOM 9590 O O . SER B 1 586 ? 11.492 21.016 -7.809 1 97.75 586 SER B O 1
ATOM 9592 N N . VAL B 1 587 ? 12.383 20.672 -5.734 1 96.69 587 VAL B N 1
ATOM 9593 C CA . VAL B 1 587 ? 13.172 19.531 -6.191 1 96.69 587 VAL B CA 1
ATOM 9594 C C . VAL B 1 587 ? 12.648 18.25 -5.551 1 96.69 587 VAL B C 1
ATOM 9596 O O . VAL B 1 587 ? 13.242 17.172 -5.707 1 96.69 587 VAL B O 1
ATOM 9599 N N . ASP B 1 588 ? 11.562 18.328 -4.789 1 93.69 588 ASP B N 1
ATOM 9600 C CA . ASP B 1 588 ? 10.945 17.156 -4.188 1 93.69 588 ASP B CA 1
ATOM 9601 C C . ASP B 1 588 ? 9.453 17.375 -3.969 1 93.69 588 ASP B C 1
ATOM 9603 O O . ASP B 1 588 ? 8.648 17.156 -4.879 1 93.69 588 ASP B O 1
ATOM 9607 N N . ARG B 1 589 ? 9.039 17.938 -2.824 1 94.44 589 ARG B N 1
ATOM 9608 C CA . ARG B 1 589 ? 7.629 18.109 -2.502 1 94.44 589 ARG B CA 1
ATOM 9609 C C . ARG B 1 589 ? 7.109 19.453 -3.01 1 94.44 589 ARG B C 1
ATOM 9611 O O . ARG B 1 589 ? 7.816 20.453 -2.957 1 94.44 589 ARG B O 1
ATOM 9618 N N . VAL B 1 590 ? 5.867 19.438 -3.459 1 97.06 590 VAL B N 1
ATOM 9619 C CA . VAL B 1 590 ? 5.309 20.625 -4.078 1 97.06 590 VAL B CA 1
ATOM 9620 C C . VAL B 1 590 ? 4.012 21.016 -3.373 1 97.06 590 VAL B C 1
ATOM 9622 O O . VAL B 1 590 ? 3.369 20.188 -2.736 1 97.06 590 VAL B O 1
ATOM 9625 N N . SER B 1 591 ? 3.711 22.281 -3.414 1 96.38 591 SER B N 1
ATOM 9626 C CA . SER B 1 591 ? 2.4 22.734 -2.969 1 96.38 591 SER B CA 1
ATOM 9627 C C . SER B 1 591 ? 1.339 22.516 -4.039 1 96.38 591 SER B C 1
ATOM 9629 O O . SER B 1 591 ? 1.653 22.062 -5.145 1 96.38 591 SER B O 1
ATOM 9631 N N . LYS B 1 592 ? 0.102 22.812 -3.734 1 95.44 592 LYS B N 1
ATOM 9632 C CA . LYS B 1 592 ? -0.996 22.641 -4.68 1 95.44 592 LYS B CA 1
ATOM 9633 C C . LYS B 1 592 ? -1.223 23.906 -5.5 1 95.44 592 LYS B C 1
ATOM 9635 O O . LYS B 1 592 ? -2.039 23.922 -6.422 1 95.44 592 LYS B O 1
ATOM 9640 N N . ASN B 1 593 ? -0.437 24.938 -5.25 1 94.88 593 ASN B N 1
ATOM 9641 C CA . ASN B 1 593 ? -0.568 26.203 -5.961 1 94.88 593 ASN B CA 1
ATOM 9642 C C . ASN B 1 593 ? -0.189 26.062 -7.43 1 94.88 593 ASN B C 1
ATOM 9644 O O . ASN B 1 593 ? 0.917 25.625 -7.754 1 94.88 593 ASN B O 1
ATOM 9648 N N . ALA B 1 594 ? -1.088 26.453 -8.273 1 95.25 594 ALA B N 1
ATOM 9649 C CA . ALA B 1 594 ? -0.881 26.266 -9.711 1 95.25 594 ALA B CA 1
ATOM 9650 C C . ALA B 1 594 ? 0.076 27.328 -10.266 1 95.25 594 ALA B C 1
ATOM 9652 O O . ALA B 1 594 ? 0.581 27.188 -11.383 1 95.25 594 ALA B O 1
ATOM 9653 N N . GLU B 1 595 ? 0.455 28.281 -9.492 1 95.19 595 GLU B N 1
ATOM 9654 C CA . GLU B 1 595 ? 1.229 29.391 -10.023 1 95.19 595 GLU B CA 1
ATOM 9655 C C . GLU B 1 595 ? 2.689 29.312 -9.586 1 95.19 595 GLU B C 1
ATOM 9657 O O . GLU B 1 595 ? 3.537 30.047 -10.094 1 95.19 595 GLU B O 1
ATOM 9662 N N . SER B 1 596 ? 2.969 28.453 -8.688 1 95.81 596 SER B N 1
ATOM 9663 C CA . SER B 1 596 ? 4.336 28.391 -8.18 1 95.81 596 SER B CA 1
ATOM 9664 C C . SER B 1 596 ? 4.664 27 -7.641 1 95.81 596 SER B C 1
ATOM 9666 O O . SER B 1 596 ? 3.828 26.109 -7.68 1 95.81 596 SER B O 1
ATOM 9668 N N . CYS B 1 597 ? 5.93 26.797 -7.234 1 97.69 597 CYS B N 1
ATOM 9669 C CA . CYS B 1 597 ? 6.402 25.609 -6.535 1 97.69 597 CYS B CA 1
ATOM 9670 C C . CYS B 1 597 ? 6.215 24.359 -7.391 1 97.69 597 CYS B C 1
ATOM 9672 O O . CYS B 1 597 ? 5.734 23.344 -6.906 1 97.69 597 CYS B O 1
ATOM 9674 N N . TRP B 1 598 ? 6.516 24.453 -8.68 1 98.06 598 TRP B N 1
ATOM 9675 C CA . TRP B 1 598 ? 6.441 23.312 -9.57 1 98.06 598 TRP B CA 1
ATOM 9676 C C . TRP B 1 598 ? 7.719 22.484 -9.5 1 98.06 598 TRP B C 1
ATOM 9678 O O . TRP B 1 598 ? 8.789 23 -9.195 1 98.06 598 TRP B O 1
ATOM 9688 N N . ASN B 1 599 ? 7.621 21.297 -9.656 1 97.69 599 ASN B N 1
ATOM 9689 C CA . ASN B 1 599 ? 8.711 20.359 -9.914 1 97.69 599 ASN B CA 1
ATOM 9690 C C . ASN B 1 599 ? 8.656 19.797 -11.328 1 97.69 599 ASN B C 1
ATOM 9692 O O . ASN B 1 599 ? 7.871 18.891 -11.609 1 97.69 599 ASN B O 1
ATOM 9696 N N . ILE B 1 600 ? 9.516 20.281 -12.203 1 97.12 600 ILE B N 1
ATOM 9697 C CA . ILE B 1 600 ? 9.391 19.969 -13.625 1 97.12 600 ILE B CA 1
ATOM 9698 C C . ILE B 1 600 ? 10.547 19.062 -14.055 1 97.12 600 ILE B C 1
ATOM 9700 O O . ILE B 1 600 ? 10.883 19.016 -15.242 1 97.12 600 ILE B O 1
ATOM 9704 N N . VAL B 1 601 ? 11.188 18.453 -13.086 1 94.75 601 VAL B N 1
ATOM 9705 C CA . VAL B 1 601 ? 12.281 17.531 -13.414 1 94.75 601 VAL B CA 1
ATOM 9706 C C . VAL B 1 601 ? 11.711 16.203 -13.906 1 94.75 601 VAL B C 1
ATOM 9708 O O . VAL B 1 601 ? 10.547 15.891 -13.648 1 94.75 601 VAL B O 1
ATOM 9711 N N . PRO B 1 602 ? 12.5 15.461 -14.648 1 89.75 602 PRO B N 1
ATOM 9712 C CA . PRO B 1 602 ? 12.031 14.156 -15.102 1 89.75 602 PRO B CA 1
ATOM 9713 C C . PRO B 1 602 ? 11.711 13.211 -13.938 1 89.75 602 PRO B C 1
ATOM 9715 O O . PRO B 1 602 ? 12.188 13.422 -12.82 1 89.75 602 PRO B O 1
ATOM 9718 N N . SER B 1 603 ? 10.938 12.227 -14.281 1 87.94 603 SER B N 1
ATOM 9719 C CA . SER B 1 603 ? 10.578 11.227 -13.281 1 87.94 603 SER B CA 1
ATOM 9720 C C . SER B 1 603 ? 11.812 10.539 -12.719 1 87.94 603 SER B C 1
ATOM 9722 O O . SER B 1 603 ? 12.781 10.297 -13.438 1 87.94 603 SER B O 1
ATOM 9724 N N . GLY B 1 604 ? 11.82 10.289 -11.484 1 85.62 604 GLY B N 1
ATOM 9725 C CA . GLY B 1 604 ? 12.906 9.555 -10.844 1 85.62 604 GLY B CA 1
ATOM 9726 C C . GLY B 1 604 ? 14.031 10.445 -10.359 1 85.62 604 GLY B C 1
ATOM 9727 O O . GLY B 1 604 ? 14.938 9.992 -9.656 1 85.62 604 GLY B O 1
ATOM 9728 N N . VAL B 1 605 ? 13.977 11.727 -10.766 1 88.38 605 VAL B N 1
ATOM 9729 C CA . VAL B 1 605 ? 15.008 12.68 -10.359 1 88.38 605 VAL B CA 1
ATOM 9730 C C . VAL B 1 605 ? 14.5 13.531 -9.203 1 88.38 605 VAL B C 1
ATOM 9732 O O . VAL B 1 605 ? 13.398 14.086 -9.266 1 88.38 605 VAL B O 1
ATOM 9735 N N . LYS B 1 606 ? 15.336 13.656 -8.102 1 89.25 606 LYS B N 1
ATOM 9736 C CA . LYS B 1 606 ? 14.914 14.422 -6.934 1 89.25 606 LYS B CA 1
ATOM 9737 C C . LYS B 1 606 ? 16.109 14.969 -6.168 1 89.25 606 LYS B C 1
ATOM 9739 O O . LYS B 1 606 ? 17.25 14.586 -6.445 1 89.25 606 LYS B O 1
ATOM 9744 N N . GLY B 1 607 ? 15.883 15.938 -5.344 1 90.69 607 GLY B N 1
ATOM 9745 C CA . GLY B 1 607 ? 16.906 16.453 -4.441 1 90.69 607 GLY B CA 1
ATOM 9746 C C . GLY B 1 607 ? 18.078 17.094 -5.168 1 90.69 607 GLY B C 1
ATOM 9747 O O . GLY B 1 607 ? 17.875 17.938 -6.039 1 90.69 607 GLY B O 1
ATOM 9748 N N . LEU B 1 608 ? 19.234 16.656 -4.797 1 91.25 608 LEU B N 1
ATOM 9749 C CA . LEU B 1 608 ? 20.469 17.219 -5.328 1 91.25 608 LEU B CA 1
ATOM 9750 C C . LEU B 1 608 ? 20.531 17.062 -6.844 1 91.25 608 LEU B C 1
ATOM 9752 O O . LEU B 1 608 ? 20.906 18 -7.555 1 91.25 608 LEU B O 1
ATOM 9756 N N . ASP B 1 609 ? 20.078 15.883 -7.355 1 90.06 609 ASP B N 1
ATOM 9757 C CA . ASP B 1 609 ? 20.094 15.625 -8.789 1 90.06 609 ASP B CA 1
ATOM 9758 C C . ASP B 1 609 ? 19.125 16.547 -9.531 1 90.06 609 ASP B C 1
ATOM 9760 O O . ASP B 1 609 ? 19.391 16.953 -10.664 1 90.06 609 ASP B O 1
ATOM 9764 N N . ALA B 1 610 ? 18.062 16.812 -8.906 1 93.88 610 ALA B N 1
ATOM 9765 C CA . ALA B 1 610 ? 17.094 17.719 -9.5 1 93.88 610 ALA B CA 1
ATOM 9766 C C . ALA B 1 610 ? 17.641 19.141 -9.555 1 93.88 610 ALA B C 1
ATOM 9768 O O . ALA B 1 610 ? 17.406 19.875 -10.523 1 93.88 610 ALA B O 1
ATOM 9769 N N . THR B 1 611 ? 18.297 19.562 -8.477 1 96.75 611 THR B N 1
ATOM 9770 C CA . THR B 1 611 ? 18.938 20.875 -8.453 1 96.75 611 THR B CA 1
ATOM 9771 C C . THR B 1 611 ? 19.938 21 -9.594 1 96.75 611 THR B C 1
ATOM 9773 O O . THR B 1 611 ? 19.969 22.016 -10.297 1 96.75 611 THR B O 1
ATOM 9776 N N . LEU B 1 612 ? 20.734 19.969 -9.758 1 95.69 612 LEU B N 1
ATOM 9777 C CA . LEU B 1 612 ? 21.719 19.953 -10.844 1 95.69 612 LEU B CA 1
ATOM 9778 C C . LEU B 1 612 ? 21.031 20 -12.203 1 95.69 612 LEU B C 1
ATOM 9780 O O . LEU B 1 612 ? 21.516 20.656 -13.125 1 95.69 612 LEU B O 1
ATOM 9784 N N . TYR B 1 613 ? 19.922 19.281 -12.281 1 95.06 613 TYR B N 1
ATOM 9785 C CA . TYR B 1 613 ? 19.125 19.312 -13.508 1 95.06 613 TYR B CA 1
ATOM 9786 C C . TYR B 1 613 ? 18.688 20.734 -13.836 1 95.06 613 TYR B C 1
ATOM 9788 O O . TYR B 1 613 ? 18.812 21.172 -14.977 1 95.06 613 TYR B O 1
ATOM 9796 N N . TYR B 1 614 ? 18.188 21.5 -12.883 1 97.56 614 TYR B N 1
ATOM 9797 C CA . TYR B 1 614 ? 17.766 22.875 -13.094 1 97.56 614 TYR B CA 1
ATOM 9798 C C . TYR B 1 614 ? 18.953 23.766 -13.477 1 97.56 614 TYR B C 1
ATOM 9800 O O . TYR B 1 614 ? 18.859 24.547 -14.422 1 97.56 614 TYR B O 1
ATOM 9808 N N . MET B 1 615 ? 20 23.562 -12.758 1 97.31 615 MET B N 1
ATOM 9809 C CA . MET B 1 615 ? 21.156 24.422 -12.969 1 97.31 615 MET B CA 1
ATOM 9810 C C . MET B 1 615 ? 21.75 24.203 -14.359 1 97.31 615 MET B C 1
ATOM 9812 O O . MET B 1 615 ? 22.297 25.141 -14.953 1 97.31 615 MET B O 1
ATOM 9816 N N . SER B 1 616 ? 21.625 23 -14.875 1 96.69 616 SER B N 1
ATOM 9817 C CA . SER B 1 616 ? 22.141 22.703 -16.203 1 96.69 616 SER B CA 1
ATOM 9818 C C . SER B 1 616 ? 21.344 23.438 -17.281 1 96.69 616 SER B C 1
ATOM 9820 O O . SER B 1 616 ? 21.797 23.562 -18.422 1 96.69 616 SER B O 1
ATOM 9822 N N . ARG B 1 617 ? 20.281 23.984 -16.938 1 96.62 617 ARG B N 1
ATOM 9823 C CA . ARG B 1 617 ? 19.422 24.672 -17.906 1 96.62 617 ARG B CA 1
ATOM 9824 C C . ARG B 1 617 ? 19.438 26.172 -17.656 1 96.62 617 ARG B C 1
ATOM 9826 O O . ARG B 1 617 ? 18.578 26.906 -18.172 1 96.62 617 ARG B O 1
ATOM 9833 N N . MET B 1 618 ? 20.312 26.578 -16.812 1 96.56 618 MET B N 1
ATOM 9834 C CA . MET B 1 618 ? 20.547 28 -16.531 1 96.56 618 MET B CA 1
ATOM 9835 C C . MET B 1 618 ? 21.828 28.5 -17.172 1 96.56 618 MET B C 1
ATOM 9837 O O . MET B 1 618 ? 22.828 27.781 -17.203 1 96.56 618 MET B O 1
ATOM 9841 N N . LYS B 1 619 ? 21.719 29.609 -17.781 1 96.44 619 LYS B N 1
ATOM 9842 C CA . LYS B 1 619 ? 22.906 30.25 -18.359 1 96.44 619 LYS B CA 1
ATOM 9843 C C . LYS B 1 619 ? 23.109 31.641 -17.766 1 96.44 619 LYS B C 1
ATOM 9845 O O . LYS B 1 619 ? 22.203 32.469 -17.766 1 96.44 619 LYS B O 1
ATOM 9850 N N . ALA B 1 620 ? 24.281 31.797 -17.203 1 96.75 620 ALA B N 1
ATOM 9851 C CA . ALA B 1 620 ? 24.609 33.094 -16.609 1 96.75 620 ALA B CA 1
ATOM 9852 C C . ALA B 1 620 ? 25.484 33.906 -17.547 1 96.75 620 ALA B C 1
ATOM 9854 O O . ALA B 1 620 ? 26.406 33.406 -18.172 1 96.75 620 ALA B O 1
ATOM 9855 N N . ASN B 1 621 ? 25.094 35.156 -17.766 1 95.44 621 ASN B N 1
ATOM 9856 C CA . ASN B 1 621 ? 25.844 36.125 -18.547 1 95.44 621 ASN B CA 1
ATOM 9857 C C . ASN B 1 621 ? 25.75 37.531 -17.938 1 95.44 621 ASN B C 1
ATOM 9859 O O . ASN B 1 621 ? 24.641 38.062 -17.797 1 95.44 621 ASN B O 1
ATOM 9863 N N . ASP B 1 622 ? 26.844 38.156 -17.625 1 94 622 ASP B N 1
ATOM 9864 C CA . ASP B 1 622 ? 26.938 39.531 -17.141 1 94 622 ASP B CA 1
ATOM 9865 C C . ASP B 1 622 ? 25.984 39.781 -15.984 1 94 622 ASP B C 1
ATOM 9867 O O . ASP B 1 622 ? 25.172 40.719 -16.031 1 94 622 ASP B O 1
ATOM 9871 N N . GLY B 1 623 ? 25.922 38.844 -15.102 1 93.44 623 GLY B N 1
ATOM 9872 C CA . GLY B 1 623 ? 25.203 39.031 -13.859 1 93.44 623 GLY B CA 1
ATOM 9873 C C . GLY B 1 623 ? 23.734 38.625 -13.945 1 93.44 623 GLY B C 1
ATOM 9874 O O . GLY B 1 623 ? 22.984 38.781 -12.984 1 93.44 623 GLY B O 1
ATOM 9875 N N . LYS B 1 624 ? 23.422 38.094 -15.078 1 96.38 624 LYS B N 1
ATOM 9876 C CA . LYS B 1 624 ? 22.016 37.688 -15.258 1 96.38 624 LYS B CA 1
ATOM 9877 C C . LYS B 1 624 ? 21.922 36.219 -15.656 1 96.38 624 LYS B C 1
ATOM 9879 O O . LYS B 1 624 ? 22.781 35.719 -16.391 1 96.38 624 LYS B O 1
ATOM 9884 N N . ILE B 1 625 ? 20.875 35.594 -15.156 1 97.62 625 ILE B N 1
ATOM 9885 C CA . ILE B 1 625 ? 20.609 34.188 -15.477 1 97.62 625 ILE B CA 1
ATOM 9886 C C . ILE B 1 625 ? 19.406 34.094 -16.406 1 97.62 625 ILE B C 1
ATOM 9888 O O . ILE B 1 625 ? 18.359 34.688 -16.141 1 97.62 625 ILE B O 1
ATOM 9892 N N . THR B 1 626 ? 19.547 33.438 -17.453 1 97.31 626 THR B N 1
ATOM 9893 C CA . THR B 1 626 ? 18.422 33.031 -18.312 1 97.31 626 THR B CA 1
ATOM 9894 C C . THR B 1 626 ? 18.25 31.516 -18.281 1 97.31 626 THR B C 1
ATOM 9896 O O . THR B 1 626 ? 19.203 30.781 -18.047 1 97.31 626 THR B O 1
ATOM 9899 N N . CYS B 1 627 ? 17.016 31.125 -18.375 1 97.19 627 CYS B N 1
ATOM 9900 C CA . CYS B 1 627 ? 16.719 29.703 -18.219 1 97.19 627 CYS B CA 1
ATOM 9901 C C . CYS B 1 627 ? 16.078 29.156 -19.5 1 97.19 627 CYS B C 1
ATOM 9903 O O . CYS B 1 627 ? 15.484 29.891 -20.266 1 97.19 627 CYS B O 1
ATOM 9905 N N . LYS B 1 628 ? 16.25 27.859 -19.734 1 96.75 628 LYS B N 1
ATOM 9906 C CA . LYS B 1 628 ? 15.625 27.125 -20.828 1 96.75 628 LYS B CA 1
ATOM 9907 C C . LYS B 1 628 ? 15 25.828 -20.312 1 96.75 628 LYS B C 1
ATOM 9909 O O . LYS B 1 628 ? 15.398 24.734 -20.734 1 96.75 628 LYS B O 1
ATOM 9914 N N . PHE B 1 629 ? 14.031 25.984 -19.516 1 96.31 629 PHE B N 1
ATOM 9915 C CA . PHE B 1 629 ? 13.297 24.844 -19 1 96.31 629 PHE B CA 1
ATOM 9916 C C . PHE B 1 629 ? 12.289 24.328 -20.016 1 96.31 629 PHE B C 1
ATOM 9918 O O . PHE B 1 629 ? 11.844 25.078 -20.891 1 96.31 629 PHE B O 1
ATOM 9925 N N . ARG B 1 630 ? 12.047 23.016 -19.984 1 91.94 630 ARG B N 1
ATOM 9926 C CA . ARG B 1 630 ? 11.086 22.422 -20.906 1 91.94 630 ARG B CA 1
ATOM 9927 C C . ARG B 1 630 ? 10.156 21.453 -20.188 1 91.94 630 ARG B C 1
ATOM 9929 O O . ARG B 1 630 ? 10.578 20.75 -19.266 1 91.94 630 ARG B O 1
ATOM 9936 N N . VAL B 1 631 ? 8.945 21.547 -20.594 1 91.88 631 VAL B N 1
ATOM 9937 C CA . VAL B 1 631 ? 7.973 20.531 -20.172 1 91.88 631 VAL B CA 1
ATOM 9938 C C . VAL B 1 631 ? 7.191 20.031 -21.375 1 91.88 631 VAL B C 1
ATOM 9940 O O . VAL B 1 631 ? 7.016 20.75 -22.359 1 91.88 631 VAL B O 1
#